Protein AF-0000000080106961 (afdb_homodimer)

Radius of gyration: 46.63 Å; Cα contacts (8 Å, |Δi|>4): 2544; chains: 2; bounding box: 93×162×130 Å

Nearest PDB structures (foldseek):
  8cm1-assembly1_A  TM=4.740E-01  e=2.571E-03  Vibrio cholerae
  4gdz-assembly1_A-3  TM=3.371E-01  e=3.593E-01  Bacteroides eggerthii DSM 20697
  3fyf-assembly1_B  TM=3.256E-01  e=9.071E-01  Phocaeicola vulgatus ATCC 8482
  2fwv-assembly1_A  TM=2.151E-01  e=2.176E+00  Mycobacterium tuberculosis H37Rv
  7uft-assembly1_A  TM=1.190E-01  e=5.422E-01  Bifidobacterium longum

Foldseek 3Di:
DPPLPQCQPVQAVFCPVVLVVLVCLVPPDPDWDQPLFAADDDQWWWFWWWKAWSVVSWIWIWIWTHDCFKIKIWIAGSPNQFIKIWIATNDDPRAIWIAGSVQAIARHDDQDAPDDDPVCCQQQNRDRSDPRSSSVSNRNNSVPFIWDWDPWDQDPNATKIKTWGWADDPDLQAWIKIWIWIWGCDPVPVGIHTAKIWIFTGRGSPDSDGPTIMMIGRRDMDGDPPCPNQDDRDFLRDYPPFDWDDAFADDQQWFWWWKWKAFPVVRDIWIKTWTDYDQKIKIFTQDCCVQFVDPPDDSQWGIWMQGLQAQWIWTDGPLHTPAIAGDDPPTQQWDDDPQAIGGDGSCCSVPPPPWTWHWHDWDADPVRATWTWIWTDDPQKIWIWTAHPVRHTAKIWIAGNPVSHTGMIMGIGTDDNVPDPSVQSVLSRLNRQQPPPDDLQKKKWWWPPDADVVCVQQDQSQLLVLLQVLLCVQFNNDDSSQWHWDWDADPPRTIIIIIGGGAHDPHDGRRSPDDSVRDDGSVVSVVRVLVRLVVVNRFRWGDGPNDTDTIHTPSVPMGRPDDPPPPVPPVPCPVDDDDDDPPDPPPPPPPPDDDDDDDDDDPPPDDDDDDDDDDDDDDD/DPPLPQCQPVQPVACPVVLVVLVCLVPPDPDWDQPPFAADDDQWWWFWWWKAWSVVSFIWIWIWTHDCFKIKIWIAGSPNQAIKIWIATNDDPRAIWIAGSVQAIARHDDQDAPDDDPVCCQQQNRDRSDPRSSSVSNRVNSVPFIWDWDPWDQDPNATKIKTWGWADDPDLQAWIKIWIWIWGCDPVPVGTHTAKIWIFTGRGSPDSDGPTIMMIGRRDMDGDPPCVNQDDRDFLRDYPPFDWDDAFADDQQWFWWWKWKAFPVVRDIWIKTWTDYDQKIKIFTQDCCVQFVDPPDDRQWGIWMQGLQAQWIWTDGPLATDAIAGDDPPTQQWDDDPQAIGGDGSCCSVPPPPWTWHWHDWDADPVRATWTWIWTDDPQKIWIWTAHPVRHTAKIWIAGNVVSHTGMIMGIGTDDNVPDPSVQCLQSLLNRQQPDPDDLQKKKWWWPPDADVVCVQQDQSQLLVLLQVLLCVQFNNDDSSQWHWDWDQDPPRTIIIIIGGGAQHPHDGRRSPDDSVRDDGSVVSVVRVLVRLVVVNRFRWGDGPNDTDTIHTPSVPMDRPPPPPPPPPPVPCPVPDPDDDPPDVPPPPPPPPDDDDDDDDDDDDDDDYDYDDDDDDPDD

Sequence (1240 aa):
MKTLLPVSLALLVGLSNAGSLLDMCSNPPAEQTELSDKMELLDTYKVIGSVTNWNEGKASLLIETATRKFRVLEIHRKKPHLSQKWIQMSSGDRHIEYIASNGTCDGKAAPPAILKVPRFESIIGSDTSSVSKIVEGVNKFIWNHNGFYVKDDVVDGVKAMKWVSCVNGRNASDTKVLVELRFREDEQFSDMILLSIRLAELKDFNTTTPENHFSIEFDRYEIPRGDEHKAQIAHGIFCENRKEVDPFLEHLKEYAATLSYYNYKNKTSEVVDVLYRKKVLVVAGNSFRNFLKSSNYSVDVDYILHDYNYGYEIAMKTGGCHWFRPIPKTNAVWFDDQDEFFMRKMLHILLDYRLRWMPYQDTEDLAGNTYKAYRALDESEVVELYLTQDGDIHSINRYDRETKEILQSMVVTRWEVSTSKLNLAMAQMAGCYDNGKFTNNTWIFPIKNKNIKDVYSVGLSNLNKAVADTISRNVHPVIPYRVIVRYLETSGDGISLLLRLAERTDVLPAKVGYNYTNELATANLFKKMINVMFAGKMPILVEENGQTEEWLVDISRIKAFPAADTDRHNRHQWLGYTGGAMLVLGVFCFVFGVGLTAGGFVKFGFPGQFFCQSNISRASMKTLLPVSLALLVGLSNAGSLLDMCSNPPAEQTELSDKMELLDTYKVIGSVTNWNEGKASLLIETATRKFRVLEIHRKKPHLSQKWIQMSSGDRHIEYIASNGTCDGKAAPPAILKVPRFESIIGSDTSSVSKIVEGVNKFIWNHNGFYVKDDVVDGVKAMKWVSCVNGRNASDTKVLVELRFREDEQFSDMILLSIRLAELKDFNTTTPENHFSIEFDRYEIPRGDEHKAQIAHGIFCENRKEVDPFLEHLKEYAATLSYYNYKNKTSEVVDVLYRKKVLVVAGNSFRNFLKSSNYSVDVDYILHDYNYGYEIAMKTGGCHWFRPIPKTNAVWFDDQDEFFMRKMLHILLDYRLRWMPYQDTEDLAGNTYKAYRALDESEVVELYLTQDGDIHSINRYDRETKEILQSMVVTRWEVSTSKLNLAMAQMAGCYDNGKFTNNTWIFPIKNKNIKDVYSVGLSNLNKAVADTISRNVHPVIPYRVIVRYLETSGDGISLLLRLAERTDVLPAKVGYNYTNELATANLFKKMINVMFAGKMPILVEENGQTEEWLVDISRIKAFPAADTDRHNRHQWLGYTGGAMLVLGVFCFVFGVGLTAGGFVKFGFPGQFFCQSNISRAS

InterPro domains:
  IPR058265 Domain of unknown function DUF7959 [PF25899] (441-562)
  IPR058830 LolA-like domain 1 [PF25897] (34-228)
  IPR058831 LolA-like domain 2 [PF25898] (235-410)

pLDDT: mean 75.29, std 22.26, range [15.17, 96.56]

Solvent-accessible surface area (backbone atoms only — not comparable to full-atom values): 68308 Å² total; per-residue (Å²): 135,83,70,66,74,69,85,39,74,74,27,77,71,52,45,70,79,35,44,66,56,28,45,34,55,66,53,59,65,86,74,64,44,70,62,79,74,54,59,54,77,64,80,61,30,18,40,37,27,33,41,33,35,45,81,76,40,44,62,28,41,34,38,37,34,34,46,88,56,33,36,30,42,34,39,39,37,85,54,70,66,51,26,36,34,39,37,31,38,63,60,84,74,64,41,28,28,33,42,34,63,75,47,53,31,29,33,62,35,78,80,56,64,78,62,86,52,81,87,47,26,75,40,33,32,83,54,24,57,39,70,68,40,26,45,52,16,37,45,57,28,39,72,73,41,65,23,29,76,45,82,79,35,52,41,84,89,32,68,19,43,33,40,37,30,67,41,73,38,97,44,93,86,34,53,24,36,45,38,39,40,29,27,24,80,37,80,89,43,91,32,31,38,70,34,33,41,35,42,33,33,19,75,40,57,86,54,70,69,56,83,42,35,37,35,41,37,46,75,37,78,43,78,61,89,78,58,75,74,65,60,82,72,62,76,33,52,68,56,45,74,50,68,72,48,81,80,69,74,50,74,48,75,52,33,23,32,40,38,40,34,37,32,60,79,77,69,43,75,36,45,31,38,39,38,37,46,89,52,34,41,38,40,35,29,66,47,49,49,80,72,40,61,34,82,81,62,58,77,63,40,35,36,39,38,42,32,45,66,58,10,35,27,41,34,24,30,84,76,3,45,68,47,62,43,44,46,69,91,72,40,61,49,52,43,81,53,95,83,28,54,41,74,48,55,51,62,50,53,78,36,68,81,85,56,54,31,27,77,51,66,68,42,54,39,84,79,64,49,65,23,46,28,31,39,24,68,55,92,67,28,22,37,36,40,31,22,39,86,81,19,38,72,38,34,44,33,33,10,32,48,86,78,37,42,67,43,34,40,32,38,50,45,79,47,60,61,90,68,39,71,77,71,62,56,59,58,66,44,23,50,34,53,46,81,61,75,71,65,81,42,33,32,38,40,33,36,57,97,40,34,65,62,58,47,26,48,35,9,64,52,53,49,30,48,22,48,32,49,34,40,29,72,61,61,49,69,56,70,56,45,31,46,44,57,46,76,40,67,39,88,87,50,29,26,22,36,38,42,30,46,40,49,68,66,88,72,68,52,34,52,33,82,48,69,69,82,71,53,56,52,46,70,58,47,49,54,46,43,51,55,37,44,76,69,67,59,58,56,32,52,40,69,48,95,90,39,78,43,76,46,44,65,41,73,93,62,52,42,66,54,74,69,72,76,75,54,79,77,80,73,69,69,63,80,58,82,86,80,78,85,76,54,73,80,64,57,76,68,63,75,73,67,84,86,90,81,92,82,87,77,83,69,86,67,90,78,88,91,81,86,91,79,93,84,81,85,82,83,127,133,86,70,63,74,70,84,40,76,74,28,78,71,53,46,70,80,34,45,65,55,29,45,36,56,66,53,58,66,88,75,65,41,70,60,81,74,55,57,55,76,65,78,60,30,17,38,37,27,34,39,32,35,47,80,76,42,45,63,30,40,32,38,37,36,34,46,89,54,35,36,30,41,36,41,38,38,80,54,70,66,50,27,36,34,39,38,30,40,63,61,83,75,62,42,28,29,32,40,34,62,76,46,54,32,28,36,63,35,79,79,56,65,79,62,84,51,82,86,46,27,76,41,33,30,84,52,23,57,41,70,67,38,27,45,52,17,37,45,57,28,37,72,74,43,62,23,32,75,43,82,80,36,51,40,85,89,33,68,20,44,33,38,37,28,67,42,72,38,98,45,92,87,35,54,24,35,44,38,39,38,30,27,25,80,36,81,88,42,90,32,31,37,70,36,34,40,35,42,34,33,20,74,42,56,86,54,72,68,56,83,43,34,38,35,39,37,46,74,37,79,43,77,60,89,78,56,75,74,66,60,83,72,61,75,34,53,68,56,44,75,48,68,73,50,82,80,68,72,51,75,48,75,52,35,24,32,40,38,41,36,37,32,61,79,78,68,44,75,37,46,30,37,38,37,37,46,89,50,35,39,38,38,36,29,63,47,49,48,81,71,40,60,34,84,82,60,59,76,64,41,34,35,39,38,42,33,44,65,57,11,35,26,40,34,25,32,84,75,4,45,67,45,62,43,44,48,68,90,72,40,60,51,50,44,80,54,98,82,29,53,39,75,49,55,51,62,50,51,78,36,67,81,84,57,55,32,26,76,50,66,68,41,52,39,83,78,63,50,62,24,46,29,31,40,22,67,53,89,65,26,23,37,37,40,31,23,40,85,83,19,39,72,39,33,43,34,33,11,32,49,86,78,36,42,66,41,36,40,34,40,49,45,78,45,61,59,92,69,40,76,78,71,63,56,57,61,67,42,20,48,33,55,47,81,64,76,70,64,77,43,32,32,38,39,33,35,57,97,40,33,64,61,57,48,25,47,34,9,62,53,52,46,29,49,21,47,32,50,34,39,28,72,60,61,49,69,57,71,56,43,32,45,43,59,47,75,40,70,41,89,86,49,28,27,22,34,35,40,30,46,41,50,69,67,86,72,69,53,34,52,34,82,48,68,71,81,71,52,56,52,45,70,59,46,48,54,46,43,52,54,36,44,75,69,68,58,58,57,32,50,41,69,48,96,92,39,78,43,76,46,44,66,40,73,91,62,53,43,61,46,70,66,73,75,78,55,77,78,79,72,68,72,63,78,59,80,81,80,75,82,73,57,72,78,61,57,74,66,60,75,67,72,78,90,85,84,91,87,88,82,86,86,84,87,84,88,89,93,91,92,93,87,88,93,87,62,98,83,132

Secondary structure (DSSP, 8-state):
--------GGGG-SGGGGHHHHHHHHS--S--B---SPB---SSEEEEEEEEETTTTEEEEEEEEE-SSEEEEEEE-SSGGG-EEEEEESSSS-PEEEEETTS-EEEEEPPP-S---GGGHHHH-S--SSHHHHHHHHHHHHHH--BEEEEEEEETTEEEEEEEEEEPPSSTTS-EEEEEEEEEE-SSSSSEEEEEEEEEEESSTT----SEEEEEEEEEEE---S-TT---PPTT---BTPPPB-----S-SSEEEEEEEEETTTTEEEEEEEEEETTEEEEEES--TTTT----S-TT--EEEEETTTTEEEEEETTEEEEEEEPPTTSTTEEEETTEEEEPPHHHHHS-TT--BEEEEEEE-TT--EEEEEEEEETTEEEEEEE-TTS-EEEEEEEETTT--EEEEEEEEEE-GGG-GGGGGGGGGHHHH--S-----EEEEEETT--HHHHHHH-HHHHHHHHHHHHHHHT----GGGEEEEEEEPTTS-EEEEEEEPPPPSSPPPSSS--GGGPPPHHHHHHHHHHHHHTT---EEEEETTEEEEE-B-GGG-EESS-----SS--------SSSTTHHHHHHHHTT----------------------------/------S-GGGG-SGGGGHHHHHHHHS--S--B---SPB---SSEEEEEEEEETTTTEEEEEEEEE-SSEEEEEEE-SSGGG-EEEEEESSSS-PEEEEETTS-EEEEEPPP-S---GGGHHHH-S--SSHHHHHHHHHHHHHH--BEEEEEEEETTEEEEEEEEEEPPSSTTS-EEEEEEEEEE-SSSSSEEEEEEEEEEESSTT----SEEEEEEEEEEE---S-TT---PPTT---BTPPPB-----S-SSEEEEEEEEETTTTEEEEEEEEEETTEEEEEES--TTTT--S-S-TT--EEEEETTTTEEEEEETTEEEEEEEPPTTSTTEEEETTEEEEPPHHHHHS-TT--BEEEEEEE-TT--EEEEEEEEETTEEEEEEE-TTS-EEEEEEEETTT--EEEEEEEEEE-GGG-GGGGTHHHHHHHH--S-----EEEEEETT--HHHHHHH-HHHHHHHHHHHHHHHT----GGGEEEEEEEPTTS-EEEEEEEPPPPSSPPPSSS--GGGPPPHHHHHHHHHHHHHTT---EEEEETTEEEEE-B-GGG-EESS-----SS--------SSSTTHHHHHHHHTTS---------------------------

Structure (mmCIF, N/CA/C/O backbone):
data_AF-0000000080106961-model_v1
#
loop_
_entity.id
_entity.type
_entity.pdbx_description
1 polymer 'Uncharacterized protein'
#
loop_
_atom_site.group_PDB
_atom_site.id
_atom_site.type_symbol
_atom_site.label_atom_id
_atom_site.label_alt_id
_atom_site.label_comp_id
_atom_site.label_asym_id
_atom_site.label_entity_id
_atom_site.label_seq_id
_atom_site.pdbx_PDB_ins_code
_atom_site.Cartn_x
_atom_site.Cartn_y
_atom_site.Cartn_z
_atom_site.occupancy
_atom_site.B_iso_or_equiv
_atom_site.auth_seq_id
_atom_site.auth_comp_id
_atom_site.auth_asym_id
_atom_site.auth_atom_id
_atom_site.pdbx_PDB_model_num
ATOM 1 N N . MET A 1 1 ? -2.48 -14.5 -33.469 1 18.5 1 MET A N 1
ATOM 2 C CA . MET A 1 1 ? -3.154 -15.719 -33.875 1 18.5 1 MET A CA 1
ATOM 3 C C . MET A 1 1 ? -2.535 -16.938 -33.219 1 18.5 1 MET A C 1
ATOM 5 O O . MET A 1 1 ? -1.431 -17.359 -33.562 1 18.5 1 MET A O 1
ATOM 9 N N . LYS A 1 2 ? -2.699 -17 -31.891 1 22.33 2 LYS A N 1
ATOM 10 C CA . LYS A 1 2 ? -2.057 -17.797 -30.859 1 22.33 2 LYS A CA 1
ATOM 11 C C . LYS A 1 2 ? -2.473 -19.266 -30.969 1 22.33 2 LYS A C 1
ATOM 13 O O . LYS A 1 2 ? -3.611 -19.625 -30.656 1 22.33 2 LYS A O 1
ATOM 18 N N . THR A 1 3 ? -2.037 -19.812 -32.094 1 20 3 THR A N 1
ATOM 19 C CA . THR A 1 3 ? -2.414 -21.156 -32.5 1 20 3 THR A CA 1
ATOM 20 C C . THR A 1 3 ? -2.053 -22.172 -31.422 1 20 3 THR A C 1
ATOM 22 O O . THR A 1 3 ? -0.919 -22.188 -30.938 1 20 3 THR A O 1
ATOM 25 N N . LEU A 1 4 ? -2.943 -22.328 -30.484 1 24.36 4 LEU A N 1
ATOM 26 C CA . LEU A 1 4 ? -2.934 -23.516 -29.641 1 24.36 4 LEU A CA 1
ATOM 27 C C . LEU A 1 4 ? -2.516 -24.75 -30.438 1 24.36 4 LEU A C 1
ATOM 29 O O . LEU A 1 4 ? -3.051 -25 -31.516 1 24.36 4 LEU A O 1
ATOM 33 N N . LEU A 1 5 ? -1.321 -25 -30.469 1 25.89 5 LEU A N 1
ATOM 34 C CA . LEU A 1 5 ? -0.955 -26.188 -31.234 1 25.89 5 LEU A CA 1
ATOM 35 C C . LEU A 1 5 ? -1.852 -27.359 -30.859 1 25.89 5 LEU A C 1
ATOM 37 O O . LEU A 1 5 ? -2.051 -27.656 -29.672 1 25.89 5 LEU A O 1
ATOM 41 N N . PRO A 1 6 ? -2.826 -27.75 -31.812 1 26.5 6 PRO A N 1
ATOM 42 C CA . PRO A 1 6 ? -3.732 -28.906 -31.688 1 26.5 6 PRO A CA 1
ATOM 43 C C . PRO A 1 6 ? -3.037 -30.141 -31.141 1 26.5 6 PRO A C 1
ATOM 45 O O . PRO A 1 6 ? -2.021 -30.578 -31.703 1 26.5 6 PRO A O 1
ATOM 48 N N . VAL A 1 7 ? -2.805 -30.297 -29.953 1 29.8 7 VAL A N 1
ATOM 49 C CA . VAL A 1 7 ? -2.76 -31.672 -29.453 1 29.8 7 VAL A CA 1
ATOM 50 C C . VAL A 1 7 ? -3.855 -32.5 -30.125 1 29.8 7 VAL A C 1
ATOM 52 O O . VAL A 1 7 ? -4.527 -33.281 -29.469 1 29.8 7 VAL A O 1
ATOM 55 N N . SER A 1 8 ? -4.5 -31.938 -31.266 1 25.34 8 SER A N 1
ATOM 56 C CA . SER A 1 8 ? -5.602 -32.562 -31.984 1 25.34 8 SER A CA 1
ATOM 57 C C . SER A 1 8 ? -5.238 -33.969 -32.406 1 25.34 8 SER A C 1
ATOM 59 O O . SER A 1 8 ? -6.121 -34.812 -32.656 1 25.34 8 SER A O 1
ATOM 61 N N . LEU A 1 9 ? -4.027 -34.188 -33.094 1 25.88 9 LEU A N 1
ATOM 62 C CA . LEU A 1 9 ? -3.994 -35.156 -34.156 1 25.88 9 LEU A CA 1
ATOM 63 C C . LEU A 1 9 ? -3.939 -36.594 -33.594 1 25.88 9 LEU A C 1
ATOM 65 O O . LEU A 1 9 ? -3.877 -37.562 -34.344 1 25.88 9 LEU A O 1
ATOM 69 N N . ALA A 1 10 ? -3.545 -36.688 -32.406 1 29.28 10 ALA A N 1
ATOM 70 C CA . ALA A 1 10 ? -3.588 -38.062 -31.938 1 29.28 10 ALA A CA 1
ATOM 71 C C . ALA A 1 10 ? -5.016 -38.625 -31.953 1 29.28 10 ALA A C 1
ATOM 73 O O . ALA A 1 10 ? -5.281 -39.688 -31.438 1 29.28 10 ALA A O 1
ATOM 74 N N . LEU A 1 11 ? -5.91 -37.781 -32.438 1 26.72 11 LEU A N 1
ATOM 75 C CA . LEU A 1 11 ? -7.301 -38.125 -32.156 1 26.72 11 LEU A CA 1
ATOM 76 C C . LEU A 1 11 ? -7.699 -39.406 -32.906 1 26.72 11 LEU A C 1
ATOM 78 O O . LEU A 1 11 ? -8.68 -40.062 -32.531 1 26.72 11 LEU A O 1
ATOM 82 N N . LEU A 1 12 ? -7.309 -39.438 -34.219 1 25.05 12 LEU A N 1
ATOM 83 C CA . LEU A 1 12 ? -8.047 -40.438 -34.969 1 25.05 12 LEU A CA 1
ATOM 84 C C . LEU A 1 12 ? -7.59 -41.844 -34.625 1 25.05 12 LEU A C 1
ATOM 86 O O . LEU A 1 12 ? -7.902 -42.781 -35.344 1 25.05 12 LEU A O 1
ATOM 90 N N . VAL A 1 13 ? -6.539 -42 -33.938 1 30 13 VAL A N 1
ATOM 91 C CA . VAL A 1 13 ? -6.156 -43.406 -33.781 1 30 13 VAL A CA 1
ATOM 92 C C . VAL A 1 13 ? -7.172 -44.094 -32.875 1 30 13 VAL A C 1
ATOM 94 O O . VAL A 1 13 ? -6.988 -44.188 -31.672 1 30 13 VAL A O 1
ATOM 97 N N . GLY A 1 14 ? -8.383 -43.781 -32.969 1 31.34 14 GLY A N 1
ATOM 98 C CA . GLY A 1 14 ? -9.422 -44.406 -32.125 1 31.34 14 GLY A CA 1
ATOM 99 C C . GLY A 1 14 ? -9.336 -45.906 -32.094 1 31.34 14 GLY A C 1
ATOM 100 O O . GLY A 1 14 ? -8.414 -46.469 -31.5 1 31.34 14 GLY A O 1
ATOM 101 N N . LEU A 1 15 ? -10.578 -46.562 -32.469 1 36.31 15 LEU A N 1
ATOM 102 C CA . LEU A 1 15 ? -10.906 -48 -32.375 1 36.31 15 LEU A CA 1
ATOM 103 C C . LEU A 1 15 ? -10.102 -48.781 -33.406 1 36.31 15 LEU A C 1
ATOM 105 O O . LEU A 1 15 ? -10.242 -50 -33.469 1 36.31 15 LEU A O 1
ATOM 109 N N . SER A 1 16 ? -9.516 -48.188 -34.25 1 35.47 16 SER A N 1
ATOM 110 C CA . SER A 1 16 ? -8.883 -49.062 -35.25 1 35.47 16 SER A CA 1
ATOM 111 C C . SER A 1 16 ? -7.863 -50 -34.594 1 35.47 16 SER A C 1
ATOM 113 O O . SER A 1 16 ? -7.738 -51.156 -34.969 1 35.47 16 SER A O 1
ATOM 115 N N . ASN A 1 17 ? -7.008 -49.5 -33.75 1 37.09 17 ASN A N 1
ATOM 116 C CA . ASN A 1 17 ? -6.125 -50.469 -33.125 1 37.09 17 ASN A CA 1
ATOM 117 C C . ASN A 1 17 ? -6.859 -51.281 -32.062 1 37.09 17 ASN A C 1
ATOM 119 O O . ASN A 1 17 ? -6.258 -52.125 -31.391 1 37.09 17 ASN A O 1
ATOM 123 N N . ALA A 1 18 ? -8.148 -51 -31.719 1 46.62 18 ALA A N 1
ATOM 124 C CA . ALA A 1 18 ? -9.078 -51.75 -30.906 1 46.62 18 ALA A CA 1
ATOM 125 C C . ALA A 1 18 ? -9.586 -52.969 -31.641 1 46.62 18 ALA A C 1
ATOM 127 O O . ALA A 1 18 ? -10.367 -53.781 -31.094 1 46.62 18 ALA A O 1
ATOM 128 N N . GLY A 1 19 ? -9.164 -52.969 -32.812 1 51.03 19 GLY A N 1
ATOM 129 C CA . GLY A 1 19 ? -9.633 -54.125 -33.594 1 51.03 19 GLY A CA 1
ATOM 130 C C . GLY A 1 19 ? -9.375 -55.438 -32.875 1 51.03 19 GLY A C 1
ATOM 131 O O . GLY A 1 19 ? -10.258 -56.281 -32.812 1 51.03 19 GLY A O 1
ATOM 132 N N . SER A 1 20 ? -8.008 -55.406 -32.406 1 62.97 20 SER A N 1
ATOM 133 C CA . SER A 1 20 ? -7.691 -56.656 -31.75 1 62.97 20 SER A CA 1
ATOM 134 C C . SER A 1 20 ? -8.516 -56.844 -30.469 1 62.97 20 SER A C 1
ATOM 136 O O . SER A 1 20 ? -8.953 -57.938 -30.156 1 62.97 20 SER A O 1
ATOM 138 N N . LEU A 1 21 ? -8.859 -55.688 -29.844 1 73 21 LEU A N 1
ATOM 139 C CA . LEU A 1 21 ? -9.648 -55.812 -28.625 1 73 21 LEU A CA 1
ATOM 140 C C . LEU A 1 21 ? -11.109 -56.125 -28.938 1 73 21 LEU A C 1
ATOM 142 O O . LEU A 1 21 ? -11.758 -56.906 -28.25 1 73 21 LEU A O 1
ATOM 146 N N . LEU A 1 22 ? -11.5 -55.531 -30.031 1 75.81 22 LEU A N 1
ATOM 147 C CA . LEU A 1 22 ? -12.875 -55.812 -30.453 1 75.81 22 LEU A CA 1
ATOM 148 C C . LEU A 1 22 ? -13.031 -57.25 -30.891 1 75.81 22 LEU A C 1
ATOM 150 O O . LEU A 1 22 ? -14.062 -57.875 -30.625 1 75.81 22 LEU A O 1
ATOM 154 N N . ASP A 1 23 ? -11.938 -57.719 -31.453 1 75.38 23 ASP A N 1
ATOM 155 C CA . ASP A 1 23 ? -11.953 -59.125 -31.844 1 75.38 23 ASP A CA 1
ATOM 156 C C . ASP A 1 23 ? -12.031 -60.031 -30.625 1 75.38 23 ASP A C 1
ATOM 158 O O . ASP A 1 23 ? -12.734 -61.062 -30.641 1 75.38 23 ASP A O 1
ATOM 162 N N . MET A 1 24 ? -11.422 -59.594 -29.625 1 78.5 24 MET A N 1
ATOM 163 C CA . MET A 1 24 ? -11.453 -60.375 -28.391 1 78.5 24 MET A CA 1
ATOM 164 C C . MET A 1 24 ? -12.836 -60.344 -27.766 1 78.5 24 MET A C 1
ATOM 166 O O . MET A 1 24 ? -13.25 -61.281 -27.109 1 78.5 24 MET A O 1
ATOM 170 N N . CYS A 1 25 ? -13.547 -59.281 -27.938 1 84.94 25 CYS A N 1
ATOM 171 C CA . CYS A 1 25 ? -14.898 -59.219 -27.391 1 84.94 25 CYS A CA 1
ATOM 172 C C . CYS A 1 25 ? -15.891 -59.969 -28.266 1 84.94 25 CYS A C 1
ATOM 174 O O . CYS A 1 25 ? -16.875 -60.5 -27.766 1 84.94 25 CYS A O 1
ATOM 176 N N . SER A 1 26 ? -15.594 -59.938 -29.562 1 78.19 26 SER A N 1
ATOM 177 C CA . SER A 1 26 ? -16.438 -60.719 -30.453 1 78.19 26 SER A CA 1
ATOM 178 C C . SER A 1 26 ? -16.203 -62.219 -30.281 1 78.19 26 SER A C 1
ATOM 180 O O . SER A 1 26 ? -17.109 -63.031 -30.438 1 78.19 26 SER A O 1
ATOM 182 N N . ASN A 1 27 ? -14.898 -62.5 -29.984 1 77.56 27 ASN A N 1
ATOM 183 C CA . ASN A 1 27 ? -14.477 -63.844 -29.703 1 77.56 27 ASN A CA 1
ATOM 184 C C . ASN A 1 27 ? -13.68 -63.938 -28.406 1 77.56 27 ASN A C 1
ATOM 186 O O . ASN A 1 27 ? -12.461 -64.062 -28.422 1 77.56 27 ASN A O 1
ATOM 190 N N . PRO A 1 28 ? -14.461 -63.875 -27.266 1 72.19 28 PRO A N 1
ATOM 191 C CA . PRO A 1 28 ? -13.758 -63.812 -25.984 1 72.19 28 PRO A CA 1
ATOM 192 C C . PRO A 1 28 ? -12.898 -65.062 -25.719 1 72.19 28 PRO A C 1
ATOM 194 O O . PRO A 1 28 ? -13.297 -66.188 -26.047 1 72.19 28 PRO A O 1
ATOM 197 N N . PRO A 1 29 ? -11.695 -64.688 -25.266 1 69.56 29 PRO A N 1
ATOM 198 C CA . PRO A 1 29 ? -10.914 -65.875 -24.859 1 69.56 29 PRO A CA 1
ATOM 199 C C . PRO A 1 29 ? -11.609 -66.75 -23.797 1 69.56 29 PRO A C 1
ATOM 201 O O . PRO A 1 29 ? -12.414 -66.188 -23.031 1 69.56 29 PRO A O 1
ATOM 204 N N . ALA A 1 30 ? -11.359 -67.938 -23.828 1 65.06 30 ALA A N 1
ATOM 205 C CA . ALA A 1 30 ? -12.008 -68.938 -22.938 1 65.06 30 ALA A CA 1
ATOM 206 C C . ALA A 1 30 ? -11.656 -68.625 -21.484 1 65.06 30 ALA A C 1
ATOM 208 O O . ALA A 1 30 ? -12.5 -68.75 -20.594 1 65.06 30 ALA A O 1
ATOM 209 N N . GLU A 1 31 ? -10.359 -68.25 -21.188 1 65.38 31 GLU A N 1
ATOM 210 C CA . GLU A 1 31 ? -9.953 -68 -19.812 1 65.38 31 GLU A CA 1
ATOM 211 C C . GLU A 1 31 ? -10.266 -66.562 -19.391 1 65.38 31 GLU A C 1
ATOM 213 O O . GLU A 1 31 ? -9.68 -65.625 -19.922 1 65.38 31 GLU A O 1
ATOM 218 N N . GLN A 1 32 ? -11.375 -66.438 -18.594 1 70.44 32 GLN A N 1
ATOM 219 C CA . GLN A 1 32 ? -11.734 -65.125 -18.016 1 70.44 32 GLN A CA 1
ATOM 220 C C . GLN A 1 32 ? -11.273 -65.062 -16.578 1 70.44 32 GLN A C 1
ATOM 222 O O . GLN A 1 32 ? -11.297 -66 -15.828 1 70.44 32 GLN A O 1
ATOM 227 N N . THR A 1 33 ? -10.547 -63.938 -16.312 1 71.12 33 THR A N 1
ATOM 228 C CA . THR A 1 33 ? -10.016 -63.75 -14.969 1 71.12 33 THR A CA 1
ATOM 229 C C . THR A 1 33 ? -10.758 -62.625 -14.258 1 71.12 33 THR A C 1
ATOM 231 O O . THR A 1 33 ? -11.102 -61.594 -14.883 1 71.12 33 THR A O 1
ATOM 234 N N . GLU A 1 34 ? -11.055 -62.969 -13 1 69.81 34 GLU A N 1
ATOM 235 C CA . GLU A 1 34 ? -11.594 -61.938 -12.125 1 69.81 34 GLU A CA 1
ATOM 236 C C . GLU A 1 34 ? -10.484 -61.031 -11.594 1 69.81 34 GLU A C 1
ATOM 238 O O . GLU A 1 34 ? -9.383 -61.5 -11.281 1 69.81 34 GLU A O 1
ATOM 243 N N . LEU A 1 35 ? -10.641 -59.75 -11.805 1 71.31 35 LEU A N 1
ATOM 244 C CA . LEU A 1 35 ? -9.742 -58.781 -11.148 1 71.31 35 LEU A CA 1
ATOM 245 C C . LEU A 1 35 ? -10.148 -58.594 -9.688 1 71.31 35 LEU A C 1
ATOM 247 O O . LEU A 1 35 ? -11.219 -58.062 -9.414 1 71.31 35 LEU A O 1
ATOM 251 N N . SER A 1 36 ? -9.75 -59.469 -8.797 1 60.91 36 SER A N 1
ATOM 252 C CA . SER A 1 36 ? -10.227 -59.5 -7.422 1 60.91 36 SER A CA 1
ATOM 253 C C . SER A 1 36 ? -9.625 -58.344 -6.613 1 60.91 36 SER A C 1
ATOM 255 O O . SER A 1 36 ? -10.18 -57.938 -5.594 1 60.91 36 SER A O 1
ATOM 257 N N . ASP A 1 37 ? -8.469 -57.75 -7.105 1 62.81 37 ASP A N 1
ATOM 258 C CA . ASP A 1 37 ? -7.836 -56.812 -6.199 1 62.81 37 ASP A CA 1
ATOM 259 C C . ASP A 1 37 ? -8.414 -55.406 -6.383 1 62.81 37 ASP A C 1
ATOM 261 O O . ASP A 1 37 ? -8.672 -54.969 -7.508 1 62.81 37 ASP A O 1
ATOM 265 N N . LYS A 1 38 ? -8.781 -54.844 -5.238 1 68 38 LYS A N 1
ATOM 266 C CA . LYS A 1 38 ? -9.367 -53.5 -5.195 1 68 38 LYS A CA 1
ATOM 267 C C . LYS A 1 38 ? -8.336 -52.438 -5.535 1 68 38 LYS A C 1
ATOM 269 O O . LYS A 1 38 ? -7.164 -52.562 -5.168 1 68 38 LYS A O 1
ATOM 274 N N . MET A 1 39 ? -8.828 -51.625 -6.426 1 77.31 39 MET A N 1
ATOM 275 C CA . MET A 1 39 ? -8.039 -50.406 -6.688 1 77.31 39 MET A CA 1
ATOM 276 C C . MET A 1 39 ? -8.289 -49.344 -5.621 1 77.31 39 MET A C 1
ATOM 278 O O . MET A 1 39 ? -9.43 -49.125 -5.223 1 77.31 39 MET A O 1
ATOM 282 N N . GLU A 1 40 ? -7.238 -49 -4.961 1 72.56 40 GLU A N 1
ATOM 283 C CA . GLU A 1 40 ? -7.434 -48 -3.922 1 72.56 40 GLU A CA 1
ATOM 284 C C . GLU A 1 40 ? -6.59 -46.75 -4.191 1 72.56 40 GLU A C 1
ATOM 286 O O . GLU A 1 40 ? -5.488 -46.844 -4.734 1 72.56 40 GLU A O 1
ATOM 291 N N . LEU A 1 41 ? -7.238 -45.625 -4.008 1 77.19 41 LEU A N 1
ATOM 292 C CA . LEU A 1 41 ? -6.52 -44.344 -3.945 1 77.19 41 LEU A CA 1
ATOM 293 C C . LEU A 1 41 ? -6.109 -44.031 -2.514 1 77.19 41 LEU A C 1
ATOM 295 O O . LEU A 1 41 ? -6.793 -44.438 -1.563 1 77.19 41 LEU A O 1
ATOM 299 N N . LEU A 1 42 ? -5.047 -43.375 -2.426 1 74.88 42 LEU A N 1
ATOM 300 C CA . LEU A 1 42 ? -4.652 -42.906 -1.104 1 74.88 42 LEU A CA 1
ATOM 301 C C . LEU A 1 42 ? -5.641 -41.844 -0.579 1 74.88 42 LEU A C 1
ATOM 303 O O . LEU A 1 42 ? -6.328 -41.188 -1.36 1 74.88 42 LEU A O 1
ATOM 307 N N . ASP A 1 43 ? -5.719 -41.844 0.74 1 76.38 43 ASP A N 1
ATOM 308 C CA . ASP A 1 43 ? -6.578 -40.844 1.369 1 76.38 43 ASP A CA 1
ATOM 309 C C . ASP A 1 43 ? -6.176 -39.406 0.946 1 76.38 43 ASP A C 1
ATOM 311 O O . ASP A 1 43 ? -7.035 -38.562 0.768 1 76.38 43 ASP A O 1
ATOM 315 N N . THR A 1 44 ? -4.895 -39.188 0.9 1 83.88 44 THR A N 1
ATOM 316 C CA . THR A 1 44 ? -4.336 -37.938 0.416 1 83.88 44 THR A CA 1
ATOM 317 C C . THR A 1 44 ? -3.574 -38.156 -0.889 1 83.88 44 THR A C 1
ATOM 319 O O . THR A 1 44 ? -2.643 -38.938 -0.944 1 83.88 44 THR A O 1
ATOM 322 N N . TYR A 1 45 ? -4.141 -37.5 -1.907 1 84 45 TYR A N 1
ATOM 323 C CA . TYR A 1 45 ? -3.48 -37.719 -3.191 1 84 45 TYR A CA 1
ATOM 324 C C . TYR A 1 45 ? -3.605 -36.469 -4.07 1 84 45 TYR A C 1
ATOM 326 O O . TYR A 1 45 ? -4.5 -35.656 -3.869 1 84 45 TYR A O 1
ATOM 334 N N . LYS A 1 46 ? -2.711 -36.281 -4.918 1 85.75 46 LYS A N 1
ATOM 335 C CA . LYS A 1 46 ? -2.797 -35.406 -6.074 1 85.75 46 LYS A CA 1
ATOM 336 C C . LYS A 1 46 ? -2.602 -36.156 -7.375 1 85.75 46 LYS A C 1
ATOM 338 O O . LYS A 1 46 ? -1.603 -36.875 -7.539 1 85.75 46 LYS A O 1
ATOM 343 N N . VAL A 1 47 ? -3.531 -36.094 -8.25 1 84.19 47 VAL A N 1
ATOM 344 C CA . VAL A 1 47 ? -3.484 -36.812 -9.516 1 84.19 47 VAL A CA 1
ATOM 345 C C . VAL A 1 47 ? -3.498 -35.844 -10.68 1 84.19 47 VAL A C 1
ATOM 347 O O . VAL A 1 47 ? -4.25 -34.844 -10.664 1 84.19 47 VAL A O 1
ATOM 350 N N . ILE A 1 48 ? -2.604 -36.031 -11.578 1 80.31 48 ILE A N 1
ATOM 351 C CA . ILE A 1 48 ? -2.582 -35.312 -12.836 1 80.31 48 ILE A CA 1
ATOM 352 C C . ILE A 1 48 ? -2.838 -36.281 -14 1 80.31 48 ILE A C 1
ATOM 354 O O . ILE A 1 48 ? -2.178 -37.312 -14.109 1 80.31 48 ILE A O 1
ATOM 358 N N . GLY A 1 49 ? -3.861 -35.969 -14.711 1 80.31 49 GLY A N 1
ATOM 359 C CA . GLY A 1 49 ? -4.234 -36.812 -15.82 1 80.31 49 GLY A CA 1
ATOM 360 C C . GLY A 1 49 ? -4.973 -36.062 -16.922 1 80.31 49 GLY A C 1
ATOM 361 O O . GLY A 1 49 ? -4.812 -34.875 -17.078 1 80.31 49 GLY A O 1
ATOM 362 N N . SER A 1 50 ? -5.59 -36.875 -17.703 1 81.31 50 SER A N 1
ATOM 363 C CA . SER A 1 50 ? -6.324 -36.281 -18.812 1 81.31 50 SER A CA 1
ATOM 364 C C . SER A 1 50 ? -7.602 -37.062 -19.109 1 81.31 50 SER A C 1
ATOM 366 O O . SER A 1 50 ? -7.703 -38.25 -18.781 1 81.31 50 SER A O 1
ATOM 368 N N . VAL A 1 51 ? -8.57 -36.344 -19.531 1 84.31 51 VAL A N 1
ATOM 369 C CA . VAL A 1 51 ? -9.789 -36.906 -20.078 1 84.31 51 VAL A CA 1
ATOM 370 C C . VAL A 1 51 ? -9.875 -36.625 -21.578 1 84.31 51 VAL A C 1
ATOM 372 O O . VAL A 1 51 ? -9.82 -35.469 -22 1 84.31 51 VAL A O 1
ATOM 375 N N . THR A 1 52 ? -10.031 -37.75 -22.312 1 80.31 52 THR A N 1
ATOM 376 C CA . THR A 1 52 ? -10.055 -37.594 -23.766 1 80.31 52 THR A CA 1
ATOM 377 C C . THR A 1 52 ? -11.375 -38.094 -24.344 1 80.31 52 THR A C 1
ATOM 379 O O . THR A 1 52 ? -11.781 -39.219 -24.078 1 80.31 52 THR A O 1
ATOM 382 N N . ASN A 1 53 ? -12.055 -37.219 -25.016 1 84.62 53 ASN A N 1
ATOM 383 C CA . ASN A 1 53 ? -13.164 -37.594 -25.891 1 84.62 53 ASN A CA 1
ATOM 384 C C . ASN A 1 53 ? -12.68 -37.875 -27.297 1 84.62 53 ASN A C 1
ATOM 386 O O . ASN A 1 53 ? -12.445 -36.969 -28.094 1 84.62 53 ASN A O 1
ATOM 390 N N . TRP A 1 54 ? -12.633 -39.094 -27.625 1 77.94 54 TRP A N 1
ATOM 391 C CA . TRP A 1 54 ? -12.047 -39.531 -28.891 1 77.94 54 TRP A CA 1
ATOM 392 C C . TRP A 1 54 ? -12.977 -39.219 -30.062 1 77.94 54 TRP A C 1
ATOM 394 O O . TRP A 1 54 ? -12.523 -38.969 -31.172 1 77.94 54 TRP A O 1
ATOM 404 N N . ASN A 1 55 ? -14.242 -39.219 -29.812 1 81.38 55 ASN A N 1
ATOM 405 C CA . ASN A 1 55 ? -15.203 -38.906 -30.859 1 81.38 55 ASN A CA 1
ATOM 406 C C . ASN A 1 55 ? -15.07 -37.469 -31.312 1 81.38 55 ASN A C 1
ATOM 408 O O . ASN A 1 55 ? -15.156 -37.156 -32.5 1 81.38 55 ASN A O 1
ATOM 412 N N . GLU A 1 56 ? -14.844 -36.625 -30.312 1 80.69 56 GLU A N 1
ATOM 413 C CA . GLU A 1 56 ? -14.773 -35.219 -30.609 1 80.69 56 GLU A CA 1
ATOM 414 C C . GLU A 1 56 ? -13.32 -34.75 -30.797 1 80.69 56 GLU A C 1
ATOM 416 O O . GLU A 1 56 ? -13.07 -33.625 -31.219 1 80.69 56 GLU A O 1
ATOM 421 N N . GLY A 1 57 ? -12.414 -35.594 -30.547 1 70.19 57 GLY A N 1
ATOM 422 C CA . GLY A 1 57 ? -11.016 -35.219 -30.641 1 70.19 57 GLY A CA 1
ATOM 423 C C . GLY A 1 57 ? -10.602 -34.188 -29.609 1 70.19 57 GLY A C 1
ATOM 424 O O . GLY A 1 57 ? -9.805 -33.281 -29.906 1 70.19 57 GLY A O 1
ATOM 425 N N . LYS A 1 58 ? -11.234 -34.156 -28.469 1 72.69 58 LYS A N 1
ATOM 426 C CA . LYS A 1 58 ? -10.977 -33.156 -27.438 1 72.69 58 LYS A CA 1
ATOM 427 C C . LYS A 1 58 ? -10.398 -33.812 -26.172 1 72.69 58 LYS A C 1
ATOM 429 O O . LYS A 1 58 ? -10.867 -34.844 -25.734 1 72.69 58 LYS A O 1
ATOM 434 N N . ALA A 1 59 ? -9.258 -33.156 -25.688 1 74.69 59 ALA A N 1
ATOM 435 C CA . ALA A 1 59 ? -8.648 -33.625 -24.438 1 74.69 59 ALA A CA 1
ATOM 436 C C . ALA A 1 59 ? -8.609 -32.5 -23.406 1 74.69 59 ALA A C 1
ATOM 438 O O . ALA A 1 59 ? -8.422 -31.344 -23.75 1 74.69 59 ALA A O 1
ATOM 439 N N . SER A 1 60 ? -8.922 -32.875 -22.188 1 79.75 60 SER A N 1
ATOM 440 C CA . SER A 1 60 ? -8.828 -31.938 -21.078 1 79.75 60 SER A CA 1
ATOM 441 C C . SER A 1 60 ? -7.836 -32.438 -20.031 1 79.75 60 SER A C 1
ATOM 443 O O . SER A 1 60 ? -7.766 -33.625 -19.75 1 79.75 60 SER A O 1
ATOM 445 N N . LEU A 1 61 ? -7.027 -31.5 -19.531 1 80.5 61 LEU A N 1
ATOM 446 C CA . LEU A 1 61 ? -6.152 -31.828 -18.422 1 80.5 61 LEU A CA 1
ATOM 447 C C . LEU A 1 61 ? -6.938 -31.875 -17.109 1 80.5 61 LEU A C 1
ATOM 449 O O . LEU A 1 61 ? -7.789 -31.016 -16.859 1 80.5 61 LEU A O 1
ATOM 453 N N . LEU A 1 62 ? -6.664 -32.875 -16.438 1 85.75 62 LEU A N 1
ATOM 454 C CA . LEU A 1 62 ? -7.312 -33.125 -15.148 1 85.75 62 LEU A CA 1
ATOM 455 C C . LEU A 1 62 ? -6.297 -33.094 -14.008 1 85.75 62 LEU A C 1
ATOM 457 O O . LEU A 1 62 ? -5.2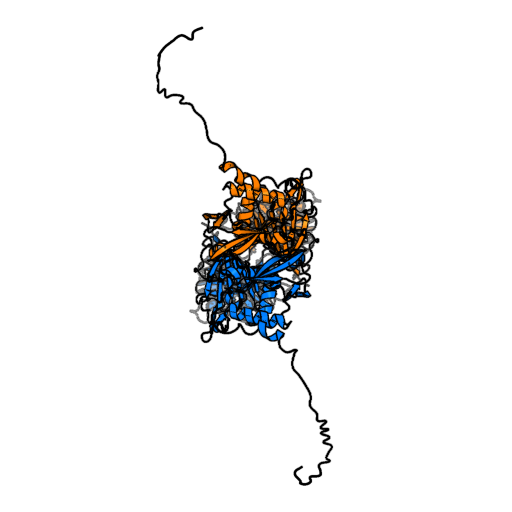97 -33.812 -14.047 1 85.75 62 LEU A O 1
ATOM 461 N N . ILE A 1 63 ? -6.531 -32.188 -13.023 1 86.56 63 ILE A N 1
ATOM 462 C CA . ILE A 1 63 ? -5.727 -32.156 -11.812 1 86.56 63 ILE A CA 1
ATOM 463 C C . ILE A 1 63 ? -6.637 -32.219 -10.586 1 86.56 63 ILE A C 1
ATOM 465 O O . ILE A 1 63 ? -7.504 -31.359 -10.406 1 86.56 63 ILE A O 1
ATOM 469 N N . GLU A 1 64 ? -6.48 -33.25 -9.789 1 92.69 64 GLU A N 1
ATOM 470 C CA . GLU A 1 64 ? -7.27 -33.344 -8.562 1 92.69 64 GLU A CA 1
ATOM 471 C C . GLU A 1 64 ? -6.371 -33.531 -7.336 1 92.69 64 GLU A C 1
ATOM 473 O O . GLU A 1 64 ? -5.438 -34.312 -7.355 1 92.69 64 GLU A O 1
ATOM 478 N N . THR A 1 65 ? -6.676 -32.719 -6.359 1 90.5 65 THR A N 1
ATOM 479 C CA . THR A 1 65 ? -6.035 -32.844 -5.055 1 90.5 65 THR A CA 1
ATOM 480 C C . THR A 1 65 ? -7.066 -33.156 -3.973 1 90.5 65 THR A C 1
ATOM 482 O O . THR A 1 65 ? -8.094 -32.5 -3.873 1 90.5 65 THR A O 1
ATOM 485 N N . ALA A 1 66 ? -6.738 -34.219 -3.221 1 91.38 66 ALA A N 1
ATOM 486 C CA . ALA A 1 66 ? -7.609 -34.562 -2.1 1 91.38 66 ALA A CA 1
ATOM 487 C C . ALA A 1 66 ? -6.805 -34.75 -0.817 1 91.38 66 ALA A C 1
ATOM 489 O O . ALA A 1 66 ? -5.832 -35.5 -0.793 1 91.38 66 ALA A O 1
ATOM 490 N N . THR A 1 67 ? -7.199 -34.031 0.154 1 88.94 67 THR A N 1
ATOM 491 C CA . THR A 1 67 ? -6.641 -34.156 1.495 1 88.94 67 THR A CA 1
ATOM 492 C C . THR A 1 67 ? -7.754 -34.344 2.523 1 88.94 67 THR A C 1
ATOM 494 O O . THR A 1 67 ? -8.93 -34.438 2.168 1 88.94 67 THR A O 1
ATOM 497 N N . ARG A 1 68 ? -7.34 -34.5 3.777 1 86.06 68 ARG A N 1
ATOM 498 C CA . ARG A 1 68 ? -8.32 -34.594 4.852 1 86.06 68 ARG A CA 1
ATOM 499 C C . ARG A 1 68 ? -9.07 -33.281 5.031 1 86.06 68 ARG A C 1
ATOM 501 O O . ARG A 1 68 ? -10.164 -33.281 5.605 1 86.06 68 ARG A O 1
ATOM 508 N N . LYS A 1 69 ? -8.57 -32.281 4.445 1 86.88 69 LYS A N 1
ATOM 509 C CA . LYS A 1 69 ? -9.125 -30.953 4.715 1 86.88 69 LYS A CA 1
ATOM 510 C C . LYS A 1 69 ? -9.93 -30.438 3.52 1 86.88 69 LYS A C 1
ATOM 512 O O . LYS A 1 69 ? -10.883 -29.688 3.688 1 86.88 69 LYS A O 1
ATOM 517 N N . PHE A 1 70 ? -9.422 -30.781 2.389 1 90.75 70 PHE A N 1
ATOM 518 C CA . PHE A 1 70 ? -10.109 -30.234 1.218 1 90.75 70 PHE A CA 1
ATOM 519 C C . PHE A 1 70 ? -9.906 -31.141 0.01 1 90.75 70 PHE A C 1
ATOM 521 O O . PHE A 1 70 ? -9.07 -32.062 0.036 1 90.75 70 PHE A O 1
ATOM 528 N N . ARG A 1 71 ? -10.703 -30.938 -1.043 1 93.12 71 ARG A N 1
ATOM 529 C CA . ARG A 1 71 ? -10.562 -31.5 -2.383 1 93.12 71 ARG A CA 1
ATOM 530 C C . ARG A 1 71 ? -10.648 -30.406 -3.445 1 93.12 71 ARG A C 1
ATOM 532 O O . ARG A 1 71 ? -11.523 -29.547 -3.393 1 93.12 71 ARG A O 1
ATOM 539 N N . VAL A 1 72 ? -9.68 -30.438 -4.32 1 92.25 72 VAL A N 1
ATOM 540 C CA . VAL A 1 72 ? -9.641 -29.469 -5.418 1 92.25 72 VAL A CA 1
ATOM 541 C C . VAL A 1 72 ? -9.57 -30.203 -6.75 1 92.25 72 VAL A C 1
ATOM 543 O O . VAL A 1 72 ? -8.703 -31.078 -6.941 1 92.25 72 VAL A O 1
ATOM 546 N N . LEU A 1 73 ? -10.484 -29.922 -7.613 1 93.19 73 LEU A N 1
ATOM 547 C CA . LEU A 1 73 ? -10.477 -30.453 -8.969 1 93.19 73 LEU A CA 1
ATOM 548 C C . LEU A 1 73 ? -10.312 -29.328 -9.992 1 93.19 73 LEU A C 1
ATOM 550 O O . LEU A 1 73 ? -11.062 -28.344 -9.969 1 93.19 73 LEU A O 1
ATOM 554 N N . GLU A 1 74 ? -9.344 -29.484 -10.773 1 89.19 74 GLU A N 1
ATOM 555 C CA . GLU A 1 74 ? -9.109 -28.547 -11.867 1 89.19 74 GLU A CA 1
ATOM 556 C C . GLU A 1 74 ? -9.203 -29.234 -13.219 1 89.19 74 GLU A C 1
ATOM 558 O O . GLU A 1 74 ? -8.648 -30.328 -13.406 1 89.19 74 GLU A O 1
ATOM 563 N N . ILE A 1 75 ? -9.938 -28.672 -14.07 1 86.56 75 ILE A N 1
ATOM 564 C CA . ILE A 1 75 ? -10.023 -29.156 -15.445 1 86.56 75 ILE A CA 1
ATOM 565 C C . ILE A 1 75 ? -9.609 -28.047 -16.406 1 86.56 75 ILE A C 1
ATOM 567 O O . ILE A 1 75 ? -10.195 -26.953 -16.391 1 86.56 75 ILE A O 1
ATOM 571 N N . HIS A 1 76 ? -8.492 -28.297 -17.078 1 78.69 76 HIS A N 1
ATOM 572 C CA . HIS A 1 76 ? -7.973 -27.344 -18.031 1 78.69 76 HIS A CA 1
ATOM 573 C C . HIS A 1 76 ? -8.258 -27.781 -19.469 1 78.69 76 HIS A C 1
ATOM 575 O O . HIS A 1 76 ? -7.93 -28.906 -19.844 1 78.69 76 HIS A O 1
ATOM 581 N N . ARG A 1 77 ? -9.039 -26.938 -20.109 1 67.81 77 ARG A N 1
ATOM 582 C CA . ARG A 1 77 ? -9.328 -27.219 -21.516 1 67.81 77 ARG A CA 1
ATOM 583 C C . ARG A 1 77 ? -8.43 -26.406 -22.438 1 67.81 77 ARG A C 1
ATOM 585 O O . ARG A 1 77 ? -7.703 -25.516 -21.969 1 67.81 77 ARG A O 1
ATOM 592 N N . LYS A 1 78 ? -8.109 -26.781 -23.688 1 55.62 78 LYS A N 1
ATOM 593 C CA . LYS A 1 78 ? -7.203 -26.188 -24.672 1 55.62 78 LYS A CA 1
ATOM 594 C C . LYS A 1 78 ? -7.246 -24.656 -24.594 1 55.62 78 LYS A C 1
ATOM 596 O O . LYS A 1 78 ? -6.215 -24 -24.734 1 55.62 78 LYS A O 1
ATOM 601 N N . LYS A 1 79 ? -8.406 -24.078 -24.484 1 51.72 79 LYS A N 1
ATOM 602 C CA . LYS A 1 79 ? -8.43 -22.609 -24.375 1 51.72 79 LYS A CA 1
ATOM 603 C C . LYS A 1 79 ? -8.328 -22.172 -22.922 1 51.72 79 LYS A C 1
ATOM 605 O O . LYS A 1 79 ? -9.164 -22.547 -22.094 1 51.72 79 LYS A O 1
ATOM 610 N N . PRO A 1 80 ? -7.117 -21.688 -22.625 1 49.06 80 PRO A N 1
ATOM 611 C CA . PRO A 1 80 ? -6.824 -21.297 -21.234 1 49.06 80 PRO A CA 1
ATOM 612 C C . PRO A 1 80 ? -8 -20.609 -20.562 1 49.06 80 PRO A C 1
ATOM 614 O O . PRO A 1 80 ? -8.188 -20.75 -19.344 1 49.06 80 PRO A O 1
ATOM 617 N N . HIS A 1 81 ? -8.875 -19.953 -21.328 1 50.41 81 HIS A N 1
ATOM 618 C CA . HIS A 1 81 ? -9.977 -19.203 -20.734 1 50.41 81 HIS A CA 1
ATOM 619 C C . HIS A 1 81 ? -11.062 -20.125 -20.203 1 50.41 81 HIS A C 1
ATOM 621 O O . HIS A 1 81 ? -12.055 -19.672 -19.641 1 50.41 81 HIS A O 1
ATOM 627 N N . LEU A 1 82 ? -10.695 -21.438 -20.312 1 57.97 82 LEU A N 1
ATOM 628 C CA . LEU A 1 82 ? -11.789 -22.328 -19.922 1 57.97 82 LEU A CA 1
ATOM 629 C C . LEU A 1 82 ? -11.375 -23.219 -18.766 1 57.97 82 LEU A C 1
ATOM 631 O O . LEU A 1 82 ? -11.984 -24.266 -18.547 1 57.97 82 LEU A O 1
ATOM 635 N N . SER A 1 83 ? -10.352 -22.703 -18.031 1 72.81 83 SER A N 1
ATOM 636 C CA . SER A 1 83 ? -9.984 -23.516 -16.875 1 72.81 83 SER A CA 1
ATOM 637 C C . SER A 1 83 ? -11.023 -23.391 -15.766 1 72.81 83 SER A C 1
ATOM 639 O O . SER A 1 83 ? -11.586 -22.312 -15.547 1 72.81 83 SER A O 1
ATOM 641 N N . GLN A 1 84 ? -11.461 -24.594 -15.25 1 85.5 84 GLN A N 1
ATOM 642 C CA . GLN A 1 84 ? -12.453 -24.688 -14.188 1 85.5 84 GLN A CA 1
ATOM 643 C C . GLN A 1 84 ? -11.852 -25.312 -12.93 1 85.5 84 GLN A C 1
ATOM 645 O O . GLN A 1 84 ? -11.047 -26.234 -13.016 1 85.5 84 GLN A O 1
ATOM 650 N N . LYS A 1 85 ? -12.242 -24.688 -11.906 1 89.06 85 LYS A N 1
ATOM 651 C CA . LYS A 1 85 ? -11.758 -25.172 -10.617 1 89.06 85 LYS A CA 1
ATOM 652 C C . LYS A 1 85 ? -12.898 -25.328 -9.625 1 89.06 85 LYS A C 1
ATOM 654 O O . LYS A 1 85 ? -13.758 -24.453 -9.508 1 89.06 85 LYS A O 1
ATOM 659 N N . TRP A 1 86 ? -12.992 -26.516 -9 1 91.81 86 TRP A N 1
ATOM 660 C CA . TRP A 1 86 ? -13.93 -26.797 -7.922 1 91.81 86 TRP A CA 1
ATOM 661 C C . TRP A 1 86 ? -13.195 -27.047 -6.609 1 91.81 86 TRP A C 1
ATOM 663 O O . TRP A 1 86 ? -12.273 -27.859 -6.551 1 91.81 86 TRP A O 1
ATOM 673 N N . ILE A 1 87 ? -13.617 -26.359 -5.645 1 90 87 ILE A N 1
ATOM 674 C CA . ILE A 1 87 ? -13.016 -26.484 -4.32 1 90 87 ILE A CA 1
ATOM 675 C C . ILE A 1 87 ? -14.078 -26.938 -3.316 1 90 87 ILE A C 1
ATOM 677 O O . ILE A 1 87 ? -15.125 -26.297 -3.184 1 90 87 ILE A O 1
ATOM 681 N N . GLN A 1 88 ? -13.82 -28.031 -2.635 1 90.75 88 GLN A N 1
ATOM 682 C CA . GLN A 1 88 ? -14.695 -28.531 -1.588 1 90.75 88 GLN A CA 1
ATOM 683 C C . GLN A 1 88 ? -13.938 -28.719 -0.274 1 90.75 88 GLN A C 1
ATOM 685 O O . GLN A 1 88 ? -12.977 -29.484 -0.204 1 90.75 88 GLN A O 1
ATOM 690 N N . MET A 1 89 ? -14.414 -28.031 0.72 1 86.75 89 MET A N 1
ATOM 691 C CA . MET A 1 89 ? -13.812 -28.203 2.039 1 86.75 89 MET A CA 1
ATOM 692 C C . MET A 1 89 ? -14.398 -29.422 2.748 1 86.75 89 MET A C 1
ATOM 694 O O . MET A 1 89 ? -15.578 -29.734 2.562 1 86.75 89 MET A O 1
ATOM 698 N N . SER A 1 90 ? -13.492 -30.062 3.525 1 81.25 90 SER A N 1
ATOM 699 C CA . SER A 1 90 ? -13.945 -31.25 4.234 1 81.25 90 SER A CA 1
ATOM 700 C C . SER A 1 90 ? -14.656 -30.891 5.535 1 81.25 90 SER A C 1
ATOM 702 O O . SER A 1 90 ? -15.414 -31.688 6.082 1 81.25 90 SER A O 1
ATOM 704 N N . SER A 1 91 ? -14.297 -29.734 6.047 1 72.94 91 SER A N 1
ATOM 705 C CA . SER A 1 91 ? -14.922 -29.281 7.285 1 72.94 91 SER A CA 1
ATOM 706 C C . SER A 1 91 ? -15.742 -28.016 7.062 1 72.94 91 SER A C 1
ATOM 708 O O . SER A 1 91 ? -15.539 -27.297 6.074 1 72.94 91 SER A O 1
ATOM 710 N N . GLY A 1 92 ? -16.75 -27.766 7.922 1 63.06 92 GLY A N 1
ATOM 711 C CA . GLY A 1 92 ? -17.625 -26.609 7.809 1 63.06 92 GLY A CA 1
ATOM 712 C C . GLY A 1 92 ? -18.781 -26.844 6.848 1 63.06 92 GLY A C 1
ATOM 713 O O . GLY A 1 92 ? -19.375 -27.922 6.832 1 63.06 92 GLY A O 1
ATOM 714 N N . ASP A 1 93 ? -19.047 -25.703 6.07 1 66.5 93 ASP A N 1
ATOM 715 C CA . ASP A 1 93 ? -20.062 -25.859 5.035 1 66.5 93 ASP A CA 1
ATOM 716 C C . ASP A 1 93 ? -19.484 -26.531 3.795 1 66.5 93 ASP A C 1
ATOM 718 O O . ASP A 1 93 ? -18.578 -26 3.156 1 66.5 93 ASP A O 1
ATOM 722 N N . ARG A 1 94 ? -19.625 -27.797 3.68 1 75.19 94 ARG A N 1
ATOM 723 C CA . ARG A 1 94 ? -19.078 -28.672 2.654 1 75.19 94 ARG A CA 1
ATOM 724 C C . ARG A 1 94 ? -19.594 -28.281 1.27 1 75.19 94 ARG A C 1
ATOM 726 O O . ARG A 1 94 ? -19.766 -29.141 0.401 1 75.19 94 ARG A O 1
ATOM 733 N N . HIS A 1 95 ? -19.781 -26.859 1.176 1 82.44 95 HIS A N 1
ATOM 734 C CA . HIS A 1 95 ? -20.188 -26.391 -0.144 1 82.44 95 HIS A CA 1
ATOM 735 C C . HIS A 1 95 ? -19.031 -26.453 -1.135 1 82.44 95 HIS A C 1
ATOM 737 O O . HIS A 1 95 ? -17.875 -26.469 -0.732 1 82.44 95 HIS A O 1
ATOM 743 N N . ILE A 1 96 ? -19.422 -26.625 -2.354 1 89 96 ILE A N 1
ATOM 744 C CA . ILE A 1 96 ? -18.438 -26.641 -3.432 1 89 96 ILE A CA 1
ATOM 745 C C . ILE A 1 96 ? -18.344 -25.25 -4.066 1 89 96 ILE A C 1
ATOM 747 O O . ILE A 1 96 ? -19.359 -24.688 -4.484 1 89 96 ILE A O 1
ATOM 751 N N . GLU A 1 97 ? -17.219 -24.812 -4.02 1 88.88 97 GLU A N 1
ATOM 752 C CA . GLU A 1 97 ? -16.953 -23.547 -4.703 1 88.88 97 GLU A CA 1
ATOM 753 C C . GLU A 1 97 ? -16.453 -23.781 -6.121 1 88.88 97 GLU A C 1
ATOM 755 O O . GLU A 1 97 ? -15.594 -24.641 -6.344 1 88.88 97 GLU A O 1
ATOM 760 N N . TYR A 1 98 ? -17.047 -23.109 -7.016 1 90.56 98 TYR A N 1
ATOM 761 C CA . TYR A 1 98 ? -16.641 -23.172 -8.414 1 90.56 98 TYR A CA 1
ATOM 762 C C . TYR A 1 98 ? -16.016 -21.859 -8.875 1 90.56 98 TYR A C 1
ATOM 764 O O . TYR A 1 98 ? -16.562 -20.781 -8.625 1 90.56 98 TYR A O 1
ATOM 772 N N . ILE A 1 99 ? -14.875 -22 -9.5 1 86.25 99 ILE A N 1
ATOM 773 C CA . ILE A 1 99 ? -14.172 -20.844 -10.047 1 86.25 99 ILE A CA 1
ATOM 774 C C . ILE A 1 99 ? -13.766 -21.125 -11.492 1 86.25 99 ILE A C 1
ATOM 776 O O . ILE A 1 99 ? -13.141 -22.141 -11.781 1 86.25 99 ILE A O 1
ATOM 780 N N . ALA A 1 100 ? -14.117 -20.234 -12.297 1 82.81 100 ALA A N 1
ATOM 781 C CA . ALA A 1 100 ? -13.727 -20.344 -13.703 1 82.81 100 ALA A CA 1
ATOM 782 C C . ALA A 1 100 ? -12.75 -19.234 -14.094 1 82.81 100 ALA A C 1
ATOM 784 O O . ALA A 1 100 ? -12.766 -18.156 -13.5 1 82.81 100 ALA A O 1
ATOM 785 N N . SER A 1 101 ? -11.883 -19.547 -15.008 1 71.75 101 SER A N 1
ATOM 786 C CA . SER A 1 101 ? -10.867 -18.594 -15.438 1 71.75 101 SER A CA 1
ATOM 787 C C . SER A 1 101 ? -11.508 -17.344 -16.031 1 71.75 101 SER A C 1
ATOM 789 O O . SER A 1 101 ? -10.867 -16.281 -16.078 1 71.75 101 SER A O 1
ATOM 791 N N . ASN A 1 102 ? -12.781 -17.469 -16.5 1 68.69 102 ASN A N 1
ATOM 792 C CA . ASN A 1 102 ? -13.445 -16.328 -17.094 1 68.69 102 ASN A CA 1
ATOM 793 C C . ASN A 1 102 ? -13.984 -15.375 -16.031 1 68.69 102 ASN A C 1
ATOM 795 O O . ASN A 1 102 ? -14.633 -14.375 -16.344 1 68.69 102 ASN A O 1
ATOM 799 N N . GLY A 1 103 ? -13.781 -15.805 -14.82 1 73.31 103 GLY A N 1
ATOM 800 C CA . GLY A 1 103 ? -14.195 -14.922 -13.742 1 73.31 103 GLY A CA 1
ATOM 801 C C . GLY A 1 103 ? -15.484 -15.359 -13.07 1 73.31 103 GLY A C 1
ATOM 802 O O . GLY A 1 103 ? -15.898 -14.781 -12.062 1 73.31 103 GLY A O 1
ATOM 803 N N . THR A 1 104 ? -16.141 -16.312 -13.633 1 79.69 104 THR A N 1
ATOM 804 C CA . THR A 1 104 ? -17.344 -16.812 -12.984 1 79.69 104 THR A CA 1
ATOM 805 C C . THR A 1 104 ? -16.984 -17.594 -11.719 1 79.69 104 THR A C 1
ATOM 807 O O . THR A 1 104 ? -16.062 -18.406 -11.719 1 79.69 104 THR A O 1
ATOM 810 N N . CYS A 1 105 ? -17.625 -17.203 -10.711 1 87.31 105 CYS A N 1
ATOM 811 C CA . CYS A 1 105 ? -17.406 -17.922 -9.461 1 87.31 105 CYS A CA 1
ATOM 812 C C . CYS A 1 105 ? -18.703 -18.078 -8.68 1 87.31 105 CYS A C 1
ATOM 814 O O . CYS A 1 105 ? -19.562 -17.203 -8.711 1 87.31 105 CYS A O 1
ATOM 816 N N . ASP A 1 106 ? -18.906 -19.281 -8.133 1 88.62 106 ASP A N 1
ATOM 817 C CA . ASP A 1 106 ? -20.078 -19.641 -7.344 1 88.62 106 ASP A CA 1
ATOM 818 C C . ASP A 1 106 ? -19.672 -20.344 -6.051 1 88.62 106 ASP A C 1
ATOM 820 O O . ASP A 1 106 ? -19.047 -21.406 -6.09 1 88.62 106 ASP A O 1
ATOM 824 N N . GLY A 1 107 ? -20.109 -19.781 -4.988 1 86.62 107 GLY A N 1
ATOM 825 C CA . GLY A 1 107 ? -19.766 -20.344 -3.689 1 86.62 107 GLY A CA 1
ATOM 826 C C . GLY A 1 107 ? -20.547 -21.578 -3.336 1 86.62 107 GLY A C 1
ATOM 827 O O . GLY A 1 107 ? -20.219 -22.297 -2.387 1 86.62 107 GLY A O 1
ATOM 828 N N . LYS A 1 108 ? -21.578 -21.844 -4.023 1 87.69 108 LYS A N 1
ATOM 829 C CA . LYS A 1 108 ? -22.391 -23.031 -3.838 1 87.69 108 LYS A CA 1
ATOM 830 C C . LYS A 1 108 ? -22.719 -23.703 -5.176 1 87.69 108 LYS A C 1
ATOM 832 O O . LYS A 1 108 ? -23.875 -23.797 -5.562 1 87.69 108 LYS A O 1
ATOM 837 N N 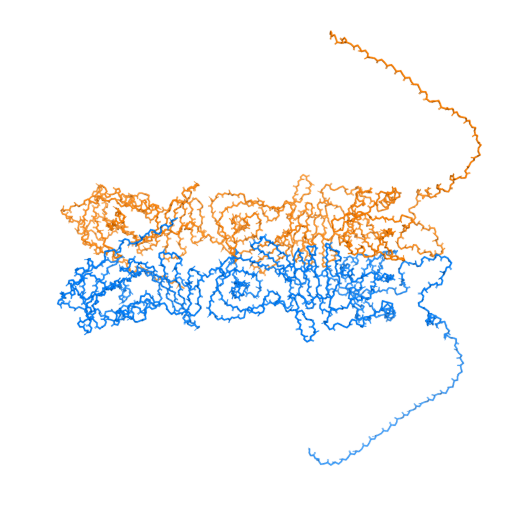. ALA A 1 109 ? -21.688 -24.188 -5.742 1 90.81 109 ALA A N 1
ATOM 838 C CA . ALA A 1 109 ? -21.844 -24.766 -7.074 1 90.81 109 ALA A CA 1
ATOM 839 C C . ALA A 1 109 ? -22.219 -26.25 -6.992 1 90.81 109 ALA A C 1
ATOM 841 O O . ALA A 1 109 ? -22.062 -26.875 -5.941 1 90.81 109 ALA A O 1
ATOM 842 N N . ALA A 1 110 ? -22.797 -26.688 -8.078 1 90.06 110 ALA A N 1
ATOM 843 C CA . ALA A 1 110 ? -23.031 -28.125 -8.227 1 90.06 110 ALA A CA 1
ATOM 844 C C . ALA A 1 110 ? -21.719 -28.891 -8.328 1 90.06 110 ALA A C 1
ATOM 846 O O . ALA A 1 110 ? -20.703 -28.328 -8.773 1 90.06 110 ALA A O 1
ATOM 847 N N . PRO A 1 111 ? -21.734 -30.172 -7.844 1 91.44 111 PRO A N 1
ATOM 848 C CA . PRO A 1 111 ? -20.516 -30.969 -8.016 1 91.44 111 PRO A CA 1
ATOM 849 C C . PRO A 1 111 ? -20.094 -31.109 -9.477 1 91.44 111 PRO A C 1
ATOM 851 O O . PRO A 1 111 ? -20.953 -31.109 -10.367 1 91.44 111 PRO A O 1
ATOM 854 N N . PRO A 1 112 ? -18.812 -31.188 -9.633 1 92.25 112 PRO A N 1
ATOM 855 C CA . PRO A 1 112 ? -18.344 -31.391 -11.008 1 92.25 112 PRO A CA 1
ATOM 856 C C . PRO A 1 112 ? -18.625 -32.781 -11.531 1 92.25 112 PRO A C 1
ATOM 858 O O . PRO A 1 112 ? -18.969 -33.688 -10.758 1 92.25 112 PRO A O 1
ATOM 861 N N . ALA A 1 113 ? -18.609 -32.875 -12.875 1 92.69 113 ALA A N 1
ATOM 862 C CA . ALA A 1 113 ? -18.656 -34.188 -13.555 1 92.69 113 ALA A CA 1
ATOM 863 C C . ALA A 1 113 ? -17.453 -34.344 -14.477 1 92.69 113 ALA A C 1
ATOM 865 O O . ALA A 1 113 ? -17.375 -33.719 -15.531 1 92.69 113 ALA A O 1
ATOM 866 N N . ILE A 1 114 ? -16.531 -35.156 -14.055 1 93.19 114 ILE A N 1
ATOM 867 C CA . ILE A 1 114 ? -15.328 -35.406 -14.852 1 93.19 114 ILE A CA 1
ATOM 868 C C . ILE A 1 114 ? -15.727 -36.062 -16.188 1 93.19 114 ILE A C 1
ATOM 870 O O . ILE A 1 114 ? -15.188 -35.688 -17.234 1 93.19 114 ILE A O 1
ATOM 874 N N . LEU A 1 115 ? -16.594 -37 -16.094 1 92.69 115 LEU A N 1
ATOM 875 C CA . LEU A 1 115 ? -17.172 -37.688 -17.25 1 92.69 115 LEU A CA 1
ATOM 876 C C . LEU A 1 115 ? -18.641 -38 -17.016 1 92.69 115 LEU A C 1
ATOM 878 O O . LEU A 1 115 ? -18.984 -38.594 -15.977 1 92.69 115 LEU A O 1
ATOM 882 N N . LYS A 1 116 ? -19.391 -37.5 -18.016 1 89.94 116 LYS A N 1
ATOM 883 C CA . LYS A 1 116 ? -20.828 -37.781 -17.875 1 89.94 116 LYS A CA 1
ATOM 884 C C . LYS A 1 116 ? -21.375 -38.406 -19.156 1 89.94 116 LYS A C 1
ATOM 886 O O . LYS A 1 116 ? -21.766 -37.688 -20.078 1 89.94 116 LYS A O 1
ATOM 891 N N . VAL A 1 117 ? -21.422 -39.625 -19.188 1 92.88 117 VAL A N 1
ATOM 892 C CA . VAL A 1 117 ? -22.047 -40.438 -20.219 1 92.88 117 VAL A CA 1
ATOM 893 C C . VAL A 1 117 ? -22.969 -41.469 -19.578 1 92.88 117 VAL A C 1
ATOM 895 O O . VAL A 1 117 ? -22.484 -42.375 -18.891 1 92.88 117 VAL A O 1
ATOM 898 N N . PRO A 1 118 ? -24.266 -41.406 -19.828 1 92.38 118 PRO A N 1
ATOM 899 C CA . PRO A 1 118 ? -25.188 -42.281 -19.125 1 92.38 118 PRO A CA 1
ATOM 900 C C . PRO A 1 118 ? -24.828 -43.75 -19.297 1 92.38 118 PRO A C 1
ATOM 902 O O . PRO A 1 118 ? -24.891 -44.531 -18.328 1 92.38 118 PRO A O 1
ATOM 905 N N . ARG A 1 119 ? -24.391 -44.188 -20.391 1 93.38 119 ARG A N 1
ATOM 906 C CA . ARG A 1 119 ? -24.094 -45.594 -20.672 1 93.38 119 ARG A CA 1
ATOM 907 C C . ARG A 1 119 ? -22.906 -46.094 -19.859 1 93.38 119 ARG A C 1
ATOM 909 O O . ARG A 1 119 ? -22.75 -47.281 -19.641 1 93.38 119 ARG A O 1
ATOM 916 N N . PHE A 1 120 ? -22.062 -45.188 -19.391 1 95.56 120 PHE A N 1
ATOM 917 C CA . PHE A 1 120 ? -20.859 -45.594 -18.672 1 95.56 120 PHE A CA 1
ATOM 918 C C . PHE A 1 120 ? -21.094 -45.594 -17.172 1 95.56 120 PHE A C 1
ATOM 920 O O . PHE A 1 120 ? -20.219 -46 -16.391 1 95.56 120 PHE A O 1
ATOM 927 N N . GLU A 1 121 ? -22.297 -45.281 -16.688 1 94.38 121 GLU A N 1
ATOM 928 C CA . GLU A 1 121 ? -22.594 -45.156 -15.266 1 94.38 121 GLU A CA 1
ATOM 929 C C . GLU A 1 121 ? -22.438 -46.531 -14.562 1 94.38 121 GLU A C 1
ATOM 931 O O . GLU A 1 121 ? -22.016 -46.562 -13.406 1 94.38 121 GLU A O 1
ATOM 936 N N . SER A 1 122 ? -22.75 -47.531 -15.297 1 92 122 SER A N 1
ATOM 937 C CA . SER A 1 122 ? -22.672 -48.844 -14.711 1 92 122 SER A CA 1
ATOM 938 C C . SER A 1 122 ? -21.219 -49.281 -14.539 1 92 122 SER A C 1
ATOM 940 O O . SER A 1 122 ? -20.938 -50.281 -13.859 1 92 122 SER A O 1
ATOM 942 N N . ILE A 1 123 ? -20.328 -48.625 -15.109 1 94.62 123 ILE A N 1
ATOM 943 C CA . ILE A 1 123 ? -18.938 -49 -15.086 1 94.62 123 ILE A CA 1
ATOM 944 C C . ILE A 1 123 ? -18.156 -48.094 -14.125 1 94.62 123 ILE A C 1
ATOM 946 O O . ILE A 1 123 ? -17.453 -48.594 -13.234 1 94.62 123 ILE A O 1
ATOM 950 N N . ILE A 1 124 ? -18.312 -46.812 -14.281 1 95.62 124 ILE A N 1
ATOM 951 C CA . ILE A 1 124 ? -17.5 -45.875 -13.516 1 95.62 124 ILE A CA 1
ATOM 952 C C . ILE A 1 124 ? -18.344 -45.219 -12.43 1 95.62 124 ILE A C 1
ATOM 954 O O . ILE A 1 124 ? -17.859 -44.375 -11.656 1 95.62 124 ILE A O 1
ATOM 958 N N . GLY A 1 125 ? -19.625 -45.531 -12.281 1 94 125 GLY A N 1
ATOM 959 C CA . GLY A 1 125 ? -20.516 -44.938 -11.289 1 94 125 GLY A CA 1
ATOM 960 C C . GLY A 1 125 ? -21.266 -43.75 -11.789 1 94 125 GLY A C 1
ATOM 961 O O . GLY A 1 125 ? -20.891 -43.125 -12.797 1 94 125 GLY A O 1
ATOM 962 N N . SER A 1 126 ? -22.328 -43.406 -11.094 1 93.88 126 SER A N 1
ATOM 963 C CA . SER A 1 126 ? -23.141 -42.219 -11.43 1 93.88 126 SER A CA 1
ATOM 964 C C . SER A 1 126 ? -22.516 -40.938 -10.898 1 93.88 126 SER A C 1
ATOM 966 O O . SER A 1 126 ? -22.75 -39.875 -11.445 1 93.88 126 SER A O 1
ATOM 968 N N . ASP A 1 127 ? -21.766 -41.094 -9.867 1 94.75 127 ASP A N 1
ATOM 969 C CA . ASP A 1 127 ? -21.031 -39.938 -9.305 1 94.75 127 ASP A CA 1
ATOM 970 C C . ASP A 1 127 ? -19.594 -39.906 -9.789 1 94.75 127 ASP A C 1
ATOM 972 O O . ASP A 1 127 ? -18.75 -40.656 -9.297 1 94.75 127 ASP A O 1
ATOM 976 N N . THR A 1 128 ? -19.312 -39 -10.734 1 96.25 128 THR A N 1
ATOM 977 C CA . THR A 1 128 ? -17.969 -38.875 -11.273 1 96.25 128 THR A CA 1
ATOM 978 C C . THR A 1 128 ? -17.344 -37.562 -10.867 1 96.25 128 THR A C 1
ATOM 980 O O . THR A 1 128 ? -16.594 -36.938 -11.633 1 96.25 128 THR A O 1
ATOM 983 N N . SER A 1 129 ? -17.766 -37.062 -9.664 1 94.06 129 SER A N 1
ATOM 984 C CA . SER A 1 129 ? -17.344 -35.75 -9.211 1 94.06 129 SER A CA 1
ATOM 985 C C . SER A 1 129 ? -15.891 -35.75 -8.781 1 94.06 129 SER A C 1
ATOM 987 O O . SER A 1 129 ? -15.297 -34.688 -8.578 1 94.06 129 SER A O 1
ATOM 989 N N . SER A 1 130 ? -15.375 -36.906 -8.617 1 93.62 130 SER A N 1
ATOM 990 C CA . SER A 1 130 ? -13.977 -37.031 -8.211 1 93.62 130 SER A CA 1
ATOM 991 C C . SER A 1 130 ? -13.352 -38.312 -8.758 1 93.62 130 SER A C 1
ATOM 993 O O . SER A 1 130 ? -14.062 -39.219 -9.156 1 93.62 130 SER A O 1
ATOM 995 N N . VAL A 1 131 ? -12.078 -38.312 -8.703 1 93.06 131 VAL A N 1
ATOM 996 C CA . VAL A 1 131 ? -11.352 -39.5 -9.117 1 93.06 131 VAL A CA 1
ATOM 997 C C . VAL A 1 131 ? -11.672 -40.656 -8.172 1 93.06 131 VAL A C 1
ATOM 999 O O . VAL A 1 131 ? -11.859 -41.781 -8.609 1 93.06 131 VAL A O 1
ATOM 1002 N N . SER A 1 132 ? -11.781 -40.344 -6.945 1 91.25 132 SER A N 1
ATOM 1003 C CA . SER A 1 132 ? -12.102 -41.375 -5.957 1 91.25 132 SER A CA 1
ATOM 1004 C C . SER A 1 132 ? -13.453 -42.031 -6.254 1 91.25 132 SER A C 1
ATOM 1006 O O . SER A 1 132 ? -13.609 -43.25 -6.125 1 91.25 132 SER A O 1
ATOM 1008 N N . LYS A 1 133 ? -14.383 -41.281 -6.609 1 93.38 133 LYS A N 1
ATOM 1009 C CA . LYS A 1 133 ? -15.711 -41.812 -6.922 1 93.38 133 LYS A CA 1
ATOM 1010 C C . LYS A 1 133 ? -15.68 -42.656 -8.18 1 93.38 133 LYS A C 1
ATOM 1012 O O . LYS A 1 133 ? -16.375 -43.688 -8.258 1 93.38 133 LYS A O 1
ATOM 1017 N N . ILE A 1 134 ? -14.891 -42.25 -9.078 1 94.31 134 ILE A N 1
ATOM 1018 C CA . ILE A 1 134 ? -14.742 -43.031 -10.305 1 94.31 134 ILE A CA 1
ATOM 1019 C C . ILE A 1 134 ? -14.102 -44.375 -9.977 1 94.31 134 ILE A C 1
ATOM 1021 O O . ILE A 1 134 ? -14.578 -45.438 -10.438 1 94.31 134 ILE A O 1
ATOM 1025 N N . VAL A 1 135 ? -13.117 -44.312 -9.188 1 91.62 135 VAL A N 1
ATOM 1026 C CA . VAL A 1 135 ? -12.438 -45.562 -8.797 1 91.62 135 VAL A CA 1
ATOM 1027 C C . VAL A 1 135 ? -13.406 -46.469 -8.039 1 91.62 135 VAL A C 1
ATOM 1029 O O . VAL A 1 135 ? -13.414 -47.688 -8.242 1 91.62 135 VAL A O 1
ATOM 1032 N N . GLU A 1 136 ? -14.211 -45.906 -7.195 1 92 136 GLU A N 1
ATOM 1033 C CA . GLU A 1 136 ? -15.234 -46.656 -6.496 1 92 136 GLU A CA 1
ATOM 1034 C C . GLU A 1 136 ? -16.203 -47.312 -7.484 1 92 136 GLU A C 1
ATOM 1036 O O . GLU A 1 136 ? -16.578 -48.5 -7.309 1 92 136 GLU A O 1
ATOM 1041 N N . GLY A 1 137 ? -16.562 -46.562 -8.461 1 94.06 137 GLY A N 1
ATOM 1042 C CA . GLY A 1 137 ? -17.422 -47.125 -9.5 1 94.06 137 GLY A CA 1
ATOM 1043 C C . GLY A 1 137 ? -16.766 -48.281 -10.242 1 94.06 137 GLY A C 1
ATOM 1044 O O . GLY A 1 137 ? -17.406 -49.312 -10.461 1 94.06 137 GLY A O 1
ATOM 1045 N N . VAL A 1 138 ? -15.547 -48.156 -10.531 1 93.38 138 VAL A N 1
ATOM 1046 C CA . VAL A 1 138 ? -14.797 -49.188 -11.234 1 93.38 138 VAL A CA 1
ATOM 1047 C C . VAL A 1 138 ? -14.664 -50.438 -10.352 1 93.38 138 VAL A C 1
ATOM 1049 O O . VAL A 1 138 ? -14.812 -51.562 -10.828 1 93.38 138 VAL A O 1
ATOM 1052 N N . ASN A 1 139 ? -14.414 -50.219 -9.094 1 90.69 139 ASN A N 1
ATOM 1053 C CA . ASN A 1 139 ? -14.328 -51.344 -8.172 1 90.69 139 ASN A CA 1
ATOM 1054 C C . ASN A 1 139 ? -15.625 -52.125 -8.117 1 90.69 139 ASN A C 1
ATOM 1056 O O . ASN A 1 139 ? -15.609 -53.344 -8.133 1 90.69 139 ASN A O 1
ATOM 1060 N N . LYS A 1 140 ? -16.719 -51.438 -8.094 1 91.44 140 LYS A N 1
ATOM 1061 C CA . LYS A 1 140 ? -18.016 -52.094 -8.094 1 91.44 140 LYS A CA 1
ATOM 1062 C C . LYS A 1 140 ? -18.234 -52.875 -9.391 1 91.44 140 LYS A C 1
ATOM 1064 O O . LYS A 1 140 ? -18.766 -54 -9.367 1 91.44 140 LYS A O 1
ATOM 1069 N N . PHE A 1 141 ? -17.75 -52.344 -10.414 1 92.31 141 PHE A N 1
ATOM 1070 C CA . PHE A 1 141 ? -17.891 -52.969 -11.719 1 92.31 141 PHE A CA 1
ATOM 1071 C C . PHE A 1 141 ? -17.062 -54.25 -11.789 1 92.31 141 PHE A C 1
ATOM 1073 O O . PHE A 1 141 ? -17.578 -55.312 -12.195 1 92.31 141 PHE A O 1
ATOM 1080 N N . ILE A 1 142 ? -15.812 -54.156 -11.375 1 88.69 142 ILE A N 1
ATOM 1081 C CA . ILE A 1 142 ? -14.914 -55.312 -11.531 1 88.69 142 ILE A CA 1
ATOM 1082 C C . ILE A 1 142 ? -15.352 -56.438 -10.617 1 88.69 142 ILE A C 1
ATOM 1084 O O . ILE A 1 142 ? -15.078 -57.625 -10.898 1 88.69 142 ILE A O 1
ATOM 1088 N N . TRP A 1 143 ? -16.031 -56.094 -9.602 1 86.31 143 TRP A N 1
ATOM 1089 C CA . TRP A 1 143 ? -16.531 -57.125 -8.695 1 86.31 143 TRP A CA 1
ATOM 1090 C C . TRP A 1 143 ? -17.656 -57.906 -9.344 1 86.31 143 TRP A C 1
ATOM 1092 O O . TRP A 1 143 ? -17.875 -59.094 -9.023 1 86.31 143 TRP A O 1
ATOM 1102 N N . ASN A 1 144 ? -18.297 -57.312 -10.312 1 85.12 144 ASN A N 1
ATOM 1103 C CA . ASN A 1 144 ? -19.516 -57.938 -10.844 1 85.12 144 ASN A CA 1
ATOM 1104 C C . ASN A 1 144 ? -19.328 -58.406 -12.289 1 85.12 144 ASN A C 1
ATOM 1106 O O . ASN A 1 144 ? -20.25 -58.969 -12.891 1 85.12 144 ASN A O 1
ATOM 1110 N N . HIS A 1 145 ? -18.141 -58.156 -12.828 1 87.19 145 HIS A N 1
ATOM 1111 C CA . HIS A 1 145 ? -17.938 -58.5 -14.234 1 87.19 145 HIS A CA 1
ATOM 1112 C C . HIS A 1 145 ? -16.609 -59.188 -14.453 1 87.19 145 HIS A C 1
ATOM 1114 O O . HIS A 1 145 ? -15.609 -58.844 -13.805 1 87.19 145 HIS A O 1
ATOM 1120 N N . ASN A 1 146 ? -16.672 -60.094 -15.352 1 82.94 146 ASN A N 1
ATOM 1121 C CA . ASN A 1 146 ? -15.445 -60.781 -15.727 1 82.94 146 ASN A CA 1
ATOM 1122 C C . ASN A 1 146 ? -14.781 -60.156 -16.938 1 82.94 146 ASN A C 1
ATOM 1124 O O . ASN A 1 146 ? -15.398 -59.344 -17.641 1 82.94 146 ASN A O 1
ATOM 1128 N N . GLY A 1 147 ? -13.508 -60.375 -17 1 87.56 147 GLY A N 1
ATOM 1129 C CA . GLY A 1 147 ? -12.711 -59.906 -18.125 1 87.56 147 GLY A CA 1
ATOM 1130 C C . GLY A 1 147 ? -11.492 -60.75 -18.375 1 87.56 147 GLY A C 1
ATOM 1131 O O . GLY A 1 147 ? -11.438 -61.906 -17.953 1 87.56 147 GLY A O 1
ATOM 1132 N N . PHE A 1 148 ? -10.625 -60.375 -19.234 1 81.06 148 PHE A N 1
ATOM 1133 C CA . PHE A 1 148 ? -9.414 -61.156 -19.531 1 81.06 148 PHE A CA 1
ATOM 1134 C C . PHE A 1 148 ? -8.188 -60.25 -19.516 1 81.06 148 PHE A C 1
ATOM 1136 O O . PHE A 1 148 ? -8.281 -59.062 -19.859 1 81.06 148 PHE A O 1
ATOM 1143 N N . TYR A 1 149 ? -7.137 -60.812 -18.984 1 77.69 149 TYR A N 1
ATOM 1144 C CA . TYR A 1 149 ? -5.855 -60.094 -18.984 1 77.69 149 TYR A CA 1
ATOM 1145 C C . TYR A 1 149 ? -5.223 -60.125 -20.375 1 77.69 149 TYR A C 1
ATOM 1147 O O . TYR A 1 149 ? -5.285 -61.125 -21.078 1 77.69 149 TYR A O 1
ATOM 1155 N N . VAL A 1 150 ? -4.855 -59.031 -20.672 1 70 150 VAL A N 1
ATOM 1156 C CA . VAL A 1 150 ? -4.102 -58.938 -21.922 1 70 150 VAL A CA 1
ATOM 1157 C C . VAL A 1 150 ? -2.623 -58.688 -21.609 1 70 150 VAL A C 1
ATOM 1159 O O . VAL A 1 150 ? -2.285 -58.062 -20.625 1 70 150 VAL A O 1
ATOM 1162 N N . LYS A 1 151 ? -1.691 -59.375 -22.234 1 58.03 151 LYS A N 1
ATOM 1163 C CA . LYS A 1 151 ? -0.251 -59.375 -22 1 58.03 151 LYS A CA 1
ATOM 1164 C C . LYS A 1 151 ? 0.235 -58 -21.594 1 58.03 151 LYS A C 1
ATOM 1166 O O . LYS A 1 151 ? -0.313 -56.969 -22.047 1 58.03 151 LYS A O 1
ATOM 1171 N N . ASP A 1 152 ? 1.227 -58 -20.578 1 52.78 152 ASP A N 1
ATOM 1172 C CA . ASP A 1 152 ? 1.84 -56.938 -19.797 1 52.78 152 ASP A CA 1
ATOM 1173 C C . ASP A 1 152 ? 2.211 -55.75 -20.688 1 52.78 152 ASP A C 1
ATOM 1175 O O . ASP A 1 152 ? 2.691 -55.938 -21.812 1 52.78 152 ASP A O 1
ATOM 1179 N N . ASP A 1 153 ? 1.586 -54.594 -20.188 1 49.72 153 ASP A N 1
ATOM 1180 C CA . ASP A 1 153 ? 1.975 -53.375 -20.875 1 49.72 153 ASP A CA 1
ATOM 1181 C C . ASP A 1 153 ? 2.818 -52.469 -19.953 1 49.72 153 ASP A C 1
ATOM 1183 O O . ASP A 1 153 ? 2.729 -52.594 -18.734 1 49.72 153 ASP A O 1
ATOM 1187 N N . VAL A 1 154 ? 4.055 -52.188 -20.25 1 41.41 154 VAL A N 1
ATOM 1188 C CA . VAL A 1 154 ? 4.809 -51.219 -19.469 1 41.41 154 VAL A CA 1
ATOM 1189 C C . VAL A 1 154 ? 4.297 -49.812 -19.766 1 41.41 154 VAL A C 1
ATOM 1191 O O . VAL A 1 154 ? 4.289 -49.375 -20.922 1 41.41 154 VAL A O 1
ATOM 1194 N N . VAL A 1 155 ? 3.531 -49.188 -18.75 1 42.66 155 VAL A N 1
ATOM 1195 C CA . VAL A 1 155 ? 3.033 -47.844 -18.844 1 42.66 155 VAL A CA 1
ATOM 1196 C C . VAL A 1 155 ? 3.852 -46.938 -17.922 1 42.66 155 VAL A C 1
ATOM 1198 O O . VAL A 1 155 ? 3.953 -47.188 -16.719 1 42.66 155 VAL A O 1
ATOM 1201 N N . ASP A 1 156 ? 4.449 -45.781 -18.484 1 41.84 156 ASP A N 1
ATOM 1202 C CA . ASP A 1 156 ? 5.203 -44.75 -17.75 1 41.84 156 ASP A CA 1
ATOM 1203 C C . ASP A 1 156 ? 6.332 -45.406 -16.938 1 41.84 156 ASP A C 1
ATOM 1205 O O . ASP A 1 156 ? 6.523 -45.094 -15.766 1 41.84 156 ASP A O 1
ATOM 1209 N N . GLY A 1 157 ? 6.969 -46.406 -17.516 1 41.59 157 GLY A N 1
ATOM 1210 C CA . GLY A 1 157 ? 8.086 -47.094 -16.875 1 41.59 157 GLY A CA 1
ATOM 1211 C C . GLY A 1 157 ? 7.648 -48.125 -15.859 1 41.59 157 GLY A C 1
ATOM 1212 O O . GLY A 1 157 ? 8.477 -48.656 -15.117 1 41.59 157 GLY A O 1
ATOM 1213 N N . VAL A 1 158 ? 6.387 -48.188 -15.688 1 44.31 158 VAL A N 1
ATOM 1214 C CA . VAL A 1 158 ? 5.871 -49.125 -14.703 1 44.31 158 VAL A CA 1
ATOM 1215 C C . VAL A 1 158 ? 5.129 -50.25 -15.414 1 44.31 158 VAL A C 1
ATOM 1217 O O . VAL A 1 158 ? 4.492 -50.031 -16.453 1 44.31 158 VAL A O 1
ATOM 1220 N N . LYS A 1 159 ? 5.465 -51.469 -15.055 1 49.06 159 LYS A N 1
ATOM 1221 C CA . LYS A 1 159 ? 4.684 -52.594 -15.539 1 49.06 159 LYS A CA 1
ATOM 1222 C C . LYS A 1 159 ? 3.203 -52.438 -15.219 1 49.06 159 LYS A C 1
ATOM 1224 O O . LYS A 1 159 ? 2.822 -52.281 -14.055 1 49.06 159 LYS A O 1
ATOM 1229 N N . ALA A 1 160 ? 2.465 -52.125 -16.406 1 59.94 160 ALA A N 1
ATOM 1230 C CA . ALA A 1 160 ? 1.023 -52 -16.219 1 59.94 160 ALA A CA 1
ATOM 1231 C C . ALA A 1 160 ? 0.291 -53.25 -16.719 1 59.94 160 ALA A C 1
ATOM 1233 O O . ALA A 1 160 ? 0.698 -53.844 -17.703 1 59.94 160 ALA A O 1
ATOM 1234 N N . MET A 1 161 ? -0.619 -53.75 -15.969 1 70.12 161 MET A N 1
ATOM 1235 C CA . MET A 1 161 ? -1.52 -54.812 -16.375 1 70.12 161 MET A CA 1
ATOM 1236 C C . MET A 1 161 ? -2.779 -54.25 -17.031 1 70.12 161 MET A C 1
ATOM 1238 O O . MET A 1 161 ? -3.289 -53.219 -16.609 1 70.12 161 MET A O 1
ATOM 1242 N N . LYS A 1 162 ? -3.07 -54.938 -18.188 1 80.56 162 LYS A N 1
ATOM 1243 C CA . LYS A 1 162 ? -4.281 -54.531 -18.906 1 80.56 162 LYS A CA 1
ATOM 1244 C C . LYS A 1 162 ? -5.383 -55.562 -18.734 1 80.56 162 LYS A C 1
ATOM 1246 O O . LYS A 1 162 ? -5.148 -56.781 -18.906 1 80.56 162 LYS A O 1
ATOM 1251 N N . TRP A 1 163 ? -6.449 -55.094 -18.281 1 83.5 163 TRP A N 1
ATOM 1252 C CA . TRP A 1 163 ? -7.645 -55.906 -18.141 1 83.5 163 TRP A CA 1
ATOM 1253 C C . TRP A 1 163 ? -8.781 -55.375 -19 1 83.5 163 TRP A C 1
ATOM 1255 O O . TRP A 1 163 ? -9.062 -54.188 -19.016 1 83.5 163 TRP A O 1
ATOM 1265 N N . VAL A 1 164 ? -9.375 -56.312 -19.844 1 86.44 164 VAL A N 1
ATOM 1266 C CA . VAL A 1 164 ? -10.43 -55.906 -20.781 1 86.44 164 VAL A CA 1
ATOM 1267 C C . VAL A 1 164 ? -11.711 -56.656 -20.438 1 86.44 164 VAL A C 1
ATOM 1269 O O . VAL A 1 164 ? -11.68 -57.875 -20.141 1 86.44 164 VAL A O 1
ATOM 1272 N N . SER A 1 165 ? -12.789 -55.969 -20.422 1 90.31 165 SER A N 1
ATOM 1273 C CA . SER A 1 165 ? -14.109 -56.562 -20.219 1 90.31 165 SER A CA 1
ATOM 1274 C C . SER A 1 165 ? -15.078 -56.156 -21.312 1 90.31 165 SER A C 1
ATOM 1276 O O . SER A 1 165 ? -15.031 -55 -21.797 1 90.31 165 SER A O 1
ATOM 1278 N N . CYS A 1 166 ? -15.805 -57.094 -21.781 1 90.25 166 CYS A N 1
ATOM 1279 C CA . CYS A 1 166 ? -16.828 -56.875 -22.797 1 90.25 166 CYS A CA 1
ATOM 1280 C C . CYS A 1 166 ? -18.219 -56.875 -22.188 1 90.25 166 CYS A C 1
ATOM 1282 O O . CYS A 1 166 ? -18.734 -57.938 -21.828 1 90.25 166 CYS A O 1
ATOM 1284 N N . VAL A 1 167 ? -18.797 -55.75 -22.109 1 90.94 167 VAL A N 1
ATOM 1285 C CA . VAL A 1 167 ? -20.078 -55.625 -21.438 1 90.94 167 VAL A CA 1
ATOM 1286 C C . VAL A 1 167 ? -21.203 -55.625 -22.484 1 90.94 167 VAL A C 1
ATOM 1288 O O . VAL A 1 167 ? -21.297 -54.719 -23.312 1 90.94 167 VAL A O 1
ATOM 1291 N N . ASN A 1 168 ? -22.031 -56.594 -22.359 1 86.12 168 ASN A N 1
ATOM 1292 C CA . ASN A 1 168 ? -23.188 -56.688 -23.25 1 86.12 168 ASN A CA 1
ATOM 1293 C C . ASN A 1 168 ? -24.375 -55.906 -22.719 1 86.12 168 ASN A C 1
ATOM 1295 O O . ASN A 1 168 ? -24.406 -55.531 -21.531 1 86.12 168 ASN A O 1
ATOM 1299 N N . GLY A 1 169 ? -25.234 -55.5 -23.578 1 80.88 169 GLY A N 1
ATOM 1300 C CA . GLY A 1 169 ? -26.469 -54.875 -23.141 1 80.88 169 GLY A CA 1
ATOM 1301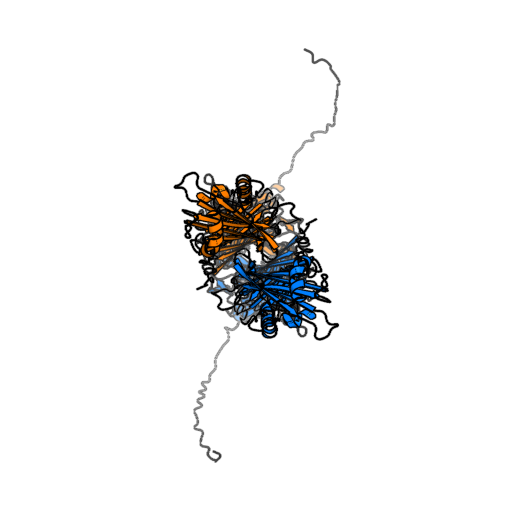 C C . GLY A 1 169 ? -27.438 -55.875 -22.5 1 80.88 169 GLY A C 1
ATOM 1302 O O . GLY A 1 169 ? -27.25 -57.062 -22.594 1 80.88 169 GLY A O 1
ATOM 1303 N N . ARG A 1 170 ? -28.422 -55.312 -21.719 1 75.38 170 ARG A N 1
ATOM 1304 C CA . ARG A 1 170 ? -29.453 -56.156 -21.141 1 75.38 170 ARG A CA 1
ATOM 1305 C C . ARG A 1 170 ? -30.312 -56.812 -22.219 1 75.38 170 ARG A C 1
ATOM 1307 O O . ARG A 1 170 ? -30.719 -57.969 -22.078 1 75.38 170 ARG A O 1
ATOM 1314 N N . ASN A 1 171 ? -30.406 -55.969 -23.234 1 76.19 171 ASN A N 1
ATOM 1315 C CA . ASN A 1 171 ? -31.188 -56.438 -24.375 1 76.19 171 ASN A CA 1
ATOM 1316 C C . ASN A 1 171 ? -30.359 -56.406 -25.656 1 76.19 171 ASN A C 1
ATOM 1318 O O . ASN A 1 171 ? -29.328 -55.75 -25.719 1 76.19 171 ASN A O 1
ATOM 1322 N N . ALA A 1 172 ? -30.828 -57.219 -26.688 1 73.94 172 ALA A N 1
ATOM 1323 C CA . ALA A 1 172 ? -30.141 -57.344 -27.969 1 73.94 172 ALA A CA 1
ATOM 1324 C C . ALA A 1 172 ? -29.984 -55.969 -28.641 1 73.94 172 ALA A C 1
ATOM 1326 O O . ALA A 1 172 ? -29.031 -55.75 -29.391 1 73.94 172 ALA A O 1
ATOM 1327 N N . SER A 1 173 ? -30.906 -55.031 -28.328 1 78.19 173 SER A N 1
ATOM 1328 C CA . SER A 1 173 ? -30.891 -53.719 -28.984 1 78.19 173 SER A CA 1
ATOM 1329 C C . SER A 1 173 ? -30 -52.719 -28.234 1 78.19 173 SER A C 1
ATOM 1331 O O . SER A 1 173 ? -29.703 -51.656 -28.734 1 78.19 173 SER A O 1
ATOM 1333 N N . ASP A 1 174 ? -29.531 -53.188 -27.094 1 85.06 174 ASP A N 1
ATOM 1334 C CA . ASP A 1 174 ? -28.734 -52.281 -26.281 1 85.06 174 ASP A CA 1
ATOM 1335 C C . ASP A 1 174 ? -27.297 -52.219 -26.812 1 85.06 174 ASP A C 1
ATOM 1337 O O . ASP A 1 174 ? -26.781 -53.188 -27.359 1 85.06 174 ASP A O 1
ATOM 1341 N N . THR A 1 175 ? -26.734 -51.094 -26.641 1 90.38 175 THR A N 1
ATOM 1342 C CA . THR A 1 175 ? -25.328 -50.906 -27.031 1 90.38 175 THR A CA 1
ATOM 1343 C C . THR A 1 175 ? -24.422 -51.75 -26.125 1 90.38 175 THR A C 1
ATOM 1345 O O . THR A 1 175 ? -24.828 -52.188 -25.047 1 90.38 175 THR A O 1
ATOM 1348 N N . LYS A 1 176 ? -23.234 -52.094 -26.656 1 90.69 176 LYS A N 1
ATOM 1349 C CA . LYS A 1 176 ? -22.188 -52.844 -25.953 1 90.69 176 LYS A CA 1
ATOM 1350 C C . LYS A 1 176 ? -21.031 -51.906 -25.594 1 90.69 176 LYS A C 1
ATOM 1352 O O . LYS A 1 176 ? -20.844 -50.875 -26.219 1 90.69 176 LYS A O 1
ATOM 1357 N N . VAL A 1 177 ? -20.375 -52.281 -24.469 1 93.38 177 VAL A N 1
ATOM 1358 C CA . VAL A 1 177 ? -19.281 -51.406 -24.047 1 93.38 177 VAL A CA 1
ATOM 1359 C C . VAL A 1 177 ? -18 -52.188 -23.906 1 93.38 177 VAL A C 1
ATOM 1361 O O . VAL A 1 177 ? -17.984 -53.25 -23.266 1 93.38 177 VAL A O 1
ATOM 1364 N N . LEU A 1 178 ? -17.016 -51.75 -24.594 1 91.25 178 LEU A N 1
ATOM 1365 C CA . LEU A 1 178 ? -15.664 -52.25 -24.375 1 91.25 178 LEU A CA 1
ATOM 1366 C C . LEU A 1 178 ? -14.992 -51.469 -23.234 1 91.25 178 LEU A C 1
ATOM 1368 O O . LEU A 1 178 ? -14.922 -50.25 -23.25 1 91.25 178 LEU A O 1
ATOM 1372 N N . VAL A 1 179 ? -14.562 -52.219 -22.203 1 91.88 179 VAL A N 1
ATOM 1373 C CA . VAL A 1 179 ? -13.906 -51.656 -21.031 1 91.88 179 VAL A CA 1
ATOM 1374 C C . VAL A 1 179 ? -12.445 -52.062 -21 1 91.88 179 VAL A C 1
ATOM 1376 O O . VAL A 1 179 ? -12.148 -53.281 -20.969 1 91.88 179 VAL A O 1
ATOM 1379 N N . GLU A 1 180 ? -11.617 -51.125 -21 1 89.25 180 GLU A N 1
ATOM 1380 C CA . GLU A 1 180 ? -10.188 -51.375 -20.844 1 89.25 180 GLU A CA 1
ATOM 1381 C C . GLU A 1 180 ? -9.641 -50.688 -19.594 1 89.25 180 GLU A C 1
ATOM 1383 O O . GLU A 1 180 ? -9.734 -49.438 -19.484 1 89.25 180 GLU A O 1
ATOM 1388 N N . LEU A 1 181 ? -9.117 -51.406 -18.656 1 86 181 LEU A N 1
ATOM 1389 C CA . LEU A 1 181 ? -8.477 -50.875 -17.469 1 86 181 LEU A CA 1
ATOM 1390 C C . LEU A 1 181 ? -6.98 -51.188 -17.469 1 86 181 LEU A C 1
ATOM 1392 O O . LEU A 1 181 ? -6.57 -52.312 -17.812 1 86 181 LEU A O 1
ATOM 1396 N N . ARG A 1 182 ? -6.246 -50.188 -17.172 1 81.44 182 ARG A N 1
ATOM 1397 C CA . ARG A 1 182 ? -4.82 -50.375 -16.938 1 81.44 182 ARG A CA 1
ATOM 1398 C C . ARG A 1 182 ? -4.449 -50.031 -15.492 1 81.44 182 ARG A C 1
ATOM 1400 O O . ARG A 1 182 ? -4.926 -49.062 -14.938 1 81.44 182 ARG A O 1
ATOM 1407 N N . PHE A 1 183 ? -3.729 -50.938 -14.906 1 77.06 183 PHE A N 1
ATOM 1408 C CA . PHE A 1 183 ? -3.344 -50.719 -13.516 1 77.06 183 PHE A CA 1
ATOM 1409 C C . PHE A 1 183 ? -1.945 -51.281 -13.25 1 77.06 183 PHE A C 1
ATOM 1411 O O . PHE A 1 183 ? -1.411 -52.031 -14.055 1 77.06 183 PHE A O 1
ATOM 1418 N N . ARG A 1 184 ? -1.346 -50.719 -12.281 1 68.12 184 ARG A N 1
ATOM 1419 C CA . ARG A 1 184 ? -0.049 -51.25 -11.844 1 68.12 184 ARG A CA 1
ATOM 1420 C C . ARG A 1 184 ? -0.145 -51.844 -10.453 1 68.12 184 ARG A C 1
ATOM 1422 O O . ARG A 1 184 ? -0.924 -51.406 -9.617 1 68.12 184 ARG A O 1
ATOM 1429 N N . GLU A 1 185 ? 0.416 -53.062 -10.344 1 58.75 185 GLU A N 1
ATOM 1430 C CA . GLU A 1 185 ? 0.549 -53.656 -9.016 1 58.75 185 GLU A CA 1
ATOM 1431 C C . GLU A 1 185 ? 1.661 -52.969 -8.227 1 58.75 185 GLU A C 1
ATOM 1433 O O . GLU A 1 185 ? 2.77 -52.781 -8.734 1 58.75 185 GLU A O 1
ATOM 1438 N N . ASP A 1 186 ? 1.315 -52 -7.43 1 47.94 186 ASP A N 1
ATOM 1439 C CA . ASP A 1 186 ? 2.361 -51.344 -6.645 1 47.94 186 ASP A CA 1
ATOM 1440 C C . ASP A 1 186 ? 2.572 -52.094 -5.312 1 47.94 186 ASP A C 1
ATOM 1442 O O . ASP A 1 186 ? 1.623 -52.281 -4.551 1 47.94 186 ASP A O 1
ATOM 1446 N N . GLU A 1 187 ? 3.639 -52.812 -5.176 1 43.34 187 GLU A N 1
ATOM 1447 C CA . GLU A 1 187 ? 3.93 -53.469 -3.895 1 43.34 187 GLU A CA 1
ATOM 1448 C C . GLU A 1 187 ? 3.725 -52.5 -2.738 1 43.34 187 GLU A C 1
ATOM 1450 O O . GLU A 1 187 ? 3.42 -52.906 -1.617 1 43.34 187 GLU A O 1
ATOM 1455 N N . GLN A 1 188 ? 4.184 -51.344 -2.842 1 35.66 188 GLN A N 1
ATOM 1456 C CA . GLN A 1 188 ? 4.059 -50.438 -1.712 1 35.66 188 GLN A CA 1
ATOM 1457 C C . GLN A 1 188 ? 2.592 -50.125 -1.412 1 35.66 188 GLN A C 1
ATOM 145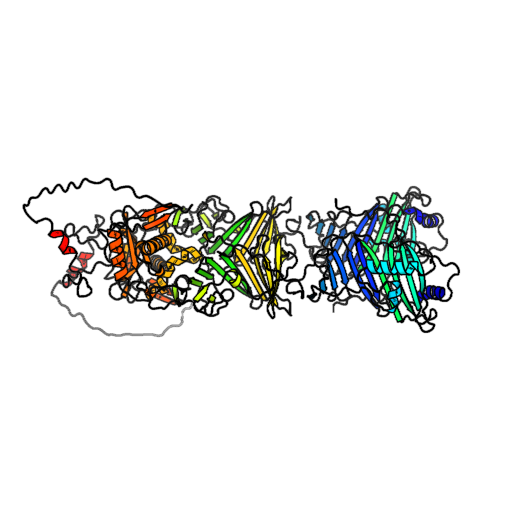9 O O . GLN A 1 188 ? 2.252 -49.719 -0.299 1 35.66 188 GLN A O 1
ATOM 1464 N N . PHE A 1 189 ? 1.854 -50.062 -2.432 1 38.91 189 PHE A N 1
ATOM 1465 C CA . PHE A 1 189 ? 0.421 -49.938 -2.191 1 38.91 189 PHE A CA 1
ATOM 1466 C C . PHE A 1 189 ? -0.266 -51.281 -2.252 1 38.91 189 PHE A C 1
ATOM 1468 O O . PHE A 1 189 ? -0.036 -52.062 -3.182 1 38.91 189 PHE A O 1
ATOM 1475 N N . SER A 1 190 ? -0.178 -52.062 -1.279 1 45.75 190 SER A N 1
ATOM 1476 C CA . SER A 1 190 ? -0.894 -53.344 -1.225 1 45.75 190 SER A CA 1
ATOM 1477 C C . SER A 1 190 ? -2.006 -53.406 -2.268 1 45.75 190 SER A C 1
ATOM 1479 O O . SER A 1 190 ? -2.557 -54.469 -2.541 1 45.75 190 SER A O 1
ATOM 1481 N N . ASP A 1 191 ? -2.324 -52.25 -2.859 1 56.03 191 ASP A N 1
ATOM 1482 C CA . ASP A 1 191 ? -3.523 -52.188 -3.689 1 56.03 191 ASP A CA 1
ATOM 1483 C C . ASP A 1 191 ? -3.18 -51.719 -5.105 1 56.03 191 ASP A C 1
ATOM 1485 O O . ASP A 1 191 ? -2.092 -51.188 -5.344 1 56.03 191 ASP A O 1
ATOM 1489 N N . MET A 1 192 ? -3.777 -52.094 -6.133 1 69 192 MET A N 1
ATOM 1490 C CA . MET A 1 192 ? -3.652 -51.75 -7.547 1 69 192 MET A CA 1
ATOM 1491 C C . MET A 1 192 ? -3.93 -50.25 -7.781 1 69 192 MET A C 1
ATOM 1493 O O . MET A 1 192 ? -4.848 -49.688 -7.18 1 69 192 MET A O 1
ATOM 1497 N N . ILE A 1 193 ? -2.975 -49.625 -8.477 1 74.31 193 ILE A N 1
ATOM 1498 C CA . ILE A 1 193 ? -3.195 -48.219 -8.828 1 74.31 193 ILE A CA 1
ATOM 1499 C C . ILE A 1 193 ? -3.711 -48.125 -10.266 1 74.31 193 ILE A C 1
ATOM 1501 O O . ILE A 1 193 ? -3.096 -48.656 -11.188 1 74.31 193 ILE A O 1
ATOM 1505 N N . LEU A 1 194 ? -4.801 -47.594 -10.359 1 82.25 194 LEU A N 1
ATOM 1506 C CA . LEU A 1 194 ? -5.426 -47.406 -11.664 1 82.25 194 LEU A CA 1
ATOM 1507 C C . LEU A 1 194 ? -4.66 -46.375 -12.477 1 82.25 194 LEU A C 1
ATOM 1509 O O . LEU A 1 194 ? -4.375 -45.281 -11.984 1 82.25 194 LEU A O 1
ATOM 1513 N N . LEU A 1 195 ? -4.316 -46.688 -13.695 1 77.25 195 LEU A N 1
ATOM 1514 C CA . LEU A 1 195 ? -3.545 -45.781 -14.555 1 77.25 195 LEU A CA 1
ATOM 1515 C C . LEU A 1 195 ? -4.422 -45.188 -15.656 1 77.25 195 LEU A C 1
ATOM 1517 O O . LEU A 1 195 ? -4.184 -44.062 -16.109 1 77.25 195 LEU A O 1
ATOM 1521 N N . SER A 1 196 ? -5.301 -46.031 -16.141 1 85.06 196 SER A N 1
ATOM 1522 C CA . SER A 1 196 ? -6.156 -45.5 -17.203 1 85.06 196 SER A CA 1
ATOM 1523 C C . SER A 1 196 ? -7.441 -46.312 -17.328 1 85.06 196 SER A C 1
ATOM 1525 O O . SER A 1 196 ? -7.484 -47.5 -16.922 1 85.06 196 SER A O 1
ATOM 1527 N N . ILE A 1 197 ? -8.422 -45.625 -17.797 1 89.12 197 ILE A N 1
ATOM 1528 C CA . ILE A 1 197 ? -9.711 -46.219 -18.156 1 89.12 197 ILE A CA 1
ATOM 1529 C C . ILE A 1 197 ? -10.07 -45.812 -19.594 1 89.12 197 ILE A C 1
ATOM 1531 O O . ILE A 1 197 ? -10.008 -44.656 -19.953 1 89.12 197 ILE A O 1
ATOM 1535 N N . ARG A 1 198 ? -10.375 -46.812 -20.375 1 90.25 198 ARG A N 1
ATOM 1536 C CA . ARG A 1 198 ? -10.898 -46.531 -21.719 1 90.25 198 ARG A CA 1
ATOM 1537 C C . ARG A 1 198 ? -12.25 -47.219 -21.922 1 90.25 198 ARG A C 1
ATOM 1539 O O . ARG A 1 198 ? -12.406 -48.406 -21.656 1 90.25 198 ARG A O 1
ATOM 1546 N N . LEU A 1 199 ? -13.18 -46.406 -22.359 1 92.94 199 LEU A N 1
ATOM 1547 C CA . LEU A 1 199 ? -14.555 -46.875 -22.562 1 92.94 199 LEU A CA 1
ATOM 1548 C C . LEU A 1 199 ? -15.023 -46.562 -23.984 1 92.94 199 LEU A C 1
ATOM 1550 O O . LEU A 1 199 ? -14.961 -45.406 -24.438 1 92.94 199 LEU A O 1
ATOM 1554 N N . ALA A 1 200 ? -15.477 -47.594 -24.656 1 91.44 200 ALA A N 1
ATOM 1555 C CA . ALA A 1 200 ? -16.047 -47.406 -25.984 1 91.44 200 ALA A CA 1
ATOM 1556 C C . ALA A 1 200 ? -17.422 -48.031 -26.078 1 91.44 200 ALA A C 1
ATOM 1558 O O . ALA A 1 200 ? -17.578 -49.25 -25.875 1 91.44 200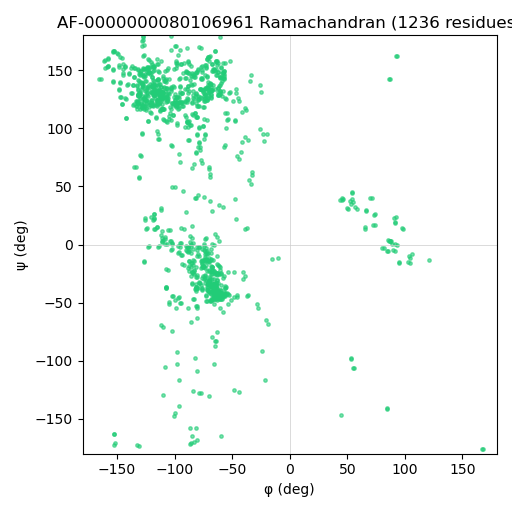 ALA A O 1
ATOM 1559 N N . GLU A 1 201 ? -18.359 -47.219 -26.359 1 93.38 201 GLU A N 1
ATOM 1560 C CA . GLU A 1 201 ? -19.734 -47.688 -26.578 1 93.38 201 GLU A CA 1
ATOM 1561 C C . GLU A 1 201 ? -19.984 -48 -28.062 1 93.38 201 GLU A C 1
ATOM 1563 O O . GLU A 1 201 ? -19.859 -47.125 -28.906 1 93.38 201 GLU A O 1
ATOM 1568 N N . LEU A 1 202 ? -20.375 -49.25 -28.266 1 90.06 202 LEU A N 1
ATOM 1569 C CA . LEU A 1 202 ? -20.547 -49.719 -29.641 1 90.06 202 LEU A CA 1
ATOM 1570 C C . LEU A 1 202 ? -21.938 -50.344 -29.828 1 90.06 202 LEU A C 1
ATOM 1572 O O . LEU A 1 202 ? -22.547 -50.812 -28.859 1 90.06 202 LEU A O 1
ATOM 1576 N N . LYS A 1 203 ? -22.438 -50.25 -31.094 1 87.44 203 LYS A N 1
ATOM 1577 C CA . LYS A 1 203 ? -23.688 -50.969 -31.391 1 87.44 203 LYS A CA 1
ATOM 1578 C C . LYS A 1 203 ? -23.5 -52.469 -31.234 1 87.44 203 LYS A C 1
ATOM 1580 O O . LYS A 1 203 ? -24.375 -53.156 -30.688 1 87.44 203 LYS A O 1
ATOM 1585 N N . ASP A 1 204 ? -22.422 -53 -31.812 1 84.75 204 ASP A N 1
ATOM 1586 C CA . ASP A 1 204 ? -21.969 -54.375 -31.656 1 84.75 204 ASP A CA 1
ATOM 1587 C C . ASP A 1 204 ? -20.453 -54.469 -31.688 1 84.75 204 ASP A C 1
ATOM 1589 O O . ASP A 1 204 ? -19.781 -53.531 -32.094 1 84.75 204 ASP A O 1
ATOM 1593 N N . PHE A 1 205 ? -19.906 -55.531 -31.188 1 86.25 205 PHE A N 1
ATOM 1594 C CA . PHE A 1 205 ? -18.453 -55.656 -31.078 1 86.25 205 PHE A CA 1
ATOM 1595 C C . PHE A 1 205 ? -17.828 -55.875 -32.469 1 86.25 205 PHE A C 1
ATOM 1597 O O . PHE A 1 205 ? -16.609 -55.938 -32.594 1 86.25 205 PHE A O 1
ATOM 1604 N N . ASN A 1 206 ? -18.688 -55.969 -33.5 1 77.69 206 ASN A N 1
ATOM 1605 C CA . ASN A 1 206 ? -18.203 -56.094 -34.875 1 77.69 206 ASN A CA 1
ATOM 1606 C C . ASN A 1 206 ? -18.094 -54.75 -35.562 1 77.69 206 ASN A C 1
ATOM 1608 O O . ASN A 1 206 ? -17.594 -54.656 -36.688 1 77.69 206 ASN A O 1
ATOM 1612 N N . THR A 1 207 ? -18.625 -53.781 -34.875 1 77.81 207 THR A N 1
ATOM 1613 C CA . THR A 1 207 ? -18.562 -52.438 -35.406 1 77.81 207 THR A CA 1
ATOM 1614 C C . THR A 1 207 ? -17.312 -51.719 -34.906 1 77.81 207 THR A C 1
ATOM 1616 O O . THR A 1 207 ? -16.922 -51.875 -33.75 1 77.81 207 THR A O 1
ATOM 1619 N N . THR A 1 208 ? -16.719 -50.906 -35.781 1 75.56 208 THR A N 1
ATOM 1620 C CA . THR A 1 208 ? -15.484 -50.219 -35.406 1 75.56 208 THR A CA 1
ATOM 1621 C C . THR A 1 208 ? -15.766 -48.75 -35.062 1 75.56 208 THR A C 1
ATOM 1623 O O . THR A 1 208 ? -14.875 -48.062 -34.562 1 75.56 208 THR A O 1
ATOM 1626 N N . THR A 1 209 ? -17.031 -48.312 -35.25 1 82.5 209 THR A N 1
ATOM 1627 C CA . THR A 1 209 ? -17.344 -46.906 -34.969 1 82.5 209 THR A CA 1
ATOM 1628 C C . THR A 1 209 ? -18.094 -46.812 -33.625 1 82.5 209 THR A C 1
ATOM 1630 O O . THR A 1 209 ? -19.266 -47.188 -33.531 1 82.5 209 THR A O 1
ATOM 1633 N N . PRO A 1 210 ? -17.438 -46.219 -32.688 1 88.19 210 PRO A N 1
ATOM 1634 C CA . PRO A 1 210 ? -18.109 -46.125 -31.375 1 88.19 210 PRO A CA 1
ATOM 1635 C C . PRO A 1 210 ? -19.047 -44.906 -31.312 1 88.19 210 PRO A C 1
ATOM 1637 O O . PRO A 1 210 ? -18.797 -43.875 -31.938 1 88.19 210 PRO A O 1
ATOM 1640 N N . GLU A 1 211 ? -20.156 -45 -30.578 1 90.31 211 GLU A N 1
ATOM 1641 C CA . GLU A 1 211 ? -21.062 -43.906 -30.281 1 90.31 211 GLU A CA 1
ATOM 1642 C C . GLU A 1 211 ? -20.422 -42.938 -29.266 1 90.31 211 GLU A C 1
ATOM 1644 O O . GLU A 1 211 ? -20.578 -41.719 -29.375 1 90.31 211 GLU A O 1
ATOM 1649 N N . ASN A 1 212 ? -19.859 -43.5 -28.312 1 92.56 212 ASN A N 1
ATOM 1650 C CA . ASN A 1 212 ? -19.047 -42.781 -27.328 1 92.56 212 ASN A CA 1
ATOM 1651 C C . ASN A 1 212 ? -17.703 -43.469 -27.094 1 92.56 212 ASN A C 1
ATOM 1653 O O . ASN A 1 212 ? -17.625 -44.688 -27.078 1 92.56 212 ASN A O 1
ATOM 1657 N N . HIS A 1 213 ? -16.641 -42.719 -27.078 1 90.5 213 HIS A N 1
ATOM 1658 C CA . HIS A 1 213 ? -15.289 -43.25 -26.859 1 90.5 213 HIS A CA 1
ATOM 1659 C C . HIS A 1 213 ? -14.469 -42.281 -26 1 90.5 213 HIS A C 1
ATOM 1661 O O . HIS A 1 213 ? -14.117 -41.188 -26.453 1 90.5 213 HIS A O 1
ATOM 1667 N N . PHE A 1 214 ? -14.227 -42.719 -24.766 1 90.75 214 PHE A N 1
ATOM 1668 C CA . PHE A 1 214 ? -13.539 -41.875 -23.812 1 90.75 214 PHE A CA 1
ATOM 1669 C C . PHE A 1 214 ? -12.383 -42.594 -23.156 1 90.75 214 PHE A C 1
ATOM 1671 O O . PHE A 1 214 ? -12.422 -43.812 -23 1 90.75 214 PHE A O 1
ATOM 1678 N N . SER A 1 215 ? -11.391 -41.844 -22.859 1 88 215 SER A N 1
ATOM 1679 C CA . SER A 1 215 ? -10.32 -42.344 -22 1 88 215 SER A CA 1
ATOM 1680 C C . SER A 1 215 ? -10.047 -41.375 -20.844 1 88 215 SER A C 1
ATOM 1682 O O . SER A 1 215 ? -10.156 -40.156 -21.016 1 88 215 SER A O 1
ATOM 1684 N N . ILE A 1 216 ? -9.836 -41.906 -19.641 1 88.81 216 ILE A N 1
ATOM 1685 C CA . ILE A 1 216 ? -9.305 -41.156 -18.5 1 88.81 216 ILE A CA 1
ATOM 1686 C C . ILE A 1 216 ? -7.922 -41.719 -18.141 1 88.81 216 ILE A C 1
ATOM 1688 O O . ILE A 1 216 ? -7.766 -42.906 -17.906 1 88.81 216 ILE A O 1
ATOM 1692 N N . GLU A 1 217 ? -6.992 -40.812 -18.188 1 82.5 217 GLU A N 1
ATOM 1693 C CA . GLU A 1 217 ? -5.629 -41.219 -17.844 1 82.5 217 GLU A CA 1
ATOM 1694 C C . GLU A 1 217 ? -5.18 -40.594 -16.531 1 82.5 217 GLU A C 1
ATOM 1696 O O . GLU A 1 217 ? -5.441 -39.406 -16.281 1 82.5 217 GLU A O 1
ATOM 1701 N N . PHE A 1 218 ? -4.676 -41.375 -15.672 1 80.31 218 PHE A N 1
ATOM 1702 C CA . PHE A 1 218 ? -4.051 -40.906 -14.438 1 80.31 218 PHE A CA 1
ATOM 1703 C C . PHE A 1 218 ? -2.531 -40.969 -14.555 1 80.31 218 PHE A C 1
ATOM 1705 O O . PHE A 1 218 ? -1.898 -41.906 -14.094 1 80.31 218 PHE A O 1
ATOM 1712 N N . ASP A 1 219 ? -2.049 -39.938 -15.086 1 68.31 219 ASP A N 1
ATOM 1713 C CA . ASP A 1 219 ? -0.669 -39.906 -15.562 1 68.31 219 ASP A CA 1
ATOM 1714 C C . ASP A 1 219 ? 0.314 -39.875 -14.398 1 68.31 219 ASP A C 1
ATOM 1716 O O . ASP A 1 219 ? 1.379 -40.5 -14.461 1 68.31 219 ASP A O 1
ATOM 1720 N N . ARG A 1 220 ? -0.17 -39.062 -13.406 1 66.75 220 ARG A N 1
ATOM 1721 C CA . ARG A 1 220 ? 0.788 -38.875 -12.312 1 66.75 220 ARG A CA 1
ATOM 1722 C C . ARG A 1 220 ? 0.075 -38.719 -10.977 1 66.75 220 ARG A C 1
ATOM 1724 O O . ARG A 1 220 ? -0.975 -38.062 -10.906 1 66.75 220 ARG A O 1
ATOM 1731 N N . TYR A 1 221 ? 0.707 -39.344 -10.055 1 66.5 221 TYR A N 1
ATOM 1732 C CA . TYR A 1 221 ? 0.291 -39.156 -8.672 1 66.5 221 TYR A CA 1
ATOM 1733 C C . TYR A 1 221 ? 1.352 -38.406 -7.887 1 66.5 221 TYR A C 1
ATOM 1735 O O . TYR A 1 221 ? 2.547 -38.656 -8.008 1 66.5 221 TYR A O 1
ATOM 1743 N N . GLU A 1 222 ? 0.871 -37.375 -7.273 1 67.62 222 GLU A N 1
ATOM 1744 C CA . GLU A 1 222 ? 1.77 -36.531 -6.48 1 67.62 222 GLU A CA 1
ATOM 1745 C C . GLU A 1 222 ? 1.237 -36.344 -5.062 1 67.62 222 GLU A C 1
ATOM 1747 O O . GLU A 1 222 ? 0.081 -36.688 -4.777 1 67.62 222 GLU A O 1
ATOM 1752 N N . ILE A 1 223 ? 2.145 -35.938 -4.25 1 66.69 223 ILE A N 1
ATOM 1753 C CA . ILE A 1 223 ? 1.729 -35.5 -2.918 1 66.69 223 ILE A CA 1
ATOM 1754 C C . ILE A 1 223 ? 1.209 -34.062 -2.973 1 66.69 223 ILE A C 1
ATOM 1756 O O . ILE A 1 223 ? 1.864 -33.188 -3.533 1 66.69 223 ILE A O 1
ATOM 1760 N N . PRO A 1 224 ? 0.06 -33.938 -2.447 1 79.75 224 PRO A N 1
ATOM 1761 C CA . PRO A 1 224 ? -0.461 -32.562 -2.424 1 79.75 224 PRO A CA 1
ATOM 1762 C C . PRO A 1 224 ? 0.468 -31.594 -1.701 1 79.75 224 PRO A C 1
ATOM 1764 O O . PRO A 1 224 ? 1.109 -31.953 -0.714 1 79.75 224 PRO A O 1
ATOM 1767 N N . ARG A 1 225 ? 0.548 -30.359 -2.102 1 71.62 225 ARG A N 1
ATOM 1768 C CA . ARG A 1 225 ? 1.305 -29.312 -1.433 1 71.62 225 ARG A CA 1
ATOM 1769 C C . ARG A 1 225 ? 0.617 -28.891 -0.141 1 71.62 225 ARG A C 1
ATOM 1771 O O . ARG A 1 225 ? 1.275 -28.422 0.797 1 71.62 225 ARG A O 1
ATOM 1778 N N . GLY A 1 226 ? -0.662 -29 -0.157 1 76.25 226 GLY A N 1
ATOM 1779 C CA . GLY A 1 226 ? -1.43 -28.656 1.028 1 76.25 226 GLY A CA 1
ATOM 1780 C C . GLY A 1 226 ? -2.148 -27.328 0.908 1 76.25 226 GLY A C 1
ATOM 1781 O O . GLY A 1 226 ? -2.996 -27 1.74 1 76.25 226 GLY A O 1
ATOM 1782 N N . ASP A 1 227 ? -1.854 -26.438 -0.017 1 75.06 227 ASP A N 1
ATOM 1783 C CA . ASP A 1 227 ? -2.504 -25.141 -0.128 1 75.06 227 ASP A CA 1
ATOM 1784 C C . ASP A 1 227 ? -3.252 -25 -1.452 1 75.06 227 ASP A C 1
ATOM 1786 O O . ASP A 1 227 ? -3.588 -23.891 -1.876 1 75.06 227 ASP A O 1
ATOM 1790 N N . GLU A 1 228 ? -3.584 -26.156 -2.008 1 80.38 228 GLU A N 1
ATOM 1791 C CA . GLU A 1 228 ? -4.223 -26.156 -3.32 1 80.38 228 GLU A CA 1
ATOM 1792 C C . GLU A 1 228 ? -5.613 -25.516 -3.258 1 80.38 228 GLU A C 1
ATOM 1794 O O . GLU A 1 228 ? -6.148 -25.078 -4.277 1 80.38 228 GLU A O 1
ATOM 1799 N N . HIS A 1 229 ? -6.121 -25.547 -2.029 1 81.12 229 HIS A N 1
ATOM 1800 C CA . HIS A 1 229 ? -7.461 -25 -1.862 1 81.12 229 HIS A CA 1
ATOM 1801 C C . HIS A 1 229 ? -7.438 -23.484 -1.866 1 81.12 229 HIS A C 1
ATOM 1803 O O . HIS A 1 229 ? -8.477 -22.828 -2.008 1 81.12 229 HIS A O 1
ATOM 1809 N N . LYS A 1 230 ? -6.301 -23.016 -1.692 1 72.81 230 LYS A N 1
ATOM 1810 C CA . LYS A 1 230 ? -6.188 -21.562 -1.675 1 72.81 230 LYS A CA 1
ATOM 1811 C C . LYS A 1 230 ? -6.141 -21 -3.092 1 72.81 230 LYS A C 1
ATOM 1813 O O . LYS A 1 230 ? -5.102 -21.047 -3.752 1 72.81 230 LYS A O 1
ATOM 1818 N N . ALA A 1 231 ? -7.324 -20.938 -3.631 1 64.56 231 ALA A N 1
ATOM 1819 C CA . ALA A 1 231 ? -7.379 -20.344 -4.965 1 64.56 231 ALA A CA 1
ATOM 1820 C C . ALA A 1 231 ? -7.324 -18.812 -4.887 1 64.56 231 ALA A C 1
ATOM 1822 O O . ALA A 1 231 ? -8.086 -18.203 -4.133 1 64.56 231 ALA A O 1
ATOM 1823 N N . GLN A 1 232 ? -6.348 -18.375 -5.473 1 67.56 232 GLN A N 1
ATOM 1824 C CA . GLN A 1 232 ? -6.34 -16.922 -5.613 1 67.56 232 GLN A CA 1
ATOM 1825 C C . GLN A 1 232 ? -7.312 -16.453 -6.695 1 67.56 232 GLN A C 1
ATOM 1827 O O . GLN A 1 232 ? -7.176 -16.844 -7.859 1 67.56 232 GLN A O 1
ATOM 1832 N N . ILE A 1 233 ? -8.453 -15.969 -6.25 1 79.06 233 ILE A N 1
ATOM 1833 C CA . ILE A 1 233 ? -9.406 -15.367 -7.18 1 79.06 233 ILE A CA 1
ATOM 1834 C C . ILE A 1 233 ? -8.914 -13.992 -7.609 1 79.06 233 ILE A C 1
ATOM 1836 O O . ILE A 1 233 ? -8.555 -13.164 -6.77 1 79.06 233 ILE A O 1
ATOM 1840 N N . ALA A 1 234 ? -8.891 -13.867 -8.891 1 79.12 234 ALA A N 1
ATOM 1841 C CA . ALA A 1 234 ? -8.391 -12.602 -9.43 1 79.12 234 ALA A CA 1
ATOM 1842 C C . ALA A 1 234 ? -9.203 -11.422 -8.898 1 79.12 234 ALA A C 1
ATOM 1844 O O . ALA A 1 234 ? -10.383 -11.57 -8.57 1 79.12 234 ALA A O 1
ATOM 1845 N N . HIS A 1 235 ? -8.617 -10.289 -8.891 1 86 235 HIS A N 1
ATOM 1846 C CA . HIS A 1 235 ? -9.289 -9.07 -8.453 1 86 235 HIS A CA 1
ATOM 1847 C C . HIS A 1 235 ? -10.484 -8.75 -9.344 1 86 235 HIS A C 1
ATOM 1849 O O . HIS A 1 235 ? -10.492 -9.102 -10.531 1 86 235 HIS A O 1
ATOM 1855 N N . GLY A 1 236 ? -11.484 -8.156 -8.758 1 88.19 236 GLY A N 1
ATOM 1856 C CA . GLY A 1 236 ? -12.641 -7.711 -9.516 1 88.19 236 GLY A CA 1
ATOM 1857 C C . GLY A 1 236 ? -13.672 -8.805 -9.719 1 88.19 236 GLY A C 1
ATOM 1858 O O . GLY A 1 236 ? -14.75 -8.555 -10.258 1 88.19 236 GLY A O 1
ATOM 1859 N N . ILE A 1 237 ? -13.359 -9.992 -9.305 1 87.44 237 ILE A N 1
ATOM 1860 C CA . ILE A 1 237 ? -14.305 -11.094 -9.461 1 87.44 237 ILE A CA 1
ATOM 1861 C C . ILE A 1 237 ? -15.086 -11.289 -8.164 1 87.44 237 ILE A C 1
ATOM 1863 O O . ILE A 1 237 ? -14.5 -11.383 -7.086 1 87.44 237 ILE A O 1
ATOM 1867 N N . PHE A 1 238 ? -16.359 -11.289 -8.328 1 91.19 238 PHE A N 1
ATOM 1868 C CA . PHE A 1 238 ? -17.266 -11.523 -7.203 1 91.19 238 PHE A CA 1
ATOM 1869 C C . PHE A 1 238 ? -17.891 -12.906 -7.293 1 91.19 238 PHE A C 1
ATOM 1871 O O . PHE A 1 238 ? -18.516 -13.242 -8.305 1 91.19 238 PHE A O 1
ATOM 1878 N N . CYS A 1 239 ? -17.703 -13.703 -6.23 1 88.69 239 CYS A N 1
ATOM 1879 C CA . CYS A 1 239 ? -18.297 -15.039 -6.195 1 88.69 239 CYS A CA 1
ATOM 1880 C C . CYS A 1 239 ? -19.703 -15 -5.594 1 88.69 239 CYS A C 1
ATOM 1882 O O . CYS A 1 239 ? -19.875 -14.625 -4.434 1 88.69 239 CYS A O 1
ATOM 1884 N N . GLU A 1 240 ? -20.641 -15.516 -6.312 1 87.94 240 GLU A N 1
ATOM 1885 C CA . GLU A 1 240 ? -22.031 -15.539 -5.852 1 87.94 240 GLU A CA 1
ATOM 1886 C C . GLU A 1 240 ? -22.25 -16.625 -4.801 1 87.94 240 GLU A C 1
ATOM 1888 O O . GLU A 1 240 ? -21.5 -17.609 -4.762 1 87.94 240 GLU A O 1
ATOM 1893 N N . ASN A 1 241 ? -23.141 -16.453 -3.838 1 87.88 241 ASN A N 1
ATOM 1894 C CA . ASN A 1 241 ? -23.703 -17.422 -2.895 1 87.88 241 ASN A CA 1
ATOM 1895 C C . ASN A 1 241 ? -22.672 -17.797 -1.822 1 87.88 241 ASN A C 1
ATOM 1897 O O . ASN A 1 241 ? -22.75 -18.875 -1.24 1 87.88 241 ASN A O 1
ATOM 1901 N N . ARG A 1 242 ? -21.641 -16.984 -1.699 1 86.94 242 ARG A N 1
ATOM 1902 C CA . ARG A 1 242 ? -20.781 -17.141 -0.529 1 86.94 242 ARG A CA 1
ATOM 1903 C C . ARG A 1 242 ? -21.484 -16.625 0.729 1 86.94 242 ARG A C 1
ATOM 1905 O O . ARG A 1 242 ? -22.359 -15.766 0.649 1 86.94 242 ARG A O 1
ATOM 1912 N N . LYS A 1 243 ? -21.062 -17.172 1.782 1 84.94 243 LYS A N 1
ATOM 1913 C CA . LYS A 1 243 ? -21.672 -16.719 3.035 1 84.94 243 LYS A CA 1
ATOM 1914 C C . LYS A 1 243 ? -21.172 -15.328 3.404 1 84.94 243 LYS A C 1
ATOM 1916 O O . LYS A 1 243 ? -19.969 -15.07 3.408 1 84.94 243 LYS A O 1
ATOM 1921 N N . GLU A 1 244 ? -22.156 -14.531 3.771 1 90.75 244 GLU A N 1
ATOM 1922 C CA . GLU A 1 244 ? -21.844 -13.164 4.176 1 90.75 244 GLU A CA 1
ATOM 1923 C C . GLU A 1 244 ? -21.281 -13.125 5.59 1 90.75 244 GLU A C 1
ATOM 1925 O O . GLU A 1 244 ? -21.688 -13.898 6.453 1 90.75 244 GLU A O 1
ATOM 1930 N N . VAL A 1 245 ? -20.328 -12.234 5.746 1 91.69 245 VAL A N 1
ATOM 1931 C CA . VAL A 1 245 ? -19.766 -12.008 7.078 1 91.69 245 VAL A CA 1
ATOM 1932 C C . VAL A 1 245 ? -19.656 -10.508 7.348 1 91.69 245 VAL A C 1
ATOM 1934 O O . VAL A 1 245 ? -19.562 -9.711 6.414 1 91.69 245 VAL A O 1
ATOM 1937 N N . ASP A 1 246 ? -19.734 -10.148 8.602 1 88.5 246 ASP A N 1
ATOM 1938 C CA . ASP A 1 246 ? -19.406 -8.789 9.008 1 88.5 246 ASP A CA 1
ATOM 1939 C C . ASP A 1 246 ? -17.938 -8.648 9.359 1 88.5 246 ASP A C 1
ATOM 1941 O O . ASP A 1 246 ? -17.469 -9.211 10.352 1 88.5 246 ASP A O 1
ATOM 1945 N N . PRO A 1 247 ? -17.266 -7.93 8.477 1 90.75 247 PRO A N 1
ATOM 1946 C CA . PRO A 1 247 ? -15.852 -7.773 8.82 1 90.75 247 PRO A CA 1
ATOM 1947 C C . PRO A 1 247 ? -15.648 -7.113 10.18 1 90.75 247 PRO A C 1
ATOM 1949 O O . PRO A 1 247 ? -16.406 -6.211 10.555 1 90.75 247 PRO A O 1
ATOM 1952 N N . PHE A 1 248 ? -14.727 -7.594 10.836 1 85.19 248 PHE A N 1
ATOM 1953 C CA . PHE A 1 248 ? -14.375 -7.016 12.133 1 85.19 248 PHE A CA 1
ATOM 1954 C C . PHE A 1 248 ? -13.492 -5.789 11.953 1 85.19 248 PHE A C 1
ATOM 1956 O O . PHE A 1 248 ? -12.336 -5.906 11.539 1 85.19 248 PHE A O 1
ATOM 1963 N N . LEU A 1 249 ? -14.062 -4.645 12.242 1 88.88 249 LEU A N 1
ATOM 1964 C CA . LEU A 1 249 ? -13.32 -3.395 12.117 1 88.88 249 LEU A CA 1
ATOM 1965 C C . LEU A 1 249 ? -13.086 -2.764 13.484 1 88.88 249 LEU A C 1
ATOM 1967 O O . LEU A 1 249 ? -13.992 -2.711 14.312 1 88.88 249 LEU A O 1
ATOM 1971 N N . GLU A 1 250 ? -11.844 -2.367 13.758 1 80.81 250 GLU A N 1
ATOM 1972 C CA . GLU A 1 250 ? -11.469 -1.785 15.039 1 80.81 250 GLU A CA 1
ATOM 1973 C C . GLU A 1 250 ? -11.031 -0.332 14.883 1 80.81 250 GLU A C 1
ATOM 1975 O O . GLU A 1 250 ? -10.773 0.124 13.766 1 80.81 250 GLU A O 1
ATOM 1980 N N . HIS A 1 251 ? -11.055 0.488 15.977 1 74.88 251 HIS A N 1
ATOM 1981 C CA . HIS A 1 251 ? -10.422 1.788 16.141 1 74.88 251 HIS A CA 1
ATOM 1982 C C . HIS A 1 251 ? -11.086 2.85 15.281 1 74.88 251 HIS A C 1
ATOM 1984 O O . HIS A 1 251 ? -10.406 3.637 14.617 1 74.88 251 HIS A O 1
ATOM 1990 N N . LEU A 1 252 ? -12.43 2.744 15.242 1 87 252 LEU A N 1
ATOM 1991 C CA . LEU A 1 252 ? -13.094 3.705 14.367 1 87 252 LEU A CA 1
ATOM 1992 C C . LEU A 1 252 ? -13.891 4.719 15.188 1 87 252 LEU A C 1
ATOM 1994 O O . LEU A 1 252 ? -14.523 5.617 14.625 1 87 252 LEU A O 1
ATOM 1998 N N . LYS A 1 253 ? -13.812 4.594 16.484 1 87.44 253 LYS A N 1
ATOM 1999 C CA . LYS A 1 253 ? -14.484 5.582 17.328 1 87.44 253 LYS A CA 1
ATOM 2000 C C . LYS A 1 253 ? -13.812 6.949 17.219 1 87.44 253 LYS A C 1
ATOM 2002 O O . LYS A 1 253 ? -14.492 7.973 17.109 1 87.44 253 LYS A O 1
ATOM 2007 N N . GLU A 1 254 ? -12.594 6.969 17.328 1 92 254 GLU A N 1
ATOM 2008 C CA . GLU A 1 254 ? -11.719 8.078 16.953 1 92 254 GLU A CA 1
ATOM 2009 C C . GLU A 1 254 ? -10.742 7.66 15.852 1 92 254 GLU A C 1
ATOM 2011 O O . GLU A 1 254 ? -10.258 6.523 15.844 1 92 254 GLU A O 1
ATOM 2016 N N . TYR A 1 255 ? -10.648 8.562 14.992 1 92.38 255 TYR A N 1
ATOM 2017 C CA . TYR A 1 255 ? -9.969 8.109 13.781 1 92.38 255 TYR A CA 1
ATOM 2018 C C . TYR A 1 255 ? -9.164 9.242 13.148 1 92.38 255 TYR A C 1
ATOM 2020 O O . TYR A 1 255 ? -9.672 10.359 13 1 92.38 255 TYR A O 1
ATOM 2028 N N . ALA A 1 256 ? -7.922 9.008 12.906 1 90.75 256 ALA A N 1
ATOM 2029 C CA . ALA A 1 256 ? -7.062 9.898 12.133 1 90.75 256 ALA A CA 1
ATOM 2030 C C . ALA A 1 256 ? -6.285 9.125 11.07 1 90.75 256 ALA A C 1
ATOM 2032 O O . ALA A 1 256 ? -5.723 8.062 11.344 1 90.75 256 ALA A O 1
ATOM 2033 N N . ALA A 1 257 ? -6.367 9.625 9.859 1 91.5 257 ALA A N 1
ATOM 2034 C CA . ALA A 1 257 ? -5.695 8.922 8.773 1 91.5 257 ALA A CA 1
ATOM 2035 C C . ALA A 1 257 ? -5.492 9.828 7.562 1 91.5 257 ALA A C 1
ATOM 2037 O O . ALA A 1 257 ? -6.109 10.898 7.473 1 91.5 257 ALA A O 1
ATOM 2038 N N . THR A 1 258 ? -4.551 9.453 6.762 1 87.88 258 THR A N 1
ATOM 2039 C CA . THR A 1 258 ? -4.457 9.969 5.398 1 87.88 258 THR A CA 1
ATOM 2040 C C . THR A 1 258 ? -5.055 8.984 4.402 1 87.88 258 THR A C 1
ATOM 2042 O O . THR A 1 258 ? -4.652 7.816 4.359 1 87.88 258 THR A O 1
ATOM 2045 N N . LEU A 1 259 ? -5.98 9.414 3.703 1 92.31 259 LEU A N 1
ATOM 2046 C CA . LEU A 1 259 ? -6.609 8.602 2.67 1 92.31 259 LEU A CA 1
ATOM 2047 C C . LEU A 1 259 ? -6.102 8.992 1.286 1 92.31 259 LEU A C 1
ATOM 2049 O O . LEU A 1 259 ? -6.234 10.148 0.873 1 92.31 259 LEU A O 1
ATOM 2053 N N . SER A 1 260 ? -5.539 8.047 0.584 1 88.75 260 SER A N 1
ATOM 2054 C CA . SER A 1 260 ? -5.012 8.281 -0.755 1 88.75 260 SER A CA 1
ATOM 2055 C C . SER A 1 260 ? -5.863 7.598 -1.816 1 88.75 260 SER A C 1
ATOM 2057 O O . SER A 1 260 ? -5.766 6.383 -2.008 1 88.75 260 SER A O 1
ATOM 2059 N N . TYR A 1 261 ? -6.594 8.43 -2.527 1 90.5 261 TYR A N 1
ATOM 2060 C CA . TYR A 1 261 ? -7.438 7.914 -3.602 1 90.5 261 TYR A CA 1
ATOM 2061 C C . TYR A 1 261 ? -6.723 8 -4.945 1 90.5 261 TYR A C 1
ATOM 2063 O O . TYR A 1 261 ? -5.977 8.945 -5.199 1 90.5 261 TYR A O 1
ATOM 2071 N N . TYR A 1 262 ? -6.949 7.027 -5.746 1 87.19 262 TYR A N 1
ATOM 2072 C CA . TYR A 1 262 ? -6.512 7.086 -7.137 1 87.19 262 TYR A CA 1
ATOM 2073 C C . TYR A 1 262 ? -7.605 6.582 -8.07 1 87.19 262 TYR A C 1
ATOM 2075 O O . TYR A 1 262 ? -8.109 5.469 -7.906 1 87.19 262 TYR A O 1
ATOM 2083 N N . ASN A 1 263 ? -7.992 7.43 -8.914 1 89.31 263 ASN A N 1
ATOM 2084 C CA . ASN A 1 263 ? -8.938 7.07 -9.969 1 89.31 263 ASN A CA 1
ATOM 2085 C C . ASN A 1 263 ? -8.227 6.648 -11.25 1 89.31 263 ASN A C 1
ATOM 2087 O O . ASN A 1 263 ? -7.551 7.461 -11.883 1 89.31 263 ASN A O 1
ATOM 2091 N N . TYR A 1 264 ? -8.453 5.465 -11.648 1 87.56 264 TYR A N 1
ATOM 2092 C CA . TYR A 1 264 ? -7.688 4.891 -12.75 1 87.56 264 TYR A CA 1
ATOM 2093 C C . TYR A 1 264 ? -8.273 5.305 -14.094 1 87.56 264 TYR A C 1
ATOM 2095 O O . TYR A 1 264 ? -7.574 5.289 -15.117 1 87.56 264 TYR A O 1
ATOM 2103 N N . LYS A 1 265 ? -9.484 5.668 -14.102 1 84.88 265 LYS A N 1
ATOM 2104 C CA . LYS A 1 265 ? -10.109 6.117 -15.344 1 84.88 265 LYS A CA 1
ATOM 2105 C C . LYS A 1 265 ? -9.594 7.492 -15.75 1 84.88 265 LYS A C 1
ATOM 2107 O O . LYS A 1 265 ? -9.164 7.684 -16.891 1 84.88 265 LYS A O 1
ATOM 2112 N N . ASN A 1 266 ? -9.578 8.367 -14.875 1 83.56 266 ASN A N 1
ATOM 2113 C CA . ASN A 1 266 ? -9.156 9.727 -15.188 1 83.56 266 ASN A CA 1
ATOM 2114 C C . ASN A 1 266 ? -7.73 9.992 -14.719 1 83.56 266 ASN A C 1
ATOM 2116 O O . ASN A 1 266 ? -7.215 11.102 -14.875 1 83.56 266 ASN A O 1
ATOM 2120 N N . LYS A 1 267 ? -7.117 9.008 -14.141 1 81.81 267 LYS A N 1
ATOM 2121 C CA . LYS A 1 267 ? -5.73 9.086 -13.688 1 81.81 267 LYS A CA 1
ATOM 2122 C C . LYS A 1 267 ? -5.523 10.281 -12.766 1 81.81 267 LYS A C 1
ATOM 2124 O O . LYS A 1 267 ? -4.598 11.07 -12.961 1 81.81 267 LYS A O 1
ATOM 2129 N N . THR A 1 268 ? -6.449 10.438 -11.859 1 82.5 268 THR A N 1
ATOM 2130 C CA . THR A 1 268 ? -6.371 11.531 -10.891 1 82.5 268 THR A CA 1
ATOM 2131 C C . THR A 1 268 ? -6.191 10.992 -9.477 1 82.5 268 THR A C 1
ATOM 2133 O O . THR A 1 268 ? -6.711 9.93 -9.141 1 82.5 268 THR A O 1
ATOM 2136 N N . SER A 1 269 ? -5.379 11.742 -8.781 1 82.62 269 SER A N 1
ATOM 2137 C CA . SER A 1 269 ? -5.148 11.383 -7.383 1 82.62 269 SER A CA 1
ATOM 2138 C C . SER A 1 269 ? -5.789 12.398 -6.445 1 82.62 269 SER A C 1
ATOM 2140 O O . SER A 1 269 ? -5.93 13.57 -6.793 1 82.62 269 SER A O 1
ATOM 2142 N N . GLU A 1 270 ? -6.301 11.914 -5.305 1 86.69 270 GLU A N 1
ATOM 2143 C CA . GLU A 1 270 ? -6.832 12.711 -4.203 1 86.69 270 GLU A CA 1
ATOM 2144 C C . GLU A 1 270 ? -6.305 12.211 -2.859 1 86.69 270 GLU A C 1
ATOM 2146 O O . GLU A 1 270 ? -6.445 11.031 -2.531 1 86.69 270 GLU A O 1
ATOM 2151 N N . VAL A 1 271 ? -5.633 13.094 -2.246 1 85.69 271 VAL A N 1
ATOM 2152 C CA . VAL A 1 271 ? -5.137 12.766 -0.914 1 85.69 271 VAL A CA 1
ATOM 2153 C C . VAL A 1 271 ? -5.84 13.625 0.13 1 85.69 271 VAL A C 1
ATOM 2155 O O . VAL A 1 271 ? -5.836 14.859 0.032 1 85.69 271 VAL A O 1
ATOM 2158 N N . VAL A 1 272 ? -6.398 12.906 1.153 1 88.94 272 VAL A N 1
ATOM 2159 C CA . VAL A 1 272 ? -7.18 13.609 2.166 1 88.94 272 VAL A CA 1
ATOM 2160 C C . VAL A 1 272 ? -6.734 13.172 3.559 1 88.94 272 VAL A C 1
ATOM 2162 O O . VAL A 1 272 ? -6.676 11.977 3.852 1 88.94 272 VAL A O 1
ATOM 2165 N N . ASP A 1 273 ? -6.449 14.156 4.355 1 87.94 273 ASP A N 1
ATOM 2166 C CA . ASP A 1 273 ? -6.273 13.898 5.781 1 87.94 273 ASP A CA 1
ATOM 2167 C C . ASP A 1 273 ? -7.609 13.984 6.52 1 87.94 273 ASP A C 1
ATOM 2169 O O . ASP A 1 273 ? -8.414 14.883 6.258 1 87.94 273 ASP A O 1
ATOM 2173 N N . VAL A 1 274 ? -7.742 13.031 7.359 1 91.62 274 VAL A N 1
ATOM 2174 C CA . VAL A 1 274 ? -9.016 12.977 8.07 1 91.62 274 VAL A CA 1
ATOM 2175 C C . VAL A 1 274 ? -8.766 12.891 9.57 1 91.62 274 VAL A C 1
ATOM 2177 O O . VAL A 1 274 ? -7.898 12.133 10.016 1 91.62 274 VAL A O 1
ATOM 2180 N N . LEU A 1 275 ? -9.508 13.672 10.281 1 91.62 275 LEU A N 1
ATOM 2181 C CA . LEU A 1 275 ? -9.609 13.562 11.727 1 91.62 275 LEU A CA 1
ATOM 2182 C C . LEU A 1 275 ? -11.07 13.438 12.156 1 91.62 275 LEU A C 1
ATOM 2184 O O . LEU A 1 275 ? -11.891 14.305 11.859 1 91.62 275 LEU A O 1
ATOM 2188 N N . TYR A 1 276 ? -11.367 12.344 12.719 1 93.25 276 TYR A N 1
ATOM 2189 C CA . TYR A 1 276 ? -12.688 12.016 13.242 1 93.25 276 TYR A CA 1
ATOM 2190 C C . TYR A 1 276 ? -12.641 11.82 14.758 1 93.25 276 TYR A C 1
ATOM 2192 O O . TYR A 1 276 ? -12.062 10.844 15.242 1 93.25 276 TYR A O 1
ATOM 2200 N N . ARG A 1 277 ? -13.227 12.758 15.461 1 88.38 277 ARG A N 1
ATOM 2201 C CA . ARG A 1 277 ? -13.203 12.703 16.922 1 88.38 277 ARG A CA 1
ATOM 2202 C C . ARG A 1 277 ? -14.492 13.258 17.516 1 88.38 277 ARG A C 1
ATOM 2204 O O . ARG A 1 277 ? -14.844 14.414 17.281 1 88.38 277 ARG A O 1
ATOM 2211 N N . LYS A 1 278 ? -15.18 12.391 18.281 1 82.56 278 LYS A N 1
ATOM 2212 C CA . LYS A 1 278 ? -16.391 12.797 18.984 1 82.56 278 LYS A CA 1
ATOM 2213 C C . LYS A 1 278 ? -17.422 13.383 18.016 1 82.56 278 LYS A C 1
ATOM 2215 O O . LYS A 1 278 ? -17.891 12.695 17.109 1 82.56 278 LYS A O 1
ATOM 2220 N N . LYS A 1 279 ? -17.672 14.656 17.969 1 88.19 279 LYS A N 1
ATOM 2221 C CA . LYS A 1 279 ? -18.672 15.312 17.125 1 88.19 279 LYS A CA 1
ATOM 2222 C C . LYS A 1 279 ? -18.031 16.281 16.156 1 88.19 279 LYS A C 1
ATOM 2224 O O . LYS A 1 279 ? -18.656 17.25 15.727 1 88.19 279 LYS A O 1
ATOM 2229 N N . VAL A 1 280 ? -16.75 15.945 15.867 1 90.75 280 VAL A N 1
ATOM 2230 C CA . VAL A 1 280 ? -16.016 16.844 14.969 1 90.75 280 VAL A CA 1
ATOM 2231 C C . VAL A 1 280 ? -15.359 16.031 13.859 1 90.75 280 VAL A C 1
ATOM 2233 O O . VAL A 1 280 ? -14.734 15 14.117 1 90.75 280 VAL A O 1
ATOM 2236 N N . LEU A 1 281 ? -15.531 16.438 12.656 1 91.94 281 LEU A N 1
ATOM 2237 C CA . LEU A 1 281 ? -14.844 15.898 11.492 1 91.94 281 LEU A CA 1
ATOM 2238 C C . LEU A 1 281 ? -14.023 16.984 10.797 1 91.94 281 LEU A C 1
ATOM 2240 O O . LEU A 1 281 ? -14.562 18.031 10.422 1 91.94 281 LEU A O 1
ATOM 2244 N N . VAL A 1 282 ? -12.773 16.797 10.711 1 90.94 282 VAL A N 1
ATOM 2245 C CA . VAL A 1 282 ? -11.898 17.703 9.992 1 90.94 282 VAL A CA 1
ATOM 2246 C C . VAL A 1 282 ? -11.258 16.984 8.805 1 90.94 282 VAL A C 1
ATOM 2248 O O . VAL A 1 282 ? -10.766 15.859 8.945 1 90.94 282 VAL A O 1
ATOM 2251 N N . VAL A 1 283 ? -11.312 17.594 7.688 1 89.88 283 VAL A N 1
ATOM 2252 C CA . VAL A 1 283 ? -10.664 17.047 6.504 1 89.88 283 VAL A CA 1
ATOM 2253 C C . VAL A 1 283 ? -9.789 18.109 5.844 1 89.88 283 VAL A C 1
ATOM 2255 O O . VAL A 1 283 ? -10.156 19.281 5.805 1 89.88 283 VAL A O 1
ATOM 2258 N N . ALA A 1 284 ? -8.656 17.703 5.391 1 87.38 284 ALA A N 1
ATOM 2259 C CA . ALA A 1 284 ? -7.73 18.578 4.676 1 87.38 284 ALA A CA 1
ATOM 2260 C C . ALA A 1 284 ? -7.145 17.891 3.451 1 87.38 284 ALA A C 1
ATOM 2262 O O . ALA A 1 284 ? -6.836 16.688 3.498 1 87.38 284 ALA A O 1
ATOM 2263 N N . GLY A 1 285 ? -7.055 18.594 2.314 1 84.12 285 GLY A N 1
ATOM 2264 C CA . GLY A 1 285 ? -6.539 18.031 1.076 1 84.12 285 GLY A CA 1
ATOM 2265 C C . GLY A 1 285 ? -6.824 18.891 -0.135 1 84.12 285 GLY A C 1
ATOM 2266 O O . GLY A 1 285 ? -7.293 20.031 0.002 1 84.12 285 GLY A O 1
ATOM 2267 N N . ASN A 1 286 ? -6.469 18.406 -1.302 1 76.25 286 ASN A N 1
ATOM 2268 C CA . ASN A 1 286 ? -6.645 19.188 -2.523 1 76.25 286 ASN A CA 1
ATOM 2269 C C . ASN A 1 286 ? -8.055 19.031 -3.092 1 76.25 286 ASN A C 1
ATOM 2271 O O . ASN A 1 286 ? -8.492 19.859 -3.898 1 76.25 286 ASN A O 1
ATOM 2275 N N . SER A 1 287 ? -8.617 17.953 -2.725 1 82.81 287 SER A N 1
ATOM 2276 C CA . SER A 1 287 ? -9.977 17.641 -3.168 1 82.81 287 SER A CA 1
ATOM 2277 C C . SER A 1 287 ? -10.688 16.734 -2.174 1 82.81 287 SER A C 1
ATOM 2279 O O . SER A 1 287 ? -10.047 15.992 -1.436 1 82.81 287 SER A O 1
ATOM 2281 N N . PHE A 1 288 ? -12.031 16.922 -2.16 1 87.62 288 PHE A N 1
ATOM 2282 C CA . PHE A 1 288 ? -12.805 16.125 -1.216 1 87.62 288 PHE A CA 1
ATOM 2283 C C . PHE A 1 288 ? -13.922 15.367 -1.932 1 87.62 288 PHE A C 1
ATOM 2285 O O . PHE A 1 288 ? -14.914 14.977 -1.312 1 87.62 288 PHE A O 1
ATOM 2292 N N . ARG A 1 289 ? -13.758 15.18 -3.127 1 85.81 289 ARG A N 1
ATOM 2293 C CA . ARG A 1 289 ? -14.812 14.594 -3.949 1 85.81 289 ARG A CA 1
ATOM 2294 C C . ARG A 1 289 ? -15.078 13.148 -3.555 1 85.81 289 ARG A C 1
ATOM 2296 O O . ARG A 1 289 ? -16.219 12.703 -3.525 1 85.81 289 ARG A O 1
ATOM 2303 N N . ASN A 1 290 ? -14.062 12.461 -3.301 1 87.12 290 ASN A N 1
ATOM 2304 C CA . ASN A 1 290 ? -14.211 11.039 -3.012 1 87.12 290 ASN A CA 1
ATOM 2305 C C . ASN A 1 290 ? -14.633 10.797 -1.563 1 87.12 290 ASN A C 1
ATOM 2307 O O . ASN A 1 290 ? -15.445 9.914 -1.285 1 87.12 290 ASN A O 1
ATOM 2311 N N . PHE A 1 291 ? -14.141 11.555 -0.682 1 87.75 291 PHE A N 1
ATOM 2312 C CA . PHE A 1 291 ? -14.414 11.312 0.73 1 87.75 291 PHE A CA 1
ATOM 2313 C C . PHE A 1 291 ? -15.773 11.875 1.121 1 87.75 291 PHE A C 1
ATOM 2315 O O . PHE A 1 291 ? -16.578 11.18 1.739 1 87.75 291 PHE A O 1
ATOM 2322 N N . LEU A 1 292 ? -15.945 13.125 0.8 1 84.62 292 LEU A N 1
ATOM 2323 C CA . LEU A 1 292 ? -17.203 13.766 1.183 1 84.62 292 LEU A CA 1
ATOM 2324 C C . LEU A 1 292 ? -18.266 13.547 0.122 1 84.62 292 LEU A C 1
ATOM 2326 O O . LEU A 1 292 ? -19.438 13.867 0.34 1 84.62 292 LEU A O 1
ATOM 2330 N N . LYS A 1 293 ? -17.922 12.969 -0.963 1 76.81 293 LYS A N 1
ATOM 2331 C CA . LYS A 1 293 ? -18.828 12.672 -2.061 1 76.81 293 LYS A CA 1
ATOM 2332 C C . LYS A 1 293 ? -19.641 13.906 -2.459 1 76.81 293 LYS A C 1
ATOM 2334 O O . LYS A 1 293 ? -20.859 13.836 -2.623 1 76.81 293 LYS A O 1
ATOM 2339 N N . SER A 1 294 ? -19.016 15.016 -2.289 1 70.38 294 SER A N 1
ATOM 2340 C CA . SER A 1 294 ? -19.672 16.266 -2.623 1 70.38 294 SER A CA 1
ATOM 2341 C C . SER A 1 294 ? -18.859 17.078 -3.613 1 70.38 294 SER A C 1
ATOM 2343 O O . SER A 1 294 ? -17.625 17.109 -3.531 1 70.38 294 SER A O 1
ATOM 2345 N N . SER A 1 295 ? -19.594 17.562 -4.535 1 67.31 295 SER A N 1
ATOM 2346 C CA . SER A 1 295 ? -18.969 18.453 -5.504 1 67.31 295 SER A CA 1
ATOM 2347 C C . SER A 1 295 ? -19.125 19.922 -5.098 1 67.31 295 SER A C 1
ATOM 2349 O O . SER A 1 295 ? -18.812 20.812 -5.879 1 67.31 295 SER A O 1
ATOM 2351 N N . ASN A 1 296 ? -19.484 20.047 -3.928 1 73 296 ASN A N 1
ATOM 2352 C CA . ASN A 1 296 ? -19.891 21.391 -3.533 1 73 296 ASN A CA 1
ATOM 2353 C C . ASN A 1 296 ? -18.688 22.234 -3.102 1 73 296 ASN A C 1
ATOM 2355 O O . ASN A 1 296 ? -18.828 23.406 -2.793 1 73 296 ASN A O 1
ATOM 2359 N N . TYR A 1 297 ? -17.625 21.641 -3.137 1 81.69 297 TYR A N 1
ATOM 2360 C CA . TYR A 1 297 ? -16.484 22.406 -2.668 1 81.69 297 TYR A CA 1
ATOM 2361 C C . TYR A 1 297 ? -15.617 22.859 -3.838 1 81.69 297 TYR A C 1
ATOM 2363 O O . TYR A 1 297 ? -15.359 22.078 -4.762 1 81.69 297 TYR A O 1
ATOM 2371 N N . SER A 1 298 ? -15.344 24.062 -3.801 1 77 298 SER A N 1
ATOM 2372 C CA . SER A 1 298 ? -14.508 24.641 -4.848 1 77 298 SER A CA 1
ATOM 2373 C C . SER A 1 298 ? -13.102 24.031 -4.82 1 77 298 SER A C 1
ATOM 2375 O O . SER A 1 298 ? -12.648 23.547 -3.781 1 77 298 SER A O 1
ATOM 2377 N N . VAL A 1 299 ? -12.43 24.094 -5.934 1 72.12 299 VAL A N 1
ATOM 2378 C CA . VAL A 1 299 ? -11.125 23.469 -6.156 1 72.12 299 VAL A CA 1
ATOM 2379 C C . VAL A 1 299 ? -10.094 24.094 -5.207 1 72.12 299 VAL A C 1
ATOM 2381 O O . VAL A 1 299 ? -9.141 23.422 -4.805 1 72.12 299 VAL A O 1
ATOM 2384 N N . ASP A 1 300 ? -10.391 25.266 -4.609 1 76.94 300 ASP A N 1
ATOM 2385 C CA . ASP A 1 300 ? -9.336 25.906 -3.826 1 76.94 300 ASP A CA 1
ATOM 2386 C C . ASP A 1 300 ? -9.57 25.719 -2.328 1 76.94 300 ASP A C 1
ATOM 2388 O O . ASP A 1 300 ? -8.75 26.141 -1.509 1 76.94 300 ASP A O 1
ATOM 2392 N N . VAL A 1 301 ? -10.625 24.969 -2.021 1 84.88 301 VAL A N 1
ATOM 2393 C CA . VAL A 1 301 ? -10.859 24.656 -0.617 1 84.88 301 VAL A CA 1
ATOM 2394 C C . VAL A 1 301 ? -9.938 23.516 -0.177 1 84.88 301 VAL A C 1
ATOM 2396 O O . VAL A 1 301 ? -9.922 22.453 -0.8 1 84.88 301 VAL A O 1
ATOM 2399 N N . ASP A 1 302 ? -9.164 23.734 0.873 1 83.38 302 ASP A N 1
ATOM 2400 C CA . ASP A 1 302 ? -8.18 22.734 1.244 1 83.38 302 ASP A CA 1
ATOM 2401 C C . ASP A 1 302 ? -8.383 22.266 2.684 1 83.38 302 ASP A C 1
ATOM 2403 O O . ASP A 1 302 ? -7.652 21.406 3.174 1 83.38 302 ASP A O 1
ATOM 2407 N N . TYR A 1 303 ? -9.359 22.859 3.324 1 86.06 303 TYR A N 1
ATOM 2408 C CA . TYR A 1 303 ? -9.641 22.5 4.711 1 86.06 303 TYR A CA 1
ATOM 2409 C C . TYR A 1 303 ? -11.125 22.641 5.02 1 86.06 303 TYR A C 1
ATOM 2411 O O . TYR A 1 303 ? -11.734 23.672 4.723 1 86.06 303 TYR A O 1
ATOM 2419 N N . ILE A 1 304 ? -11.719 21.641 5.672 1 89.12 304 ILE A N 1
ATOM 2420 C CA . ILE A 1 304 ? -13.133 21.656 6.031 1 89.12 304 ILE A CA 1
ATOM 2421 C C . ILE A 1 304 ? -13.312 21.109 7.449 1 89.12 304 ILE A C 1
ATOM 2423 O O . ILE A 1 304 ? -12.781 20.062 7.789 1 89.12 304 ILE A O 1
ATOM 2427 N N . LEU A 1 305 ? -14.023 21.844 8.227 1 90.94 305 LEU A N 1
ATOM 2428 C CA . LEU A 1 305 ? -14.43 21.422 9.562 1 90.94 305 LEU A CA 1
ATOM 2429 C C . LEU A 1 305 ? -15.945 21.266 9.656 1 90.94 305 LEU A C 1
ATOM 2431 O O . LEU A 1 305 ? -16.688 22.219 9.391 1 90.94 305 LEU A O 1
ATOM 2435 N N . HIS A 1 306 ? -16.375 20.109 9.953 1 90.69 306 HIS A N 1
ATOM 2436 C CA . HIS A 1 306 ? -17.75 19.875 10.383 1 90.69 306 HIS A CA 1
ATOM 2437 C C . HIS A 1 306 ? -17.844 19.703 11.898 1 90.69 306 HIS A C 1
ATOM 2439 O O . HIS A 1 306 ? -17.391 18.703 12.445 1 90.69 306 HIS A O 1
ATOM 2445 N N . ASP A 1 307 ? -18.438 20.641 12.531 1 91.12 307 ASP A N 1
ATOM 2446 C CA . ASP A 1 307 ? -18.562 20.609 13.984 1 91.12 307 ASP A CA 1
ATOM 2447 C C . ASP A 1 307 ? -20 20.297 14.406 1 91.12 307 ASP A C 1
ATOM 2449 O O . ASP A 1 307 ? -20.844 21.188 14.492 1 91.12 307 ASP A O 1
ATOM 2453 N N . TYR A 1 308 ? -20.203 19.141 14.852 1 90.88 308 TYR A N 1
ATOM 2454 C CA . TYR A 1 308 ? -21.547 18.688 15.203 1 90.88 308 TYR A CA 1
ATOM 2455 C C . TYR A 1 308 ? -21.875 19.031 16.656 1 90.88 308 TYR A C 1
ATOM 2457 O O . TYR A 1 308 ? -23 18.812 17.109 1 90.88 308 TYR A O 1
ATOM 2465 N N . ASN A 1 309 ? -20.906 19.625 17.344 1 89.81 309 ASN A N 1
ATOM 2466 C CA . ASN A 1 309 ? -21.234 20.188 18.641 1 89.81 309 ASN A CA 1
ATOM 2467 C C . ASN A 1 309 ? -22.109 21.422 18.516 1 89.81 309 ASN A C 1
ATOM 2469 O O . ASN A 1 309 ? -22.953 21.688 19.375 1 89.81 309 ASN A O 1
ATOM 2473 N N . TYR A 1 310 ? -21.859 22.125 17.406 1 91.19 310 TYR A N 1
ATOM 2474 C CA . TYR A 1 310 ? -22.484 23.438 17.312 1 91.19 310 TYR A CA 1
ATOM 2475 C C . TYR A 1 310 ? -23.281 23.578 16.016 1 91.19 310 TYR A C 1
ATOM 2477 O O . TYR A 1 310 ? -24.031 24.531 15.844 1 91.19 310 TYR A O 1
ATOM 2485 N N . GLY A 1 311 ? -23.062 22.688 15.047 1 91.94 311 GLY A N 1
ATOM 2486 C CA . GLY A 1 311 ? -23.891 22.625 13.852 1 91.94 311 GLY A CA 1
ATOM 2487 C C . GLY A 1 311 ? -23.344 23.469 12.719 1 91.94 311 GLY A C 1
ATOM 2488 O O . GLY A 1 311 ? -24.109 23.922 11.852 1 91.94 311 GLY A O 1
ATOM 2489 N N . TYR A 1 312 ? -22.031 23.75 12.727 1 91.38 312 TYR A N 1
ATOM 2490 C CA . TYR A 1 312 ? -21.484 24.641 11.711 1 91.38 312 TYR A CA 1
ATOM 2491 C C . TYR A 1 312 ? -20.438 23.922 10.852 1 91.38 312 TYR A C 1
ATOM 2493 O O . TYR A 1 312 ? -19.797 22.969 11.312 1 91.38 312 TYR A O 1
ATOM 2501 N N . GLU A 1 313 ? -20.281 24.359 9.641 1 91.62 313 GLU A N 1
ATOM 2502 C CA . GLU A 1 313 ? -19.203 24.016 8.727 1 91.62 313 GLU A CA 1
ATOM 2503 C C . GLU A 1 313 ? -18.297 25.219 8.461 1 91.62 313 GLU A C 1
ATOM 2505 O O . GLU A 1 313 ? -18.781 26.328 8.234 1 91.62 313 GLU A O 1
ATOM 2510 N N . ILE A 1 314 ? -17.078 25 8.57 1 90.19 314 ILE A N 1
ATOM 2511 C CA . ILE A 1 314 ? -16.078 26 8.203 1 90.19 314 ILE A CA 1
ATOM 2512 C C . ILE A 1 314 ? -15.211 25.469 7.066 1 90.19 314 ILE A C 1
ATOM 2514 O O . ILE A 1 314 ? -14.719 24.328 7.129 1 90.19 314 ILE A O 1
ATOM 2518 N N . ALA A 1 315 ? -15.062 26.234 6.02 1 88.75 315 ALA A N 1
ATOM 2519 C CA . ALA A 1 315 ? -14.172 25.891 4.914 1 88.75 315 ALA A CA 1
ATOM 2520 C C . ALA A 1 315 ? -13.094 26.953 4.742 1 88.75 315 ALA A C 1
ATOM 2522 O O . ALA A 1 315 ? -13.367 28.156 4.848 1 88.75 315 ALA A O 1
ATOM 2523 N N . MET A 1 316 ? -11.906 26.516 4.547 1 84.44 316 MET A N 1
ATOM 2524 C CA . MET A 1 316 ? -10.781 27.438 4.363 1 84.44 316 MET A CA 1
ATOM 2525 C C . MET A 1 316 ? -10.102 27.188 3.021 1 84.44 316 MET A C 1
ATOM 2527 O O . MET A 1 316 ? -10.203 26.094 2.455 1 84.44 316 MET A O 1
ATOM 2531 N N . LYS A 1 317 ? -9.5 28.281 2.518 1 81.19 317 LYS A N 1
ATOM 2532 C CA . LYS A 1 317 ? -8.672 28.266 1.316 1 81.19 317 LYS A CA 1
ATOM 2533 C C . LYS A 1 317 ? -7.297 28.859 1.587 1 81.19 317 LYS A C 1
ATOM 2535 O O . LYS A 1 317 ? -7.184 30.062 1.881 1 81.19 317 LYS A O 1
ATOM 2540 N N . THR A 1 318 ? -6.293 28.141 1.43 1 75.19 318 THR A N 1
ATOM 2541 C CA . THR A 1 318 ? -4.914 28.578 1.597 1 75.19 318 THR A CA 1
ATOM 2542 C C . THR A 1 318 ? -4.754 29.391 2.875 1 75.19 318 THR A C 1
ATOM 2544 O O . THR A 1 318 ? -4.188 30.484 2.85 1 75.19 318 THR A O 1
ATOM 2547 N N . GLY A 1 319 ? -5.48 28.906 3.982 1 74.38 319 GLY A N 1
ATOM 2548 C CA . GLY A 1 319 ? -5.305 29.516 5.289 1 74.38 319 GLY A CA 1
ATOM 2549 C C . GLY A 1 319 ? -6.332 30.594 5.59 1 74.38 319 GLY A C 1
ATOM 2550 O O . GLY A 1 319 ? -6.438 31.062 6.727 1 74.38 319 GLY A O 1
ATOM 2551 N N . GLY A 1 320 ? -7.031 31.062 4.527 1 77.56 320 GLY A N 1
ATOM 2552 C CA . GLY A 1 320 ? -8.078 32.062 4.715 1 77.56 320 GLY A CA 1
ATOM 2553 C C . GLY A 1 320 ? -9.469 31.453 4.758 1 77.56 320 GLY A C 1
ATOM 2554 O O . GLY A 1 320 ? -9.711 30.375 4.188 1 77.56 320 GLY A O 1
ATOM 2555 N N . CYS A 1 321 ? -10.383 32.219 5.422 1 84.62 321 CYS A N 1
ATOM 2556 C CA . CYS A 1 321 ? -11.758 31.734 5.52 1 84.62 321 CYS A CA 1
ATOM 2557 C C . CYS A 1 321 ? -12.461 31.812 4.168 1 84.62 321 CYS A C 1
ATOM 2559 O O . CYS A 1 321 ? -12.477 32.875 3.533 1 84.62 321 CYS A O 1
ATOM 2561 N N . HIS A 1 322 ? -12.992 30.781 3.729 1 87.06 322 HIS A N 1
ATOM 2562 C CA . HIS A 1 322 ? -13.781 30.75 2.506 1 87.06 322 HIS A CA 1
ATOM 2563 C C . HIS A 1 322 ? -15.266 30.906 2.807 1 87.06 322 HIS A C 1
ATOM 2565 O O . HIS A 1 322 ? -15.93 31.781 2.23 1 87.06 322 HIS A O 1
ATOM 2571 N N . TRP A 1 323 ? -15.734 30.078 3.77 1 88.62 323 TRP A N 1
ATOM 2572 C CA . TRP A 1 323 ? -17.109 30.328 4.203 1 88.62 323 TRP A CA 1
ATOM 2573 C C . TRP A 1 323 ? -17.359 29.75 5.59 1 88.62 323 TRP A C 1
ATOM 2575 O O . TRP A 1 323 ? -16.562 28.953 6.086 1 88.62 323 TRP A O 1
ATOM 2585 N N . PHE A 1 324 ? -18.344 30.266 6.188 1 90.62 324 PHE A N 1
ATOM 2586 C CA . PHE A 1 324 ? -18.938 29.828 7.441 1 90.62 324 PHE A CA 1
ATOM 2587 C C . PHE A 1 324 ? -20.438 29.641 7.285 1 90.62 324 PHE A C 1
ATOM 2589 O O . PHE A 1 324 ? -21.172 30.594 7.004 1 90.62 324 PHE A O 1
ATOM 2596 N N . ARG A 1 325 ? -20.891 28.422 7.469 1 91.81 325 ARG A N 1
ATOM 2597 C CA . ARG A 1 325 ? -22.312 28.125 7.246 1 91.81 325 ARG A CA 1
ATOM 2598 C C . ARG A 1 325 ? -22.766 26.953 8.086 1 91.81 325 ARG A C 1
ATOM 2600 O O . ARG A 1 325 ? -21.953 26.266 8.719 1 91.81 325 ARG A O 1
ATOM 2607 N N . PRO A 1 326 ? -24.094 26.797 8.148 1 91.75 326 PRO A N 1
ATOM 2608 C CA . PRO A 1 326 ? -24.562 25.562 8.797 1 91.75 326 PRO A CA 1
ATOM 2609 C C . PRO A 1 326 ? -24.141 24.312 8.055 1 91.75 326 PRO A C 1
ATOM 2611 O O . PRO A 1 326 ? -24.031 24.312 6.824 1 91.75 326 PRO A O 1
ATOM 2614 N N . ILE A 1 327 ? -23.875 23.234 8.797 1 90.12 327 ILE A N 1
ATOM 2615 C CA . ILE A 1 327 ? -23.531 21.969 8.172 1 90.12 327 ILE A CA 1
ATOM 2616 C C . ILE A 1 327 ? -24.594 21.594 7.141 1 90.12 327 ILE A C 1
ATOM 2618 O O . ILE A 1 327 ? -25.781 21.609 7.434 1 90.12 327 ILE A O 1
ATOM 2622 N N . PRO A 1 328 ? -24.078 21.266 5.992 1 83.25 328 PRO A N 1
ATOM 2623 C CA . PRO A 1 328 ? -25.062 20.938 4.957 1 83.25 328 PRO A CA 1
ATOM 2624 C C . PRO A 1 328 ? -25.672 19.547 5.141 1 83.25 328 PRO A C 1
ATOM 2626 O O . PRO A 1 328 ? -25.016 18.641 5.641 1 83.25 328 PRO A O 1
ATOM 2629 N N . LYS A 1 329 ? -26.906 19.406 4.629 1 75.44 329 LYS A N 1
ATOM 2630 C CA . LYS A 1 329 ? -27.625 18.125 4.676 1 75.44 329 LYS A CA 1
ATOM 2631 C C . LYS A 1 329 ? -27.234 17.234 3.506 1 75.44 329 LYS A C 1
ATOM 2633 O O . LYS A 1 329 ? -27.75 16.125 3.371 1 75.44 329 LYS A O 1
ATOM 2638 N N . THR A 1 330 ? -26.375 17.609 2.799 1 66.12 330 THR A N 1
ATOM 2639 C CA . THR A 1 330 ? -26.109 16.906 1.554 1 66.12 330 THR A CA 1
ATOM 2640 C C . THR A 1 330 ? -24.766 16.172 1.623 1 66.12 330 THR A C 1
ATOM 2642 O O . THR A 1 330 ? -24.328 15.578 0.636 1 66.12 330 THR A O 1
ATOM 2645 N N . ASN A 1 331 ? -24.219 16.078 2.748 1 68.31 331 ASN A N 1
ATOM 2646 C CA . ASN A 1 331 ? -22.922 15.422 2.771 1 68.31 331 ASN A CA 1
ATOM 2647 C C . ASN A 1 331 ? -23.016 13.977 3.238 1 68.31 331 ASN A C 1
ATOM 2649 O O . ASN A 1 331 ? -23.984 13.609 3.916 1 68.31 331 ASN A O 1
ATOM 2653 N N . ALA A 1 332 ? -22.078 13.172 2.74 1 68.5 332 ALA A N 1
ATOM 2654 C CA . ALA A 1 332 ? -22.047 11.742 3.029 1 68.5 332 ALA A CA 1
ATOM 2655 C C . ALA A 1 332 ? -21.734 11.484 4.504 1 68.5 332 ALA A C 1
ATOM 2657 O O . ALA A 1 332 ? -21.875 10.359 4.984 1 68.5 332 ALA A O 1
ATOM 2658 N N . VAL A 1 333 ? -21.562 12.523 5.223 1 79.25 333 VAL A N 1
ATOM 2659 C CA . VAL A 1 333 ? -21.031 12.297 6.559 1 79.25 333 VAL A CA 1
ATOM 2660 C C . VAL A 1 333 ? -22.109 12.539 7.605 1 79.25 333 VAL A C 1
ATOM 2662 O O . VAL A 1 333 ? -21.844 12.461 8.805 1 79.25 333 VAL A O 1
ATOM 2665 N N . TRP A 1 334 ? -23.391 12.781 7.105 1 77.94 334 TRP A N 1
ATOM 2666 C CA . TRP A 1 334 ? -24.453 13.039 8.07 1 77.94 334 TRP A CA 1
ATOM 2667 C C . TRP A 1 334 ? -25.578 12.008 7.938 1 77.94 334 TRP A C 1
ATOM 2669 O O . TRP A 1 334 ? -25.656 11.305 6.93 1 77.94 334 TRP A O 1
ATOM 2679 N N . PHE A 1 335 ? -26.312 11.828 8.969 1 71.5 335 PHE A N 1
ATOM 2680 C CA . PHE A 1 335 ? -27.578 11.133 8.898 1 71.5 335 PHE A CA 1
ATOM 2681 C C . PHE A 1 335 ? -28.625 11.812 9.781 1 71.5 335 PHE A C 1
ATOM 2683 O O . PHE A 1 335 ? -28.266 12.562 10.688 1 71.5 335 PHE A O 1
ATOM 2690 N N . ASP A 1 336 ? -29.797 11.727 9.32 1 70 336 ASP A N 1
ATOM 2691 C CA . ASP A 1 336 ? -30.891 12.367 10.023 1 70 336 ASP A CA 1
ATOM 2692 C C . ASP A 1 336 ? -31.609 11.383 10.953 1 70 336 ASP A C 1
ATOM 2694 O O . ASP A 1 336 ? -31.875 10.242 10.57 1 70 336 ASP A O 1
ATOM 2698 N N . ASP A 1 337 ? -31.594 11.836 12.227 1 71.31 337 ASP A N 1
ATOM 2699 C CA . ASP A 1 337 ? -32.438 11.125 13.188 1 71.31 337 ASP A CA 1
ATOM 2700 C C . ASP A 1 337 ? -33.438 12.062 13.844 1 71.31 337 ASP A C 1
ATOM 2702 O O . ASP A 1 337 ? -33.062 12.922 14.641 1 71.31 337 ASP A O 1
ATOM 2706 N N . GLN A 1 338 ? -34.688 11.82 13.664 1 69.75 338 GLN A N 1
ATOM 2707 C CA . GLN A 1 338 ? -35.781 12.562 14.266 1 69.75 338 GLN A CA 1
ATOM 2708 C C . GLN A 1 338 ? -35.562 14.07 14.18 1 69.75 338 GLN A C 1
ATOM 2710 O O . GLN A 1 338 ? -35.656 14.781 15.18 1 69.75 338 GLN A O 1
ATOM 2715 N N . ASP A 1 339 ? -35.031 14.586 13.109 1 70.5 339 ASP A N 1
ATOM 2716 C CA . ASP A 1 339 ? -34.906 16 12.789 1 70.5 339 ASP A CA 1
ATOM 2717 C C . ASP A 1 339 ? -33.625 16.594 13.359 1 70.5 339 ASP A C 1
ATOM 2719 O O . ASP A 1 339 ? -33.438 17.812 13.391 1 70.5 339 ASP A O 1
ATOM 2723 N N . GLU A 1 340 ? -32.844 15.703 13.984 1 78.88 340 GLU A N 1
ATOM 2724 C CA . GLU A 1 340 ? -31.531 16.141 14.422 1 78.88 340 GLU A CA 1
ATOM 2725 C C . GLU A 1 340 ? -30.438 15.539 13.547 1 78.88 340 GLU A C 1
ATOM 2727 O O . GLU A 1 340 ? -30.578 14.414 13.055 1 78.88 340 GLU A O 1
ATOM 2732 N N . PHE A 1 341 ? -29.516 16.391 13.359 1 82.94 341 PHE A N 1
ATOM 2733 C CA . PHE A 1 341 ? -28.391 16.031 12.516 1 82.94 341 PHE A CA 1
ATOM 2734 C C . PHE A 1 341 ? -27.281 15.375 13.352 1 82.94 341 PHE A C 1
ATOM 2736 O O . PHE A 1 341 ? -26.875 15.914 14.383 1 82.94 341 PHE A O 1
ATOM 2743 N N . PHE A 1 342 ? -26.891 14.148 12.938 1 84.31 342 PHE A N 1
ATOM 2744 C CA . PHE A 1 342 ? -25.797 13.484 13.633 1 84.31 342 PHE A CA 1
ATOM 2745 C C . PHE A 1 342 ? -24.688 13.117 12.656 1 84.31 342 PHE A C 1
ATOM 2747 O O . PHE A 1 342 ? -24.938 12.906 11.469 1 84.31 342 PHE A O 1
ATOM 2754 N N . MET A 1 343 ? -23.531 13.141 13.188 1 88.81 343 MET A N 1
ATOM 2755 C CA . MET A 1 343 ? -22.375 12.656 12.414 1 88.81 343 MET A CA 1
ATOM 2756 C C . MET A 1 343 ? -22.438 11.141 12.25 1 88.81 343 MET A C 1
ATOM 2758 O O . MET A 1 343 ? -22.672 10.414 13.211 1 88.81 343 MET A O 1
ATOM 2762 N N . ARG A 1 344 ? -22.25 10.727 11.062 1 89.19 344 ARG A N 1
ATOM 2763 C CA . ARG A 1 344 ? -22.203 9.289 10.805 1 89.19 344 ARG A CA 1
ATOM 2764 C C . ARG A 1 344 ? -20.984 8.648 11.461 1 89.19 344 ARG A C 1
ATOM 2766 O O . ARG A 1 344 ? -19.953 9.297 11.617 1 89.19 344 ARG A O 1
ATOM 2773 N N . LYS A 1 345 ? -21.234 7.375 11.812 1 89.31 345 LYS A N 1
ATOM 2774 C CA . LYS A 1 345 ? -20.062 6.637 12.289 1 89.31 345 LYS A CA 1
ATOM 2775 C C . LYS A 1 345 ? -18.984 6.566 11.219 1 89.31 345 LYS A C 1
ATOM 2777 O O . LYS A 1 345 ? -19.281 6.445 10.031 1 89.31 345 LYS A O 1
ATOM 2782 N N . MET A 1 346 ? -17.766 6.641 11.664 1 91.94 346 MET A N 1
ATOM 2783 C CA . MET A 1 346 ? -16.641 6.629 10.727 1 91.94 346 MET A CA 1
ATOM 2784 C C . MET A 1 346 ? -16.688 5.391 9.836 1 91.94 346 MET A C 1
ATOM 2786 O O . MET A 1 346 ? -16.375 5.465 8.648 1 91.94 346 MET A O 1
ATOM 2790 N N . LEU A 1 347 ? -17.109 4.297 10.406 1 89.38 347 LEU A N 1
ATOM 2791 C CA . LEU A 1 347 ? -17.266 3.062 9.648 1 89.38 347 LEU A CA 1
ATOM 2792 C C . LEU A 1 347 ? -18.125 3.289 8.414 1 89.38 347 LEU A C 1
ATOM 2794 O O . LEU A 1 347 ? -17.781 2.854 7.312 1 89.38 347 LEU A O 1
ATOM 2798 N N . HIS A 1 348 ? -19.188 4.023 8.609 1 88.75 348 HIS A N 1
ATOM 2799 C CA . HIS A 1 348 ? -20.172 4.188 7.543 1 88.75 348 HIS A CA 1
ATOM 2800 C C . HIS A 1 348 ? -19.781 5.328 6.605 1 88.75 348 HIS A C 1
ATOM 2802 O O . HIS A 1 348 ? -20.359 5.469 5.523 1 88.75 348 HIS A O 1
ATOM 2808 N N . ILE A 1 349 ? -18.875 6.129 7.066 1 89.75 349 ILE A N 1
ATOM 2809 C CA . ILE A 1 349 ? -18.328 7.145 6.172 1 89.75 349 ILE A CA 1
ATOM 2810 C C . ILE A 1 349 ? -17.344 6.492 5.188 1 89.75 349 ILE A C 1
ATOM 2812 O O . ILE A 1 349 ? -17.344 6.828 4 1 89.75 349 ILE A O 1
ATOM 2816 N N . LEU A 1 350 ? -16.594 5.543 5.66 1 91.12 350 LEU A N 1
ATOM 2817 C CA . LEU A 1 350 ? -15.578 4.883 4.836 1 91.12 350 LEU A CA 1
ATOM 2818 C C . LEU A 1 350 ? -16.203 3.793 3.977 1 91.12 350 LEU A C 1
ATOM 2820 O O . LEU A 1 350 ? -15.805 3.594 2.83 1 91.12 350 LEU A O 1
ATOM 2824 N N . LEU A 1 351 ? -17.172 3.117 4.609 1 90.31 351 LEU A N 1
ATOM 2825 C CA . LEU A 1 351 ? -17.797 1.992 3.932 1 90.31 351 LEU A CA 1
ATOM 2826 C C . LEU A 1 351 ? -19.312 2.182 3.861 1 90.31 351 LEU A C 1
ATOM 2828 O O . LEU A 1 351 ? -19.953 2.502 4.867 1 90.31 351 LEU A O 1
ATOM 2832 N N . ASP A 1 352 ? -19.812 1.987 2.66 1 88.38 352 ASP A N 1
ATOM 2833 C CA . ASP A 1 352 ? -21.266 2.004 2.525 1 88.38 352 ASP A CA 1
ATOM 2834 C C . ASP A 1 352 ? -21.906 0.904 3.367 1 88.38 352 ASP A C 1
ATOM 2836 O O . ASP A 1 352 ? -21.562 -0.271 3.232 1 88.38 352 ASP A O 1
ATOM 2840 N N . TYR A 1 353 ? -22.891 1.271 4.168 1 86.81 353 TYR A N 1
ATOM 2841 C CA . TYR A 1 353 ? -23.5 0.352 5.117 1 86.81 353 TYR A CA 1
ATOM 2842 C C . TYR A 1 353 ? -24.328 -0.707 4.391 1 86.81 353 TYR A C 1
ATOM 2844 O O . TYR A 1 353 ? -24.688 -1.731 4.977 1 86.81 353 TYR A O 1
ATOM 2852 N N . ARG A 1 354 ? -24.688 -0.619 3.1 1 89.88 354 ARG A N 1
ATOM 2853 C CA . ARG A 1 354 ? -25.5 -1.54 2.312 1 89.88 354 ARG A CA 1
ATOM 2854 C C . ARG A 1 354 ? -24.656 -2.699 1.785 1 89.88 354 ARG A C 1
ATOM 2856 O O . ARG A 1 354 ? -25.203 -3.713 1.339 1 89.88 354 ARG A O 1
ATOM 2863 N N . LEU A 1 355 ? -23.328 -2.467 1.894 1 93.81 355 LEU A N 1
ATOM 2864 C CA . LEU A 1 355 ? -22.453 -3.494 1.337 1 93.81 355 LEU A CA 1
ATOM 2865 C C . LEU A 1 355 ? -22.453 -4.742 2.213 1 93.81 355 LEU A C 1
ATOM 2867 O O . LEU A 1 355 ? -22.453 -4.645 3.441 1 93.81 355 LEU A O 1
ATOM 2871 N N . ARG A 1 356 ? -22.578 -5.883 1.508 1 94.12 356 ARG A N 1
ATOM 2872 C CA . ARG A 1 356 ? -22.484 -7.188 2.156 1 94.12 356 ARG A CA 1
ATOM 2873 C C . ARG A 1 356 ? -21.172 -7.891 1.785 1 94.12 356 ARG A C 1
ATOM 2875 O O . ARG A 1 356 ? -20.906 -8.117 0.605 1 94.12 356 ARG A O 1
ATOM 2882 N N . TRP A 1 357 ? -20.438 -8.297 2.814 1 95 357 TRP A N 1
ATOM 2883 C CA . TRP A 1 357 ? -19.062 -8.695 2.58 1 95 357 TRP A CA 1
ATOM 2884 C C . TRP A 1 357 ? -18.922 -10.219 2.588 1 95 357 TRP A C 1
ATOM 2886 O O . TRP A 1 357 ? -19.5 -10.891 3.439 1 95 357 TRP A O 1
ATOM 2896 N N . MET A 1 358 ? -18.203 -10.719 1.642 1 92.94 358 MET A N 1
ATOM 2897 C CA . MET A 1 358 ? -17.812 -12.125 1.562 1 92.94 358 MET A CA 1
ATOM 2898 C C . MET A 1 358 ? -16.297 -12.273 1.77 1 92.94 358 MET A C 1
ATOM 2900 O O . MET A 1 358 ? -15.516 -11.516 1.199 1 92.94 358 MET A O 1
ATOM 2904 N N . PRO A 1 359 ? -15.914 -13.234 2.557 1 90.94 359 PRO A N 1
ATOM 2905 C CA . PRO A 1 359 ? -14.477 -13.414 2.785 1 90.94 359 PRO A CA 1
ATOM 2906 C C . PRO A 1 359 ? -13.773 -14.086 1.609 1 90.94 359 PRO A C 1
ATOM 2908 O O . PRO A 1 359 ? -14.352 -14.961 0.957 1 90.94 359 PRO A O 1
ATOM 2911 N N . TYR A 1 360 ? -12.625 -13.664 1.346 1 89.31 360 TYR A N 1
ATOM 2912 C CA . TYR A 1 360 ? -11.727 -14.234 0.344 1 89.31 360 TYR A CA 1
ATOM 2913 C C . TYR A 1 360 ? -10.367 -14.562 0.953 1 89.31 360 TYR A C 1
ATOM 2915 O O . TYR A 1 360 ? -10.148 -14.344 2.146 1 89.31 360 TYR A O 1
ATOM 2923 N N . GLN A 1 361 ? -9.547 -15.242 0.178 1 82.88 361 GLN A N 1
ATOM 2924 C CA . GLN A 1 361 ? -8.219 -15.594 0.669 1 82.88 361 GLN A CA 1
ATOM 2925 C C . GLN A 1 361 ? -7.414 -14.344 1.015 1 82.88 361 GLN A C 1
ATOM 2927 O O . GLN A 1 361 ? -7.484 -13.336 0.308 1 82.88 361 GLN A O 1
ATOM 2932 N N . ASP A 1 362 ? -6.621 -14.547 2.09 1 85.81 362 ASP A N 1
ATOM 2933 C CA . ASP A 1 362 ? -5.715 -13.461 2.463 1 85.81 362 ASP A CA 1
ATOM 2934 C C . ASP A 1 362 ? -4.781 -13.102 1.31 1 85.81 362 ASP A C 1
ATOM 2936 O O . ASP A 1 362 ? -4.41 -13.969 0.514 1 85.81 362 ASP A O 1
ATOM 2940 N N . THR A 1 363 ? -4.535 -11.875 1.231 1 84.19 363 THR A N 1
ATOM 2941 C CA . THR A 1 363 ? -3.66 -11.367 0.179 1 84.19 363 THR A CA 1
ATOM 2942 C C . THR A 1 363 ? -2.418 -10.719 0.777 1 84.19 363 THR A C 1
ATOM 2944 O O . THR A 1 363 ? -2.447 -10.234 1.913 1 84.19 363 THR A O 1
ATOM 2947 N N . GLU A 1 364 ? -1.382 -10.742 -0.019 1 78.5 364 GLU A N 1
ATOM 2948 C CA . GLU A 1 364 ? -0.12 -10.164 0.439 1 78.5 364 GLU A CA 1
ATOM 2949 C C . GLU A 1 364 ? 0.257 -8.938 -0.383 1 78.5 364 GLU A C 1
ATOM 2951 O O . GLU A 1 364 ? 0.039 -8.898 -1.596 1 78.5 364 GLU A O 1
ATOM 2956 N N . ASP A 1 365 ? 0.698 -7.988 0.348 1 80.25 365 ASP A N 1
ATOM 2957 C CA . ASP A 1 365 ? 1.15 -6.801 -0.367 1 80.25 365 ASP A CA 1
ATOM 2958 C C . ASP A 1 365 ? 2.604 -6.945 -0.811 1 80.25 365 ASP A C 1
ATOM 2960 O O . ASP A 1 365 ? 3.174 -8.039 -0.743 1 80.25 365 ASP A O 1
ATOM 2964 N N . LEU A 1 366 ? 3.211 -5.828 -1.326 1 77.56 366 LEU A N 1
ATOM 2965 C CA . LEU A 1 366 ? 4.547 -5.824 -1.911 1 77.56 366 LEU A CA 1
ATOM 2966 C C . LEU A 1 366 ? 5.609 -6.078 -0.845 1 77.56 366 LEU A C 1
ATOM 2968 O O . LEU A 1 366 ? 6.75 -6.414 -1.166 1 77.56 366 LEU A O 1
ATOM 2972 N N . ALA A 1 367 ? 5.227 -5.883 0.409 1 72.25 367 ALA A N 1
ATOM 2973 C CA . ALA A 1 367 ? 6.172 -6.094 1.502 1 72.25 367 ALA A CA 1
ATOM 2974 C C . ALA A 1 367 ? 6.008 -7.48 2.111 1 72.25 367 ALA A C 1
ATOM 2976 O O . ALA A 1 367 ? 6.758 -7.863 3.014 1 72.25 367 ALA A O 1
ATOM 2977 N N . GLY A 1 368 ? 5.023 -8.219 1.564 1 73.25 368 GLY A N 1
ATOM 2978 C CA . GLY A 1 368 ? 4.762 -9.547 2.107 1 73.25 368 GLY A CA 1
ATOM 2979 C C . GLY A 1 368 ? 3.797 -9.523 3.279 1 73.25 368 GLY A C 1
ATOM 2980 O O . GLY A 1 368 ? 3.57 -10.555 3.918 1 73.25 368 GLY A O 1
ATOM 2981 N N . ASN A 1 369 ? 3.33 -8.328 3.533 1 77.19 369 ASN A N 1
ATOM 2982 C CA . ASN A 1 369 ? 2.312 -8.273 4.578 1 77.19 369 ASN A CA 1
ATOM 2983 C C . ASN A 1 369 ? 1.011 -8.93 4.125 1 77.19 369 ASN A C 1
ATOM 2985 O O . ASN A 1 369 ? 0.589 -8.758 2.98 1 77.19 369 ASN A O 1
ATOM 2989 N N . THR A 1 370 ? 0.494 -9.648 5.051 1 83.94 370 THR A N 1
ATOM 2990 C CA . THR A 1 370 ? -0.75 -10.344 4.742 1 83.94 370 THR A CA 1
ATOM 2991 C C . THR A 1 370 ? -1.955 -9.531 5.203 1 83.94 370 THR A C 1
ATOM 2993 O O . THR A 1 370 ? -1.953 -8.977 6.305 1 83.94 370 THR A O 1
ATOM 2996 N N . TYR A 1 371 ? -2.965 -9.492 4.312 1 90.44 371 TYR A N 1
ATOM 2997 C CA . TYR A 1 371 ? -4.207 -8.797 4.609 1 90.44 371 TYR A CA 1
ATOM 2998 C C . TYR A 1 371 ? -5.41 -9.719 4.43 1 90.44 371 TYR A C 1
ATOM 3000 O O . TYR A 1 371 ? -5.438 -10.539 3.512 1 90.44 371 TYR A O 1
ATOM 3008 N N . LYS A 1 372 ? -6.352 -9.57 5.336 1 92.69 372 LYS A N 1
ATOM 3009 C CA . LYS A 1 372 ? -7.637 -10.227 5.117 1 92.69 372 LYS A CA 1
ATOM 3010 C C . LYS A 1 372 ? -8.406 -9.555 3.979 1 92.69 372 LYS A C 1
ATOM 3012 O O . LYS A 1 372 ? -8.453 -8.328 3.891 1 92.69 372 LYS A O 1
ATOM 3017 N N . ALA A 1 373 ? -8.961 -10.344 3.188 1 93.12 373 ALA A N 1
ATOM 3018 C CA . ALA A 1 373 ? -9.625 -9.805 2.004 1 93.12 373 ALA A CA 1
ATOM 3019 C C . ALA A 1 373 ? -11.117 -10.117 2.025 1 93.12 373 ALA A C 1
ATOM 3021 O O . ALA A 1 373 ? -11.516 -11.242 2.348 1 93.12 373 ALA A O 1
ATOM 3022 N N . TYR A 1 374 ? -11.922 -9.109 1.738 1 94.75 374 TYR A N 1
ATOM 3023 C CA . TYR A 1 374 ? -13.367 -9.219 1.58 1 94.75 374 TYR A CA 1
ATOM 3024 C C . TYR A 1 374 ? -13.828 -8.555 0.285 1 94.75 374 TYR A C 1
ATOM 3026 O O . TYR A 1 374 ? -13.195 -7.609 -0.189 1 94.75 374 TYR A O 1
ATOM 3034 N N . ARG A 1 375 ? -14.867 -9.062 -0.277 1 94.56 375 ARG A N 1
ATOM 3035 C CA . ARG A 1 375 ? -15.461 -8.43 -1.455 1 94.56 375 ARG A CA 1
ATOM 3036 C C . ARG A 1 375 ? -16.969 -8.266 -1.289 1 94.56 375 ARG A C 1
ATOM 3038 O O . ARG A 1 375 ? -17.609 -9.055 -0.598 1 94.56 375 ARG A O 1
ATOM 3045 N N . ALA A 1 376 ? -17.5 -7.227 -1.842 1 96.12 376 ALA A N 1
ATOM 3046 C CA . ALA A 1 376 ? -18.938 -6.934 -1.881 1 96.12 376 ALA A CA 1
ATOM 3047 C C . ALA A 1 376 ? -19.344 -6.402 -3.25 1 96.12 376 ALA A C 1
ATOM 3049 O O . ALA A 1 376 ? -18.516 -5.867 -3.992 1 96.12 376 ALA A O 1
ATOM 3050 N N . LEU A 1 377 ? -20.578 -6.656 -3.557 1 93.88 377 LEU A N 1
ATOM 3051 C CA . LEU A 1 377 ? -21.141 -6.141 -4.801 1 93.88 377 LEU A CA 1
ATOM 3052 C C . LEU A 1 377 ? -21.906 -4.844 -4.559 1 93.88 377 LEU A C 1
ATOM 3054 O O . LEU A 1 377 ? -22.75 -4.777 -3.668 1 93.88 377 LEU A O 1
ATOM 3058 N N . ASP A 1 378 ? -21.438 -3.816 -5.215 1 92.81 378 ASP A N 1
ATOM 3059 C CA . ASP A 1 378 ? -22.156 -2.539 -5.227 1 92.81 378 ASP A CA 1
ATOM 3060 C C . ASP A 1 378 ? -22.672 -2.207 -6.621 1 92.81 378 ASP A C 1
ATOM 3062 O O . ASP A 1 378 ? -22 -1.509 -7.387 1 92.81 378 ASP A O 1
ATOM 3066 N N . GLU A 1 379 ? -23.844 -2.609 -6.926 1 88.88 379 GLU A N 1
ATOM 3067 C CA . GLU A 1 379 ? -24.469 -2.42 -8.234 1 88.88 379 GLU A CA 1
ATOM 3068 C C . GLU A 1 379 ? -23.562 -2.951 -9.352 1 88.88 379 GLU A C 1
ATOM 3070 O O . GLU A 1 379 ? -23.375 -4.164 -9.477 1 88.88 379 GLU A O 1
ATOM 3075 N N . SER A 1 380 ? -22.812 -2.016 -9.961 1 92.5 380 SER A N 1
ATOM 3076 C CA . SER A 1 380 ? -22.016 -2.418 -11.109 1 92.5 380 SER A CA 1
ATOM 3077 C C . SER A 1 380 ? -20.531 -2.508 -10.742 1 92.5 380 SER A C 1
ATOM 3079 O O . SER A 1 380 ? -19.688 -2.66 -11.625 1 92.5 380 SER A O 1
ATOM 3081 N N . GLU A 1 381 ? -20.297 -2.471 -9.445 1 95.38 381 GLU A N 1
ATOM 3082 C CA . GLU A 1 381 ? -18.906 -2.49 -9.023 1 95.38 381 GLU A CA 1
ATOM 3083 C C . GLU A 1 381 ? -18.656 -3.592 -7.996 1 95.38 381 GLU A C 1
ATOM 3085 O O . GLU A 1 381 ? -19.562 -3.975 -7.254 1 95.38 381 GLU A O 1
ATOM 3090 N N . VAL A 1 382 ? -17.484 -4.141 -8.078 1 95.06 382 VAL A N 1
ATOM 3091 C CA . VAL A 1 382 ? -17 -5.012 -7.016 1 95.06 382 VAL A CA 1
ATOM 3092 C C . VAL A 1 382 ? -16.078 -4.227 -6.086 1 95.06 382 VAL A C 1
ATOM 3094 O O . VAL A 1 382 ? -15.094 -3.645 -6.531 1 95.06 382 VAL A O 1
ATOM 3097 N N . VAL A 1 383 ? -16.469 -4.195 -4.828 1 96.56 383 VAL A N 1
ATOM 3098 C CA . VAL A 1 383 ? -15.664 -3.494 -3.826 1 96.56 383 VAL A CA 1
ATOM 3099 C C . VAL A 1 383 ? -14.812 -4.496 -3.055 1 96.56 383 VAL A C 1
ATOM 3101 O O . VAL A 1 383 ? -15.32 -5.48 -2.523 1 96.56 383 VAL A O 1
ATOM 3104 N N . GLU A 1 384 ? -13.523 -4.27 -3.055 1 96.06 384 GLU A N 1
ATOM 3105 C CA . GLU A 1 384 ? -12.602 -5.105 -2.289 1 96.06 384 GLU A CA 1
ATOM 3106 C C . GLU A 1 384 ? -12.078 -4.367 -1.06 1 96.06 384 GLU A C 1
ATOM 3108 O O . GLU A 1 384 ? -11.57 -3.246 -1.17 1 96.06 384 GLU A O 1
ATOM 3113 N N . LEU A 1 385 ? -12.227 -5.008 0.042 1 96.19 385 LEU A N 1
ATOM 3114 C CA . LEU A 1 385 ? -11.773 -4.48 1.327 1 96.19 385 LEU A CA 1
ATOM 3115 C C . LEU A 1 385 ? -10.602 -5.293 1.869 1 96.19 385 LEU A C 1
ATOM 3117 O O . LEU A 1 385 ? -10.688 -6.52 1.962 1 96.19 385 LEU A O 1
ATOM 3121 N N . TYR A 1 386 ? -9.547 -4.648 2.182 1 95.12 386 TYR A N 1
ATOM 3122 C CA . TYR A 1 386 ? -8.375 -5.293 2.77 1 95.12 386 TYR A CA 1
ATOM 3123 C C . TYR A 1 386 ? -8.133 -4.797 4.188 1 95.12 386 TYR A C 1
ATOM 3125 O O . TYR A 1 386 ? -7.977 -3.592 4.414 1 95.12 386 TYR A O 1
ATOM 3133 N N . LEU A 1 387 ? -8.07 -5.711 5.141 1 94.31 387 LEU A N 1
ATOM 3134 C CA . LEU A 1 387 ? -7.867 -5.387 6.547 1 94.31 387 LEU A CA 1
ATOM 3135 C C . LEU A 1 387 ? -6.535 -5.934 7.047 1 94.31 387 LEU A C 1
ATOM 3137 O O . LEU A 1 387 ? -6.125 -7.031 6.656 1 94.31 387 LEU A O 1
ATOM 3141 N N . THR A 1 388 ? -5.938 -5.152 7.859 1 89.62 388 THR A N 1
ATOM 3142 C CA . THR A 1 388 ? -4.82 -5.711 8.609 1 89.62 388 THR A CA 1
ATOM 3143 C C . THR A 1 388 ? -5.297 -6.809 9.555 1 89.62 388 THR A C 1
ATOM 3145 O O . THR A 1 388 ? -6.5 -6.965 9.773 1 89.62 388 THR A O 1
ATOM 3148 N N . GLN A 1 389 ? -4.359 -7.512 10.039 1 85 389 GLN A N 1
ATOM 3149 C CA . GLN A 1 389 ? -4.719 -8.617 10.922 1 85 389 GLN A CA 1
ATOM 3150 C C . GLN A 1 389 ? -5.402 -8.109 12.188 1 85 389 GLN A C 1
ATOM 3152 O O . GLN A 1 389 ? -6.227 -8.812 12.781 1 85 389 GLN A O 1
ATOM 3157 N N . ASP A 1 390 ? -5.121 -6.879 12.523 1 84.56 390 ASP A N 1
ATOM 3158 C CA . ASP A 1 390 ? -5.688 -6.293 13.734 1 84.56 390 ASP A CA 1
ATOM 3159 C C . ASP A 1 390 ? -7.023 -5.617 13.445 1 84.56 390 ASP A C 1
ATOM 3161 O O . ASP A 1 390 ? -7.629 -5.02 14.336 1 84.56 390 ASP A O 1
ATOM 3165 N N . GLY A 1 391 ? -7.426 -5.645 12.227 1 89.19 391 GLY A N 1
ATOM 3166 C CA . GLY A 1 391 ? -8.773 -5.188 11.914 1 89.19 391 GLY A CA 1
ATOM 3167 C C . GLY A 1 391 ? -8.812 -3.752 11.43 1 89.19 391 GLY A C 1
ATOM 3168 O O . GLY A 1 391 ? -9.883 -3.143 11.375 1 89.19 391 GLY A O 1
ATOM 3169 N N . ASP A 1 392 ? -7.703 -3.146 11.07 1 90.81 392 ASP A N 1
ATOM 3170 C CA . ASP A 1 392 ? -7.695 -1.812 10.484 1 90.81 392 ASP A CA 1
ATOM 3171 C C . ASP A 1 392 ? -7.852 -1.879 8.961 1 90.81 392 ASP A C 1
ATOM 3173 O O . ASP A 1 392 ? -7.352 -2.807 8.328 1 90.81 392 ASP A O 1
ATOM 3177 N N . ILE A 1 393 ? -8.492 -0.86 8.461 1 93.12 393 ILE A N 1
ATOM 3178 C CA . ILE A 1 393 ? -8.641 -0.782 7.016 1 93.12 393 ILE A CA 1
ATOM 3179 C C . ILE A 1 393 ? -7.305 -0.379 6.387 1 93.12 393 ILE A C 1
ATOM 3181 O O . ILE A 1 393 ? -6.73 0.653 6.742 1 93.12 393 ILE A O 1
ATOM 3185 N N . HIS A 1 394 ? -6.871 -1.199 5.508 1 92 394 HIS A N 1
ATOM 3186 C CA . HIS A 1 394 ? -5.652 -0.88 4.77 1 92 394 HIS A CA 1
ATOM 3187 C C . HIS A 1 394 ? -5.977 -0.252 3.416 1 92 394 HIS A C 1
ATOM 3189 O O . HIS A 1 394 ? -5.336 0.717 3.008 1 92 394 HIS A O 1
ATOM 3195 N N . SER A 1 395 ? -6.906 -0.874 2.771 1 93.62 395 SER A N 1
ATOM 3196 C CA . SER A 1 395 ? -7.27 -0.348 1.458 1 93.62 395 SER A CA 1
ATOM 3197 C C . SER A 1 395 ? -8.672 -0.779 1.06 1 93.62 395 SER A C 1
ATOM 3199 O O . SER A 1 395 ? -9.188 -1.782 1.56 1 93.62 395 SER A O 1
ATOM 3201 N N . ILE A 1 396 ? -9.266 0.016 0.245 1 94.94 396 ILE A N 1
ATOM 3202 C CA . ILE A 1 396 ? -10.539 -0.266 -0.413 1 94.94 396 ILE A CA 1
ATOM 3203 C C . ILE A 1 396 ? -10.406 -0.02 -1.914 1 94.94 396 ILE A C 1
ATOM 3205 O O . ILE A 1 396 ? -10.086 1.092 -2.342 1 94.94 396 ILE A O 1
ATOM 3209 N N . ASN A 1 397 ? -10.656 -1.024 -2.643 1 95.25 397 ASN A N 1
ATOM 3210 C CA . ASN A 1 397 ? -10.547 -0.925 -4.094 1 95.25 397 ASN A CA 1
ATOM 3211 C C . ASN A 1 397 ? -11.883 -1.22 -4.773 1 95.25 397 ASN A C 1
ATOM 3213 O O . ASN A 1 397 ? -12.656 -2.051 -4.297 1 95.25 397 ASN A O 1
ATOM 3217 N N . ARG A 1 398 ? -12.133 -0.502 -5.855 1 95.44 398 ARG A N 1
ATOM 3218 C CA . ARG A 1 398 ? -13.352 -0.692 -6.625 1 95.44 398 ARG A CA 1
ATOM 3219 C C . ARG A 1 398 ? -13.039 -1.126 -8.055 1 95.44 398 ARG A C 1
ATOM 3221 O O . ARG A 1 398 ? -12.188 -0.529 -8.719 1 95.44 398 ARG A O 1
ATOM 3228 N N . TYR A 1 399 ? -13.711 -2.154 -8.461 1 94.5 399 TYR A N 1
ATOM 3229 C CA . TYR A 1 399 ? -13.531 -2.717 -9.797 1 94.5 399 TYR A CA 1
ATOM 3230 C C . TYR A 1 399 ? -14.844 -2.697 -10.57 1 94.5 399 TYR A C 1
ATOM 3232 O O . TYR A 1 399 ? -15.922 -2.838 -9.984 1 94.5 399 TYR A O 1
ATOM 3240 N N . ASP A 1 400 ? -14.703 -2.514 -11.867 1 94.44 400 ASP A N 1
ATOM 3241 C CA . ASP A 1 400 ? -15.859 -2.705 -12.742 1 94.44 400 ASP A CA 1
ATOM 3242 C C . ASP A 1 400 ? -16.281 -4.176 -12.797 1 94.44 400 ASP A C 1
ATOM 3244 O O . ASP A 1 400 ? -15.445 -5.047 -13.07 1 94.44 400 ASP A O 1
ATOM 3248 N N . ARG A 1 401 ? -17.531 -4.426 -12.539 1 89.81 401 ARG A N 1
ATOM 3249 C CA . ARG A 1 401 ? -18 -5.801 -12.445 1 89.81 401 ARG A CA 1
ATOM 3250 C C . ARG A 1 401 ? -17.891 -6.52 -13.781 1 89.81 401 ARG A C 1
ATOM 3252 O O . ARG A 1 401 ? -17.594 -7.711 -13.828 1 89.81 401 ARG A O 1
ATOM 3259 N N . GLU A 1 402 ? -18.094 -5.84 -14.844 1 87.31 402 GLU A N 1
ATOM 3260 C CA . GLU A 1 402 ? -18.125 -6.438 -16.172 1 87.31 402 GLU A CA 1
ATOM 3261 C C . GLU A 1 402 ? -16.703 -6.602 -16.734 1 87.31 402 GLU A C 1
ATOM 3263 O O . GLU A 1 402 ? -16.312 -7.699 -17.141 1 87.31 402 GLU A O 1
ATOM 3268 N N . THR A 1 403 ? -15.938 -5.566 -16.625 1 86.88 403 THR A N 1
ATOM 3269 C CA . THR A 1 403 ? -14.617 -5.582 -17.25 1 86.88 403 THR A CA 1
ATOM 3270 C C . THR A 1 403 ? -13.555 -6.078 -16.281 1 86.88 403 THR A C 1
ATOM 3272 O O . THR A 1 403 ? -12.445 -6.418 -16.688 1 86.88 403 THR A O 1
ATOM 3275 N N . LYS A 1 404 ? -13.812 -6.094 -15.016 1 87 404 LYS A N 1
ATOM 3276 C CA . LYS A 1 404 ? -12.906 -6.492 -13.938 1 87 404 LYS A CA 1
ATOM 3277 C C . LYS A 1 404 ? -11.719 -5.535 -13.836 1 87 404 LYS A C 1
ATOM 3279 O O . LYS A 1 404 ? -10.734 -5.832 -13.164 1 87 404 LYS A O 1
ATOM 3284 N N . GLU A 1 405 ? -11.898 -4.422 -14.492 1 88.88 405 GLU A N 1
ATOM 3285 C CA . GLU A 1 405 ? -10.852 -3.4 -14.406 1 88.88 405 GLU A CA 1
ATOM 3286 C C . GLU A 1 405 ? -11.023 -2.553 -13.148 1 88.88 405 GLU A C 1
ATOM 3288 O O . GLU A 1 405 ? -12.148 -2.268 -12.727 1 88.88 405 GLU A O 1
ATOM 3293 N N . ILE A 1 406 ? -9.875 -2.197 -12.625 1 92.56 406 ILE A N 1
ATOM 3294 C CA . ILE A 1 406 ? -9.922 -1.366 -11.43 1 92.56 406 ILE A CA 1
ATOM 3295 C C . ILE A 1 406 ? -10.391 0.04 -11.797 1 92.56 406 ILE A C 1
ATOM 3297 O O . ILE A 1 406 ? -9.984 0.591 -12.82 1 92.56 406 ILE A O 1
ATOM 3301 N N . LEU A 1 407 ? -11.297 0.587 -11.023 1 93.94 407 LEU A N 1
ATOM 3302 C CA . LEU A 1 407 ? -11.828 1.931 -11.219 1 93.94 407 LEU A CA 1
ATOM 3303 C C . LEU A 1 407 ? -11.188 2.918 -10.25 1 93.94 407 LEU A C 1
ATOM 3305 O O . LEU A 1 407 ? -10.789 4.016 -10.648 1 93.94 407 LEU A O 1
ATOM 3309 N N . GLN A 1 408 ? -11.086 2.502 -9.023 1 93.38 408 GLN A N 1
ATOM 3310 C CA . GLN A 1 408 ? -10.594 3.387 -7.973 1 93.38 408 GLN A CA 1
ATOM 3311 C C . GLN A 1 408 ? -9.953 2.592 -6.84 1 93.38 408 GLN A C 1
ATOM 3313 O O . GLN A 1 408 ? -10.414 1.501 -6.5 1 93.38 408 GLN A O 1
ATOM 3318 N N . SER A 1 409 ? -8.906 3.111 -6.367 1 92.75 409 SER A N 1
ATOM 3319 C CA . SER A 1 409 ? -8.297 2.562 -5.16 1 92.75 409 SER A CA 1
ATOM 3320 C C . SER A 1 409 ? -8.195 3.615 -4.062 1 92.75 409 SER A C 1
ATOM 3322 O O . SER A 1 409 ? -8.156 4.812 -4.344 1 92.75 409 SER A O 1
ATOM 3324 N N . MET A 1 410 ? -8.281 3.203 -2.803 1 93.19 410 MET A N 1
ATOM 3325 C CA . MET A 1 410 ? -8.039 4.035 -1.628 1 93.19 410 MET A CA 1
ATOM 3326 C C . MET A 1 410 ? -7.105 3.328 -0.649 1 93.19 410 MET A C 1
ATOM 3328 O O . MET A 1 410 ? -7.402 2.229 -0.183 1 93.19 410 MET A O 1
ATOM 3332 N N . VAL A 1 411 ? -6.027 3.9 -0.352 1 89.88 411 VAL A N 1
ATOM 3333 C CA . VAL A 1 411 ? -5.098 3.369 0.639 1 89.88 411 VAL A CA 1
ATOM 3334 C C . VAL A 1 411 ? -5.148 4.219 1.906 1 89.88 411 VAL A C 1
ATOM 3336 O O . VAL A 1 411 ? -5.199 5.449 1.835 1 89.88 411 VAL A O 1
ATOM 3339 N N . VAL A 1 412 ? -5.094 3.547 3.006 1 90.56 412 VAL A N 1
ATOM 3340 C CA . VAL A 1 412 ? -5.23 4.234 4.285 1 90.56 412 VAL A CA 1
ATOM 3341 C C . VAL A 1 412 ? -3.898 4.203 5.035 1 90.56 412 VAL A C 1
ATOM 3343 O O . VAL A 1 412 ? -3.293 3.139 5.188 1 90.56 412 VAL A O 1
ATOM 3346 N N . THR A 1 413 ? -3.459 5.383 5.406 1 84.69 413 THR A N 1
ATOM 3347 C CA . THR A 1 413 ? -2.355 5.512 6.352 1 84.69 413 THR A CA 1
ATOM 3348 C C . THR A 1 413 ? -2.852 6.051 7.691 1 84.69 413 THR A C 1
ATOM 3350 O O . THR A 1 413 ? -3.24 7.215 7.793 1 84.69 413 THR A O 1
ATOM 3353 N N . ARG A 1 414 ? -2.734 5.293 8.734 1 84.88 414 ARG A N 1
ATOM 3354 C CA . ARG A 1 414 ? -3.279 5.645 10.039 1 84.88 414 ARG A CA 1
ATOM 3355 C C . ARG A 1 414 ? -2.311 6.527 10.82 1 84.88 414 ARG A C 1
ATOM 3357 O O . ARG A 1 414 ? -1.095 6.336 10.75 1 84.88 414 ARG A O 1
ATOM 3364 N N . TRP A 1 415 ? -3.047 7.441 11.586 1 81.19 415 TRP A N 1
ATOM 3365 C CA . TRP A 1 415 ? -2.344 8.312 12.523 1 81.19 415 TRP A CA 1
ATOM 3366 C C . TRP A 1 415 ? -2.896 8.148 13.938 1 81.19 415 TRP A C 1
ATOM 3368 O O . TRP A 1 415 ? -4.039 7.719 14.117 1 81.19 415 TRP A O 1
ATOM 3378 N N . GLU A 1 416 ? -1.903 8.461 14.836 1 77.31 416 GLU A N 1
ATOM 3379 C CA . GLU A 1 416 ? -2.463 8.664 16.172 1 77.31 416 GLU A CA 1
ATOM 3380 C C . GLU A 1 416 ? -3.312 9.93 16.219 1 77.31 416 GLU A C 1
ATOM 3382 O O . GLU A 1 416 ? -2.898 10.984 15.734 1 77.31 416 GLU A O 1
ATOM 3387 N N . VAL A 1 417 ? -4.434 9.773 16.766 1 81.38 417 VAL A N 1
ATOM 3388 C CA . VAL A 1 417 ? -5.383 10.883 16.812 1 81.38 417 VAL A CA 1
ATOM 3389 C C . VAL A 1 417 ? -4.77 12.062 17.578 1 81.38 417 VAL A C 1
ATOM 3391 O O . VAL A 1 417 ? -4.93 13.211 17.172 1 81.38 417 VAL A O 1
ATOM 3394 N N . SER A 1 418 ? -4.059 11.805 18.625 1 71.88 418 SER A N 1
ATOM 3395 C CA . SER A 1 418 ? -3.49 12.844 19.484 1 71.88 418 SER A CA 1
ATOM 3396 C C . SER A 1 418 ? -2.412 13.633 18.75 1 71.88 418 SER A C 1
ATOM 3398 O O . SER A 1 418 ? -2.172 14.805 19.062 1 71.88 418 SER A O 1
ATOM 3400 N N . THR A 1 419 ? -1.884 13.117 17.734 1 67.69 419 THR A N 1
ATOM 3401 C CA . THR A 1 419 ? -0.763 13.773 17.062 1 67.69 419 THR A CA 1
ATOM 3402 C C . THR A 1 419 ? -1.181 14.305 15.695 1 67.69 419 THR A C 1
ATOM 3404 O O . THR A 1 419 ? -0.34 14.75 14.914 1 67.69 419 THR A O 1
ATOM 3407 N N . SER A 1 420 ? -2.438 14.164 15.469 1 73.75 420 SER A N 1
ATOM 3408 C CA . SER A 1 420 ? -2.9 14.656 14.172 1 73.75 420 SER A CA 1
ATOM 3409 C C . SER A 1 420 ? -2.656 16.156 14.031 1 73.75 420 SER A C 1
ATOM 3411 O O . SER A 1 420 ? -2.951 16.922 14.945 1 73.75 420 SER A O 1
ATOM 3413 N N . LYS A 1 421 ? -2.193 16.625 12.938 1 66.81 421 LYS A N 1
ATOM 3414 C CA . LYS A 1 421 ? -1.941 18.031 12.648 1 66.81 421 LYS A CA 1
ATOM 3415 C C . LYS A 1 421 ? -3.248 18.812 12.508 1 66.81 421 LYS A C 1
ATOM 3417 O O . LYS A 1 421 ? -3.254 20.047 12.562 1 66.81 421 LYS A O 1
ATOM 3422 N N . LEU A 1 422 ? -4.227 18.078 12.234 1 75.31 422 LEU A N 1
ATOM 3423 C CA . LEU A 1 422 ? -5.523 18.734 12.062 1 75.31 422 LEU A CA 1
ATOM 3424 C C . LEU A 1 422 ? -6.07 19.219 13.398 1 75.31 422 LEU A C 1
ATOM 3426 O O . LEU A 1 422 ? -7.031 19.984 13.438 1 75.31 422 LEU A O 1
ATOM 3430 N N . ASN A 1 423 ? -5.352 18.875 14.484 1 62 423 ASN A N 1
ATOM 3431 C CA . ASN A 1 423 ? -5.742 19.344 15.805 1 62 423 ASN A CA 1
ATOM 3432 C C . ASN A 1 423 ? -5.434 20.828 15.984 1 62 423 ASN A C 1
ATOM 3434 O O . ASN A 1 423 ? -6.109 21.531 16.75 1 62 423 ASN A O 1
ATOM 3438 N N . LEU A 1 424 ? -4.496 21.469 15.336 1 54.94 424 LEU A N 1
ATOM 3439 C CA . LEU A 1 424 ? -3.951 22.812 15.492 1 54.94 424 LEU A CA 1
ATOM 3440 C C . LEU A 1 424 ? -4.785 23.828 14.727 1 54.94 424 LEU A C 1
ATOM 3442 O O . LEU A 1 424 ? -4.848 25 15.102 1 54.94 424 LEU A O 1
ATOM 3446 N N . ALA A 1 425 ? -5.43 23.422 13.719 1 57.53 425 ALA A N 1
ATOM 3447 C CA . ALA A 1 425 ? -6.051 24.375 12.797 1 57.53 425 ALA A CA 1
ATOM 3448 C C . ALA A 1 425 ? -7.301 25 13.414 1 57.53 425 ALA A C 1
ATOM 3450 O O . ALA A 1 425 ? -7.824 25.984 12.898 1 57.53 425 ALA A O 1
ATOM 3451 N N . MET A 1 426 ? -7.652 24.688 14.562 1 56.03 426 MET A N 1
ATOM 3452 C CA . MET A 1 426 ? -8.906 25.203 15.109 1 56.03 426 MET A CA 1
ATOM 3453 C C . MET A 1 426 ? -8.773 26.672 15.5 1 56.03 426 MET A C 1
ATOM 3455 O O . MET A 1 426 ? -9.727 27.438 15.359 1 56.03 426 MET A O 1
ATOM 3459 N N . ALA A 1 427 ? -7.625 27.078 15.812 1 54.38 427 ALA A N 1
ATOM 3460 C CA . ALA A 1 427 ? -7.445 28.469 16.219 1 54.38 427 ALA A CA 1
ATOM 3461 C C . ALA A 1 427 ? -7.695 29.422 15.039 1 54.38 427 ALA A C 1
ATOM 3463 O O . ALA A 1 427 ? -8.172 30.531 15.219 1 54.38 427 ALA A O 1
ATOM 3464 N N . GLN A 1 428 ? -7.504 28.875 13.891 1 60.38 428 GLN A N 1
ATOM 3465 C CA . GLN A 1 428 ? -7.648 29.703 12.695 1 60.38 428 GLN A CA 1
ATOM 3466 C C . GLN A 1 428 ? -9.117 29.859 12.312 1 60.38 428 GLN A C 1
ATOM 3468 O O . GLN A 1 428 ? -9.469 30.75 11.539 1 60.38 428 GLN A O 1
ATOM 3473 N N . MET A 1 429 ? -9.867 29.234 13.055 1 73.69 429 MET A N 1
ATOM 3474 C CA . MET A 1 429 ? -11.258 29.172 12.625 1 73.69 429 MET A CA 1
ATOM 3475 C C . MET A 1 429 ? -12.039 30.375 13.148 1 73.69 429 MET A C 1
ATOM 3477 O O . MET A 1 429 ? -13.133 30.688 12.656 1 73.69 429 MET A O 1
ATOM 3481 N N . ALA A 1 430 ? -11.422 31 14.047 1 72.62 430 ALA A N 1
ATOM 3482 C CA . ALA A 1 430 ? -12.094 32.156 14.641 1 72.62 430 ALA A CA 1
ATOM 3483 C C . ALA A 1 430 ? -12.336 33.25 13.594 1 72.62 430 ALA A C 1
ATOM 3485 O O . ALA A 1 430 ? -13.352 33.938 13.641 1 72.62 430 ALA A O 1
ATOM 3486 N N . GLY A 1 431 ? -11.5 33.344 12.648 1 71.94 431 GLY A N 1
ATOM 3487 C CA . GLY A 1 431 ? -11.664 34.312 11.586 1 71.94 431 GLY A CA 1
ATOM 3488 C C . GLY A 1 431 ? -12.891 34.062 10.719 1 71.94 431 GLY A C 1
ATOM 3489 O O . GLY A 1 431 ? -13.484 35 10.188 1 71.94 431 GLY A O 1
ATOM 3490 N N . CYS A 1 432 ? -13.312 32.906 10.68 1 82.25 432 CYS A N 1
ATOM 3491 C CA . CYS A 1 432 ? -14.461 32.594 9.852 1 82.25 432 CYS A CA 1
ATOM 3492 C C . CYS A 1 432 ? -15.766 32.875 10.578 1 82.25 432 CYS A C 1
ATOM 3494 O O . CYS A 1 432 ? -16.75 33.312 9.961 1 82.25 432 CYS A O 1
ATOM 3496 N N . TYR A 1 433 ? -15.727 32.688 11.758 1 82.31 433 TYR A N 1
ATOM 3497 C CA . TYR A 1 433 ? -16.922 32.906 12.562 1 82.31 433 TYR A CA 1
ATOM 3498 C C . TYR A 1 433 ? -17.312 34.375 12.586 1 82.31 433 TYR A C 1
ATOM 3500 O O . TYR A 1 433 ? -18.484 34.719 12.523 1 82.31 433 TYR A O 1
ATOM 3508 N N . ASP A 1 434 ? -16.297 35.281 12.594 1 70.69 434 ASP A N 1
ATOM 3509 C CA . ASP A 1 434 ? -16.484 36.719 12.797 1 70.69 434 ASP A CA 1
ATOM 3510 C C . ASP A 1 434 ? -16.875 37.406 11.492 1 70.69 434 ASP A C 1
ATOM 3512 O O . ASP A 1 434 ? -16 37.75 10.688 1 70.69 434 ASP A O 1
ATOM 3516 N N . ASN A 1 435 ? -18.156 37.188 10.883 1 59.28 435 ASN A N 1
ATOM 3517 C CA . ASN A 1 435 ? -18.547 37.656 9.555 1 59.28 435 ASN A CA 1
ATOM 3518 C C . ASN A 1 435 ? -18.812 39.156 9.547 1 59.28 435 ASN A C 1
ATOM 3520 O O . ASN A 1 435 ? -19.719 39.625 8.859 1 59.28 435 ASN A O 1
ATOM 3524 N N . GLY A 1 436 ? -18 40 10.227 1 58 436 GLY A N 1
ATOM 3525 C CA . GLY A 1 436 ? -18.016 41.438 9.906 1 58 436 GLY A CA 1
ATOM 3526 C C . GLY A 1 436 ? -18.719 42.281 10.961 1 58 436 GLY A C 1
ATOM 3527 O O . GLY A 1 436 ? -18.922 43.469 10.766 1 58 436 GLY A O 1
ATOM 3528 N N . LYS A 1 437 ? -19.391 41.625 11.969 1 57.12 437 LYS A N 1
ATOM 3529 C CA . LYS A 1 437 ? -20.047 42.531 12.906 1 57.12 437 LYS A CA 1
ATOM 3530 C C . LYS A 1 437 ? -19.031 43.188 13.836 1 57.12 437 LYS A C 1
ATOM 3532 O O . LYS A 1 437 ? -18.312 42.5 14.57 1 57.12 437 LYS A O 1
ATOM 3537 N N . PHE A 1 438 ? -18.438 44.438 13.453 1 53.84 438 PHE A N 1
ATOM 3538 C CA . PHE A 1 438 ? -17.219 45.156 13.773 1 53.84 438 PHE A CA 1
ATOM 3539 C C . PHE A 1 438 ? -17.359 45.906 15.094 1 53.84 438 PHE A C 1
ATOM 3541 O O . PHE A 1 438 ? -17.75 47.062 15.109 1 53.84 438 PHE A O 1
ATOM 3548 N N . THR A 1 439 ? -17.969 45.344 16.078 1 57.16 439 THR A N 1
ATOM 3549 C CA . THR A 1 439 ? -17.891 46.156 17.281 1 57.16 439 THR A CA 1
ATOM 3550 C C . THR A 1 439 ? -16.562 45.906 18 1 57.16 439 THR A C 1
ATOM 3552 O O . THR A 1 439 ? -16.016 44.812 17.953 1 57.16 439 THR A O 1
ATOM 3555 N N . ASN A 1 440 ? -15.766 47 18.281 1 61.06 440 ASN A N 1
ATOM 3556 C CA . ASN A 1 440 ? -14.516 46.938 19.031 1 61.06 440 ASN A CA 1
ATOM 3557 C C . ASN A 1 440 ? -14.656 46.094 20.281 1 61.06 440 ASN A C 1
ATOM 3559 O O . ASN A 1 440 ? -14.945 46.594 21.359 1 61.06 440 ASN A O 1
ATOM 3563 N N . ASN A 1 441 ? -14.68 44.844 20.234 1 78.19 441 ASN A N 1
ATOM 3564 C CA . ASN A 1 441 ? -14.82 43.906 21.328 1 78.19 441 ASN A CA 1
ATOM 3565 C C . ASN A 1 441 ? -13.477 43.281 21.703 1 78.19 441 ASN A C 1
ATOM 3567 O O . ASN A 1 441 ? -13.352 42.062 21.812 1 78.19 441 ASN A O 1
ATOM 3571 N N . THR A 1 442 ? -12.445 44.219 21.875 1 82.44 442 THR A N 1
ATOM 3572 C CA . THR A 1 442 ? -11.125 43.75 22.266 1 82.44 442 THR A CA 1
ATOM 3573 C C . THR A 1 442 ? -10.695 44.375 23.594 1 82.44 442 THR A C 1
ATOM 3575 O O . THR A 1 442 ? -10.844 45.562 23.797 1 82.44 442 THR A O 1
ATOM 3578 N N . TRP A 1 443 ? -10.227 43.594 24.531 1 86.25 443 TRP A N 1
ATOM 3579 C CA . TRP A 1 443 ? -9.789 44.031 25.844 1 86.25 443 TRP A CA 1
ATOM 3580 C C . TRP A 1 443 ? -8.375 43.562 26.141 1 86.25 443 TRP A C 1
ATOM 3582 O O . TRP A 1 443 ? -7.926 42.562 25.578 1 86.25 443 TRP A O 1
ATOM 3592 N N . ILE A 1 444 ? -7.668 44.281 26.922 1 86.56 444 ILE A N 1
ATOM 3593 C CA . ILE A 1 444 ? -6.316 43.938 27.344 1 86.56 444 ILE A CA 1
ATOM 3594 C C . ILE A 1 444 ? -6.359 43.344 28.75 1 86.56 444 ILE A C 1
ATOM 3596 O O . ILE A 1 444 ? -6.863 43.938 29.688 1 86.56 444 ILE A O 1
ATOM 3600 N N . PHE A 1 445 ? -5.867 42.125 28.875 1 89.94 445 PHE A N 1
ATOM 3601 C CA . PHE A 1 445 ? -5.801 41.406 30.141 1 89.94 445 PHE A CA 1
ATOM 3602 C C . PHE A 1 445 ? -4.352 41.156 30.547 1 89.94 445 PHE A C 1
ATOM 3604 O O . PHE A 1 445 ? -3.736 40.188 30.125 1 89.94 445 PHE A O 1
ATOM 3611 N N . PRO A 1 446 ? -3.828 42.031 31.438 1 89.38 446 PRO A N 1
ATOM 3612 C CA . PRO A 1 446 ? -2.465 41.781 31.891 1 89.38 446 PRO A CA 1
ATOM 3613 C C . PRO A 1 446 ? -2.361 40.469 32.688 1 89.38 446 PRO A C 1
ATOM 3615 O O . PRO A 1 446 ? -3.199 40.219 33.562 1 89.38 446 PRO A O 1
ATOM 3618 N N . ILE A 1 447 ? -1.436 39.719 32.406 1 92.19 447 ILE A N 1
ATOM 3619 C CA . ILE A 1 447 ? -1.235 38.438 33.094 1 92.19 447 ILE A CA 1
ATOM 3620 C C . ILE A 1 447 ? -0.111 38.594 34.125 1 92.19 447 ILE A C 1
ATOM 3622 O O . ILE A 1 447 ? 0.959 39.094 33.812 1 92.19 447 ILE A O 1
ATOM 3626 N N . LYS A 1 448 ? -0.365 38.031 35.281 1 90.75 448 LYS A N 1
ATOM 3627 C CA . LYS A 1 448 ? 0.605 38.156 36.375 1 90.75 448 LYS A CA 1
ATOM 3628 C C . LYS A 1 448 ? 1.77 37.188 36.156 1 90.75 448 LYS A C 1
ATOM 3630 O O . LYS A 1 448 ? 1.565 36.031 35.812 1 90.75 448 LYS A O 1
ATOM 3635 N N . ASN A 1 449 ? 2.98 37.656 36.312 1 89.5 449 ASN A N 1
ATOM 3636 C CA . ASN A 1 449 ? 4.223 36.906 36.406 1 89.5 449 ASN A CA 1
ATOM 3637 C C . ASN A 1 449 ? 4.453 36 35.188 1 89.5 449 ASN A C 1
ATOM 3639 O O . ASN A 1 449 ? 4.859 34.844 35.312 1 89.5 449 ASN A O 1
ATOM 3643 N N . LYS A 1 450 ? 4.008 36.406 34.094 1 90 450 LYS A N 1
ATOM 3644 C CA . LYS A 1 450 ? 4.258 35.688 32.844 1 90 450 LYS A CA 1
ATOM 3645 C C . LYS A 1 450 ? 4.922 36.625 31.812 1 90 450 LYS A C 1
ATOM 3647 O O . LYS A 1 450 ? 4.746 37.844 31.844 1 90 450 LYS A O 1
ATOM 3652 N N . ASN A 1 451 ? 5.656 36.031 31.016 1 85.38 451 ASN A N 1
ATOM 3653 C CA . ASN A 1 451 ? 6.316 36.75 29.938 1 85.38 451 ASN A CA 1
ATOM 3654 C C . ASN A 1 451 ? 6.141 36.062 28.594 1 85.38 451 ASN A C 1
ATOM 3656 O O . ASN A 1 451 ? 5.371 35.094 28.484 1 85.38 451 ASN A O 1
ATOM 3660 N N . ILE A 1 452 ? 6.773 36.531 27.656 1 81.12 452 ILE A N 1
ATOM 3661 C CA . ILE A 1 452 ? 6.562 36.094 26.266 1 81.12 452 ILE A CA 1
ATOM 3662 C C . ILE A 1 452 ? 7.074 34.656 26.094 1 81.12 452 ILE A C 1
ATOM 3664 O O . ILE A 1 452 ? 6.547 33.906 25.281 1 81.12 452 ILE A O 1
ATOM 3668 N N . LYS A 1 453 ? 8.07 34.281 26.75 1 80.75 453 LYS A N 1
ATOM 3669 C CA . LYS A 1 453 ? 8.594 32.906 26.656 1 80.75 453 LYS A CA 1
ATOM 3670 C C . LYS A 1 453 ? 7.539 31.891 27.062 1 80.75 453 LYS A C 1
ATOM 3672 O O . LYS A 1 453 ? 7.492 30.781 26.516 1 80.75 453 LYS A O 1
ATOM 3677 N N . ASP A 1 454 ? 6.738 32.25 28 1 86.25 454 ASP A N 1
ATOM 3678 C CA . ASP A 1 454 ? 5.668 31.375 28.453 1 86.25 454 ASP A CA 1
ATOM 3679 C C . ASP A 1 454 ? 4.625 31.172 27.359 1 86.25 454 ASP A C 1
ATOM 3681 O O . ASP A 1 454 ? 4.105 30.078 27.172 1 86.25 454 ASP A O 1
ATOM 3685 N N . VAL A 1 455 ? 4.32 32.25 26.656 1 84 455 VAL A N 1
ATOM 3686 C CA . VAL A 1 455 ? 3.348 32.156 25.578 1 84 455 VAL A CA 1
ATOM 3687 C C . VAL A 1 455 ? 3.871 31.25 24.469 1 84 455 VAL A C 1
ATOM 3689 O O . VAL A 1 455 ? 3.127 30.422 23.938 1 84 455 VAL A O 1
ATOM 3692 N N . TYR A 1 456 ? 5.105 31.391 24.203 1 80.69 456 TYR A N 1
ATOM 3693 C CA . TYR A 1 456 ? 5.695 30.625 23.109 1 80.69 456 TYR A CA 1
ATOM 3694 C C . TYR A 1 456 ? 5.812 29.156 23.5 1 80.69 456 TYR A C 1
ATOM 3696 O O . TYR A 1 456 ? 5.691 28.266 22.641 1 80.69 456 TYR A O 1
ATOM 3704 N N . SER A 1 457 ? 6.055 28.906 24.703 1 82.25 457 SER A N 1
ATOM 3705 C CA . SER A 1 457 ? 6.137 27.516 25.172 1 82.25 457 SER A CA 1
ATOM 3706 C C . SER A 1 457 ? 4.777 26.828 25.094 1 82.25 457 SER A C 1
ATOM 3708 O O . SER A 1 457 ? 4.695 25.641 24.828 1 82.25 457 SER A O 1
ATOM 3710 N N . VAL A 1 458 ? 3.779 27.547 25.375 1 82.94 458 VAL A N 1
ATOM 3711 C CA . VAL A 1 458 ? 2.424 27 25.359 1 82.94 458 VAL A CA 1
ATOM 3712 C C . VAL A 1 458 ? 1.909 26.969 23.922 1 82.94 458 VAL A C 1
ATOM 3714 O O . VAL A 1 458 ? 1.236 26.031 23.516 1 82.94 458 VAL A O 1
ATOM 3717 N N . GLY A 1 459 ? 2.264 27.969 23.156 1 79.94 459 GLY A N 1
ATOM 3718 C CA . GLY A 1 459 ? 1.7 28.156 21.828 1 79.94 459 GLY A CA 1
ATOM 3719 C C . GLY A 1 459 ? 0.404 28.953 21.828 1 79.94 459 GLY A C 1
ATOM 3720 O O . GLY A 1 459 ? -0.447 28.75 22.703 1 79.94 459 GLY A O 1
ATOM 3721 N N . LEU A 1 460 ? 0.236 29.766 20.859 1 79.12 460 LEU A N 1
ATOM 3722 C CA . LEU A 1 460 ? -0.904 30.672 20.812 1 79.12 460 LEU A CA 1
ATOM 3723 C C . LEU A 1 460 ? -2.211 29.906 20.672 1 79.12 460 LEU A C 1
ATOM 3725 O O . LEU A 1 460 ? -3.229 30.281 21.25 1 79.12 460 LEU A O 1
ATOM 3729 N N . SER A 1 461 ? -2.217 28.906 19.906 1 78.81 461 SER A N 1
ATOM 3730 C CA . SER A 1 461 ? -3.428 28.109 19.688 1 78.81 461 SER A CA 1
ATOM 3731 C C . SER A 1 461 ? -3.885 27.438 20.969 1 78.81 461 SER A C 1
ATOM 3733 O O . SER A 1 461 ? -5.082 27.391 21.266 1 78.81 461 SER A O 1
ATOM 3735 N N . ASN A 1 462 ? -2.951 26.906 21.688 1 81.06 462 ASN A N 1
ATOM 3736 C CA . ASN A 1 462 ? -3.273 26.266 22.953 1 81.06 462 ASN A CA 1
ATOM 3737 C C . ASN A 1 462 ? -3.771 27.281 23.984 1 81.06 462 ASN A C 1
ATOM 3739 O O . ASN A 1 462 ? -4.664 26.984 24.781 1 81.06 462 ASN A O 1
ATOM 3743 N N . LEU A 1 463 ? -3.117 28.359 23.922 1 86.38 463 LEU A N 1
ATOM 3744 C CA . LEU A 1 463 ? -3.549 29.422 24.844 1 86.38 463 LEU A CA 1
ATOM 3745 C C . LEU A 1 463 ? -4.973 29.859 24.516 1 86.38 463 LEU A C 1
ATOM 3747 O O . LEU A 1 463 ? -5.777 30.078 25.422 1 86.38 463 LEU A O 1
ATOM 3751 N N . ASN A 1 464 ? -5.215 30.047 23.266 1 87.06 464 ASN A N 1
ATOM 3752 C CA . ASN A 1 464 ? -6.566 30.406 22.844 1 87.06 464 ASN A CA 1
ATOM 3753 C C . ASN A 1 464 ? -7.59 29.375 23.312 1 87.06 464 ASN A C 1
ATOM 3755 O O . ASN A 1 464 ? -8.664 29.734 23.797 1 87.06 464 ASN A O 1
ATOM 3759 N N . LYS A 1 465 ? -7.305 28.203 23.188 1 85.19 465 LYS A N 1
ATOM 3760 C CA . LYS A 1 465 ? -8.188 27.125 23.641 1 85.19 465 LYS A CA 1
ATOM 3761 C C . LYS A 1 465 ? -8.391 27.188 25.156 1 85.19 465 LYS A C 1
ATOM 3763 O O . LYS A 1 465 ? -9.508 27.016 25.641 1 85.19 465 LYS A O 1
ATOM 3768 N N . ALA A 1 466 ? -7.328 27.359 25.844 1 89.5 466 ALA A N 1
ATOM 3769 C CA . ALA A 1 466 ? -7.402 27.422 27.312 1 89.5 466 ALA A CA 1
ATOM 3770 C C . ALA A 1 466 ? -8.328 28.547 27.75 1 89.5 466 ALA A C 1
ATOM 3772 O O . ALA A 1 466 ? -9.117 28.375 28.688 1 89.5 466 ALA A O 1
ATOM 3773 N N . VAL A 1 467 ? -8.188 29.672 27.094 1 91.12 467 VAL A N 1
ATOM 3774 C CA . VAL A 1 467 ? -9.016 30.828 27.453 1 91.12 467 VAL A CA 1
ATOM 3775 C C . VAL A 1 467 ? -10.477 30.516 27.141 1 91.12 467 VAL A C 1
ATOM 3777 O O . VAL A 1 467 ? -11.359 30.766 27.969 1 91.12 467 VAL A O 1
ATOM 3780 N N . ALA A 1 468 ? -10.734 30 26 1 89.88 468 ALA A N 1
ATOM 3781 C CA . ALA A 1 468 ? -12.102 29.672 25.609 1 89.88 468 ALA A CA 1
ATOM 3782 C C . ALA A 1 468 ? -12.719 28.656 26.562 1 89.88 468 ALA A C 1
ATOM 3784 O O . ALA A 1 468 ? -13.875 28.812 26.969 1 89.88 468 ALA A O 1
ATOM 3785 N N . ASP A 1 469 ? -12 27.688 26.969 1 89.62 469 ASP A N 1
ATOM 3786 C CA . ASP A 1 469 ? -12.477 26.672 27.891 1 89.62 469 ASP A CA 1
ATOM 3787 C C . ASP A 1 469 ? -12.789 27.281 29.25 1 89.62 469 ASP A C 1
ATOM 3789 O O . ASP A 1 469 ? -13.773 26.906 29.891 1 89.62 469 ASP A O 1
ATOM 3793 N N . THR A 1 470 ? -11.93 28.125 29.625 1 91.69 470 THR A N 1
ATOM 3794 C CA . THR A 1 470 ? -12.102 28.766 30.922 1 91.69 470 THR A CA 1
ATOM 3795 C C . THR A 1 470 ? -13.375 29.609 30.953 1 91.69 470 THR A C 1
ATOM 3797 O O . THR A 1 470 ? -14.133 29.578 31.922 1 91.69 470 THR A O 1
ATOM 3800 N N . ILE A 1 471 ? -13.562 30.328 29.922 1 92.06 471 ILE A N 1
ATOM 3801 C CA . ILE A 1 471 ? -14.766 31.156 29.844 1 92.06 471 ILE A CA 1
ATOM 3802 C C . ILE A 1 471 ? -16 30.266 29.844 1 92.06 471 ILE A C 1
ATOM 3804 O O . ILE A 1 471 ? -16.938 30.5 30.609 1 92.06 471 ILE A O 1
ATOM 3808 N N . SER A 1 472 ? -15.969 29.297 29.094 1 90.88 472 SER A N 1
ATOM 3809 C CA . SER A 1 472 ? -17.125 28.406 28.969 1 90.88 472 SER A CA 1
ATOM 3810 C C . SER A 1 472 ? -17.422 27.688 30.266 1 90.88 472 SER A C 1
ATOM 3812 O O . SER A 1 472 ? -18.594 27.453 30.609 1 90.88 472 SER A O 1
ATOM 3814 N N . ARG A 1 473 ? -16.422 27.344 30.969 1 91.38 473 ARG A N 1
ATOM 3815 C CA . ARG A 1 473 ? -16.578 26.547 32.188 1 91.38 473 ARG A CA 1
ATOM 3816 C C . ARG A 1 473 ? -16.984 27.438 33.375 1 91.38 473 ARG A C 1
ATOM 3818 O O . ARG A 1 473 ? -17.781 27.031 34.219 1 91.38 473 ARG A O 1
ATOM 3825 N N . ASN A 1 474 ? -16.406 28.594 33.438 1 91.56 474 ASN A N 1
ATOM 3826 C CA . ASN A 1 474 ? -16.516 29.375 34.656 1 91.56 474 ASN A CA 1
ATOM 3827 C C . ASN A 1 474 ? -17.469 30.547 34.5 1 91.56 474 ASN A C 1
ATOM 3829 O O . ASN A 1 474 ? -17.938 31.125 35.5 1 91.56 474 ASN A O 1
ATOM 3833 N N . VAL A 1 475 ? -17.688 30.953 33.312 1 92.62 475 VAL A N 1
ATOM 3834 C CA . VAL A 1 475 ? -18.5 32.156 33.094 1 92.62 475 VAL A CA 1
ATOM 3835 C C . VAL A 1 475 ? -19.844 31.766 32.469 1 92.62 475 VAL A C 1
ATOM 3837 O O . VAL A 1 475 ? -20.891 31.844 33.125 1 92.62 475 VAL A O 1
ATOM 3840 N N . HIS A 1 476 ? -19.797 31.375 31.266 1 93.31 476 HIS A N 1
ATOM 3841 C CA . HIS A 1 476 ? -20.953 31 30.469 1 93.31 476 HIS A CA 1
ATOM 3842 C C . HIS A 1 476 ? -20.531 30.219 29.219 1 93.31 476 HIS A C 1
ATOM 3844 O O . HIS A 1 476 ? -19.531 30.562 28.594 1 93.31 476 HIS A O 1
ATOM 3850 N N . PRO A 1 477 ? -21.344 29.234 28.891 1 90.56 477 PRO A N 1
ATOM 3851 C CA . PRO A 1 477 ? -20.984 28.5 27.672 1 90.56 477 PRO A CA 1
ATOM 3852 C C . PRO A 1 477 ? -20.859 29.422 26.453 1 90.56 477 PRO A C 1
ATOM 3854 O O . PRO A 1 477 ? -21.75 30.234 26.188 1 90.56 477 PRO A O 1
ATOM 3857 N N . VAL A 1 478 ? -19.719 29.328 25.828 1 90.06 478 VAL A N 1
ATOM 3858 C CA . VAL A 1 478 ? -19.438 30.125 24.641 1 90.06 478 VAL A CA 1
ATOM 3859 C C . VAL A 1 478 ? -18.859 29.25 23.531 1 90.06 478 VAL A C 1
ATOM 3861 O O . VAL A 1 478 ? -18.062 28.344 23.812 1 90.06 478 VAL A O 1
ATOM 3864 N N . ILE A 1 479 ? -19.328 29.453 22.297 1 88.81 479 ILE A N 1
ATOM 3865 C CA . ILE A 1 479 ? -18.688 28.781 21.172 1 88.81 479 ILE A CA 1
ATOM 3866 C C . ILE A 1 479 ? -17.234 29.25 21.062 1 88.81 479 ILE A C 1
ATOM 3868 O O . ILE A 1 479 ? -16.953 30.453 21.109 1 88.81 479 ILE A O 1
ATOM 3872 N N . PRO A 1 480 ? -16.344 28.344 21 1 87.69 480 PRO A N 1
ATOM 3873 C CA . PRO A 1 480 ? -14.922 28.719 21.047 1 87.69 480 PRO A CA 1
ATOM 3874 C C . PRO A 1 480 ? -14.508 29.609 19.891 1 87.69 480 PRO A C 1
ATOM 3876 O O . PRO A 1 480 ? -13.531 30.359 19.984 1 87.69 480 PRO A O 1
ATOM 3879 N N . TYR A 1 481 ? -15.203 29.688 18.844 1 87.31 481 TYR A N 1
ATOM 3880 C CA . TYR A 1 481 ? -14.852 30.469 17.656 1 87.31 481 TYR A CA 1
ATOM 3881 C C . TYR A 1 481 ? -14.977 31.953 17.938 1 87.31 481 TYR A C 1
ATOM 3883 O O . TYR A 1 481 ? -14.453 32.781 17.188 1 87.31 481 TYR A O 1
ATOM 3891 N N . ARG A 1 482 ? -15.578 32.281 18.969 1 87.06 482 ARG A N 1
ATOM 3892 C CA . ARG A 1 482 ? -15.789 33.688 19.328 1 87.06 482 ARG A CA 1
ATOM 3893 C C . ARG A 1 482 ? -14.57 34.25 20.047 1 87.06 482 ARG A C 1
ATOM 3895 O O . ARG A 1 482 ? -14.414 35.469 20.156 1 87.06 482 ARG A O 1
ATOM 3902 N N . VAL A 1 483 ? -13.805 33.344 20.5 1 86.94 483 VAL A N 1
ATOM 3903 C CA . VAL A 1 483 ? -12.711 33.75 21.375 1 86.94 483 VAL A CA 1
ATOM 3904 C C . VAL A 1 483 ? -11.414 33.812 20.562 1 86.94 483 VAL A C 1
ATOM 3906 O O . VAL A 1 483 ? -10.992 32.812 19.984 1 86.94 483 VAL A O 1
ATOM 3909 N N . ILE A 1 484 ? -10.781 34.938 20.531 1 85 484 ILE A N 1
ATOM 3910 C CA . ILE A 1 484 ? -9.492 35.125 19.875 1 85 484 ILE A CA 1
ATOM 3911 C C . ILE A 1 484 ? -8.5 35.75 20.859 1 85 484 ILE A C 1
ATOM 3913 O O . ILE A 1 484 ? -8.758 36.812 21.422 1 85 484 ILE A O 1
ATOM 3917 N N . VAL A 1 485 ? -7.441 35.031 20.984 1 85.75 485 VAL A N 1
ATOM 3918 C CA . VAL A 1 485 ? -6.438 35.5 21.922 1 85.75 485 VAL A CA 1
ATOM 3919 C C . VAL A 1 485 ? -5.145 35.844 21.188 1 85.75 485 VAL A C 1
ATOM 3921 O O . VAL A 1 485 ? -4.695 35.062 20.328 1 85.75 485 VAL A O 1
ATOM 3924 N N . ARG A 1 486 ? -4.688 37 21.5 1 81.81 486 ARG A N 1
ATOM 3925 C CA . ARG A 1 486 ? -3.354 37.438 21.094 1 81.81 486 ARG A CA 1
ATOM 3926 C C . ARG A 1 486 ? -2.561 37.938 22.297 1 81.81 486 ARG A C 1
ATOM 3928 O O . ARG A 1 486 ? -3.029 37.844 23.438 1 81.81 486 ARG A O 1
ATOM 3935 N N . TYR A 1 487 ? -1.329 38.281 22.078 1 82.19 487 TYR A N 1
ATOM 3936 C CA . TYR A 1 487 ? -0.558 38.75 23.219 1 82.19 487 TYR A CA 1
ATOM 3937 C C . TYR A 1 487 ? 0.181 40.062 22.875 1 82.19 487 TYR A C 1
ATOM 3939 O O . TYR A 1 487 ? 0.431 40.344 21.703 1 82.19 487 TYR A O 1
ATOM 3947 N N . LEU A 1 488 ? 0.333 40.781 23.938 1 77.25 488 LEU A N 1
ATOM 3948 C CA . LEU A 1 488 ? 1.137 42 23.875 1 77.25 488 LEU A CA 1
ATOM 3949 C C . LEU A 1 488 ? 2.188 42 24.984 1 77.25 488 LEU A C 1
ATOM 3951 O O . LEU A 1 488 ? 1.899 41.625 26.125 1 77.25 488 LEU A O 1
ATOM 3955 N N . GLU A 1 489 ? 3.316 42.438 24.547 1 78.25 489 GLU A N 1
ATOM 3956 C CA . GLU A 1 489 ? 4.34 42.594 25.578 1 78.25 489 GLU A CA 1
ATOM 3957 C C . GLU A 1 489 ? 4.184 43.938 26.281 1 78.25 489 GLU A C 1
ATOM 3959 O O . GLU A 1 489 ? 3.881 44.969 25.656 1 78.25 489 GLU A O 1
ATOM 3964 N N . THR A 1 490 ? 4.211 43.844 27.516 1 72.75 490 THR A N 1
ATOM 3965 C CA . THR A 1 490 ? 4.098 45.094 28.312 1 72.75 490 THR A CA 1
ATOM 3966 C C . THR A 1 490 ? 5.473 45.562 28.766 1 72.75 490 THR A C 1
ATOM 3968 O O . THR A 1 490 ? 6.477 44.875 28.547 1 72.75 490 THR A O 1
ATOM 3971 N N . SER A 1 491 ? 5.336 46.906 29.344 1 63.91 491 SER A N 1
ATOM 3972 C CA . SER A 1 491 ? 6.578 47.438 29.875 1 63.91 491 SER A CA 1
ATOM 3973 C C . SER A 1 491 ? 7.129 46.562 31 1 63.91 491 SER A C 1
ATOM 3975 O O . SER A 1 491 ? 6.367 46.062 31.812 1 63.91 491 SER A O 1
ATOM 3977 N N . GLY A 1 492 ? 8.328 46.188 31.047 1 65.31 492 GLY A N 1
ATOM 3978 C CA . GLY A 1 492 ? 8.961 45.375 32.094 1 65.31 492 GLY A CA 1
ATOM 3979 C C . GLY A 1 492 ? 8.922 43.906 31.812 1 65.31 492 GLY A C 1
ATOM 3980 O O . GLY A 1 492 ? 8.773 43.094 32.719 1 65.31 492 GLY A O 1
ATOM 3981 N N . ASP A 1 493 ? 8.727 43.469 30.734 1 74.56 493 ASP A N 1
ATOM 3982 C CA . ASP A 1 493 ? 8.844 42.094 30.266 1 74.56 493 ASP A CA 1
ATOM 3983 C C . ASP A 1 493 ? 7.551 41.312 30.5 1 74.56 493 ASP A C 1
ATOM 3985 O O . ASP A 1 493 ? 7.527 40.094 30.391 1 74.56 493 ASP A O 1
ATOM 3989 N N . GLY A 1 494 ? 6.609 41.969 30.984 1 82.56 494 GLY A N 1
ATOM 3990 C CA . GLY A 1 494 ? 5.34 41.281 31.188 1 82.56 494 GLY A CA 1
ATOM 3991 C C . GLY A 1 494 ? 4.535 41.125 29.922 1 82.56 494 GLY A C 1
ATOM 3992 O O . GLY A 1 494 ? 4.938 41.594 28.859 1 82.56 494 GLY A O 1
ATOM 3993 N N . ILE A 1 495 ? 3.447 40.281 30.062 1 87.62 495 ILE A N 1
ATOM 3994 C CA . ILE A 1 495 ? 2.602 40.062 28.891 1 87.62 495 ILE A CA 1
ATOM 3995 C C . ILE A 1 495 ? 1.148 40.375 29.234 1 87.62 495 ILE A C 1
ATOM 3997 O O . ILE A 1 495 ? 0.734 40.25 30.391 1 87.62 495 ILE A O 1
ATOM 4001 N N . SER A 1 496 ? 0.502 40.906 28.25 1 87.56 496 SER A N 1
ATOM 4002 C CA . SER A 1 496 ? -0.949 41.031 28.328 1 87.56 496 SER A CA 1
ATOM 4003 C C . SER A 1 496 ? -1.633 40.25 27.219 1 87.56 496 SER A C 1
ATOM 4005 O O . SER A 1 496 ? -1.13 40.188 26.094 1 87.56 496 SER A O 1
ATOM 4007 N N . LEU A 1 497 ? -2.723 39.656 27.578 1 89.75 497 LEU A N 1
ATOM 4008 C CA . LEU A 1 497 ? -3.562 39.031 26.562 1 89.75 497 LEU A CA 1
ATOM 4009 C C . LEU A 1 497 ? -4.492 40.062 25.922 1 89.75 497 LEU A C 1
ATOM 4011 O O . LEU A 1 497 ? -5.094 40.875 26.625 1 89.75 497 LEU A O 1
ATOM 4015 N N . LEU A 1 498 ? -4.375 40.062 24.656 1 86.88 498 LEU A N 1
ATOM 4016 C CA . LEU A 1 498 ? -5.398 40.75 23.891 1 86.88 498 LEU A CA 1
ATOM 4017 C C . LEU A 1 498 ? -6.566 39.844 23.562 1 86.88 498 LEU A C 1
ATOM 4019 O O . LEU A 1 498 ? -6.504 39.062 22.609 1 86.88 498 LEU A O 1
ATOM 4023 N N . LEU A 1 499 ? -7.617 40 24.328 1 89.44 499 LEU A N 1
ATOM 4024 C CA . LEU A 1 499 ? -8.789 39.125 24.156 1 89.44 499 LEU A CA 1
ATOM 4025 C C . LEU A 1 499 ? -9.844 39.812 23.297 1 89.44 499 LEU A C 1
ATOM 4027 O O . LEU A 1 499 ? -10.336 40.875 23.641 1 89.44 499 LEU A O 1
ATOM 4031 N N . ARG A 1 500 ? -10.055 39.219 22.234 1 85.62 500 ARG A N 1
ATOM 4032 C CA . ARG A 1 500 ? -11.156 39.688 21.391 1 85.62 500 ARG A CA 1
ATOM 4033 C C . ARG A 1 500 ? -12.305 38.656 21.406 1 85.62 500 ARG A C 1
ATOM 4035 O O . ARG A 1 500 ? -12.086 37.469 21.25 1 85.62 500 ARG A O 1
ATOM 4042 N N . LEU A 1 501 ? -13.484 39.156 21.641 1 86.31 501 LEU A N 1
ATOM 4043 C CA . LEU A 1 501 ? -14.688 38.344 21.562 1 86.31 501 LEU A CA 1
ATOM 4044 C C . LEU A 1 501 ? -15.539 38.75 20.359 1 86.31 501 LEU A C 1
ATOM 4046 O O . LEU A 1 501 ? -16.016 39.875 20.281 1 86.31 501 LEU A O 1
ATOM 4050 N N . ALA A 1 502 ? -15.695 37.844 19.469 1 83.62 502 ALA A N 1
ATOM 4051 C CA . ALA A 1 502 ? -16.578 38.094 18.328 1 83.62 502 ALA A CA 1
ATOM 4052 C C . ALA A 1 502 ? -18.031 38.094 18.766 1 83.62 502 ALA A C 1
ATOM 4054 O O . ALA A 1 502 ? -18.422 37.406 19.688 1 83.62 502 ALA A O 1
ATOM 4055 N N . GLU A 1 503 ? -18.719 38.969 18.109 1 84.69 503 GLU A N 1
ATOM 4056 C CA . GLU A 1 503 ? -20.156 38.938 18.359 1 84.69 503 GLU A CA 1
ATOM 4057 C C . GLU A 1 503 ? -20.781 37.625 17.906 1 84.69 503 GLU A C 1
ATOM 4059 O O . GLU A 1 503 ? -20.297 37 16.969 1 84.69 503 GLU A O 1
ATOM 4064 N N . ARG A 1 504 ? -21.828 37.281 18.594 1 84.25 504 ARG A N 1
ATOM 4065 C CA . ARG A 1 504 ? -22.531 36.062 18.188 1 84.25 504 ARG A CA 1
ATOM 4066 C C . ARG A 1 504 ? -22.984 36.156 16.734 1 84.25 504 ARG A C 1
ATOM 4068 O O . ARG A 1 504 ? -23.422 37.219 16.281 1 84.25 504 ARG A O 1
ATOM 4075 N N . THR A 1 505 ? -22.969 35.125 16.062 1 84.88 505 THR A N 1
ATOM 4076 C CA . THR A 1 505 ? -23.281 35.062 14.648 1 84.88 505 THR A CA 1
ATOM 4077 C C . THR A 1 505 ? -24.797 35.062 14.445 1 84.88 505 THR A C 1
ATOM 4079 O O . THR A 1 505 ? -25.547 34.625 15.328 1 84.88 505 THR A O 1
ATOM 4082 N N . ASP A 1 506 ? -25.203 35.625 13.273 1 84.5 506 ASP A N 1
ATOM 4083 C CA . ASP A 1 506 ? -26.609 35.562 12.883 1 84.5 506 ASP A CA 1
ATOM 4084 C C . ASP A 1 506 ? -26.891 34.281 12.062 1 84.5 506 ASP A C 1
ATOM 4086 O O . ASP A 1 506 ? -28.047 34 11.727 1 84.5 506 ASP A O 1
ATOM 4090 N N . VAL A 1 507 ? -25.875 33.562 11.766 1 90.06 507 VAL A N 1
ATOM 4091 C CA . VAL A 1 507 ? -26.047 32.344 11 1 90.06 507 VAL A CA 1
ATOM 4092 C C . VAL A 1 507 ? -26.656 31.25 11.883 1 90.06 507 VAL A C 1
ATOM 4094 O O . VAL A 1 507 ? -26.078 30.875 12.906 1 90.06 507 VAL A O 1
ATOM 4097 N N . LEU A 1 508 ? -27.812 30.781 11.523 1 91.06 508 LEU A N 1
ATOM 4098 C CA . LEU A 1 508 ? -28.469 29.719 12.281 1 91.06 508 LEU A CA 1
ATOM 4099 C C . LEU A 1 508 ? -27.75 28.391 12.062 1 91.06 508 LEU A C 1
ATOM 4101 O O . LEU A 1 508 ? -27.531 27.969 10.922 1 91.06 508 LEU A O 1
ATOM 4105 N N . PRO A 1 509 ? -27.344 27.781 13.156 1 92.75 509 PRO A N 1
ATOM 4106 C CA . PRO A 1 509 ? -26.688 26.484 13 1 92.75 509 PRO A CA 1
ATOM 4107 C C . PRO A 1 509 ? -27.641 25.391 12.555 1 92.75 509 PRO A C 1
ATOM 4109 O O . PRO A 1 509 ? -28.859 25.562 12.625 1 92.75 509 PRO A O 1
ATOM 4112 N N . ALA A 1 510 ? -27.078 24.312 12.031 1 91.38 510 ALA A N 1
ATOM 4113 C CA . ALA A 1 510 ? -27.859 23.094 11.797 1 91.38 510 ALA A CA 1
ATOM 4114 C C . ALA A 1 510 ? -28.391 22.516 13.109 1 91.38 510 ALA A C 1
ATOM 4116 O O . ALA A 1 510 ? -27.859 22.812 14.18 1 91.38 510 ALA A O 1
ATOM 4117 N N . LYS A 1 511 ? -29.438 21.734 13.039 1 89.25 511 LYS A N 1
ATOM 4118 C CA . LYS A 1 511 ? -30.078 21.188 14.234 1 89.25 511 LYS A CA 1
ATOM 4119 C C . LYS A 1 511 ? -29.297 20 14.781 1 89.25 511 LYS A C 1
ATOM 4121 O O . LYS A 1 511 ? -29.625 18.844 14.5 1 89.25 511 LYS A O 1
ATOM 4126 N N . VAL A 1 512 ? -28.328 20.344 15.664 1 90.12 512 VAL A N 1
ATOM 4127 C CA . VAL A 1 512 ? -27.5 19.281 16.234 1 90.12 512 VAL A CA 1
ATOM 4128 C C . VAL A 1 512 ? -27.688 19.234 17.75 1 90.12 512 VAL A C 1
ATOM 4130 O O . VAL A 1 512 ? -26.891 18.609 18.453 1 90.12 512 VAL A O 1
ATOM 4133 N N . GLY A 1 513 ? -28.672 19.875 18.281 1 86.94 513 GLY A N 1
ATOM 4134 C CA . GLY A 1 513 ? -28.938 19.906 19.703 1 86.94 513 GLY A CA 1
ATOM 4135 C C . GLY A 1 513 ? -28.281 21.062 20.422 1 86.94 513 GLY A C 1
ATOM 4136 O O . GLY A 1 513 ? -28.453 21.234 21.625 1 86.94 513 GLY A O 1
ATOM 4137 N N . TYR A 1 514 ? -27.578 21.875 19.656 1 89 514 TYR A N 1
ATOM 4138 C CA . TYR A 1 514 ? -26.922 23.062 20.203 1 89 514 TYR A CA 1
ATOM 4139 C C . TYR A 1 514 ? -27.938 24.188 20.422 1 89 514 TYR A C 1
ATOM 4141 O O . TYR A 1 514 ? -28.688 24.531 19.5 1 89 514 TYR A O 1
ATOM 4149 N N . ASN A 1 515 ? -27.938 24.703 21.641 1 89.31 515 ASN A N 1
ATOM 4150 C CA . ASN A 1 515 ? -28.812 25.828 21.938 1 89.31 515 ASN A CA 1
ATOM 4151 C C . ASN A 1 515 ? -28.141 27.156 21.641 1 89.31 515 ASN A C 1
ATOM 4153 O O . ASN A 1 515 ? -27.641 27.828 22.547 1 89.31 515 ASN A O 1
ATOM 4157 N N . TYR A 1 516 ? -28.312 27.594 20.453 1 89 516 TYR A N 1
ATOM 4158 C CA . TYR A 1 516 ? -27.625 28.797 20 1 89 516 TYR A CA 1
ATOM 4159 C C . TYR A 1 516 ? -28.266 30.047 20.594 1 89 516 TYR A C 1
ATOM 4161 O O . TYR A 1 516 ? -27.641 31.094 20.672 1 89 516 TYR A O 1
ATOM 4169 N N . THR A 1 517 ? -29.438 29.969 21.062 1 88.25 517 THR A N 1
ATOM 4170 C CA . THR A 1 517 ? -30.141 31.125 21.609 1 88.25 517 THR A CA 1
ATOM 4171 C C . THR A 1 517 ? -29.609 31.5 22.984 1 88.25 517 THR A C 1
ATOM 4173 O O . THR A 1 517 ? -29.828 32.594 23.469 1 88.25 517 THR A O 1
ATOM 4176 N N . ASN A 1 518 ? -28.953 30.578 23.562 1 89.69 518 ASN A N 1
ATOM 4177 C CA . ASN A 1 518 ? -28.391 30.812 24.875 1 89.69 518 ASN A CA 1
ATOM 4178 C C . ASN A 1 518 ? -27.094 31.609 24.797 1 89.69 518 ASN A C 1
ATOM 4180 O O . ASN A 1 518 ? -26.578 32.094 25.828 1 89.69 518 ASN A O 1
ATOM 4184 N N . GLU A 1 519 ? -26.578 31.828 23.609 1 90.69 519 GLU A N 1
ATOM 4185 C CA . GLU A 1 519 ? -25.359 32.625 23.484 1 90.69 519 GLU A CA 1
ATOM 4186 C C . GLU A 1 519 ? -25.594 34.094 23.844 1 90.69 519 GLU A C 1
ATOM 4188 O O . GLU A 1 519 ? -26.547 34.688 23.391 1 90.69 519 GLU A O 1
ATOM 4193 N N . LEU A 1 520 ? -24.703 34.562 24.562 1 91.5 520 LEU A N 1
ATOM 4194 C CA . LEU A 1 520 ? -24.828 35.938 25.031 1 91.5 520 LEU A CA 1
ATOM 4195 C C . LEU A 1 520 ? -24.188 36.906 24.062 1 91.5 520 LEU A C 1
ATOM 4197 O O . LEU A 1 520 ? -23.203 36.562 23.391 1 91.5 520 LEU A O 1
ATOM 4201 N N . ALA A 1 521 ? -24.828 38.094 24.062 1 88 521 ALA A N 1
ATOM 4202 C CA . ALA A 1 521 ? -24.141 39.188 23.391 1 88 521 ALA A CA 1
ATOM 4203 C C . ALA A 1 521 ? -22.781 39.469 24.031 1 88 521 ALA A C 1
ATOM 4205 O O . ALA A 1 521 ? -22.594 39.219 25.234 1 88 521 ALA A O 1
ATOM 4206 N N . THR A 1 522 ? -21.922 39.969 23.266 1 88.38 522 THR A N 1
ATOM 4207 C CA . THR A 1 522 ? -20.547 40.156 23.719 1 88.38 522 THR A CA 1
ATOM 4208 C C . THR A 1 522 ? -20.5 41.031 24.969 1 88.38 522 THR A C 1
ATOM 4210 O O . THR A 1 522 ? -19.766 40.75 25.906 1 88.38 522 THR A O 1
ATOM 4213 N N . ALA A 1 523 ? -21.281 42.094 24.969 1 85.88 523 ALA A N 1
ATOM 4214 C CA . ALA A 1 523 ? -21.297 43 26.109 1 85.88 523 ALA A CA 1
ATOM 4215 C C . ALA A 1 523 ? -21.734 42.281 27.391 1 85.88 523 ALA A C 1
ATOM 4217 O O . ALA A 1 523 ? -21.141 42.5 28.453 1 85.88 523 ALA A O 1
ATOM 4218 N N . ASN A 1 524 ? -22.734 41.469 27.281 1 91.19 524 ASN A N 1
ATOM 4219 C CA . ASN A 1 524 ? -23.219 40.719 28.438 1 91.19 524 ASN A CA 1
ATOM 4220 C C . ASN A 1 524 ? -22.219 39.688 28.891 1 91.19 524 ASN A C 1
ATOM 4222 O O . ASN A 1 524 ? -22.031 39.469 30.078 1 91.19 524 ASN A O 1
ATOM 4226 N N . LEU A 1 525 ? -21.625 39 27.969 1 92.06 525 LEU A N 1
ATOM 4227 C CA . LEU A 1 525 ? -20.625 38 28.297 1 92.06 525 LEU A CA 1
ATOM 4228 C C . LEU A 1 525 ? -19.438 38.625 29.016 1 92.06 525 LEU A C 1
ATOM 4230 O O . LEU A 1 525 ? -18.953 38.094 30 1 92.06 525 LEU A O 1
ATOM 4234 N N . PHE A 1 526 ? -19.047 39.719 28.5 1 89.25 526 PHE A N 1
ATOM 4235 C CA . PHE A 1 526 ? -17.906 40.406 29.109 1 89.25 526 PHE A CA 1
ATOM 4236 C C . PHE A 1 526 ? -18.234 40.844 30.516 1 89.25 526 PHE A C 1
ATOM 4238 O O . PHE A 1 526 ? -17.406 40.719 31.422 1 89.25 526 PHE A O 1
ATOM 4245 N N . LYS A 1 527 ? -19.375 41.438 30.688 1 88.19 527 LYS A N 1
ATOM 4246 C CA . LYS A 1 527 ? -19.797 41.844 32.031 1 88.19 527 LYS A CA 1
ATOM 4247 C C . LYS A 1 527 ? -19.766 40.656 33 1 88.19 527 LYS A C 1
ATOM 4249 O O . LYS A 1 527 ? -19.297 40.781 34.125 1 88.19 527 LYS A O 1
ATOM 4254 N N . LYS A 1 528 ? -20.219 39.562 32.5 1 92.88 528 LYS A N 1
ATOM 4255 C CA . LYS A 1 528 ? -20.188 38.375 33.344 1 92.88 528 LYS A CA 1
ATOM 4256 C C . LYS A 1 528 ? -18.766 37.938 33.625 1 92.88 528 LYS A C 1
ATOM 4258 O O . LYS A 1 528 ? -18.453 37.469 34.75 1 92.88 528 LYS A O 1
ATOM 4263 N N . MET A 1 529 ? -17.938 38 32.688 1 91.75 529 MET A N 1
ATOM 4264 C CA . MET A 1 529 ? -16.547 37.625 32.812 1 91.75 529 MET A CA 1
ATOM 4265 C C . MET A 1 529 ? -15.867 38.469 33.906 1 91.75 529 MET A C 1
ATOM 4267 O O . MET A 1 529 ? -15.18 37.906 34.781 1 91.75 529 MET A O 1
ATOM 4271 N N . ILE A 1 530 ? -16.109 39.75 33.844 1 87.62 530 ILE A N 1
ATOM 4272 C CA . ILE A 1 530 ? -15.492 40.656 34.781 1 87.62 530 ILE A CA 1
ATOM 4273 C C . ILE A 1 530 ? -15.984 40.344 36.188 1 87.62 530 ILE A C 1
ATOM 4275 O O . ILE A 1 530 ? -15.195 40.344 37.125 1 87.62 530 ILE A O 1
ATOM 4279 N N . ASN A 1 531 ? -17.203 40.094 36.312 1 89.56 531 ASN A N 1
ATOM 4280 C CA . ASN A 1 531 ? -17.766 39.781 37.625 1 89.56 531 ASN A CA 1
ATOM 4281 C C . ASN A 1 531 ? -17.125 38.531 38.219 1 89.56 531 ASN A C 1
ATOM 4283 O O . ASN A 1 531 ? -16.797 38.469 39.406 1 89.56 531 ASN A O 1
ATOM 4287 N N . VAL A 1 532 ? -16.969 37.594 37.344 1 91.38 532 VAL A N 1
ATOM 4288 C CA . VAL A 1 532 ? -16.391 36.344 37.812 1 91.38 532 VAL A CA 1
ATOM 4289 C C . VAL A 1 532 ? -14.914 36.531 38.156 1 91.38 532 VAL A C 1
ATOM 4291 O O . VAL A 1 532 ? -14.422 35.969 39.125 1 91.38 532 VAL A O 1
ATOM 4294 N N . MET A 1 533 ? -14.242 37.25 37.375 1 87.5 533 MET A N 1
ATOM 4295 C CA . MET A 1 533 ? -12.828 37.5 37.625 1 87.5 533 MET A CA 1
ATOM 4296 C C . MET A 1 533 ? -12.633 38.25 38.938 1 87.5 533 MET A C 1
ATOM 4298 O O . MET A 1 533 ? -11.711 37.938 39.688 1 87.5 533 MET A O 1
ATOM 4302 N N . PHE A 1 534 ? -13.43 39.188 39.188 1 84.25 534 PHE A N 1
ATOM 4303 C CA . PHE A 1 534 ? -13.344 39.938 40.438 1 84.25 534 PHE A CA 1
ATOM 4304 C C . PHE A 1 534 ? -13.602 39.031 41.625 1 84.25 534 PHE A C 1
ATOM 4306 O O . PHE A 1 534 ? -13.055 39.281 42.719 1 84.25 534 PHE A O 1
ATOM 4313 N N . ALA A 1 535 ? -14.32 38.031 41.375 1 84.31 535 ALA A N 1
ATOM 4314 C CA . ALA A 1 535 ? -14.594 37.062 42.438 1 84.31 535 ALA A CA 1
ATOM 4315 C C . ALA A 1 535 ? -13.469 36.031 42.562 1 84.31 535 ALA A C 1
ATOM 4317 O O . ALA A 1 535 ? -13.5 35.188 43.438 1 84.31 535 ALA A O 1
ATOM 4318 N N . GLY A 1 536 ? -12.422 36.156 41.75 1 77.94 536 GLY A N 1
ATOM 4319 C CA . GLY A 1 536 ? -11.266 35.281 41.812 1 77.94 536 GLY A CA 1
ATOM 4320 C C . GLY A 1 536 ? -11.547 33.906 41.25 1 77.94 536 GLY A C 1
ATOM 4321 O O . GLY A 1 536 ? -10.82 32.969 41.531 1 77.94 536 GLY A O 1
ATOM 4322 N N . LYS A 1 537 ? -12.43 33.781 40.406 1 74.56 537 LYS A N 1
ATOM 4323 C CA . LYS A 1 537 ? -12.906 32.438 40 1 74.56 537 LYS A CA 1
ATOM 4324 C C . LYS A 1 537 ? -12.586 32.156 38.562 1 74.56 537 LYS A C 1
ATOM 4326 O O . LYS A 1 537 ? -13.188 31.25 37.938 1 74.56 537 LYS A O 1
ATOM 4331 N N . MET A 1 538 ? -11.742 32.875 37.938 1 83.94 538 MET A N 1
ATOM 4332 C CA . MET A 1 538 ? -11.492 32.625 36.5 1 83.94 538 MET A CA 1
ATOM 4333 C C . MET A 1 538 ? -10 32.531 36.219 1 83.94 538 MET A C 1
ATOM 4335 O O . MET A 1 538 ? -9.484 33.281 35.375 1 83.94 538 MET A O 1
ATOM 4339 N N . PRO A 1 539 ? -9.375 31.578 36.938 1 90.5 539 PRO A N 1
ATOM 4340 C CA . PRO A 1 539 ? -8.008 31.328 36.469 1 90.5 539 PRO A CA 1
ATOM 4341 C C . PRO A 1 539 ? -7.965 30.656 35.094 1 90.5 539 PRO A C 1
ATOM 4343 O O . PRO A 1 539 ? -8.781 29.781 34.812 1 90.5 539 PRO A O 1
ATOM 4346 N N . ILE A 1 540 ? -7.07 31.062 34.25 1 92 540 ILE A N 1
ATOM 4347 C CA . ILE A 1 540 ? -6.902 30.422 32.938 1 92 540 ILE A CA 1
ATOM 4348 C C . ILE A 1 540 ? -6.039 29.172 33.062 1 92 540 ILE A C 1
ATOM 4350 O O . ILE A 1 540 ? -4.852 29.266 33.406 1 92 540 ILE A O 1
ATOM 4354 N N . LEU A 1 541 ? -6.594 28.062 32.844 1 91.88 541 LEU A N 1
ATOM 4355 C CA . LEU A 1 541 ? -5.875 26.797 32.969 1 91.88 541 LEU A CA 1
ATOM 4356 C C . LEU A 1 541 ? -5.137 26.484 31.672 1 91.88 541 LEU A C 1
ATOM 4358 O O . LEU A 1 541 ? -5.762 26.234 30.641 1 91.88 541 LEU A O 1
ATOM 4362 N N . VAL A 1 542 ? -3.863 26.516 31.688 1 90.75 542 VAL A N 1
ATOM 4363 C CA . VAL A 1 542 ? -3.023 26.281 30.531 1 90.75 542 VAL A CA 1
ATOM 4364 C C . VAL A 1 542 ? -2.283 24.953 30.688 1 90.75 542 VAL A C 1
ATOM 4366 O O . VAL A 1 542 ? -1.709 24.672 31.734 1 90.75 542 VAL A O 1
ATOM 4369 N N . GLU A 1 543 ? -2.41 24.125 29.719 1 83.5 543 GLU A N 1
ATOM 4370 C CA . GLU A 1 543 ? -1.699 22.844 29.734 1 83.5 543 GLU A CA 1
ATOM 4371 C C . GLU A 1 543 ? -0.369 22.953 29 1 83.5 543 GLU A C 1
ATOM 4373 O O . GLU A 1 543 ? -0.323 23.406 27.859 1 83.5 543 GLU A O 1
ATOM 4378 N N . GLU A 1 544 ? 0.678 22.656 29.641 1 78.25 544 GLU A N 1
ATOM 4379 C CA . GLU A 1 544 ? 2.018 22.594 29.062 1 78.25 544 GLU A CA 1
ATOM 4380 C C . GLU A 1 544 ? 2.736 21.312 29.469 1 78.25 544 GLU A C 1
ATOM 4382 O O . GLU A 1 544 ? 2.943 21.047 30.656 1 78.25 544 GLU A O 1
ATOM 4387 N N . ASN A 1 545 ? 3.158 20.516 28.531 1 72.12 545 ASN A N 1
ATOM 4388 C CA . ASN A 1 545 ? 3.9 19.281 28.734 1 72.12 545 ASN A CA 1
ATOM 4389 C C . ASN A 1 545 ? 3.182 18.344 29.703 1 72.12 545 ASN A C 1
ATOM 4391 O O . ASN A 1 545 ? 3.795 17.828 30.641 1 72.12 545 ASN A O 1
ATOM 4395 N N . GLY A 1 546 ? 1.929 18.297 29.719 1 72.44 546 GLY A N 1
ATOM 4396 C CA . GLY A 1 546 ? 1.146 17.391 30.547 1 72.44 546 GLY A CA 1
ATOM 4397 C C . GLY A 1 546 ? 0.78 17.969 31.891 1 72.44 546 GLY A C 1
ATOM 4398 O O . GLY A 1 546 ? 0.058 17.344 32.656 1 72.44 546 GLY A O 1
ATOM 4399 N N . GLN A 1 547 ? 1.287 19.109 32.156 1 81.88 547 GLN A N 1
ATOM 4400 C CA . GLN A 1 547 ? 0.989 19.75 33.406 1 81.88 547 GLN A CA 1
ATOM 4401 C C . GLN A 1 547 ? 0.062 20.953 33.219 1 81.88 547 GLN A C 1
ATOM 4403 O O . GLN A 1 547 ? 0.161 21.672 32.219 1 81.88 547 GLN A O 1
ATOM 4408 N N . THR A 1 548 ? -0.841 21.094 34.156 1 89.19 548 THR A N 1
ATOM 4409 C CA . THR A 1 548 ? -1.772 22.203 34.094 1 89.19 548 THR A CA 1
ATOM 4410 C C . THR A 1 548 ? -1.326 23.328 35.031 1 89.19 548 THR A C 1
ATOM 4412 O O . THR A 1 548 ? -1.019 23.078 36.219 1 89.19 548 THR A O 1
ATOM 4415 N N . GLU A 1 549 ? -1.211 24.484 34.531 1 91.81 549 GLU A N 1
ATOM 4416 C CA . GLU A 1 549 ? -0.863 25.672 35.312 1 91.81 549 GLU A CA 1
ATOM 4417 C C . GLU A 1 549 ? -1.983 26.719 35.25 1 91.81 549 GLU A C 1
ATOM 4419 O O . GLU A 1 549 ? -2.678 26.844 34.25 1 91.81 549 GLU A O 1
ATOM 4424 N N . GLU A 1 550 ? -2.035 27.453 36.375 1 92.25 550 GLU A N 1
ATOM 4425 C CA . GLU A 1 550 ? -3.027 28.516 36.406 1 92.25 550 GLU A CA 1
ATOM 4426 C C . GLU A 1 550 ? -2.396 29.875 36.125 1 92.25 550 GLU A C 1
ATOM 4428 O O . GLU A 1 550 ? -1.458 30.297 36.812 1 92.25 550 GLU A O 1
ATOM 4433 N N . TRP A 1 551 ? -2.85 30.547 35.094 1 93.75 551 TRP A N 1
ATOM 4434 C CA . TRP A 1 551 ? -2.471 31.922 34.812 1 93.75 551 TRP A CA 1
ATOM 4435 C C . TRP A 1 551 ? -3.494 32.906 35.375 1 93.75 551 TRP A C 1
ATOM 4437 O O . TRP A 1 551 ? -4.695 32.75 35.156 1 93.75 551 TRP A O 1
ATOM 4447 N N . LEU A 1 552 ? -2.996 33.875 36.094 1 91.75 552 LEU A N 1
ATOM 4448 C CA . LEU A 1 552 ? -3.893 34.844 36.75 1 91.75 552 LEU A CA 1
ATOM 4449 C C . LEU A 1 552 ? -3.859 36.188 36.062 1 91.75 552 LEU A C 1
ATOM 4451 O O . LEU A 1 552 ? -2.793 36.656 35.656 1 91.75 552 LEU A O 1
ATOM 4455 N N . VAL A 1 553 ? -5.004 36.719 35.844 1 91.75 553 VAL A N 1
ATOM 4456 C CA . VAL A 1 553 ? -5.137 38.062 35.25 1 91.75 553 VAL A CA 1
ATOM 4457 C C . VAL A 1 553 ? -5.043 39.125 36.375 1 91.75 553 VAL A C 1
ATOM 4459 O O . VAL A 1 553 ? -5.582 38.906 37.469 1 91.75 553 VAL A O 1
ATOM 4462 N N . ASP A 1 554 ? -4.293 40.219 36.094 1 87.94 554 ASP A N 1
ATOM 4463 C CA . ASP A 1 554 ? -4.348 41.375 36.969 1 87.94 554 ASP A CA 1
ATOM 4464 C C . ASP A 1 554 ? -5.605 42.219 36.719 1 87.94 554 ASP A C 1
ATOM 4466 O O . ASP A 1 554 ? -5.594 43.125 35.875 1 87.94 554 ASP A O 1
ATOM 4470 N N . ILE A 1 555 ? -6.535 42.062 37.5 1 86.69 555 ILE A N 1
ATOM 4471 C CA . ILE A 1 555 ? -7.879 42.562 37.25 1 86.69 555 ILE A CA 1
ATOM 4472 C C . ILE A 1 555 ? -7.871 44.094 37.344 1 86.69 555 ILE A C 1
ATOM 4474 O O . ILE A 1 555 ? -8.641 44.75 36.656 1 86.69 555 ILE A O 1
ATOM 4478 N N . SER A 1 556 ? -7.004 44.688 38.094 1 82.31 556 SER A N 1
ATOM 4479 C CA . SER A 1 556 ? -6.957 46.125 38.312 1 82.31 556 SER A CA 1
ATOM 4480 C C . SER A 1 556 ? -6.469 46.844 37.062 1 82.31 556 SER A C 1
ATOM 4482 O O . SER A 1 556 ? -6.66 48.062 36.938 1 82.31 556 SER A O 1
ATOM 4484 N N . ARG A 1 557 ? -6.035 46.094 36.125 1 82.88 557 ARG A N 1
ATOM 4485 C CA . ARG A 1 557 ? -5.41 46.781 34.969 1 82.88 557 ARG A CA 1
ATOM 4486 C C . ARG A 1 557 ? -6.105 46.375 33.656 1 82.88 557 ARG A C 1
ATOM 4488 O O . ARG A 1 557 ? -5.602 46.688 32.594 1 82.88 557 ARG A O 1
ATOM 4495 N N . ILE A 1 558 ? -7.223 45.781 33.75 1 85.25 558 ILE A N 1
ATOM 4496 C CA . ILE A 1 558 ? -7.961 45.438 32.562 1 85.25 558 ILE A CA 1
ATOM 4497 C C . ILE A 1 558 ? -8.453 46.719 31.859 1 85.25 558 ILE A C 1
ATOM 4499 O O . ILE A 1 558 ? -8.93 47.625 32.531 1 85.25 558 ILE A O 1
ATOM 4503 N N . LYS A 1 559 ? -8.273 46.812 30.578 1 79.38 559 LYS A N 1
ATOM 4504 C CA . LYS A 1 559 ? -8.766 47.969 29.859 1 79.38 559 LYS A CA 1
ATOM 4505 C C . LYS A 1 559 ? -9.258 47.594 28.469 1 79.38 559 LYS A C 1
ATOM 4507 O O . LYS A 1 559 ? -8.844 46.562 27.922 1 79.38 559 LYS A O 1
ATOM 4512 N N . ALA A 1 560 ? -10.211 48.312 27.922 1 75.19 560 ALA A N 1
ATOM 4513 C CA . ALA A 1 560 ? -10.672 48.156 26.547 1 75.19 560 ALA A CA 1
ATOM 4514 C C . ALA A 1 560 ? -9.641 48.656 25.547 1 75.19 560 ALA A C 1
ATOM 4516 O O . ALA A 1 560 ? -8.914 49.625 25.828 1 75.19 560 ALA A O 1
ATOM 4517 N N . PHE A 1 561 ? -9.43 47.969 24.422 1 63.16 561 PHE A N 1
ATOM 4518 C CA . PHE A 1 561 ? -8.508 48.375 23.375 1 63.16 561 PHE A CA 1
ATOM 4519 C C . PHE A 1 561 ? -9.227 49.219 22.312 1 63.16 561 PHE A C 1
ATOM 4521 O O . PHE A 1 561 ? -10.336 48.906 21.906 1 63.16 561 PHE A O 1
ATOM 4528 N N . PRO A 1 562 ? -8.367 50.281 21.375 1 56.97 562 PRO A N 1
ATOM 4529 C CA . PRO A 1 562 ? -7.426 51.375 21.594 1 56.97 562 PRO A CA 1
ATOM 4530 C C . PRO A 1 562 ? -7.902 52.344 22.672 1 56.97 562 PRO A C 1
ATOM 4532 O O . PRO A 1 562 ? -9.109 52.531 22.859 1 56.97 562 PRO A O 1
ATOM 4535 N N . ALA A 1 563 ? -7.223 52.75 23.531 1 45.03 563 ALA A N 1
ATOM 4536 C CA . ALA A 1 563 ? -7.605 53.781 24.484 1 45.03 563 ALA A CA 1
ATOM 4537 C C . ALA A 1 563 ? -8.359 54.906 23.797 1 45.03 563 ALA A C 1
ATOM 4539 O O . ALA A 1 563 ? -8.062 55.25 22.641 1 45.03 563 ALA A O 1
ATOM 4540 N N . ALA A 1 564 ? -9.633 55.156 24.062 1 36.34 564 ALA A N 1
ATOM 4541 C CA . ALA A 1 564 ? -10.375 56.312 23.609 1 36.34 564 ALA A CA 1
ATOM 4542 C C . ALA A 1 564 ? -9.43 57.469 23.203 1 36.34 564 ALA A C 1
ATOM 4544 O O . ALA A 1 564 ? -8.5 57.781 23.953 1 36.34 564 ALA A O 1
ATOM 4545 N N . ASP A 1 565 ? -9.039 57.688 22 1 34.97 565 ASP A N 1
ATOM 4546 C CA . ASP A 1 565 ? -8.547 59.031 21.734 1 34.97 565 ASP A CA 1
ATOM 4547 C C . ASP A 1 565 ? -9.102 60.031 22.75 1 34.97 565 ASP A C 1
ATOM 4549 O O . ASP A 1 565 ? -10.312 60.219 22.844 1 34.97 565 ASP A O 1
ATOM 4553 N N . THR A 1 566 ? -8.469 60.25 23.844 1 32.78 566 THR A N 1
ATOM 4554 C CA . THR A 1 566 ? -8.773 61.469 24.562 1 32.78 566 THR A CA 1
ATOM 4555 C C . THR A 1 566 ? -8.773 62.656 23.625 1 32.78 566 THR A C 1
ATOM 4557 O O . THR A 1 566 ? -7.727 63.25 23.359 1 32.78 566 THR A O 1
ATOM 4560 N N . ASP A 1 567 ? -9.195 62.812 22.406 1 30.86 567 ASP A N 1
ATOM 4561 C CA . ASP A 1 567 ? -9.578 64.188 22.109 1 30.86 567 ASP A CA 1
ATOM 4562 C C . ASP A 1 567 ? -10.258 64.812 23.312 1 30.86 567 ASP A C 1
ATOM 4564 O O . ASP A 1 567 ? -11.094 64.188 23.969 1 30.86 567 ASP A O 1
ATOM 4568 N N . ARG A 1 568 ? -9.625 65.875 23.922 1 34.12 568 ARG A N 1
ATOM 4569 C CA . ARG A 1 568 ? -10.078 66.812 24.953 1 34.12 568 ARG A CA 1
ATOM 4570 C C . ARG A 1 568 ? -11.594 67 24.906 1 34.12 568 ARG A C 1
ATOM 4572 O O . ARG A 1 568 ? -12.203 67.5 25.859 1 34.12 568 ARG A O 1
ATOM 4579 N N . HIS A 1 569 ? -12.234 67.312 23.734 1 28.92 569 HIS A N 1
ATOM 4580 C CA . HIS A 1 569 ? -13.578 67.812 24.062 1 28.92 569 HIS A CA 1
ATOM 4581 C C . HIS A 1 569 ? -14.406 66.688 24.719 1 28.92 569 HIS A C 1
ATOM 4583 O O . HIS A 1 569 ? -15.094 66.938 25.703 1 28.92 569 HIS A O 1
ATOM 4589 N N . ASN A 1 570 ? -15.047 65.75 23.906 1 26.12 570 ASN A N 1
ATOM 4590 C CA . ASN A 1 570 ? -16.062 64.938 24.578 1 26.12 570 ASN A CA 1
ATOM 4591 C C . ASN A 1 570 ? -15.438 63.875 25.438 1 26.12 570 ASN A C 1
ATOM 4593 O O . ASN A 1 570 ? -14.898 62.875 24.906 1 26.12 570 ASN A O 1
ATOM 4597 N N . ARG A 1 571 ? -14.773 64.125 26.594 1 30.83 571 ARG A N 1
ATOM 4598 C CA . ARG A 1 571 ? -14.461 63.375 27.797 1 30.83 571 ARG A CA 1
ATOM 4599 C C . ARG A 1 571 ? -15.406 62.188 27.969 1 30.83 571 ARG A C 1
ATOM 4601 O O . ARG A 1 571 ? -15.016 61.156 28.5 1 30.83 571 ARG A O 1
ATOM 4608 N N . HIS A 1 572 ? -16.703 62.469 28.172 1 26.48 572 HIS A N 1
ATOM 4609 C CA . HIS A 1 572 ? -17.641 61.625 28.875 1 26.48 572 HIS A CA 1
ATOM 4610 C C . HIS A 1 572 ? -17.922 60.344 28.078 1 26.48 572 HIS A C 1
ATOM 4612 O O . HIS A 1 572 ? -18.688 59.5 28.531 1 26.48 572 HIS A O 1
ATOM 4618 N N . GLN A 1 573 ? -17.922 60.5 26.812 1 22.86 573 GLN A N 1
ATOM 4619 C CA . GLN A 1 573 ? -18.828 59.469 26.281 1 22.86 573 GLN A CA 1
ATOM 4620 C C . GLN A 1 573 ? -18.234 58.094 26.453 1 22.86 573 GLN A C 1
ATOM 4622 O O . GLN A 1 573 ? -17.297 57.719 25.734 1 22.86 573 GLN A O 1
ATOM 4627 N N . TRP A 1 574 ? -17.969 57.656 27.656 1 24.77 574 TRP A N 1
ATOM 4628 C CA . TRP A 1 574 ? -18.266 56.25 27.891 1 24.77 574 TRP A CA 1
ATOM 4629 C C . TRP A 1 574 ? -19.469 55.812 27.078 1 24.77 574 TRP A C 1
ATOM 4631 O O . TRP A 1 574 ? -20.578 56.281 27.297 1 24.77 574 TRP A O 1
ATOM 4641 N N . LEU A 1 575 ? -19.359 55.875 25.844 1 26.8 575 LEU A N 1
ATOM 4642 C CA . LEU A 1 575 ? -20.594 55.469 25.156 1 26.8 575 LEU A CA 1
ATOM 4643 C C . LEU A 1 575 ? -21.281 54.344 25.922 1 26.8 575 LEU A C 1
ATOM 4645 O O . LEU A 1 575 ? -20.859 53.188 25.859 1 26.8 575 LEU A O 1
ATOM 4649 N N . GLY A 1 576 ? -21.578 54.625 27.297 1 22.67 576 GLY A N 1
ATOM 4650 C CA . GLY A 1 576 ? -22.656 53.875 27.906 1 22.67 576 GLY A CA 1
ATOM 4651 C C . GLY A 1 576 ? -23.875 53.781 27.016 1 22.67 576 GLY A C 1
ATOM 4652 O O . GLY A 1 576 ? -24.109 54.625 26.156 1 22.67 576 GLY A O 1
ATOM 4653 N N . TYR A 1 577 ? -24.469 52.531 26.672 1 24.3 577 TYR A N 1
ATOM 4654 C CA . TYR A 1 577 ? -25.922 52.469 26.688 1 24.3 577 TYR A CA 1
ATOM 4655 C C . TYR A 1 577 ? -26.5 53.5 27.641 1 24.3 577 TYR A C 1
ATOM 4657 O O . TYR A 1 577 ? -25.828 53.969 28.562 1 24.3 577 TYR A O 1
ATOM 4665 N N . THR A 1 578 ? -27.609 54.312 27.375 1 23.36 578 THR A N 1
ATOM 4666 C CA . THR A 1 578 ? -28.438 55.188 28.219 1 23.36 578 THR A CA 1
ATOM 4667 C C . THR A 1 578 ? -28.312 54.781 29.688 1 23.36 578 THR A C 1
ATOM 4669 O O . THR A 1 578 ? -28.016 55.625 30.531 1 23.36 578 THR A O 1
ATOM 4672 N N . GLY A 1 579 ? -29.438 54.312 30.359 1 22.19 579 GLY A N 1
ATOM 4673 C CA . GLY A 1 579 ? -30.031 54.531 31.672 1 22.19 579 GLY A CA 1
ATOM 4674 C C . GLY A 1 579 ? -29.156 54.031 32.812 1 22.19 579 GLY A C 1
ATOM 4675 O O . GLY A 1 579 ? -28.875 54.75 33.75 1 22.19 579 GLY A O 1
ATOM 4676 N N . GLY A 1 580 ? -29.109 52.812 33.344 1 21.47 580 GLY A N 1
ATOM 4677 C CA . GLY A 1 580 ? -29.078 52.469 34.781 1 21.47 580 GLY A CA 1
ATOM 4678 C C . GLY A 1 580 ? -27.703 52.594 35.375 1 21.47 580 GLY A C 1
ATOM 4679 O O . GLY A 1 580 ? -27.562 53.125 36.5 1 21.47 580 GLY A O 1
ATOM 4680 N N . ALA A 1 581 ? -26.469 52.031 35 1 19.78 581 ALA A N 1
ATOM 4681 C CA . ALA A 1 581 ? -25.578 51.75 36.156 1 19.78 581 ALA A CA 1
ATOM 4682 C C . ALA A 1 581 ? -24.641 52.938 36.406 1 19.78 581 ALA A C 1
ATOM 4684 O O . ALA A 1 581 ? -23.641 53.094 35.688 1 19.78 581 ALA A O 1
ATOM 4685 N N . MET A 1 582 ? -24.859 54.219 36.469 1 23.98 582 MET A N 1
ATOM 4686 C CA . MET A 1 582 ? -24.062 55.125 37.312 1 23.98 582 MET A CA 1
ATOM 4687 C C . MET A 1 582 ? -23.781 54.469 38.656 1 23.98 582 MET A C 1
ATOM 4689 O O . MET A 1 582 ? -23.141 55.094 39.5 1 23.98 582 MET A O 1
ATOM 4693 N N . LEU A 1 583 ? -24.578 53.469 39.188 1 21.84 583 LEU A N 1
ATOM 4694 C CA . LEU A 1 583 ? -24.625 53.188 40.625 1 21.84 583 LEU A CA 1
ATOM 4695 C C . LEU A 1 583 ? -23.266 52.688 41.125 1 21.84 583 LEU A C 1
ATOM 4697 O O . LEU A 1 583 ? -22.828 53.062 42.219 1 21.84 583 LEU A O 1
ATOM 4701 N N . VAL A 1 584 ? -22.5 51.812 40.562 1 21.81 584 VAL A N 1
ATOM 4702 C CA . VAL A 1 584 ? -21.719 51.031 41.531 1 21.81 584 VAL A CA 1
ATOM 4703 C C . VAL A 1 584 ? -20.406 51.75 41.844 1 21.81 584 VAL A C 1
ATOM 4705 O O . VAL A 1 584 ? -19.688 51.375 42.75 1 21.81 584 VAL A O 1
ATOM 4708 N N . LEU A 1 585 ? -19.844 52.656 41.156 1 23.41 585 LEU A N 1
ATOM 4709 C CA . LEU A 1 585 ? -18.609 53.188 41.719 1 23.41 585 LEU A CA 1
ATOM 4710 C C . LEU A 1 585 ? -18.906 54.062 42.938 1 23.41 585 LEU A C 1
ATOM 4712 O O . LEU A 1 585 ? -18.031 54.25 43.812 1 23.41 585 LEU A O 1
ATOM 4716 N N . GLY A 1 586 ? -19.984 54.875 43.062 1 22.55 586 GLY A N 1
ATOM 4717 C CA . GLY A 1 586 ? -20.219 55.719 44.219 1 22.55 586 GLY A CA 1
ATOM 4718 C C . GLY A 1 586 ? -20.375 54.906 45.5 1 22.55 586 GLY A C 1
ATOM 4719 O O . GLY A 1 586 ? -20.312 55.469 46.594 1 22.55 586 GLY A O 1
ATOM 4720 N N . VAL A 1 587 ? -20.781 53.656 45.562 1 22.47 587 VAL A N 1
ATOM 4721 C CA . VAL A 1 587 ? -21.219 53.125 46.844 1 22.47 587 VAL A CA 1
ATOM 4722 C C . VAL A 1 587 ? -20.016 53 47.781 1 22.47 587 VAL A C 1
ATOM 4724 O O . VAL A 1 587 ? -20.156 53.156 49 1 22.47 587 VAL A O 1
ATOM 4727 N N . PHE A 1 588 ? -18.781 52.688 47.531 1 22.31 588 PHE A N 1
ATOM 4728 C CA . PHE A 1 588 ? -17.984 52.406 48.719 1 22.31 588 PHE A CA 1
ATOM 4729 C C . PHE A 1 588 ? -17.516 53.688 49.375 1 22.31 588 PHE A C 1
ATOM 4731 O O . PHE A 1 588 ? -16.719 53.688 50.312 1 22.31 588 PHE A O 1
ATOM 4738 N N . CYS A 1 589 ? -17.75 54.844 48.844 1 19.64 589 CYS A N 1
ATOM 4739 C CA . CYS A 1 589 ? -17.281 55.812 49.812 1 19.64 589 CYS A CA 1
ATOM 4740 C C . CYS A 1 589 ? -18.016 55.688 51.125 1 19.64 589 CYS A C 1
ATOM 4742 O O . CYS A 1 589 ? -17.438 55.875 52.188 1 19.64 589 CYS A O 1
ATOM 4744 N N . PHE A 1 590 ? -19.438 55.75 51.156 1 20.36 590 PHE A N 1
ATOM 4745 C CA . PHE A 1 590 ? -20.109 56.344 52.312 1 20.36 590 PHE A CA 1
ATOM 4746 C C . PHE A 1 590 ? -20 55.438 53.531 1 20.36 590 PHE A C 1
ATOM 4748 O O . PHE A 1 590 ? -20.266 55.844 54.656 1 20.36 590 PHE A O 1
ATOM 4755 N N . VAL A 1 591 ? -20.078 54.094 53.438 1 19.89 591 VAL A N 1
ATOM 4756 C CA . VAL A 1 591 ? -20.672 53.531 54.656 1 19.89 591 VAL A CA 1
ATOM 4757 C C . VAL A 1 591 ? -19.719 53.719 55.812 1 19.89 591 VAL A C 1
ATOM 4759 O O . VAL A 1 591 ? -19.938 53.125 56.875 1 19.89 591 VAL A O 1
ATOM 4762 N N . PHE A 1 592 ? -18.578 54.188 55.781 1 19.69 592 PHE A N 1
ATOM 4763 C CA . PHE A 1 592 ? -17.969 54.156 57.125 1 19.69 592 PHE A CA 1
ATOM 4764 C C . PHE A 1 592 ? -18.734 55.031 58.094 1 19.69 592 PHE A C 1
ATOM 4766 O O . PHE A 1 592 ? -18.328 55.188 59.25 1 19.69 592 PHE A O 1
ATOM 4773 N N . GLY A 1 593 ? -19.453 56.031 57.781 1 17.67 593 GLY A N 1
ATOM 4774 C CA . GLY A 1 593 ? -19.547 56.969 58.875 1 17.67 593 GLY A CA 1
ATOM 4775 C C . GLY A 1 593 ? -20.328 56.406 60.062 1 17.67 593 GLY A C 1
ATOM 4776 O O . GLY A 1 593 ? -20.359 57.031 61.125 1 17.67 593 GLY A O 1
ATOM 4777 N N . VAL A 1 594 ? -21.578 55.75 59.844 1 18.22 594 VAL A N 1
ATOM 4778 C CA . VAL A 1 594 ? -22.562 56.094 60.875 1 18.22 594 VAL A CA 1
ATOM 4779 C C . VAL A 1 594 ? -22.047 55.656 62.25 1 18.22 594 VAL A C 1
ATOM 4781 O O . VAL A 1 594 ? -21.188 54.781 62.344 1 18.22 594 VAL A O 1
ATOM 4784 N N . GLY A 1 595 ? -22.922 55.969 63.438 1 17.61 595 GLY A N 1
ATOM 4785 C CA . GLY A 1 595 ? -23.297 56.562 64.75 1 17.61 595 GLY A CA 1
ATOM 4786 C C . GLY A 1 595 ? -23.203 55.562 65.875 1 17.61 595 GLY A C 1
ATOM 4787 O O . GLY A 1 595 ? -23.062 54.344 65.625 1 17.61 595 GLY A O 1
ATOM 4788 N N . LEU A 1 596 ? -24.141 55.781 66.875 1 16.66 596 LEU A N 1
ATOM 4789 C CA . LEU A 1 596 ? -24.203 55.906 68.312 1 16.66 596 LEU A CA 1
ATOM 4790 C C . LEU A 1 596 ? -24.281 54.531 69 1 16.66 596 LEU A C 1
ATOM 4792 O O . LEU A 1 596 ? -24.375 53.5 68.312 1 16.66 596 LEU A O 1
ATOM 4796 N N . THR A 1 597 ? -25.391 54.312 69.938 1 15.91 597 THR A N 1
ATOM 4797 C CA . THR A 1 597 ? -25.562 54.125 71.375 1 15.91 597 THR A CA 1
ATOM 4798 C C . THR A 1 597 ? -25.797 52.656 71.688 1 15.91 597 THR A C 1
ATOM 4800 O O . THR A 1 597 ? -25.203 52.094 72.625 1 15.91 597 THR A O 1
ATOM 4803 N N . ALA A 1 598 ? -27.078 52.062 71.375 1 16.69 598 ALA A N 1
ATOM 4804 C CA . ALA A 1 598 ? -27.844 51.531 72.5 1 16.69 598 ALA A CA 1
ATOM 4805 C C . ALA A 1 598 ? -27.312 50.156 72.875 1 16.69 598 ALA A C 1
ATOM 4807 O O . ALA A 1 598 ? -26.594 49.5 72.125 1 16.69 598 ALA A O 1
ATOM 4808 N N . GLY A 1 599 ? -28.141 49.375 73.812 1 16.77 599 GLY A N 1
ATOM 4809 C CA . GLY A 1 599 ? -28.25 48.688 75.125 1 16.77 599 GLY A CA 1
ATOM 4810 C C . GLY A 1 599 ? -28.016 47.188 75 1 16.77 599 GLY A C 1
ATOM 4811 O O . GLY A 1 599 ? -27.156 46.656 75.688 1 16.77 599 GLY A O 1
ATOM 4812 N N . GLY A 1 600 ? -29.203 46.438 74.812 1 16.62 600 GLY A N 1
ATOM 4813 C CA . GLY A 1 600 ? -29.641 45.406 75.75 1 16.62 600 GLY A CA 1
ATOM 4814 C C . GLY A 1 600 ? -29.031 44.062 75.438 1 16.62 600 GLY A C 1
ATOM 4815 O O . GLY A 1 600 ? -28.547 43.812 74.312 1 16.62 600 GLY A O 1
ATOM 4816 N N . PHE A 1 601 ? -28.641 43.25 76.438 1 16.62 601 PHE A N 1
ATOM 4817 C CA . PHE A 1 601 ? -27.938 42.062 76.938 1 16.62 601 PHE A CA 1
ATOM 4818 C C . PHE A 1 601 ? -28.547 40.781 76.375 1 16.62 601 PHE A C 1
ATOM 4820 O O . PHE A 1 601 ? -27.875 39.75 76.25 1 16.62 601 PHE A O 1
ATOM 4827 N N . VAL A 1 602 ? -29.828 40.844 75.625 1 16.14 602 VAL A N 1
ATOM 4828 C CA . VAL A 1 602 ? -30.594 39.75 76.25 1 16.14 602 VAL A CA 1
ATOM 4829 C C . VAL A 1 602 ? -29.938 38.438 75.875 1 16.14 602 VAL A C 1
ATOM 4831 O O . VAL A 1 602 ? -29.516 38.219 74.75 1 16.14 602 VAL A O 1
ATOM 4834 N N . LYS A 1 603 ? -29.75 37.531 77 1 17.09 603 LYS A N 1
ATOM 4835 C CA . LYS A 1 603 ? -29.219 36.312 77.562 1 17.09 603 LYS A CA 1
ATOM 4836 C C . LYS A 1 603 ? -29.844 35.094 76.875 1 17.09 603 LYS A C 1
ATOM 4838 O O . LYS A 1 603 ? -29.438 33.938 77.125 1 17.09 603 LYS A O 1
ATOM 4843 N N . PHE A 1 604 ? -30.75 35.344 75.688 1 15.9 604 PHE A N 1
ATOM 4844 C CA . PHE A 1 604 ? -31.734 34.281 75.875 1 15.9 604 PHE A CA 1
ATOM 4845 C C . PHE A 1 604 ? -31.062 32.938 75.938 1 15.9 604 PHE A C 1
ATOM 4847 O O . PHE A 1 604 ? -30.266 32.562 75.125 1 15.9 604 PHE A O 1
ATOM 4854 N N . GLY A 1 605 ? -31.125 32.25 77.188 1 15.74 605 GLY A N 1
ATOM 4855 C CA . GLY A 1 605 ? -30.797 31.062 77.938 1 15.74 605 GLY A CA 1
ATOM 4856 C C . GLY A 1 605 ? -31.25 29.766 77.312 1 15.74 605 GLY A C 1
ATOM 4857 O O . GLY A 1 605 ? -30.875 28.688 77.75 1 15.74 605 GLY A O 1
ATOM 4858 N N . PHE A 1 606 ? -32.375 29.812 76.375 1 15.6 606 PHE A N 1
ATOM 4859 C CA . PHE A 1 606 ? -33.312 28.75 76.812 1 15.6 606 PHE A CA 1
ATOM 4860 C C . PHE A 1 606 ? -32.594 27.406 76.812 1 15.6 606 PHE A C 1
ATOM 4862 O O . PHE A 1 606 ? -31.844 27.078 75.875 1 15.6 606 PHE A O 1
ATOM 4869 N N . PRO A 1 607 ? -32.75 26.625 77.938 1 16.69 607 PRO A N 1
ATOM 4870 C CA . PRO A 1 607 ? -32.344 25.438 78.688 1 16.69 607 PRO A CA 1
ATOM 4871 C C . PRO A 1 607 ? -32.656 24.141 77.938 1 16.69 607 PRO A C 1
ATOM 4873 O O . PRO A 1 607 ? -31.766 23.281 77.812 1 16.69 607 PRO A O 1
ATOM 4876 N N . GLY A 1 608 ? -34.031 23.766 77.938 1 16.12 608 GLY A N 1
ATOM 4877 C CA . GLY A 1 608 ? -34.688 22.703 78.688 1 16.12 608 GLY A CA 1
ATOM 4878 C C . GLY A 1 608 ? -34.469 21.328 78.062 1 16.12 608 GLY A C 1
ATOM 4879 O O . GLY A 1 608 ? -33.719 21.188 77.062 1 16.12 608 GLY A O 1
ATOM 4880 N N . GLN A 1 609 ? -35.719 20.531 77.812 1 16.14 609 GLN A N 1
ATOM 4881 C CA . GLN A 1 609 ? -36.469 19.422 78.438 1 16.14 609 GLN A CA 1
ATOM 4882 C C . GLN A 1 609 ? -36.219 18.125 77.688 1 16.14 609 GLN A C 1
ATOM 4884 O O . GLN A 1 609 ? -35.812 18.141 76.5 1 16.14 609 GLN A O 1
ATOM 4889 N N . PHE A 1 610 ? -36.688 16.828 78.375 1 15.86 610 PHE A N 1
ATOM 4890 C CA . PHE A 1 610 ? -36.688 15.422 78.75 1 15.86 610 PHE A CA 1
ATOM 4891 C C . PHE A 1 610 ? -37.469 14.609 77.688 1 15.86 610 PHE A C 1
ATOM 4893 O O . PHE A 1 610 ? -37.406 13.375 77.688 1 15.86 610 PHE A O 1
ATOM 4900 N N . PHE A 1 611 ? -38.281 15.117 76.75 1 15.27 611 PHE A N 1
ATOM 4901 C CA . PHE A 1 611 ? -39.531 14.375 76.625 1 15.27 611 PHE A CA 1
ATOM 4902 C C . PHE A 1 611 ? -39.25 12.891 76.438 1 15.27 611 PHE A C 1
ATOM 4904 O O . PHE A 1 611 ? -38.25 12.516 75.812 1 15.27 611 PHE A O 1
ATOM 4911 N N . CYS A 1 612 ? -40.375 11.977 76.812 1 15.95 612 CYS A N 1
ATOM 4912 C CA . CYS A 1 612 ? -41.094 10.852 77.375 1 15.95 612 CYS A CA 1
ATOM 4913 C C . CYS A 1 612 ? -41.031 9.633 76.5 1 15.95 612 CYS A C 1
ATOM 4915 O O . CYS A 1 612 ? -40.719 9.75 75.312 1 15.95 612 CYS A O 1
ATOM 4917 N N . GLN A 1 613 ? -42.188 8.617 76.75 1 15.41 613 GLN A N 1
ATOM 4918 C CA . GLN A 1 613 ? -42.594 7.262 77.125 1 15.41 613 GLN A CA 1
ATOM 4919 C C . GLN A 1 613 ? -42.906 6.453 75.875 1 15.41 613 GLN A C 1
ATOM 4921 O O . GLN A 1 613 ? -42.656 5.246 75.812 1 15.41 613 GLN A O 1
ATOM 4926 N N . SER A 1 614 ? -43.812 6.898 74.938 1 16.23 614 SER A 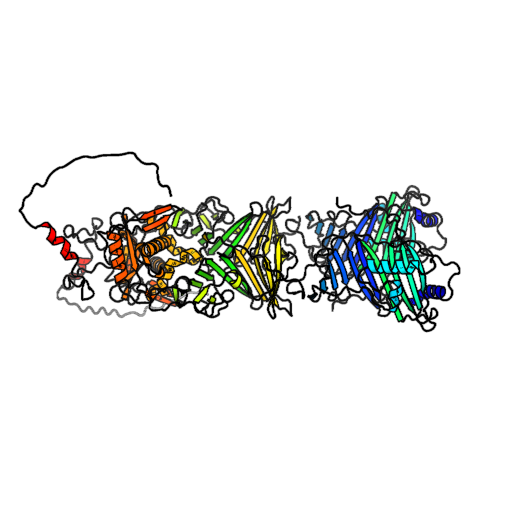N 1
ATOM 4927 C CA . SER A 1 614 ? -44.969 6.039 74.75 1 16.23 614 SER A CA 1
ATOM 4928 C C . SER A 1 614 ? -44.562 4.684 74.188 1 16.23 614 SER A C 1
ATOM 4930 O O . SER A 1 614 ? -43.562 4.57 73.5 1 16.23 614 SER A O 1
ATOM 4932 N N . ASN A 1 615 ? -45.531 3.578 74.438 1 16.55 615 ASN A N 1
ATOM 4933 C CA . ASN A 1 615 ? -46.156 2.332 74.875 1 16.55 615 ASN A CA 1
ATOM 4934 C C . ASN A 1 615 ? -46.125 1.283 73.75 1 16.55 615 ASN A C 1
ATOM 4936 O O . ASN A 1 615 ? -45.688 0.156 74 1 16.55 615 ASN A O 1
ATOM 4940 N N . ILE A 1 616 ? -47.406 0.915 73.312 1 17.66 616 ILE A N 1
ATOM 4941 C CA . ILE A 1 616 ? -48.062 -0.388 73.375 1 17.66 616 ILE A CA 1
ATOM 4942 C C . ILE A 1 616 ? -47.594 -1.258 72.25 1 17.66 616 ILE A C 1
ATOM 4944 O O . ILE A 1 616 ? -47.156 -2.393 72.438 1 17.66 616 ILE A O 1
ATOM 4948 N N . SER A 1 617 ? -48.5 -1.473 71.312 1 18.53 617 SER A N 1
ATOM 4949 C CA . SER A 1 617 ? -49.156 -2.752 71 1 18.53 617 SER A CA 1
ATOM 4950 C C . SER A 1 617 ? -48.312 -3.568 70.062 1 18.53 617 SER A C 1
ATOM 4952 O O . SER A 1 617 ? -47.438 -3.021 69.375 1 18.53 617 SER A O 1
ATOM 4954 N N . ARG A 1 618 ? -48.875 -4.691 69.375 1 19.5 618 ARG A N 1
ATOM 4955 C CA . ARG A 1 618 ? -48.688 -6.129 69.25 1 19.5 618 ARG A CA 1
ATOM 4956 C C . ARG A 1 618 ? -47.656 -6.434 68.125 1 19.5 618 ARG A C 1
ATOM 4958 O O . ARG A 1 618 ? -46.844 -7.348 68.25 1 19.5 618 ARG A O 1
ATOM 4965 N N . ALA A 1 619 ? -47.938 -5.836 66.75 1 22.45 619 ALA A N 1
ATOM 4966 C CA . ALA A 1 619 ? -48.031 -6.789 65.688 1 22.45 619 ALA A CA 1
ATOM 4967 C C . ALA A 1 619 ? -46.656 -7.215 65.188 1 22.45 619 ALA A C 1
ATOM 4969 O O . ALA A 1 619 ? -45.781 -6.375 65 1 22.45 619 ALA A O 1
ATOM 4970 N N . SER A 1 620 ? -46.188 -8.492 65.438 1 19 620 SER A N 1
ATOM 4971 C CA . SER A 1 620 ? -44.781 -8.898 65.375 1 19 620 SER A CA 1
ATOM 4972 C C . SER A 1 620 ? -44.031 -8.219 64.25 1 19 620 SER A C 1
ATOM 4974 O O . SER A 1 620 ? -44.531 -8.219 63.094 1 19 620 SER A O 1
ATOM 4976 N N . MET B 1 1 ? 6.781 -33.188 10.367 1 17.3 1 MET B N 1
ATOM 4977 C CA . MET B 1 1 ? 7.605 -34.188 9.695 1 17.3 1 MET B CA 1
ATOM 4978 C C . MET B 1 1 ? 6.996 -34.594 8.352 1 17.3 1 MET B C 1
ATOM 4980 O O . MET B 1 1 ? 6 -35.312 8.305 1 17.3 1 MET B O 1
ATOM 4984 N N . LYS B 1 2 ? 7.027 -33.688 7.34 1 21.34 2 LYS B N 1
ATOM 4985 C CA . LYS B 1 2 ? 6.348 -33.625 6.051 1 21.34 2 LYS B CA 1
ATOM 4986 C C . LYS B 1 2 ? 6.875 -34.688 5.098 1 21.34 2 LYS B C 1
ATOM 4988 O O . LYS B 1 2 ? 8.008 -34.594 4.617 1 21.34 2 LYS B O 1
ATOM 4993 N N . THR B 1 3 ? 6.539 -35.875 5.566 1 19.19 3 THR B N 1
ATOM 4994 C CA . THR B 1 3 ? 7.066 -37.062 4.906 1 19.19 3 THR B CA 1
ATOM 4995 C C . THR B 1 3 ? 6.691 -37.094 3.43 1 19.19 3 THR B C 1
ATOM 4997 O O . THR B 1 3 ? 5.52 -36.906 3.08 1 19.19 3 THR B O 1
ATOM 5000 N N . LEU B 1 4 ? 7.441 -36.438 2.607 1 24.44 4 LEU B N 1
ATOM 5001 C CA . LEU B 1 4 ? 7.406 -36.719 1.178 1 24.44 4 LEU B CA 1
ATOM 5002 C C . LEU B 1 4 ? 7.266 -38.219 0.934 1 24.44 4 LEU B C 1
ATOM 5004 O O . LEU B 1 4 ? 7.98 -39.031 1.542 1 24.44 4 LEU B O 1
ATOM 5008 N N . LEU B 1 5 ? 6.156 -38.688 0.809 1 26.48 5 LEU B N 1
ATOM 5009 C CA . LEU B 1 5 ? 6.086 -40.125 0.519 1 26.48 5 LEU B CA 1
ATOM 5010 C C . LEU B 1 5 ? 7.043 -40.5 -0.605 1 26.48 5 LEU B C 1
ATOM 5012 O O . LEU B 1 5 ? 7.062 -39.844 -1.654 1 26.48 5 LEU B O 1
ATOM 5016 N N . PRO B 1 6 ? 8.195 -41.188 -0.223 1 26.75 6 PRO B N 1
ATOM 5017 C CA . PRO B 1 6 ? 9.211 -41.719 -1.141 1 26.75 6 PRO B CA 1
ATOM 5018 C C . PRO B 1 6 ? 8.602 -42.375 -2.385 1 26.75 6 PRO B C 1
ATOM 5020 O O . PRO B 1 6 ? 7.664 -43.156 -2.275 1 26.75 6 PRO B O 1
ATOM 5023 N N . VAL B 1 7 ? 8.359 -41.688 -3.373 1 29.94 7 VAL B N 1
ATOM 5024 C CA . VAL B 1 7 ? 8.43 -42.312 -4.684 1 29.94 7 VAL B CA 1
ATOM 5025 C C . VAL B 1 7 ? 9.594 -43.312 -4.715 1 29.94 7 VAL B C 1
ATOM 5027 O O . VAL B 1 7 ? 10.141 -43.594 -5.781 1 29.94 7 VAL B O 1
ATOM 5030 N N . SER B 1 8 ? 10.172 -43.688 -3.49 1 25.77 8 SER B N 1
ATOM 5031 C CA . SER B 1 8 ? 11.344 -44.531 -3.371 1 25.77 8 SER B CA 1
ATOM 5032 C C . SER B 1 8 ? 11.117 -45.875 -4.043 1 25.77 8 SER B C 1
ATOM 5034 O O . SER B 1 8 ? 12.07 -46.594 -4.355 1 25.77 8 SER B O 1
ATOM 5036 N N . LEU B 1 9 ? 9.922 -46.531 -3.838 1 26.42 9 LEU B N 1
ATOM 5037 C CA . LEU B 1 9 ? 9.969 -48 -3.854 1 26.42 9 LEU B CA 1
ATOM 5038 C C . LEU B 1 9 ? 10.109 -48.5 -5.281 1 26.42 9 LEU B C 1
ATOM 5040 O O . LEU B 1 9 ? 10.164 -49.719 -5.5 1 26.42 9 LEU B O 1
ATOM 5044 N N . ALA B 1 10 ? 9.805 -47.75 -6.203 1 28.94 10 ALA B N 1
ATOM 5045 C CA . ALA B 1 10 ? 10.039 -48.312 -7.539 1 28.94 10 ALA B CA 1
ATOM 5046 C C . ALA B 1 10 ? 11.531 -48.531 -7.773 1 28.94 10 ALA B C 1
ATOM 5048 O O . ALA B 1 10 ? 11.953 -48.781 -8.906 1 28.94 10 ALA B O 1
ATOM 5049 N N . LEU B 1 11 ? 12.305 -48.375 -6.734 1 26.47 11 LEU B N 1
ATOM 5050 C CA . LEU B 1 11 ? 13.734 -48.312 -6.996 1 26.47 11 LEU B CA 1
ATOM 5051 C C . LEU B 1 11 ? 14.25 -49.656 -7.535 1 26.47 11 LEU B C 1
ATOM 5053 O O . LEU B 1 11 ? 15.227 -49.688 -8.297 1 26.47 11 LEU B O 1
ATOM 5057 N N . LEU B 1 12 ? 13.906 -50.719 -6.781 1 24.98 12 LEU B N 1
ATOM 5058 C CA . LEU B 1 12 ? 14.742 -51.906 -7.027 1 24.98 12 LEU B CA 1
ATOM 5059 C C . LEU B 1 12 ? 14.375 -52.562 -8.359 1 24.98 12 LEU B C 1
ATOM 5061 O O . LEU B 1 12 ? 14.773 -53.688 -8.625 1 24.98 12 LEU B O 1
ATOM 5065 N N . VAL B 1 13 ? 13.328 -52.219 -8.922 1 29.72 13 VAL B N 1
ATOM 5066 C CA . VAL B 1 13 ? 13.039 -52.969 -10.141 1 29.72 13 VAL B CA 1
ATOM 5067 C C . VAL B 1 13 ? 14.07 -52.625 -11.211 1 29.72 13 VAL B C 1
ATOM 5069 O O . VAL B 1 13 ? 13.828 -51.812 -12.094 1 29.72 13 VAL B O 1
ATOM 5072 N N . GLY B 1 14 ? 15.234 -52.281 -10.867 1 30.77 14 GLY B N 1
ATOM 5073 C CA . GLY B 1 14 ? 16.281 -51.969 -11.836 1 30.77 14 GLY B CA 1
ATOM 5074 C C . GLY B 1 14 ? 16.344 -52.969 -12.984 1 30.77 14 GLY B C 1
ATOM 5075 O O . GLY B 1 14 ? 15.438 -53.031 -13.805 1 30.77 14 GLY B O 1
ATOM 5076 N N . LEU B 1 15 ? 17.688 -53.531 -13.164 1 35.53 15 LEU B N 1
ATOM 5077 C CA . LEU B 1 15 ? 18.141 -54.375 -14.258 1 35.53 15 LEU B CA 1
ATOM 5078 C C . LEU B 1 15 ? 17.469 -55.75 -14.211 1 35.53 15 LEU B C 1
ATOM 5080 O O . LEU B 1 15 ? 17.75 -56.625 -15.047 1 35.53 15 LEU B O 1
ATOM 5084 N N . SER B 1 16 ? 16.891 -56.031 -13.234 1 34.75 16 SER B N 1
ATOM 5085 C CA . SER B 1 16 ? 16.391 -57.406 -13.25 1 34.75 16 SER B CA 1
ATOM 5086 C C . SER B 1 16 ? 15.438 -57.656 -14.414 1 34.75 16 SER B C 1
ATOM 5088 O O . SER B 1 16 ? 15.445 -58.719 -15.031 1 34.75 16 SER B O 1
ATOM 5090 N N . ASN B 1 17 ? 14.492 -56.781 -14.633 1 36.91 17 ASN B N 1
ATOM 5091 C CA . ASN B 1 17 ? 13.695 -57.031 -15.82 1 36.91 17 ASN B CA 1
ATOM 5092 C C . ASN B 1 17 ? 14.469 -56.719 -17.094 1 36.91 17 ASN B C 1
ATOM 5094 O O . ASN B 1 17 ? 13.922 -56.812 -18.203 1 36.91 17 ASN B O 1
ATOM 5098 N N . ALA B 1 18 ? 15.695 -56.125 -17.031 1 46.81 18 ALA B N 1
ATOM 5099 C CA . ALA B 1 18 ? 16.672 -55.906 -18.094 1 46.81 18 ALA B CA 1
ATOM 5100 C C . ALA B 1 18 ? 17.359 -57.188 -18.484 1 46.81 18 ALA B C 1
ATOM 5102 O O . ALA B 1 18 ? 18.188 -57.219 -19.391 1 46.81 18 ALA B O 1
ATOM 5103 N N . GLY B 1 19 ? 17.047 -58.094 -17.688 1 50.41 19 GLY B N 1
ATOM 5104 C CA . GLY B 1 19 ? 17.688 -59.375 -18.016 1 50.41 19 GLY B CA 1
ATOM 5105 C C . GLY B 1 19 ? 17.547 -59.75 -19.484 1 50.41 19 GLY B C 1
ATOM 5106 O O . GLY B 1 19 ? 18.516 -60.125 -20.125 1 50.41 19 GLY B O 1
ATOM 5107 N N . SER B 1 20 ? 16.188 -59.5 -19.844 1 62.59 20 SER B N 1
ATOM 5108 C CA . SER B 1 20 ? 15.969 -59.875 -21.234 1 62.59 20 SER B CA 1
ATOM 5109 C C . SER B 1 20 ? 16.734 -58.938 -22.172 1 62.59 20 SER B C 1
ATOM 5111 O O . SER B 1 20 ? 17.266 -59.375 -23.203 1 62.59 20 SER B O 1
ATOM 5113 N N . LEU B 1 21 ? 16.922 -57.688 -21.719 1 72.81 21 LEU B N 1
ATOM 5114 C CA . LEU B 1 21 ? 17.656 -56.781 -22.578 1 72.81 21 LEU B CA 1
ATOM 5115 C C . LEU B 1 21 ? 19.156 -57.031 -22.531 1 72.81 21 LEU B C 1
ATOM 5117 O O . LEU B 1 21 ? 19.844 -56.969 -23.547 1 72.81 21 LEU B O 1
ATOM 5121 N N . LEU B 1 22 ? 19.547 -57.438 -21.359 1 75.19 22 LEU B N 1
ATOM 5122 C CA . LEU B 1 22 ? 20.969 -57.781 -21.234 1 75.19 22 LEU B CA 1
ATOM 5123 C C . LEU B 1 22 ? 21.297 -59.031 -22.031 1 75.19 22 LEU B C 1
ATOM 5125 O O . LEU B 1 22 ? 22.375 -59.156 -22.625 1 75.19 22 LEU B O 1
ATOM 5129 N N . ASP B 1 23 ? 20.312 -59.875 -22.031 1 75.19 23 ASP B N 1
ATOM 5130 C CA . ASP B 1 23 ? 20.484 -61.094 -22.828 1 75.19 23 ASP B CA 1
ATOM 5131 C C . ASP B 1 23 ? 20.594 -60.781 -24.312 1 75.19 23 ASP B C 1
ATOM 5133 O O . ASP B 1 23 ? 21.391 -61.375 -25.031 1 75.19 23 ASP B O 1
ATOM 5137 N N . MET B 1 24 ? 19.875 -59.781 -24.672 1 78.12 24 MET B N 1
ATOM 5138 C CA . MET B 1 24 ? 19.922 -59.375 -26.062 1 78.12 24 MET B CA 1
ATOM 5139 C C . MET B 1 24 ? 21.281 -58.75 -26.406 1 78.12 24 MET B C 1
ATOM 5141 O O . MET B 1 24 ? 21.75 -58.844 -27.531 1 78.12 24 MET B O 1
ATOM 5145 N N . CYS B 1 25 ? 21.875 -58.125 -25.469 1 84.56 25 CYS B N 1
ATOM 5146 C CA . CYS B 1 25 ? 23.188 -57.531 -25.703 1 84.56 25 CYS B CA 1
ATOM 5147 C C . CYS B 1 25 ? 24.297 -58.562 -25.656 1 84.56 25 CYS B C 1
ATOM 5149 O O . CYS B 1 25 ? 25.297 -58.438 -26.344 1 84.56 25 CYS B O 1
ATOM 5151 N N . SER B 1 26 ? 24.078 -59.562 -24.797 1 78.62 26 SER B N 1
ATOM 5152 C CA . SER B 1 26 ? 25.047 -60.625 -24.734 1 78.62 26 SER B CA 1
ATOM 5153 C C . SER B 1 26 ? 24.953 -61.531 -25.969 1 78.62 26 SER B C 1
ATOM 5155 O O . SER B 1 26 ? 25.953 -62.094 -26.406 1 78.62 26 SER B O 1
ATOM 5157 N N . ASN B 1 27 ? 23.656 -61.625 -26.422 1 77.31 27 ASN B N 1
ATOM 5158 C CA . ASN B 1 27 ? 23.391 -62.375 -27.641 1 77.31 27 ASN B CA 1
ATOM 5159 C C . ASN B 1 27 ? 22.547 -61.562 -28.609 1 77.31 27 ASN B C 1
ATOM 5161 O O . ASN B 1 27 ? 21.344 -61.812 -28.766 1 77.31 27 ASN B O 1
ATOM 5165 N N . PRO B 1 28 ? 23.25 -60.594 -29.281 1 72 28 PRO B N 1
ATOM 5166 C CA . PRO B 1 28 ? 22.469 -59.688 -30.125 1 72 28 PRO B CA 1
ATOM 5167 C C . PRO B 1 28 ? 21.75 -60.406 -31.266 1 72 28 PRO B C 1
ATOM 5169 O O . PRO B 1 28 ? 22.281 -61.344 -31.859 1 72 28 PRO B O 1
ATOM 5172 N N . PRO B 1 29 ? 20.469 -59.969 -31.359 1 69.5 29 PRO B N 1
ATOM 5173 C CA . PRO B 1 29 ? 19.797 -60.531 -32.531 1 69.5 29 PRO B CA 1
ATOM 5174 C C . PRO B 1 29 ? 20.531 -60.219 -33.844 1 69.5 29 PRO B C 1
ATOM 5176 O O . PRO B 1 29 ? 21.234 -59.219 -33.938 1 69.5 29 PRO B O 1
ATOM 5179 N N . ALA B 1 30 ? 20.406 -61.094 -34.719 1 65 30 ALA B N 1
ATOM 5180 C CA . ALA B 1 30 ? 21.109 -61 -36 1 65 30 ALA B CA 1
ATOM 5181 C C . ALA B 1 30 ? 20.641 -59.781 -36.781 1 65 30 ALA B C 1
ATOM 5183 O O . ALA B 1 30 ? 21.453 -59.125 -37.438 1 65 30 ALA B O 1
ATOM 5184 N N . GLU B 1 31 ? 19.312 -59.438 -36.75 1 64.94 31 GLU B N 1
ATOM 5185 C CA . GLU B 1 31 ? 18.797 -58.281 -37.5 1 64.94 31 GLU B CA 1
ATOM 5186 C C . GLU B 1 31 ? 18.922 -57 -36.688 1 64.94 31 GLU B C 1
ATOM 5188 O O . GLU B 1 31 ? 18.25 -56.844 -35.688 1 64.94 31 GLU B O 1
ATOM 5193 N N . GLN B 1 32 ? 19.984 -56.219 -37.094 1 71 32 GLN B N 1
ATOM 5194 C CA . GLN B 1 32 ? 20.172 -54.875 -36.5 1 71 32 GLN B CA 1
ATOM 5195 C C . GLN B 1 32 ? 19.609 -53.781 -37.375 1 71 32 GLN B C 1
ATOM 5197 O O . GLN B 1 32 ? 19.688 -53.875 -38.625 1 71 32 GLN B O 1
ATOM 5202 N N . THR B 1 33 ? 18.766 -52.969 -36.781 1 71.62 33 THR B N 1
ATOM 5203 C CA . THR B 1 33 ? 18.125 -51.875 -37.531 1 71.62 33 THR B CA 1
ATOM 5204 C C . THR B 1 33 ? 18.703 -50.531 -37.156 1 71.62 33 THR B C 1
ATOM 5206 O O . THR B 1 33 ? 18.984 -50.281 -35.969 1 71.62 33 THR B O 1
ATOM 5209 N N . GLU B 1 34 ? 18.953 -49.781 -38.219 1 70 34 GLU B N 1
ATOM 5210 C CA . GLU B 1 34 ? 19.328 -48.375 -38 1 70 34 GLU B CA 1
ATOM 5211 C C . GLU B 1 34 ? 18.094 -47.531 -37.719 1 70 34 GLU B C 1
ATOM 5213 O O . GLU B 1 34 ? 17.031 -47.719 -38.344 1 70 34 GLU B O 1
ATOM 5218 N N . LEU B 1 35 ? 18.141 -46.812 -36.656 1 72.31 35 LEU B N 1
ATOM 5219 C CA . LEU B 1 35 ? 17.109 -45.781 -36.406 1 72.31 35 LEU B CA 1
ATOM 5220 C C . LEU B 1 35 ? 17.406 -44.531 -37.219 1 72.31 35 LEU B C 1
ATOM 5222 O O . LEU B 1 35 ? 18.422 -43.875 -37 1 72.31 35 LEU B O 1
ATOM 5226 N N . SER B 1 36 ? 17 -44.469 -38.469 1 61.47 36 SER B N 1
ATOM 5227 C CA . SER B 1 36 ? 17.406 -43.438 -39.406 1 61.47 36 SER B CA 1
ATOM 5228 C C . SER B 1 36 ? 16.641 -42.125 -39.125 1 61.47 36 SER B C 1
ATOM 5230 O O . SER B 1 36 ? 17.047 -41.062 -39.594 1 61.47 36 SER B O 1
ATOM 5232 N N . ASP B 1 37 ? 15.539 -42.188 -38.312 1 63.41 37 ASP B N 1
ATOM 5233 C CA . ASP B 1 37 ? 14.758 -40.969 -38.25 1 63.41 37 ASP B CA 1
ATOM 5234 C C . ASP B 1 37 ? 15.242 -40.062 -37.094 1 63.41 37 ASP B C 1
ATOM 5236 O O . ASP B 1 37 ? 15.641 -40.562 -36.031 1 63.41 37 ASP B O 1
ATOM 5240 N N . LYS B 1 38 ? 15.375 -38.781 -37.469 1 67.88 38 LYS B N 1
ATOM 5241 C CA . LYS B 1 38 ? 15.812 -37.781 -36.531 1 67.88 38 LYS B CA 1
ATOM 5242 C C . LYS B 1 38 ? 14.703 -37.438 -35.531 1 67.88 38 LYS B C 1
ATOM 5244 O O . LYS B 1 38 ? 13.531 -37.344 -35.906 1 67.88 38 LYS B O 1
ATOM 5249 N N . MET B 1 39 ? 15.164 -37.5 -34.281 1 76.88 39 MET B N 1
ATOM 5250 C CA . MET B 1 39 ? 14.273 -37 -33.25 1 76.88 39 MET B CA 1
ATOM 5251 C C . MET B 1 39 ? 14.359 -35.469 -33.156 1 76.88 39 MET B C 1
ATOM 5253 O O . MET B 1 39 ? 15.461 -34.906 -33.156 1 76.88 39 MET B O 1
ATOM 5257 N N . GLU B 1 40 ? 13.25 -34.844 -33.344 1 72.06 40 GLU B N 1
ATOM 5258 C CA . GLU B 1 40 ? 13.289 -33.406 -33.281 1 72.06 40 GLU B CA 1
ATOM 5259 C C . GLU B 1 40 ? 12.328 -32.875 -32.219 1 72.06 40 GLU B C 1
ATOM 5261 O O . GLU B 1 40 ? 11.266 -33.469 -31.984 1 72.06 40 GLU B O 1
ATOM 5266 N N . LEU B 1 41 ? 12.844 -31.938 -31.453 1 76.88 41 LEU B N 1
ATOM 5267 C CA . LEU B 1 41 ? 11.992 -31.156 -30.578 1 76.88 41 LEU B CA 1
ATOM 5268 C C . LEU B 1 41 ? 11.484 -29.906 -31.297 1 76.88 41 LEU B C 1
ATOM 5270 O O . LEU B 1 41 ? 12.164 -29.359 -32.188 1 76.88 41 LEU B O 1
ATOM 5274 N N . LEU B 1 42 ? 10.344 -29.516 -30.922 1 74.69 42 LEU B N 1
ATOM 5275 C CA . LEU B 1 42 ? 9.844 -28.25 -31.453 1 74.69 42 LEU B CA 1
ATOM 5276 C C . LEU B 1 42 ? 10.688 -27.078 -30.969 1 74.69 42 LEU B C 1
ATOM 5278 O O . LEU B 1 42 ? 11.344 -27.172 -29.922 1 74.69 42 LEU B O 1
ATOM 5282 N N . ASP B 1 43 ? 10.703 -26.078 -31.828 1 76.69 43 ASP B N 1
ATOM 5283 C CA . ASP B 1 43 ? 11.422 -24.859 -31.438 1 76.69 43 ASP B CA 1
ATOM 5284 C C . ASP B 1 43 ? 10.883 -24.297 -30.125 1 76.69 43 ASP B C 1
ATOM 5286 O O . ASP B 1 43 ? 11.641 -23.781 -29.312 1 76.69 43 ASP B O 1
ATOM 5290 N N . THR B 1 44 ? 9.594 -24.328 -30 1 83.88 44 THR B N 1
ATOM 5291 C CA . THR B 1 44 ? 8.922 -23.922 -28.766 1 83.88 44 THR B CA 1
ATOM 5292 C C . THR B 1 44 ? 8.258 -25.125 -28.094 1 83.88 44 THR B C 1
ATOM 5294 O O . THR B 1 44 ? 7.422 -25.797 -28.703 1 83.88 44 THR B O 1
ATOM 5297 N N . TYR B 1 45 ? 8.805 -25.406 -26.906 1 83.75 45 TYR B N 1
ATOM 5298 C CA . TYR B 1 45 ? 8.234 -26.562 -26.234 1 83.75 45 TYR B CA 1
ATOM 5299 C C . TYR B 1 45 ? 8.273 -26.391 -24.719 1 83.75 45 TYR B C 1
ATOM 5301 O O . TYR B 1 45 ? 9.055 -25.594 -24.203 1 83.75 45 TYR B O 1
ATOM 5309 N N . LYS B 1 46 ? 7.406 -27.031 -24.047 1 85.69 46 LYS B N 1
ATOM 5310 C CA . LYS B 1 46 ? 7.461 -27.297 -22.625 1 85.69 46 LYS B CA 1
ATOM 5311 C C . LYS B 1 46 ? 7.418 -28.797 -22.344 1 85.69 46 LYS B C 1
ATOM 5313 O O . LYS B 1 46 ? 6.512 -29.484 -22.797 1 85.69 46 LYS B O 1
ATOM 5318 N N . VAL B 1 47 ? 8.391 -29.297 -21.672 1 84.5 47 VAL B N 1
ATOM 5319 C CA . VAL B 1 47 ? 8.484 -30.719 -21.391 1 84.5 47 VAL B CA 1
ATOM 5320 C C . VAL B 1 47 ? 8.461 -30.938 -19.875 1 84.5 47 VAL B C 1
ATOM 5322 O O . VAL B 1 47 ? 9.109 -30.203 -19.125 1 84.5 47 VAL B O 1
ATOM 5325 N N . ILE B 1 48 ? 7.652 -31.844 -19.469 1 80.56 48 ILE B N 1
ATOM 5326 C CA . ILE B 1 48 ? 7.625 -32.312 -18.078 1 80.56 48 ILE B CA 1
ATOM 5327 C C . ILE B 1 48 ? 8.039 -33.781 -18.016 1 80.56 48 ILE B C 1
ATOM 5329 O O . ILE B 1 48 ? 7.492 -34.625 -18.734 1 80.56 48 ILE B O 1
ATOM 5333 N N . GLY B 1 49 ? 9.07 -34 -17.281 1 80.44 49 GLY B N 1
ATOM 5334 C CA . GLY B 1 49 ? 9.602 -35.344 -17.172 1 80.44 49 GLY B CA 1
ATOM 5335 C C . GLY B 1 49 ? 10.32 -35.594 -15.859 1 80.44 49 GLY B C 1
ATOM 5336 O O . GLY B 1 49 ? 10.039 -34.938 -14.859 1 80.44 49 GLY B O 1
ATOM 5337 N N . SER B 1 50 ? 11.055 -36.625 -15.914 1 81.5 50 SER B N 1
ATOM 5338 C CA . SER B 1 50 ? 11.789 -37 -14.703 1 81.5 50 SER B CA 1
ATOM 5339 C C . SER B 1 50 ? 13.148 -37.594 -15.039 1 81.5 50 SER B C 1
ATOM 5341 O O . SER B 1 50 ? 13.352 -38.125 -16.141 1 81.5 50 SER B O 1
ATOM 5343 N N . VAL B 1 51 ? 14.055 -37.312 -14.172 1 84.44 51 VAL B N 1
ATOM 5344 C CA . VAL B 1 51 ? 15.359 -38 -14.203 1 84.44 51 VAL B CA 1
ATOM 5345 C C . VAL B 1 51 ? 15.5 -38.906 -13 1 84.44 51 VAL B C 1
ATOM 5347 O O . VAL B 1 51 ? 15.359 -38.469 -11.852 1 84.44 51 VAL B O 1
ATOM 5350 N N . THR B 1 52 ? 15.82 -40.188 -13.336 1 80.5 52 THR B N 1
ATOM 5351 C CA . THR B 1 52 ? 15.906 -41.156 -12.25 1 80.5 52 THR B CA 1
ATOM 5352 C C . THR B 1 52 ? 17.297 -41.781 -12.188 1 80.5 52 THR B C 1
ATOM 5354 O O . THR B 1 52 ? 17.812 -42.281 -13.188 1 80.5 52 THR B O 1
ATOM 5357 N N . ASN B 1 53 ? 17.922 -41.625 -11.047 1 85 53 ASN B N 1
ATOM 5358 C CA . ASN B 1 53 ? 19.109 -42.375 -10.703 1 85 53 ASN B CA 1
ATOM 5359 C C . ASN B 1 53 ? 18.75 -43.688 -10.016 1 85 53 ASN B C 1
ATOM 5361 O O . ASN B 1 53 ? 18.469 -43.719 -8.812 1 85 53 ASN B O 1
ATOM 5365 N N . TRP B 1 54 ? 18.859 -44.75 -10.711 1 78.25 54 TRP B N 1
ATOM 5366 C CA . TRP B 1 54 ? 18.391 -46.031 -10.219 1 78.25 54 TRP B CA 1
ATOM 5367 C C . TRP B 1 54 ? 19.359 -46.594 -9.18 1 78.25 54 TRP B C 1
ATOM 5369 O O . TRP B 1 54 ? 18.953 -47.312 -8.273 1 78.25 54 TRP B O 1
ATOM 5379 N N . ASN B 1 55 ? 20.609 -46.25 -9.305 1 81.19 55 ASN B N 1
ATOM 5380 C CA . ASN B 1 55 ? 21.578 -46.719 -8.328 1 81.19 55 ASN B CA 1
ATOM 5381 C C . ASN B 1 55 ? 21.312 -46.125 -6.945 1 81.19 55 ASN B C 1
ATOM 5383 O O . ASN B 1 55 ? 21.453 -46.812 -5.934 1 81.19 55 ASN B O 1
ATOM 5387 N N . GLU B 1 56 ? 20.938 -44.875 -6.996 1 80.62 56 GLU B N 1
ATOM 5388 C CA . GLU B 1 56 ? 20.734 -44.188 -5.73 1 80.62 56 GLU B CA 1
ATOM 5389 C C . GLU B 1 56 ? 19.266 -44.188 -5.332 1 80.62 56 GLU B C 1
ATOM 5391 O O . GLU B 1 56 ? 18.922 -43.781 -4.219 1 80.62 56 GLU B O 1
ATOM 5396 N N . GLY B 1 57 ? 18.438 -44.625 -6.156 1 70.94 57 GLY B N 1
ATOM 5397 C CA . GLY B 1 57 ? 17.016 -44.594 -5.879 1 70.94 57 GLY B CA 1
ATOM 5398 C C . GLY B 1 57 ? 16.438 -43.219 -5.793 1 70.94 57 GLY B C 1
ATOM 5399 O O . GLY B 1 57 ? 15.578 -42.938 -4.953 1 70.94 57 GLY B O 1
ATOM 5400 N N . LYS B 1 58 ? 17 -42.281 -6.508 1 72.81 58 LYS B N 1
ATOM 5401 C CA . LYS B 1 58 ? 16.578 -40.875 -6.461 1 72.81 58 LYS B CA 1
ATOM 5402 C C . LYS B 1 58 ? 15.992 -40.438 -7.797 1 72.81 58 LYS B C 1
ATOM 5404 O O . LYS B 1 58 ? 16.531 -40.75 -8.859 1 72.81 58 LYS B O 1
ATOM 5409 N N . ALA B 1 59 ? 14.773 -39.75 -7.695 1 75.12 59 ALA B N 1
ATOM 5410 C CA . ALA B 1 59 ? 14.148 -39.219 -8.891 1 75.12 59 ALA B CA 1
ATOM 5411 C C . ALA B 1 59 ? 13.93 -37.719 -8.758 1 75.12 59 ALA B C 1
ATOM 5413 O O . ALA B 1 59 ? 13.633 -37.219 -7.664 1 75.12 59 ALA B O 1
ATOM 5414 N N . SER B 1 60 ? 14.227 -37 -9.812 1 80.06 60 SER B N 1
ATOM 5415 C CA . SER B 1 60 ? 13.969 -35.562 -9.867 1 80.06 60 SER B CA 1
ATOM 5416 C C . SER B 1 60 ? 12.977 -35.219 -10.969 1 80.06 60 SER B C 1
ATOM 5418 O O . SER B 1 60 ? 13.008 -35.812 -12.047 1 80.06 60 SER B O 1
ATOM 5420 N N . LEU B 1 61 ? 12.062 -34.312 -10.625 1 80.44 61 LEU B N 1
ATOM 5421 C CA . LEU B 1 61 ? 11.156 -33.812 -11.641 1 80.44 61 LEU B CA 1
ATOM 5422 C C . LEU B 1 61 ? 11.867 -32.781 -12.523 1 80.44 61 LEU B C 1
ATOM 5424 O O . LEU B 1 61 ? 12.602 -31.922 -12.016 1 80.44 61 LEU B O 1
ATOM 5428 N N . LEU B 1 62 ? 11.664 -32.969 -13.727 1 85.56 62 LEU B N 1
ATOM 5429 C CA . LEU B 1 62 ? 12.258 -32.094 -14.727 1 85.56 62 LEU B CA 1
ATOM 5430 C C . LEU B 1 62 ? 11.18 -31.328 -15.492 1 85.56 62 LEU B C 1
ATOM 5432 O O . LEU B 1 62 ? 10.258 -31.938 -16.047 1 85.56 62 LEU B O 1
ATOM 5436 N N . ILE B 1 63 ? 11.258 -29.984 -15.484 1 86.56 63 ILE B N 1
ATOM 5437 C CA . ILE B 1 63 ? 10.375 -29.141 -16.281 1 86.56 63 ILE B CA 1
ATOM 5438 C C . ILE B 1 63 ? 11.219 -28.156 -17.094 1 86.56 63 ILE B C 1
ATOM 5440 O O . ILE B 1 63 ? 11.977 -27.359 -16.531 1 86.56 63 ILE B O 1
ATOM 5444 N N . GLU B 1 64 ? 11.117 -28.266 -18.406 1 92.62 64 GLU B N 1
ATOM 5445 C CA . GLU B 1 64 ? 11.836 -27.312 -19.25 1 92.62 64 GLU B CA 1
ATOM 5446 C C . GLU B 1 64 ? 10.891 -26.609 -20.234 1 92.62 64 GLU B C 1
ATOM 5448 O O . GLU B 1 64 ? 10.047 -27.25 -20.859 1 92.62 64 GLU B O 1
ATOM 5453 N N . THR B 1 65 ? 11.055 -25.312 -20.281 1 90.62 65 THR B N 1
ATOM 5454 C CA . THR B 1 65 ? 10.359 -24.5 -21.266 1 90.62 65 THR B CA 1
ATOM 5455 C C . THR B 1 65 ? 11.352 -23.781 -22.172 1 90.62 65 THR B C 1
ATOM 5457 O O . THR B 1 65 ? 12.297 -23.156 -21.688 1 90.62 65 THR B O 1
ATOM 5460 N N . ALA B 1 66 ? 11.102 -23.953 -23.469 1 91.12 66 ALA B N 1
ATOM 5461 C CA . ALA B 1 66 ? 11.93 -23.234 -24.422 1 91.12 66 ALA B CA 1
ATOM 5462 C C . ALA B 1 66 ? 11.07 -22.5 -25.453 1 91.12 66 ALA B C 1
ATOM 5464 O O . ALA B 1 66 ? 10.18 -23.094 -26.062 1 91.12 66 ALA B O 1
ATOM 5465 N N . THR B 1 67 ? 11.32 -21.25 -25.547 1 89.19 67 THR B N 1
ATOM 5466 C CA . THR B 1 67 ? 10.695 -20.406 -26.562 1 89.19 67 THR B CA 1
ATOM 5467 C C . THR B 1 67 ? 11.75 -19.625 -27.344 1 89.19 67 THR B C 1
ATOM 5469 O O . THR B 1 67 ? 12.945 -19.812 -27.141 1 89.19 67 THR B O 1
ATOM 5472 N N . ARG B 1 68 ? 11.273 -18.828 -28.297 1 86.31 68 ARG B N 1
ATOM 5473 C CA . ARG B 1 68 ? 12.195 -17.984 -29.047 1 86.31 68 ARG B CA 1
ATOM 5474 C C . ARG B 1 68 ? 12.789 -16.891 -28.156 1 86.31 68 ARG B C 1
ATOM 5476 O O . ARG B 1 68 ? 13.836 -16.328 -28.484 1 86.31 68 ARG B O 1
ATOM 5483 N N . LYS B 1 69 ? 12.219 -16.719 -27.031 1 87 69 LYS B N 1
ATOM 5484 C CA . LYS B 1 69 ? 12.617 -15.586 -26.203 1 87 69 LYS B CA 1
ATOM 5485 C C . LYS B 1 69 ? 13.438 -16.047 -25 1 87 69 LYS B C 1
ATOM 5487 O O . LYS B 1 69 ? 14.305 -15.312 -24.516 1 87 69 LYS B O 1
ATOM 5492 N N . PHE B 1 70 ? 13.055 -17.156 -24.5 1 90.62 70 PHE B N 1
ATOM 5493 C CA . PHE B 1 70 ? 13.75 -17.594 -23.297 1 90.62 70 PHE B CA 1
ATOM 5494 C C . PHE B 1 70 ? 13.727 -19.125 -23.188 1 90.62 70 PHE B C 1
ATOM 5496 O O . PHE B 1 70 ? 12.977 -19.797 -23.906 1 90.62 70 PHE B O 1
ATOM 5503 N N . ARG B 1 71 ? 14.555 -19.688 -22.297 1 93.12 71 ARG B N 1
ATOM 5504 C CA . ARG B 1 71 ? 14.562 -21.078 -21.844 1 93.12 71 ARG B CA 1
ATOM 5505 C C . ARG B 1 71 ? 14.586 -21.141 -20.312 1 93.12 71 ARG B C 1
ATOM 5507 O O . ARG B 1 71 ? 15.359 -20.438 -19.672 1 93.12 71 ARG B O 1
ATOM 5514 N N . VAL B 1 72 ? 13.68 -21.922 -19.797 1 92.12 72 VAL B N 1
ATOM 5515 C CA . VAL B 1 72 ? 13.609 -22.125 -18.344 1 92.12 72 VAL B CA 1
ATOM 5516 C C . VAL B 1 72 ? 13.688 -23.609 -18.031 1 92.12 72 VAL B C 1
ATOM 5518 O O . VAL B 1 72 ? 12.922 -24.406 -18.562 1 92.12 72 VAL B O 1
ATOM 5521 N N . LEU B 1 73 ? 14.625 -23.969 -17.219 1 93 73 LEU B N 1
ATOM 5522 C CA . LEU B 1 73 ? 14.75 -25.328 -16.703 1 93 73 LEU B CA 1
ATOM 5523 C C . LEU B 1 73 ? 14.531 -25.375 -15.203 1 93 73 LEU B C 1
ATOM 5525 O O . LEU B 1 73 ? 15.164 -24.625 -14.453 1 93 73 LEU B O 1
ATOM 5529 N N . GLU B 1 74 ? 13.625 -26.172 -14.828 1 89.12 74 GLU B N 1
ATOM 5530 C CA . GLU B 1 74 ? 13.359 -26.406 -13.414 1 89.12 74 GLU B CA 1
ATOM 5531 C C . GLU B 1 74 ? 13.602 -27.859 -13.039 1 89.12 74 GLU B C 1
ATOM 5533 O O . GLU B 1 74 ? 13.18 -28.781 -13.75 1 89.12 74 GLU B O 1
ATOM 5538 N N . ILE B 1 75 ? 14.328 -28.047 -12.023 1 86.69 75 ILE B N 1
ATOM 5539 C CA . ILE B 1 75 ? 14.547 -29.375 -11.469 1 86.69 75 ILE B CA 1
ATOM 5540 C C . ILE B 1 75 ? 14.07 -29.422 -10.016 1 86.69 75 ILE B C 1
ATOM 5542 O O . ILE B 1 75 ? 14.539 -28.641 -9.188 1 86.69 75 ILE B O 1
ATOM 5546 N N . HIS B 1 76 ? 13.016 -30.219 -9.82 1 79.12 76 HIS B N 1
ATOM 5547 C CA . HIS B 1 76 ? 12.453 -30.359 -8.477 1 79.12 76 HIS B CA 1
ATOM 5548 C C . HIS B 1 76 ? 12.852 -31.688 -7.852 1 79.12 76 HIS B C 1
ATOM 5550 O O . HIS B 1 76 ? 12.68 -32.75 -8.461 1 79.12 76 HIS B O 1
ATOM 5556 N N . ARG B 1 77 ? 13.562 -31.531 -6.77 1 67.44 77 ARG B N 1
ATOM 5557 C CA . ARG B 1 77 ? 13.938 -32.75 -6.031 1 67.44 77 ARG B CA 1
ATOM 5558 C C . ARG B 1 77 ? 12.992 -32.969 -4.863 1 67.44 77 ARG B C 1
ATOM 5560 O O . ARG B 1 77 ? 12.109 -32.156 -4.59 1 67.44 77 ARG B O 1
ATOM 5567 N N . LYS B 1 78 ? 12.844 -34.219 -4.305 1 55.75 78 LYS B N 1
ATOM 5568 C CA . LYS B 1 78 ? 11.93 -34.656 -3.258 1 55.75 78 LYS B CA 1
ATOM 5569 C C . LYS B 1 78 ? 11.758 -33.562 -2.189 1 55.75 78 LYS B C 1
ATOM 5571 O O . LYS B 1 78 ? 10.648 -33.375 -1.687 1 55.75 78 LYS B O 1
ATOM 5576 N N . LYS B 1 79 ? 12.82 -32.938 -1.768 1 52.09 79 LYS B N 1
ATOM 5577 C CA . LYS B 1 79 ? 12.656 -31.891 -0.77 1 52.09 79 LYS B CA 1
ATOM 5578 C C . LYS B 1 79 ? 12.414 -30.531 -1.433 1 52.09 79 LYS B C 1
ATOM 5580 O O . LYS B 1 79 ? 13.242 -30.062 -2.213 1 52.09 79 LYS B O 1
ATOM 5585 N N . PRO B 1 80 ? 11.148 -30.125 -1.323 1 49.16 80 PRO B N 1
ATOM 5586 C CA . PRO B 1 80 ? 10.727 -28.891 -1.993 1 49.16 80 PRO B CA 1
ATOM 5587 C C . PRO B 1 80 ? 11.766 -27.781 -1.885 1 49.16 80 PRO B C 1
ATOM 5589 O O . PRO B 1 80 ? 11.898 -26.969 -2.801 1 49.16 80 PRO B O 1
ATOM 5592 N N . HIS B 1 81 ? 12.57 -27.766 -0.803 1 50.53 81 HIS B N 1
ATOM 5593 C CA . HIS B 1 81 ? 13.523 -26.672 -0.598 1 50.53 81 HIS B CA 1
ATOM 5594 C C . HIS B 1 81 ? 14.695 -26.781 -1.567 1 50.53 81 HIS B C 1
ATOM 5596 O O . HIS B 1 81 ? 15.602 -25.953 -1.549 1 50.53 81 HIS B O 1
ATOM 5602 N N . LEU B 1 82 ? 14.539 -27.766 -2.463 1 56.88 82 LEU B N 1
ATOM 5603 C CA . LEU B 1 82 ? 15.703 -27.969 -3.322 1 56.88 82 LEU B CA 1
ATOM 5604 C C . LEU B 1 82 ? 15.344 -27.734 -4.785 1 56.88 82 LEU B C 1
ATOM 5606 O O . LEU B 1 82 ? 16.047 -28.188 -5.684 1 56.88 82 LEU B O 1
ATOM 5610 N N . SER B 1 83 ? 14.234 -26.984 -4.941 1 71.44 83 SER B N 1
ATOM 5611 C CA . SER B 1 83 ? 13.906 -26.703 -6.332 1 71.44 83 SER B CA 1
ATOM 5612 C C . SER B 1 83 ? 14.867 -25.672 -6.934 1 71.44 83 SER B C 1
ATOM 5614 O O . SER B 1 83 ? 15.281 -24.734 -6.254 1 71.44 83 SER B O 1
ATOM 5616 N N . GLN B 1 84 ? 15.438 -26.062 -8.117 1 85.12 84 GLN B N 1
ATOM 5617 C CA . GLN B 1 84 ? 16.375 -25.219 -8.844 1 85.12 84 GLN B CA 1
ATOM 5618 C C . GLN B 1 84 ? 15.781 -24.75 -10.172 1 85.12 84 GLN B C 1
ATOM 5620 O O . GLN B 1 84 ? 15.078 -25.516 -10.844 1 85.12 84 GLN B O 1
ATOM 5625 N N . LYS B 1 85 ? 16.047 -23.531 -10.375 1 88.75 85 LYS B N 1
ATOM 5626 C CA . LYS B 1 85 ? 15.539 -22.953 -11.617 1 88.75 85 LYS B CA 1
ATOM 5627 C C . LYS B 1 85 ? 16.641 -22.188 -12.344 1 88.75 85 LYS B C 1
ATOM 5629 O O . LYS B 1 85 ? 17.391 -21.422 -11.727 1 88.75 85 LYS B O 1
ATOM 5634 N N . TRP B 1 86 ? 16.812 -22.484 -13.633 1 91.62 86 TRP B N 1
ATOM 5635 C CA . TRP B 1 86 ? 17.719 -21.75 -14.516 1 91.62 86 TRP B CA 1
ATOM 5636 C C . TRP B 1 86 ? 16.938 -21.016 -15.594 1 91.62 86 TRP B C 1
ATOM 5638 O O . TRP B 1 86 ? 16.109 -21.609 -16.281 1 91.62 86 TRP B O 1
ATOM 5648 N N . ILE B 1 87 ? 17.234 -19.781 -15.703 1 89.75 87 ILE B N 1
ATOM 5649 C CA . ILE B 1 87 ? 16.578 -18.953 -16.703 1 89.75 87 ILE B CA 1
ATOM 5650 C C . ILE B 1 87 ? 17.609 -18.359 -17.656 1 89.75 87 ILE B C 1
ATOM 5652 O O . ILE B 1 87 ? 18.578 -17.734 -17.219 1 89.75 87 ILE B O 1
ATOM 5656 N N . GLN B 1 88 ? 17.438 -18.594 -18.922 1 90.56 88 GLN B N 1
ATOM 5657 C CA . GLN B 1 88 ? 18.297 -18.047 -19.969 1 90.56 88 GLN B CA 1
ATOM 5658 C C . GLN B 1 88 ? 17.484 -17.266 -21 1 90.56 88 GLN B C 1
ATOM 5660 O O . GLN B 1 88 ? 16.594 -17.828 -21.641 1 90.56 88 GLN B O 1
ATOM 5665 N N . MET B 1 89 ? 17.844 -16.031 -21.125 1 86.81 89 MET B N 1
ATOM 5666 C CA . MET B 1 89 ? 17.188 -15.227 -22.156 1 86.81 89 MET B CA 1
ATOM 5667 C C . MET B 1 89 ? 17.859 -15.438 -23.516 1 86.81 89 MET B C 1
ATOM 5669 O O . MET B 1 89 ? 19.062 -15.656 -23.578 1 86.81 89 MET B O 1
ATOM 5673 N N . SER B 1 90 ? 16.969 -15.367 -24.562 1 82.06 90 SER B N 1
ATOM 5674 C CA . SER B 1 90 ? 17.516 -15.57 -25.891 1 82.06 90 SER B CA 1
ATOM 5675 C C . SER B 1 90 ? 18.109 -14.281 -26.453 1 82.06 90 SER B C 1
ATOM 5677 O O . SER B 1 90 ? 18.938 -14.312 -27.359 1 82.06 90 SER B O 1
ATOM 5679 N N . SER B 1 91 ? 17.609 -13.195 -25.953 1 73.69 91 SER B N 1
ATOM 5680 C CA . SER B 1 91 ? 18.125 -11.906 -26.406 1 73.69 91 SER B CA 1
ATOM 5681 C C . SER B 1 91 ? 18.828 -11.156 -25.297 1 73.69 91 SER B C 1
ATOM 5683 O O . SER B 1 91 ? 18.625 -11.453 -24.109 1 73.69 91 SER B O 1
ATOM 5685 N N . GLY B 1 92 ? 19.75 -10.258 -25.641 1 64.06 92 GLY B N 1
ATOM 5686 C CA . GLY B 1 92 ? 20.531 -9.5 -24.672 1 64.06 92 GLY B CA 1
ATOM 5687 C C . GLY B 1 92 ? 21.75 -10.242 -24.172 1 64.06 92 GLY B C 1
ATOM 5688 O O . GLY B 1 92 ? 22.453 -10.883 -24.953 1 64.06 92 GLY B O 1
ATOM 5689 N N . ASP B 1 93 ? 21.953 -10.008 -22.781 1 66.94 93 ASP B N 1
ATOM 5690 C CA . ASP B 1 93 ? 23.047 -10.773 -22.188 1 66.94 93 ASP B CA 1
ATOM 5691 C C . ASP B 1 93 ? 22.609 -12.203 -21.875 1 66.94 93 ASP B C 1
ATOM 5693 O O . ASP B 1 93 ? 21.703 -12.422 -21.078 1 66.94 93 ASP B O 1
ATOM 5697 N N . ARG B 1 94 ? 22.844 -13.086 -22.75 1 75.19 94 ARG B N 1
ATOM 5698 C CA . ARG B 1 94 ? 22.453 -14.492 -22.75 1 75.19 94 ARG B CA 1
ATOM 5699 C C . ARG B 1 94 ? 22.984 -15.211 -21.516 1 75.19 94 ARG B C 1
ATOM 5701 O O . ARG B 1 94 ? 23.281 -16.406 -21.562 1 75.19 94 ARG B O 1
ATOM 5708 N N . HIS B 1 95 ? 23.047 -14.336 -20.359 1 82 95 HIS B N 1
ATOM 5709 C CA . HIS B 1 95 ? 23.484 -14.969 -19.125 1 82 95 HIS B CA 1
ATOM 5710 C C . HIS B 1 95 ? 22.391 -15.875 -18.562 1 82 95 HIS B C 1
ATOM 5712 O O . HIS B 1 95 ? 21.203 -15.711 -18.891 1 82 95 HIS B O 1
ATOM 5718 N N . ILE B 1 96 ? 22.859 -16.844 -17.844 1 88.44 96 ILE B N 1
ATOM 5719 C CA . ILE B 1 96 ? 21.938 -17.766 -17.188 1 88.44 96 ILE B CA 1
ATOM 5720 C C . ILE B 1 96 ? 21.734 -17.344 -15.727 1 88.44 96 ILE B C 1
ATOM 5722 O O . ILE B 1 96 ? 22.703 -17.172 -14.984 1 88.44 96 ILE B O 1
ATOM 5726 N N . GLU B 1 97 ? 20.562 -17.141 -15.484 1 88.25 97 GLU B N 1
ATOM 5727 C CA . GLU B 1 97 ? 20.203 -16.844 -14.102 1 88.25 97 GLU B CA 1
ATOM 5728 C C . GLU B 1 97 ? 19.797 -18.125 -13.359 1 88.25 97 GLU B C 1
ATOM 5730 O O . GLU B 1 97 ? 19.062 -18.953 -13.891 1 88.25 97 GLU B O 1
ATOM 5735 N N . TYR B 1 98 ? 20.375 -18.281 -12.227 1 89.81 98 TYR B N 1
ATOM 5736 C CA . TYR B 1 98 ? 20.062 -19.422 -11.367 1 89.81 98 TYR B CA 1
ATOM 5737 C C . TYR B 1 98 ? 19.328 -18.969 -10.109 1 89.81 98 TYR B C 1
ATOM 5739 O O . TYR B 1 98 ? 19.734 -18.016 -9.453 1 89.81 98 TYR B O 1
ATOM 5747 N N . ILE B 1 99 ? 18.234 -19.672 -9.852 1 85.12 99 ILE B N 1
ATOM 5748 C CA . ILE B 1 99 ? 17.453 -19.406 -8.656 1 85.12 99 ILE B CA 1
ATOM 5749 C C . ILE B 1 99 ? 17.156 -20.719 -7.93 1 85.12 99 ILE B C 1
ATOM 5751 O O . ILE B 1 99 ? 16.656 -21.672 -8.531 1 85.12 99 ILE B O 1
ATOM 5755 N N . ALA B 1 100 ? 17.453 -20.672 -6.707 1 81.56 100 ALA B N 1
ATOM 5756 C CA . ALA B 1 100 ? 17.141 -21.844 -5.887 1 81.56 100 ALA B CA 1
ATOM 5757 C C . ALA B 1 100 ? 16.078 -21.5 -4.848 1 81.56 100 ALA B C 1
ATOM 5759 O O . ALA B 1 100 ? 15.938 -20.344 -4.438 1 81.56 100 ALA B O 1
ATOM 5760 N N . SER B 1 101 ? 15.297 -22.484 -4.516 1 71 101 SER B N 1
ATOM 5761 C CA . SER B 1 101 ? 14.203 -22.297 -3.568 1 71 101 SER B CA 1
ATOM 5762 C C . SER B 1 101 ? 14.727 -21.828 -2.215 1 71 101 SER B C 1
ATOM 5764 O O . SER B 1 101 ? 13.977 -21.219 -1.435 1 71 101 SER B O 1
ATOM 5766 N N . ASN B 1 102 ? 16.016 -22.141 -1.939 1 67.12 102 ASN B N 1
ATOM 5767 C CA . ASN B 1 102 ? 16.578 -21.734 -0.652 1 67.12 102 ASN B CA 1
ATOM 5768 C C . ASN B 1 102 ? 16.969 -20.266 -0.638 1 67.12 102 ASN B C 1
ATOM 5770 O O . ASN B 1 102 ? 17.516 -19.781 0.351 1 67.12 102 ASN B O 1
ATOM 5774 N N . GLY B 1 103 ? 16.766 -19.672 -1.781 1 72.69 103 GLY B N 1
ATOM 5775 C CA . GLY B 1 103 ? 17.047 -18.234 -1.824 1 72.69 103 GLY B CA 1
ATOM 5776 C C . GLY B 1 103 ? 18.344 -17.906 -2.545 1 72.69 103 GLY B C 1
ATOM 5777 O O . GLY B 1 103 ? 18.625 -16.734 -2.805 1 72.69 103 GLY B O 1
ATOM 5778 N N . THR B 1 104 ? 19.125 -18.891 -2.816 1 79.12 104 THR B N 1
ATOM 5779 C CA . THR B 1 104 ? 20.344 -18.625 -3.57 1 79.12 104 THR B CA 1
ATOM 5780 C C . THR B 1 104 ? 20.016 -18.219 -5.008 1 79.12 104 THR B C 1
ATOM 5782 O O . THR B 1 104 ? 19.172 -18.859 -5.656 1 79.12 104 THR B O 1
ATOM 5785 N N . CYS B 1 105 ? 20.531 -17.141 -5.348 1 86.62 105 CYS B N 1
ATOM 5786 C CA . CYS B 1 105 ? 20.328 -16.703 -6.73 1 86.62 105 CYS B CA 1
ATOM 5787 C C . CYS B 1 105 ? 21.594 -16.078 -7.301 1 86.62 105 CYS B C 1
ATOM 5789 O O . CYS B 1 105 ? 22.359 -15.438 -6.57 1 86.62 105 CYS B O 1
ATOM 5791 N N . ASP B 1 106 ? 21.891 -16.406 -8.547 1 88 106 ASP B N 1
ATOM 5792 C CA . ASP B 1 106 ? 23.047 -15.914 -9.289 1 88 106 ASP B CA 1
ATOM 5793 C C . ASP B 1 106 ? 22.641 -15.453 -10.688 1 88 106 ASP B C 1
ATOM 5795 O O . ASP B 1 106 ? 22.141 -16.25 -11.484 1 88 106 ASP B O 1
ATOM 5799 N N . GLY B 1 107 ? 22.953 -14.234 -10.945 1 86.12 107 GLY B N 1
ATOM 5800 C CA . GLY B 1 107 ? 22.594 -13.664 -12.234 1 86.12 107 GLY B CA 1
ATOM 5801 C C . GLY B 1 107 ? 23.484 -14.133 -13.367 1 86.12 107 GLY B C 1
ATOM 5802 O O . GLY B 1 107 ? 23.156 -13.922 -14.539 1 86.12 107 GLY B O 1
ATOM 5803 N N . LYS B 1 108 ? 24.562 -14.727 -13.07 1 87.25 108 LYS B N 1
ATOM 5804 C CA . LYS B 1 108 ? 25.484 -15.273 -14.055 1 87.25 108 LYS B CA 1
ATOM 5805 C C . LYS B 1 108 ? 25.953 -16.672 -13.656 1 87.25 108 LYS B C 1
ATOM 5807 O O . LYS B 1 108 ? 27.141 -16.891 -13.438 1 87.25 108 LYS B O 1
ATOM 5812 N N . ALA B 1 109 ? 25.031 -17.531 -13.68 1 90.44 109 ALA B N 1
ATOM 5813 C CA . ALA B 1 109 ? 25.312 -18.891 -13.227 1 90.44 109 ALA B CA 1
ATOM 5814 C C . ALA B 1 109 ? 25.828 -19.75 -14.375 1 90.44 109 ALA B C 1
ATOM 5816 O O . ALA B 1 109 ? 25.672 -19.391 -15.547 1 90.44 109 ALA B O 1
ATOM 5817 N N . ALA B 1 110 ? 26.531 -20.797 -13.969 1 89.94 110 ALA B N 1
ATOM 5818 C CA . ALA B 1 110 ? 26.922 -21.828 -14.945 1 89.94 110 ALA B CA 1
ATOM 5819 C C . ALA B 1 110 ? 25.688 -22.547 -15.484 1 89.94 110 ALA B C 1
ATOM 5821 O O . ALA B 1 110 ? 24.656 -22.641 -14.805 1 89.94 110 ALA B O 1
ATOM 5822 N N . PRO B 1 111 ? 25.812 -23.031 -16.781 1 91.31 111 PRO B N 1
ATOM 5823 C CA . PRO B 1 111 ? 24.703 -23.812 -17.312 1 91.31 111 PRO B CA 1
ATOM 5824 C C . PRO B 1 111 ? 24.391 -25.031 -16.453 1 91.31 111 PRO B C 1
ATOM 5826 O O . PRO B 1 111 ? 25.281 -25.609 -15.836 1 91.31 111 PRO B O 1
ATOM 5829 N N . PRO B 1 112 ? 23.125 -25.375 -16.453 1 92.06 112 PRO B N 1
ATOM 5830 C CA . PRO B 1 112 ? 22.75 -26.578 -15.711 1 92.06 112 PRO B CA 1
ATOM 5831 C C . PRO B 1 112 ? 23.219 -27.859 -16.406 1 92.06 112 PRO B C 1
ATOM 5833 O O . PRO B 1 112 ? 23.609 -27.828 -17.578 1 92.06 112 PRO B O 1
ATOM 5836 N N . ALA B 1 113 ? 23.281 -28.938 -15.578 1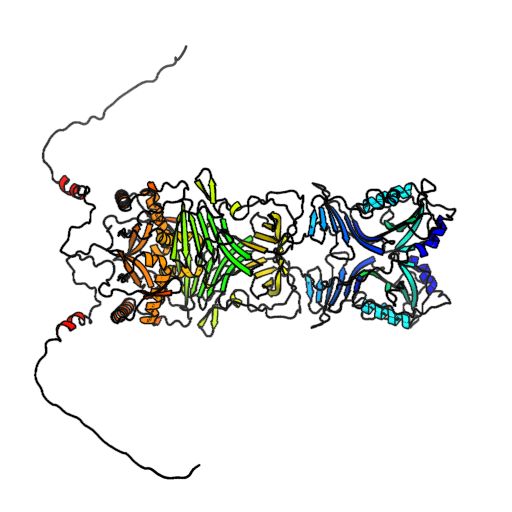 92.69 113 ALA B N 1
ATOM 5837 C CA . ALA B 1 113 ? 23.5 -30.281 -16.094 1 92.69 113 ALA B CA 1
ATOM 5838 C C . ALA B 1 113 ? 22.375 -31.234 -15.664 1 92.69 113 ALA B C 1
ATOM 5840 O O . ALA B 1 113 ? 22.297 -31.609 -14.492 1 92.69 113 ALA B O 1
ATOM 5841 N N . ILE B 1 114 ? 21.531 -31.562 -16.609 1 93 114 ILE B N 1
ATOM 5842 C CA . ILE B 1 114 ? 20.422 -32.438 -16.312 1 93 114 ILE B CA 1
ATOM 5843 C C . ILE B 1 114 ? 20.953 -33.812 -15.883 1 93 114 ILE B C 1
ATOM 5845 O O . ILE B 1 114 ? 20.438 -34.438 -14.945 1 93 114 ILE B O 1
ATOM 5849 N N . LEU B 1 115 ? 21.891 -34.281 -16.609 1 92.44 115 LEU B N 1
ATOM 5850 C CA . LEU B 1 115 ? 22.594 -35.531 -16.328 1 92.44 115 LEU B CA 1
ATOM 5851 C C . LEU B 1 115 ? 24.078 -35.406 -16.688 1 92.44 115 LEU B C 1
ATOM 5853 O O . LEU B 1 115 ? 24.422 -34.969 -17.781 1 92.44 115 LEU B O 1
ATOM 5857 N N . LYS B 1 116 ? 24.828 -35.75 -15.609 1 89.62 116 LYS B N 1
ATOM 5858 C CA . LYS B 1 116 ? 26.266 -35.656 -15.852 1 89.62 116 LYS B CA 1
ATOM 5859 C C . LYS B 1 116 ? 26.953 -36.969 -15.445 1 89.62 116 LYS B C 1
ATOM 5861 O O . LYS B 1 116 ? 27.312 -37.156 -14.273 1 89.62 116 LYS B O 1
ATOM 5866 N N . VAL B 1 117 ? 27.156 -37.781 -16.328 1 92.94 117 VAL B N 1
ATOM 5867 C CA . VAL B 1 117 ? 27.922 -39 -16.219 1 92.94 117 VAL B CA 1
ATOM 5868 C C . VAL B 1 117 ? 28.906 -39.125 -17.391 1 92.94 117 VAL B C 1
ATOM 5870 O O . VAL B 1 117 ? 28.484 -39.25 -18.547 1 92.94 117 VAL B O 1
ATOM 5873 N N . PRO B 1 118 ? 30.203 -39.125 -17.109 1 92.56 118 PRO B N 1
ATOM 5874 C CA . PRO B 1 118 ? 31.188 -39.062 -18.203 1 92.56 118 PRO B CA 1
ATOM 5875 C C . PRO B 1 118 ? 30.984 -40.219 -19.219 1 92.56 118 PRO B C 1
ATOM 5877 O O . PRO B 1 118 ? 31.078 -39.969 -20.422 1 92.56 118 PRO B O 1
ATOM 5880 N N . ARG B 1 119 ? 30.656 -41.344 -18.844 1 93.38 119 ARG B N 1
ATOM 5881 C CA . ARG B 1 119 ? 30.516 -42.531 -19.703 1 93.38 119 ARG B CA 1
ATOM 5882 C C . ARG B 1 119 ? 29.344 -42.375 -20.672 1 93.38 119 ARG B C 1
ATOM 5884 O O . ARG B 1 119 ? 29.297 -43 -21.719 1 93.38 119 ARG B O 1
ATOM 5891 N N . PHE B 1 120 ? 28.375 -41.5 -20.328 1 95.69 120 PHE B N 1
ATOM 5892 C CA . PHE B 1 120 ? 27.188 -41.375 -21.141 1 95.69 120 PHE B CA 1
ATOM 5893 C C . PHE B 1 120 ? 27.328 -40.219 -22.141 1 95.69 120 PHE B C 1
ATOM 5895 O O . PHE B 1 120 ? 26.469 -40 -22.984 1 95.69 120 PHE B O 1
ATOM 5902 N N . GLU B 1 121 ? 28.453 -39.531 -22.156 1 94.5 121 GLU B N 1
ATOM 5903 C CA . GLU B 1 121 ? 28.656 -38.344 -23 1 94.5 121 GLU B CA 1
ATOM 5904 C C . GLU B 1 121 ? 28.594 -38.719 -24.484 1 94.5 121 GLU B C 1
ATOM 5906 O O . GLU B 1 121 ? 28.109 -37.938 -25.312 1 94.5 121 GLU B O 1
ATOM 5911 N N . SER B 1 122 ? 29.062 -39.906 -24.75 1 92.06 122 SER B N 1
ATOM 5912 C CA . SER B 1 122 ? 29.078 -40.344 -26.141 1 92.06 122 SER B CA 1
ATOM 5913 C C . SER B 1 122 ? 27.672 -40.656 -26.641 1 92.06 122 SER B C 1
ATOM 5915 O O . SER B 1 122 ? 27.453 -40.812 -27.844 1 92.06 122 SER B O 1
ATOM 5917 N N . ILE B 1 123 ? 26.766 -40.75 -25.797 1 94.69 123 ILE B N 1
ATOM 5918 C CA . ILE B 1 123 ? 25.406 -41.156 -26.156 1 94.69 123 ILE B CA 1
ATOM 5919 C C . ILE B 1 123 ? 24.484 -39.938 -26.141 1 94.69 123 ILE B C 1
ATOM 5921 O O . ILE B 1 123 ? 23.781 -39.656 -27.109 1 94.69 123 ILE B O 1
ATOM 5925 N N . ILE B 1 124 ? 24.531 -39.156 -25.047 1 95.75 124 ILE B N 1
ATOM 5926 C CA . ILE B 1 124 ? 23.578 -38.094 -24.891 1 95.75 124 ILE B CA 1
ATOM 5927 C C . ILE B 1 124 ? 24.281 -36.75 -25.094 1 95.75 124 ILE B C 1
ATOM 5929 O O . ILE B 1 124 ? 23.656 -35.688 -25.016 1 95.75 124 ILE B O 1
ATOM 5933 N N . GLY B 1 125 ? 25.562 -36.688 -25.375 1 94 125 GLY B N 1
ATOM 5934 C CA . GLY B 1 125 ? 26.312 -35.469 -25.578 1 94 125 GLY B CA 1
ATOM 5935 C C . GLY B 1 125 ? 26.984 -34.969 -24.312 1 94 125 GLY B C 1
ATOM 5936 O O . GLY B 1 125 ? 26.594 -35.344 -23.219 1 94 125 GLY B O 1
ATOM 5937 N N . SER B 1 126 ? 27.953 -34.094 -24.5 1 93.75 126 SER B N 1
ATOM 5938 C CA . SER B 1 126 ? 28.672 -33.469 -23.375 1 93.75 126 SER B CA 1
ATOM 5939 C C . SER B 1 126 ? 27.891 -32.312 -22.781 1 93.75 126 SER B C 1
ATOM 5941 O O . SER B 1 126 ? 28.047 -31.969 -21.609 1 93.75 126 SER B O 1
ATOM 5943 N N . ASP B 1 127 ? 27.094 -31.703 -23.594 1 94.75 127 ASP B N 1
ATOM 5944 C CA . ASP B 1 127 ? 26.234 -30.625 -23.141 1 94.75 127 ASP B CA 1
ATOM 5945 C C . ASP B 1 127 ? 24.812 -31.125 -22.859 1 94.75 127 ASP B C 1
ATOM 5947 O O . ASP B 1 127 ? 24.031 -31.344 -23.781 1 94.75 127 ASP B O 1
ATOM 5951 N N . THR B 1 128 ? 24.516 -31.281 -21.562 1 96.19 128 THR B N 1
ATOM 5952 C CA . THR B 1 128 ? 23.203 -31.75 -21.172 1 96.19 128 THR B CA 1
ATOM 5953 C C . THR B 1 128 ? 22.422 -30.641 -20.469 1 96.19 128 THR B C 1
ATOM 5955 O O . THR B 1 128 ? 21.656 -30.906 -19.531 1 96.19 128 THR B O 1
ATOM 5958 N N . SER B 1 129 ? 22.703 -29.375 -20.875 1 93.94 129 SER B N 1
ATOM 5959 C CA . SER B 1 129 ? 22.109 -28.219 -20.203 1 93.94 129 SER B CA 1
ATOM 5960 C C . SER B 1 129 ? 20.641 -28.062 -20.547 1 93.94 129 SER B C 1
ATOM 5962 O O . SER B 1 129 ? 19.922 -27.281 -19.922 1 93.94 129 SER B O 1
ATOM 5964 N N . SER B 1 130 ? 20.25 -28.75 -21.547 1 93.56 130 SER B N 1
ATOM 5965 C CA . SER B 1 130 ? 18.844 -28.703 -21.969 1 93.56 130 SER B CA 1
ATOM 5966 C C . SER B 1 130 ? 18.406 -30.016 -22.594 1 93.56 130 SER B C 1
ATOM 5968 O O . SER B 1 130 ? 19.234 -30.828 -22.984 1 93.56 130 SER B O 1
ATOM 5970 N N . VAL B 1 131 ? 17.125 -30.125 -22.672 1 92.81 131 VAL B N 1
ATOM 5971 C CA . VAL B 1 131 ? 16.547 -31.297 -23.312 1 92.81 131 VAL B CA 1
ATOM 5972 C C . VAL B 1 131 ? 16.938 -31.312 -24.797 1 92.81 131 VAL B C 1
ATOM 5974 O O . VAL B 1 131 ? 17.266 -32.375 -25.344 1 92.81 131 VAL B O 1
ATOM 5977 N N . SER B 1 132 ? 16.938 -30.172 -25.359 1 91.19 132 SER B N 1
ATOM 5978 C CA . SER B 1 132 ? 17.297 -30.078 -26.781 1 91.19 132 SER B CA 1
ATOM 5979 C C . SER B 1 132 ? 18.719 -30.562 -27.016 1 91.19 132 SER B C 1
ATOM 5981 O O . SER B 1 132 ? 19 -31.25 -28 1 91.19 132 SER B O 1
ATOM 5983 N N . LYS B 1 133 ? 19.578 -30.234 -26.172 1 93.19 133 LYS B N 1
ATOM 5984 C CA . LYS B 1 133 ? 20.969 -30.656 -26.312 1 93.19 133 LYS B CA 1
ATOM 5985 C C . LYS B 1 133 ? 21.109 -32.156 -26.109 1 93.19 133 LYS B C 1
ATOM 5987 O O . LYS B 1 133 ? 21.906 -32.812 -26.797 1 93.19 133 LYS B O 1
ATOM 5992 N N . ILE B 1 134 ? 20.344 -32.656 -25.25 1 94.25 134 ILE B N 1
ATOM 5993 C CA . ILE B 1 134 ? 20.359 -34.125 -25.031 1 94.25 134 ILE B CA 1
ATOM 5994 C C . ILE B 1 134 ? 19.844 -34.812 -26.281 1 94.25 134 ILE B C 1
ATOM 5996 O O . ILE B 1 134 ? 20.453 -35.812 -26.734 1 94.25 134 ILE B O 1
ATOM 6000 N N . VAL B 1 135 ? 18.797 -34.312 -26.812 1 91.5 135 VAL B N 1
ATOM 6001 C CA . VAL B 1 135 ? 18.234 -34.906 -28.016 1 91.5 135 VAL B CA 1
ATOM 6002 C C . VAL B 1 135 ? 19.25 -34.844 -29.156 1 91.5 135 VAL B C 1
ATOM 6004 O O . VAL B 1 135 ? 19.391 -35.781 -29.938 1 91.5 135 VAL B O 1
ATOM 6007 N N . GLU B 1 136 ? 19.938 -33.75 -29.266 1 92.06 136 GLU B N 1
ATOM 6008 C CA . GLU B 1 136 ? 21 -33.625 -30.266 1 92.06 136 GLU B CA 1
ATOM 6009 C C . GLU B 1 136 ? 22.078 -34.688 -30.062 1 92.06 136 GLU B C 1
ATOM 6011 O O . GLU B 1 136 ? 22.562 -35.25 -31.031 1 92.06 136 GLU B O 1
ATOM 6016 N N . GLY B 1 137 ? 22.422 -34.844 -28.844 1 94 137 GLY B N 1
ATOM 6017 C CA . GLY B 1 137 ? 23.391 -35.906 -28.531 1 94 137 GLY B CA 1
ATOM 6018 C C . GLY B 1 137 ? 22.906 -37.281 -28.922 1 94 137 GLY B C 1
ATOM 6019 O O . GLY B 1 137 ? 23.656 -38.062 -29.531 1 94 137 GLY B O 1
ATOM 6020 N N . VAL B 1 138 ? 21.703 -37.562 -28.688 1 93.38 138 VAL B N 1
ATOM 6021 C CA . VAL B 1 138 ? 21.109 -38.844 -29.016 1 93.38 138 VAL B CA 1
ATOM 6022 C C . VAL B 1 138 ? 21.047 -39.031 -30.531 1 93.38 138 VAL B C 1
ATOM 6024 O O . VAL B 1 138 ? 21.344 -40.125 -31.047 1 93.38 138 VAL B O 1
ATOM 6027 N N . ASN B 1 139 ? 20.703 -37.969 -31.203 1 90.5 139 ASN B N 1
ATOM 6028 C CA . ASN B 1 139 ? 20.672 -38.031 -32.656 1 90.5 139 ASN B CA 1
ATOM 6029 C C . ASN B 1 139 ? 22.047 -38.375 -33.25 1 90.5 139 ASN B C 1
ATOM 6031 O O . ASN B 1 139 ? 22.156 -39.188 -34.156 1 90.5 139 ASN B O 1
ATOM 6035 N N . LYS B 1 140 ? 23.047 -37.781 -32.688 1 91.56 140 LYS B N 1
ATOM 6036 C CA . LYS B 1 140 ? 24.406 -38.062 -33.156 1 91.56 140 LYS B CA 1
ATOM 6037 C C . LYS B 1 140 ? 24.781 -39.531 -32.875 1 91.56 140 LYS B C 1
ATOM 6039 O O . LYS B 1 140 ? 25.422 -40.156 -33.688 1 91.56 140 LYS B O 1
ATOM 6044 N N . PHE B 1 141 ? 24.312 -40 -31.797 1 92.38 141 PHE B N 1
ATOM 6045 C CA . PHE B 1 141 ? 24.594 -41.375 -31.406 1 92.38 141 PHE B CA 1
ATOM 6046 C C . PHE B 1 141 ? 23.922 -42.344 -32.344 1 92.38 141 PHE B C 1
ATOM 6048 O O . PHE B 1 141 ? 24.547 -43.281 -32.844 1 92.38 141 PHE B O 1
ATOM 6055 N N . ILE B 1 142 ? 22.641 -42.125 -32.625 1 88.88 142 ILE B N 1
ATOM 6056 C CA . ILE B 1 142 ? 21.859 -43.094 -33.406 1 88.88 142 ILE B CA 1
ATOM 6057 C C . ILE B 1 142 ? 22.375 -43.125 -34.844 1 88.88 142 ILE B C 1
ATOM 6059 O O . ILE B 1 142 ? 22.25 -44.125 -35.531 1 88.88 142 ILE B O 1
ATOM 6063 N N . TRP B 1 143 ? 22.938 -42.062 -35.219 1 86.25 143 TRP B N 1
ATOM 6064 C CA . TRP B 1 143 ? 23.5 -42 -36.562 1 86.25 143 TRP B CA 1
ATOM 6065 C C . TRP B 1 143 ? 24.734 -42.875 -36.688 1 86.25 143 TRP B C 1
ATOM 6067 O O . TRP B 1 143 ? 25.047 -43.375 -37.781 1 86.25 143 TRP B O 1
ATOM 6077 N N . ASN B 1 144 ? 25.359 -43.156 -35.562 1 85.12 144 ASN B N 1
ATOM 6078 C CA . ASN B 1 144 ? 26.656 -43.812 -35.625 1 85.12 144 ASN B CA 1
ATOM 6079 C C . ASN B 1 144 ? 26.594 -45.219 -35.031 1 85.12 144 ASN B C 1
ATOM 6081 O O . ASN B 1 144 ? 27.594 -45.938 -35 1 85.12 144 ASN B O 1
ATOM 6085 N N . HIS B 1 145 ? 25.422 -45.594 -34.531 1 87.25 145 HIS B N 1
ATOM 6086 C CA . HIS B 1 145 ? 25.344 -46.875 -33.844 1 87.25 145 HIS B CA 1
ATOM 6087 C C . HIS B 1 145 ? 24.094 -47.656 -34.281 1 87.25 145 HIS B C 1
ATOM 6089 O O . HIS B 1 145 ? 23.047 -47.062 -34.5 1 87.25 145 HIS B O 1
ATOM 6095 N N . ASN B 1 146 ? 24.312 -48.938 -34.344 1 82.75 146 ASN B N 1
ATOM 6096 C CA . ASN B 1 146 ? 23.188 -49.812 -34.656 1 82.75 146 ASN B CA 1
ATOM 6097 C C . ASN B 1 146 ? 22.531 -50.344 -33.406 1 82.75 146 ASN B C 1
ATOM 6099 O O . ASN B 1 146 ? 23.125 -50.281 -32.312 1 82.75 146 ASN B O 1
ATOM 6103 N N . GLY B 1 147 ? 21.297 -50.688 -33.562 1 87.44 147 GLY B N 1
ATOM 6104 C CA . GLY B 1 147 ? 20.531 -51.312 -32.5 1 87.44 147 GLY B CA 1
ATOM 6105 C C . GLY B 1 147 ? 19.422 -52.219 -33 1 87.44 147 GLY B C 1
ATOM 6106 O O . GLY B 1 147 ? 19.453 -52.656 -34.156 1 87.44 147 GLY B O 1
ATOM 6107 N N . PHE B 1 148 ? 18.562 -52.688 -32.125 1 80.56 148 PHE B N 1
ATOM 6108 C CA . PHE B 1 148 ? 17.469 -53.562 -32.531 1 80.56 148 PHE B CA 1
ATOM 6109 C C . PHE B 1 148 ? 16.156 -53.062 -31.938 1 80.56 148 PHE B C 1
ATOM 6111 O O . PHE B 1 148 ? 16.125 -52.531 -30.828 1 80.56 148 PHE B O 1
ATOM 6118 N N . TYR B 1 149 ? 15.148 -53.188 -32.812 1 77.38 149 TYR B N 1
ATOM 6119 C CA . TYR B 1 149 ? 13.797 -52.875 -32.344 1 77.38 149 TYR B CA 1
ATOM 6120 C C . TYR B 1 149 ? 13.242 -53.969 -31.469 1 77.38 149 TYR B C 1
ATOM 6122 O O . TYR B 1 149 ? 13.445 -55.156 -31.75 1 77.38 149 TYR B O 1
ATOM 6130 N N . VAL B 1 150 ? 12.781 -53.531 -30.469 1 69.56 150 VAL B N 1
ATOM 6131 C CA . VAL B 1 150 ? 12.094 -54.469 -29.594 1 69.56 150 VAL B CA 1
ATOM 6132 C C . VAL B 1 150 ? 10.586 -54.281 -29.688 1 69.56 150 VAL B C 1
ATOM 6134 O O . VAL B 1 150 ? 10.125 -53.125 -29.859 1 69.56 150 VAL B O 1
ATOM 6137 N N . LYS B 1 151 ? 9.773 -55.312 -29.906 1 56.94 151 LYS B N 1
ATOM 6138 C CA . LYS B 1 151 ? 8.336 -55.281 -30.125 1 56.94 151 LYS B CA 1
ATOM 6139 C C . LYS B 1 151 ? 7.68 -54.156 -29.312 1 56.94 151 LYS B C 1
ATOM 6141 O O . LYS B 1 151 ? 8.148 -53.812 -28.219 1 56.94 151 LYS B O 1
ATOM 6146 N N . ASP B 1 152 ? 6.582 -53.562 -29.953 1 52.34 152 ASP B N 1
ATOM 6147 C CA . ASP B 1 152 ? 5.828 -52.344 -29.703 1 52.34 152 ASP B CA 1
ATOM 6148 C C . ASP B 1 152 ? 5.426 -52.25 -28.234 1 52.34 152 ASP B C 1
ATOM 6150 O O . ASP B 1 152 ? 5.043 -53.25 -27.609 1 52.34 152 ASP B O 1
ATOM 6154 N N . ASP B 1 153 ? 5.926 -51.031 -27.719 1 49.97 153 ASP B N 1
ATOM 6155 C CA . ASP B 1 153 ? 5.492 -50.75 -26.359 1 49.97 153 ASP B CA 1
ATOM 6156 C C . ASP B 1 153 ? 4.496 -49.594 -26.344 1 49.97 153 ASP B C 1
ATOM 6158 O O . ASP B 1 153 ? 4.457 -48.781 -27.266 1 49.97 153 ASP B O 1
ATOM 6162 N N . VAL B 1 154 ? 3.27 -49.75 -25.953 1 41.44 154 VAL B N 1
ATOM 6163 C CA . VAL B 1 154 ? 2.367 -48.594 -25.781 1 41.44 154 VAL B CA 1
ATOM 6164 C C . VAL B 1 154 ? 2.742 -47.844 -24.516 1 41.44 154 VAL B C 1
ATOM 6166 O O . VAL B 1 154 ? 2.787 -48.406 -23.422 1 41.44 154 VAL B O 1
ATOM 6169 N N . VAL B 1 155 ? 3.377 -46.594 -24.703 1 42.38 155 VAL B N 1
ATOM 6170 C CA . VAL B 1 155 ? 3.729 -45.688 -23.609 1 42.38 155 VAL B CA 1
ATOM 6171 C C . VAL B 1 155 ? 2.771 -44.5 -23.578 1 42.38 155 VAL B C 1
ATOM 6173 O O . VAL B 1 155 ? 2.625 -43.781 -24.562 1 42.38 155 VAL B O 1
ATOM 6176 N N . ASP B 1 156 ? 2.109 -44.219 -22.375 1 41.81 156 ASP B N 1
ATOM 6177 C CA . ASP B 1 156 ? 1.215 -43.062 -22.141 1 41.81 156 ASP B CA 1
ATOM 6178 C C . ASP B 1 156 ? 0.108 -43.031 -23.188 1 41.81 156 ASP B C 1
ATOM 6180 O O . ASP B 1 156 ? -0.188 -41.969 -23.75 1 41.81 156 ASP B O 1
ATOM 6184 N N . GLY B 1 157 ? -0.384 -44.188 -23.594 1 41.34 157 GLY B N 1
ATOM 6185 C CA . GLY B 1 157 ? -1.47 -44.312 -24.562 1 41.34 157 GLY B CA 1
ATOM 6186 C C . GLY B 1 157 ? -1.008 -44.188 -26 1 41.34 157 GLY B C 1
ATOM 6187 O O . GLY B 1 157 ? -1.828 -44.062 -26.906 1 41.34 157 GLY B O 1
ATOM 6188 N N . VAL B 1 158 ? 0.255 -43.938 -26.109 1 44.09 158 VAL B N 1
ATOM 6189 C CA . VAL B 1 158 ? 0.791 -43.781 -27.453 1 44.09 158 VAL B CA 1
ATOM 6190 C C . VAL B 1 158 ? 1.686 -44.969 -27.812 1 44.09 158 VAL B C 1
ATOM 6192 O O . VAL B 1 158 ? 2.363 -45.5 -26.938 1 44.09 158 VAL B O 1
ATOM 6195 N N . LYS B 1 159 ? 1.459 -45.531 -28.984 1 48.19 159 LYS B N 1
ATOM 6196 C CA . LYS B 1 159 ? 2.387 -46.531 -29.484 1 48.19 159 LYS B CA 1
ATOM 6197 C C . LYS B 1 159 ? 3.822 -46 -29.484 1 48.19 159 LYS B C 1
ATOM 6199 O O . LYS B 1 159 ? 4.121 -45 -30.109 1 48.19 159 LYS B O 1
ATOM 6204 N N . ALA B 1 160 ? 4.582 -46.625 -28.453 1 59.44 160 ALA B N 1
ATOM 6205 C CA . ALA B 1 160 ? 5.988 -46.25 -28.406 1 59.44 160 ALA B CA 1
ATOM 6206 C C . ALA B 1 160 ? 6.879 -47.344 -28.984 1 59.44 160 ALA B C 1
ATOM 6208 O O . ALA B 1 160 ? 6.602 -48.531 -28.812 1 59.44 160 ALA B O 1
ATOM 6209 N N . MET B 1 161 ? 7.777 -47 -29.828 1 69.81 161 MET B N 1
ATOM 6210 C CA . MET B 1 161 ? 8.812 -47.906 -30.328 1 69.81 161 MET B CA 1
ATOM 6211 C C . MET B 1 161 ? 10.039 -47.906 -29.422 1 69.81 161 MET B C 1
ATOM 6213 O O . MET B 1 161 ? 10.414 -46.844 -28.906 1 69.81 161 MET B O 1
ATOM 6217 N N . LYS B 1 162 ? 10.445 -49.156 -29.141 1 80.69 162 LYS B N 1
ATOM 6218 C CA . LYS B 1 162 ? 11.641 -49.312 -28.312 1 80.69 162 LYS B CA 1
ATOM 6219 C C . LYS B 1 162 ? 12.836 -49.75 -29.172 1 80.69 162 LYS B C 1
ATOM 6221 O O . LYS B 1 162 ? 12.742 -50.688 -29.953 1 80.69 162 LYS B O 1
ATOM 6226 N N . TRP B 1 163 ? 13.828 -48.969 -29.078 1 83.44 163 TRP B N 1
ATOM 6227 C CA . TRP B 1 163 ? 15.094 -49.25 -29.75 1 83.44 163 TRP B CA 1
ATOM 6228 C C . TRP B 1 163 ? 16.219 -49.438 -28.734 1 83.44 163 TRP B C 1
ATOM 6230 O O . TRP B 1 163 ? 16.375 -48.625 -27.828 1 83.44 163 TRP B O 1
ATOM 6240 N N . VAL B 1 164 ? 16.953 -50.594 -28.812 1 86.25 164 VAL B N 1
ATOM 6241 C CA . VAL B 1 164 ? 18.016 -50.906 -27.875 1 86.25 164 VAL B CA 1
ATOM 6242 C C . VAL B 1 164 ? 19.344 -51 -28.609 1 86.25 164 VAL B C 1
ATOM 6244 O O . VAL B 1 164 ? 19.422 -51.594 -29.703 1 86.25 164 VAL B O 1
ATOM 6247 N N . SER B 1 165 ? 20.344 -50.406 -28.047 1 90.19 165 SER B N 1
ATOM 6248 C CA . SER B 1 165 ? 21.703 -50.5 -28.578 1 90.19 165 SER B CA 1
ATOM 6249 C C . SER B 1 165 ? 22.688 -50.938 -27.484 1 90.19 165 SER B C 1
ATOM 6251 O O . SER B 1 165 ? 22.547 -50.562 -26.328 1 90.19 165 SER B O 1
ATOM 6253 N N . CYS B 1 166 ? 23.531 -51.812 -27.859 1 90.31 166 CYS B N 1
ATOM 6254 C CA . CYS B 1 166 ? 24.578 -52.312 -26.969 1 90.31 166 CYS B CA 1
ATOM 6255 C C . CYS B 1 166 ? 25.938 -51.719 -27.344 1 90.31 166 CYS B C 1
ATOM 6257 O O . CYS B 1 166 ? 26.547 -52.094 -28.344 1 90.31 166 CYS B O 1
ATOM 6259 N N . VAL B 1 167 ? 26.391 -50.844 -26.516 1 90.94 167 VAL B N 1
ATOM 6260 C CA . VAL B 1 167 ? 27.625 -50.125 -26.812 1 90.94 167 VAL B CA 1
ATOM 6261 C C . VAL B 1 167 ? 28.797 -50.75 -26.078 1 90.94 167 VAL B C 1
ATOM 6263 O O . VAL B 1 167 ? 28.828 -50.781 -24.844 1 90.94 167 VAL B O 1
ATOM 6266 N N . ASN B 1 168 ? 29.719 -51.219 -26.844 1 85.94 168 ASN B N 1
ATOM 6267 C CA . ASN B 1 168 ? 30.922 -51.812 -26.297 1 85.94 168 ASN B CA 1
ATOM 6268 C C . ASN B 1 168 ? 31.984 -50.781 -26 1 85.94 168 ASN B C 1
ATOM 6270 O O . ASN B 1 168 ? 31.922 -49.656 -26.531 1 85.94 168 ASN B O 1
ATOM 6274 N N . GLY B 1 169 ? 32.844 -51.031 -25.094 1 80.44 169 GLY B N 1
ATOM 6275 C CA . GLY B 1 169 ? 34 -50.156 -24.875 1 80.44 169 GLY B CA 1
ATOM 6276 C C . GLY B 1 169 ? 35.031 -50.25 -26 1 80.44 169 GLY B C 1
ATOM 6277 O O . GLY B 1 169 ? 34.969 -51.125 -26.844 1 80.44 169 GLY B O 1
ATOM 6278 N N . ARG B 1 170 ? 35.906 -49.188 -26.062 1 75.19 170 ARG B N 1
ATOM 6279 C CA . ARG B 1 170 ? 36.969 -49.188 -27.047 1 75.19 170 ARG B CA 1
ATOM 6280 C C . ARG B 1 170 ? 37.969 -50.344 -26.781 1 75.19 170 ARG B C 1
ATOM 6282 O O . ARG B 1 170 ? 38.438 -50.969 -27.703 1 75.19 170 ARG B O 1
ATOM 6289 N N . ASN B 1 171 ? 38.031 -50.531 -25.469 1 77.06 171 ASN B N 1
ATOM 6290 C CA . ASN B 1 171 ? 38.906 -51.594 -25.016 1 77.06 171 ASN B CA 1
ATOM 6291 C C . ASN B 1 171 ? 38.156 -52.625 -24.188 1 77.06 171 ASN B C 1
ATOM 6293 O O . ASN B 1 171 ? 37.062 -52.375 -23.688 1 77.06 171 ASN B O 1
ATOM 6297 N N . ALA B 1 172 ? 38.75 -53.875 -24.094 1 75 172 ALA B N 1
ATOM 6298 C CA . ALA B 1 172 ? 38.156 -54.969 -23.375 1 75 172 ALA B CA 1
ATOM 6299 C C . ALA B 1 172 ? 37.906 -54.594 -21.906 1 75 172 ALA B C 1
ATOM 6301 O O . ALA B 1 172 ? 36.969 -55.125 -21.281 1 75 172 ALA B O 1
ATOM 6302 N N . SER B 1 173 ? 38.719 -53.688 -21.359 1 78.88 173 SER B N 1
ATOM 6303 C CA . SER B 1 173 ? 38.594 -53.312 -19.953 1 78.88 173 SER B CA 1
ATOM 6304 C C . SER B 1 173 ? 37.594 -52.188 -19.75 1 78.88 173 SER B C 1
ATOM 6306 O O . SER B 1 173 ? 37.219 -51.906 -18.625 1 78.88 173 SER B O 1
ATOM 6308 N N . ASP B 1 174 ? 37.094 -51.719 -20.875 1 85.5 174 ASP B N 1
ATOM 6309 C CA . ASP B 1 174 ? 36.156 -50.594 -20.766 1 85.5 174 ASP B CA 1
ATOM 6310 C C . ASP B 1 174 ? 34.75 -51.094 -20.406 1 85.5 174 ASP B C 1
ATOM 6312 O O . ASP B 1 174 ? 34.375 -52.188 -20.797 1 85.5 174 ASP B O 1
ATOM 6316 N N . THR B 1 175 ? 34.062 -50.281 -19.703 1 90.88 175 THR B N 1
ATOM 6317 C CA . THR B 1 175 ? 32.656 -50.625 -19.391 1 90.88 175 THR B CA 1
ATOM 6318 C C . THR B 1 175 ? 31.797 -50.594 -20.641 1 90.88 175 THR B C 1
ATOM 6320 O O . THR B 1 175 ? 32.188 -50.031 -21.656 1 90.88 175 THR B O 1
ATOM 6323 N N . LYS B 1 176 ? 30.703 -51.344 -20.609 1 90.69 176 LYS B N 1
ATOM 6324 C CA . LYS B 1 176 ? 29.703 -51.406 -21.672 1 90.69 176 LYS B CA 1
ATOM 6325 C C . LYS B 1 176 ? 28.422 -50.656 -21.266 1 90.69 176 LYS B C 1
ATOM 6327 O O . LYS B 1 176 ? 28.172 -50.438 -20.078 1 90.69 176 LYS B O 1
ATOM 6332 N N . VAL B 1 177 ? 27.734 -50.156 -22.297 1 93.44 177 VAL B N 1
ATOM 6333 C CA . VAL B 1 177 ? 26.547 -49.375 -21.969 1 93.44 177 VAL B CA 1
ATOM 6334 C C . VAL B 1 177 ? 25.344 -49.938 -22.719 1 93.44 177 VAL B C 1
ATOM 6336 O O . VAL B 1 177 ? 25.391 -50.156 -23.922 1 93.44 177 VAL B O 1
ATOM 6339 N N . LEU B 1 178 ? 24.359 -50.25 -21.953 1 91.12 178 LEU B N 1
ATOM 6340 C CA . LEU B 1 178 ? 23.047 -50.562 -22.516 1 91.12 178 LEU B CA 1
ATOM 6341 C C . LEU B 1 178 ? 22.234 -49.281 -22.75 1 91.12 178 LEU B C 1
ATOM 6343 O O . LEU B 1 178 ? 22.062 -48.5 -21.812 1 91.12 178 LEU B O 1
ATOM 6347 N N . VAL B 1 179 ? 21.828 -49.062 -24 1 91.88 179 VAL B N 1
ATOM 6348 C CA . VAL B 1 179 ? 21.047 -47.875 -24.375 1 91.88 179 VAL B CA 1
ATOM 6349 C C . VAL B 1 179 ? 19.641 -48.312 -24.781 1 91.88 179 VAL B C 1
ATOM 6351 O O . VAL B 1 179 ? 19.469 -49.125 -25.703 1 91.88 179 VAL B O 1
ATOM 6354 N N . GLU B 1 180 ? 18.703 -47.781 -24.109 1 89.06 180 GLU B N 1
ATOM 6355 C CA . GLU B 1 180 ? 17.312 -48 -24.469 1 89.06 180 GLU B CA 1
ATOM 6356 C C . GLU B 1 180 ? 16.625 -46.656 -24.781 1 89.06 180 GLU B C 1
ATOM 6358 O O . GLU B 1 180 ? 16.578 -45.781 -23.938 1 89.06 180 GLU B O 1
ATOM 6363 N N . LEU B 1 181 ? 16.125 -46.531 -25.984 1 85.94 181 LEU B N 1
ATOM 6364 C CA . LEU B 1 181 ? 15.367 -45.344 -26.406 1 85.94 181 LEU B CA 1
ATOM 6365 C C . LEU B 1 181 ? 13.914 -45.719 -26.703 1 85.94 181 LEU B C 1
ATOM 6367 O O . LEU B 1 181 ? 13.648 -46.75 -27.328 1 85.94 181 LEU B O 1
ATOM 6371 N N . ARG B 1 182 ? 13.055 -44.906 -26.156 1 80.81 182 ARG B N 1
ATOM 6372 C CA . ARG B 1 182 ? 11.648 -45.031 -26.531 1 80.81 182 ARG B CA 1
ATOM 6373 C C . ARG B 1 182 ? 11.164 -43.781 -27.25 1 80.81 182 ARG B C 1
ATOM 6375 O O . ARG B 1 182 ? 11.492 -42.656 -26.859 1 80.81 182 ARG B O 1
ATOM 6382 N N . PHE B 1 183 ? 10.523 -44.031 -28.344 1 76.56 183 PHE B N 1
ATOM 6383 C CA . PHE B 1 183 ? 10.039 -42.906 -29.125 1 76.56 183 PHE B CA 1
ATOM 6384 C C . PHE B 1 183 ? 8.688 -43.219 -29.75 1 76.56 183 PHE B C 1
ATOM 6386 O O . PHE B 1 183 ? 8.289 -44.375 -29.828 1 76.56 183 PHE B O 1
ATOM 6393 N N . ARG B 1 184 ? 7.98 -42.219 -29.984 1 67.75 184 ARG B N 1
ATOM 6394 C CA . ARG B 1 184 ? 6.723 -42.375 -30.703 1 67.75 184 ARG B CA 1
ATOM 6395 C C . ARG B 1 184 ? 6.805 -41.719 -32.094 1 67.75 184 ARG B C 1
ATOM 6397 O O . ARG B 1 184 ? 7.484 -40.688 -32.25 1 67.75 184 ARG B O 1
ATOM 6404 N N . GLU B 1 185 ? 6.395 -42.469 -33.094 1 57.97 185 GLU B N 1
ATOM 6405 C CA . GLU B 1 185 ? 6.258 -41.875 -34.406 1 57.97 185 GLU B CA 1
ATOM 6406 C C . GLU B 1 185 ? 5.047 -40.969 -34.469 1 57.97 185 GLU B C 1
ATOM 6408 O O . GLU B 1 185 ? 3.949 -41.344 -34.062 1 57.97 185 GLU B O 1
ATOM 6413 N N . ASP B 1 186 ? 5.234 -39.719 -34.25 1 47.34 186 ASP B N 1
ATOM 6414 C CA . ASP B 1 186 ? 4.098 -38.812 -34.344 1 47.34 186 ASP B CA 1
ATOM 6415 C C . ASP B 1 186 ? 3.922 -38.312 -35.781 1 47.34 186 ASP B C 1
ATOM 6417 O O . ASP B 1 186 ? 4.855 -37.75 -36.375 1 47.34 186 ASP B O 1
ATOM 6421 N N . GLU B 1 187 ? 2.934 -38.812 -36.5 1 42.88 187 GLU B N 1
ATOM 6422 C CA . GLU B 1 187 ? 2.666 -38.281 -37.844 1 42.88 187 GLU B CA 1
ATOM 6423 C C . GLU B 1 187 ? 2.686 -36.75 -37.844 1 42.88 187 GLU B C 1
ATOM 6425 O O . GLU B 1 187 ? 2.965 -36.125 -38.875 1 42.88 187 GLU B O 1
ATOM 6430 N N . GLN B 1 188 ? 2.109 -36.156 -36.906 1 35 188 GLN B N 1
ATOM 6431 C CA . GLN B 1 188 ? 2.057 -34.688 -36.906 1 35 188 GLN B CA 1
ATOM 6432 C C . GLN B 1 188 ? 3.453 -34.094 -36.812 1 35 188 GLN B C 1
ATOM 6434 O O . GLN B 1 188 ? 3.682 -32.969 -37.219 1 35 188 GLN B O 1
ATOM 6439 N N . PHE B 1 189 ? 4.246 -34.719 -36.062 1 39.22 189 PHE B N 1
ATOM 6440 C CA . PHE B 1 189 ? 5.633 -34.281 -36.031 1 39.22 189 PHE B CA 1
ATOM 6441 C C . PHE B 1 189 ? 6.473 -35.125 -37 1 39.22 189 PHE B C 1
ATOM 6443 O O . PHE B 1 189 ? 6.402 -36.344 -37 1 39.22 189 PHE B O 1
ATOM 6450 N N . SER B 1 190 ? 6.297 -34.938 -38.25 1 45.34 190 SER B N 1
ATOM 6451 C CA . SER B 1 190 ? 7.109 -35.625 -39.25 1 45.34 190 SER B CA 1
ATOM 6452 C C . SER B 1 190 ? 8.297 -36.344 -38.594 1 45.34 190 SER B C 1
ATOM 6454 O O . SER B 1 190 ? 8.977 -37.125 -39.25 1 45.34 190 SER B O 1
ATOM 6456 N N . ASP B 1 191 ? 8.531 -36.031 -37.312 1 56.03 191 ASP B N 1
ATOM 6457 C CA . ASP B 1 191 ? 9.773 -36.5 -36.688 1 56.03 191 ASP B CA 1
ATOM 6458 C C . ASP B 1 191 ? 9.492 -37.281 -35.406 1 56.03 191 ASP B C 1
ATOM 6460 O O . ASP B 1 191 ? 8.383 -37.219 -34.875 1 56.03 191 ASP B O 1
ATOM 6464 N N . MET B 1 192 ? 10.164 -38.219 -35.031 1 69.06 192 MET B N 1
ATOM 6465 C CA . MET B 1 192 ? 10.109 -39.094 -33.844 1 69.06 192 MET B CA 1
ATOM 6466 C C . MET B 1 192 ? 10.25 -38.25 -32.562 1 69.06 192 MET B C 1
ATOM 6468 O O . MET B 1 192 ? 11.062 -37.344 -32.5 1 69.06 192 MET B O 1
ATOM 6472 N N . ILE B 1 193 ? 9.281 -38.469 -31.656 1 74.06 193 ILE B N 1
ATOM 6473 C CA . ILE B 1 193 ? 9.375 -37.781 -30.375 1 74.06 193 ILE B CA 1
ATOM 6474 C C . ILE B 1 193 ? 9.953 -38.719 -29.328 1 74.06 193 ILE B C 1
ATOM 6476 O O . ILE B 1 193 ? 9.445 -39.844 -29.141 1 74.06 193 ILE B O 1
ATOM 6480 N N . LEU B 1 194 ? 10.969 -38.312 -28.797 1 81.94 194 LEU B N 1
ATOM 6481 C CA . LEU B 1 194 ? 11.633 -39.094 -27.766 1 81.94 194 LEU B CA 1
ATOM 6482 C C . LEU B 1 194 ? 10.805 -39.094 -26.484 1 81.94 194 LEU B C 1
ATOM 6484 O O . LEU B 1 194 ? 10.375 -38.062 -26 1 81.94 194 LEU B O 1
ATOM 6488 N N . LEU B 1 195 ? 10.562 -40.25 -25.922 1 77 195 LEU B N 1
ATOM 6489 C CA . LEU B 1 195 ? 9.758 -40.406 -24.719 1 77 195 LEU B CA 1
ATOM 6490 C C . LEU B 1 195 ? 10.633 -40.75 -23.516 1 77 195 LEU B C 1
ATOM 6492 O O . LEU B 1 195 ? 10.305 -40.375 -22.391 1 77 195 LEU B O 1
ATOM 6496 N N . SER B 1 196 ? 11.617 -41.531 -23.781 1 85 196 SER B N 1
ATOM 6497 C CA . SER B 1 196 ? 12.477 -41.875 -22.656 1 85 196 SER B CA 1
ATOM 6498 C C . SER B 1 196 ? 13.836 -42.375 -23.125 1 85 196 SER B C 1
ATOM 6500 O O . SER B 1 196 ? 13.977 -42.844 -24.266 1 85 196 SER B O 1
ATOM 6502 N N . ILE B 1 197 ? 14.781 -42.156 -22.281 1 89.12 197 ILE B N 1
ATOM 6503 C CA . ILE B 1 197 ? 16.141 -42.656 -22.422 1 89.12 197 ILE B CA 1
ATOM 6504 C C . ILE B 1 197 ? 16.531 -43.438 -21.156 1 89.12 197 ILE B C 1
ATOM 6506 O O . ILE B 1 197 ? 16.375 -42.938 -20.047 1 89.12 197 ILE B O 1
ATOM 6510 N N . ARG B 1 198 ? 16.984 -44.625 -21.359 1 90.44 198 ARG B N 1
ATOM 6511 C CA . ARG B 1 198 ? 17.547 -45.406 -20.25 1 90.44 198 ARG B CA 1
ATOM 6512 C C . ARG B 1 198 ? 18.984 -45.844 -20.562 1 90.44 198 ARG B C 1
ATOM 6514 O O . ARG B 1 198 ? 19.25 -46.375 -21.625 1 90.44 198 ARG B O 1
ATOM 6521 N N . LEU B 1 199 ? 19.844 -45.531 -19.625 1 93.12 199 LEU B N 1
ATOM 6522 C CA . LEU B 1 199 ? 21.266 -45.844 -19.766 1 93.12 199 LEU B CA 1
ATOM 6523 C C . LEU B 1 199 ? 21.781 -46.625 -18.578 1 93.12 199 LEU B C 1
ATOM 6525 O O . LEU B 1 199 ? 21.625 -46.219 -17.438 1 93.12 199 LEU B O 1
ATOM 6529 N N . ALA B 1 200 ? 22.375 -47.75 -18.891 1 91.75 200 ALA B N 1
ATOM 6530 C CA . ALA B 1 200 ? 23 -48.562 -17.844 1 91.75 200 ALA B CA 1
ATOM 6531 C C . ALA B 1 200 ? 24.453 -48.906 -18.203 1 91.75 200 ALA B C 1
ATOM 6533 O O . ALA B 1 200 ? 24.719 -49.5 -19.25 1 91.75 200 ALA B O 1
ATOM 6534 N N . GLU B 1 201 ? 25.312 -48.469 -17.359 1 93.31 201 GLU B N 1
ATOM 6535 C CA . GLU B 1 201 ? 26.734 -48.781 -17.516 1 93.31 201 GLU B CA 1
ATOM 6536 C C . GLU B 1 201 ? 27.094 -50.062 -16.766 1 93.31 201 GLU B C 1
ATOM 6538 O O . GLU B 1 201 ? 26.938 -50.125 -15.539 1 93.31 201 GLU B O 1
ATOM 6543 N N . LEU B 1 202 ? 27.641 -51 -17.531 1 90.06 202 LEU B N 1
ATOM 6544 C CA . LEU B 1 202 ? 27.953 -52.312 -16.969 1 90.06 202 LEU B CA 1
ATOM 6545 C C . LEU B 1 202 ? 29.391 -52.688 -17.25 1 90.06 202 LEU B C 1
ATOM 6547 O O . LEU B 1 202 ? 29.984 -52.188 -18.203 1 90.06 202 LEU B O 1
ATOM 6551 N N . LYS B 1 203 ? 29.969 -53.531 -16.328 1 87.38 203 LYS B N 1
ATOM 6552 C CA . LYS B 1 203 ? 31.281 -54.094 -16.609 1 87.38 203 LYS B CA 1
ATOM 6553 C C . LYS B 1 203 ? 31.266 -55 -17.828 1 87.38 203 LYS B C 1
ATOM 6555 O O . LYS B 1 203 ? 32.156 -54.938 -18.672 1 87.38 203 LYS B O 1
ATOM 6560 N N . ASP B 1 204 ? 30.266 -55.875 -17.891 1 84.62 204 ASP B N 1
ATOM 6561 C CA . ASP B 1 204 ? 29.953 -56.719 -19.031 1 84.62 204 ASP B CA 1
ATOM 6562 C C . ASP B 1 204 ? 28.453 -56.969 -19.141 1 84.62 204 ASP B C 1
ATOM 6564 O O . ASP B 1 204 ? 27.703 -56.75 -18.172 1 84.62 204 ASP B O 1
ATOM 6568 N N . PHE B 1 205 ? 27.984 -57.375 -20.281 1 86.19 205 PHE B N 1
ATOM 6569 C CA . PHE B 1 205 ? 26.547 -57.531 -20.5 1 86.19 205 PHE B CA 1
ATOM 6570 C C . PHE B 1 205 ? 26.031 -58.781 -19.781 1 86.19 205 PHE B C 1
ATOM 6572 O O . PHE B 1 205 ? 24.828 -59.031 -19.781 1 86.19 205 PHE B O 1
ATOM 6579 N N . ASN B 1 206 ? 26.938 -59.531 -19.109 1 77.69 206 ASN B N 1
ATOM 6580 C CA . ASN B 1 206 ? 26.531 -60.688 -18.328 1 77.69 206 ASN B CA 1
ATOM 6581 C C . ASN B 1 206 ? 26.328 -60.312 -16.859 1 77.69 206 ASN B C 1
ATOM 6583 O O . ASN B 1 206 ? 25.875 -61.156 -16.078 1 77.69 206 ASN B O 1
ATOM 6587 N N . THR B 1 207 ? 26.734 -59.094 -16.578 1 77.81 207 THR B N 1
ATOM 6588 C CA . THR B 1 207 ? 26.562 -58.625 -15.211 1 77.81 207 THR B CA 1
ATOM 6589 C C . THR B 1 207 ? 25.219 -57.938 -15.047 1 77.81 207 THR B C 1
ATOM 6591 O O . THR B 1 207 ? 24.766 -57.219 -15.953 1 77.81 207 THR B O 1
ATOM 6594 N N . THR B 1 208 ? 24.578 -58.125 -13.875 1 75.5 208 THR B N 1
ATOM 6595 C CA . THR B 1 208 ? 23.266 -57.531 -13.656 1 75.5 208 THR B CA 1
ATOM 6596 C C . THR B 1 208 ? 23.375 -56.281 -12.789 1 75.5 208 THR B C 1
ATOM 6598 O O . THR B 1 208 ? 22.391 -55.562 -12.594 1 75.5 208 THR B O 1
ATOM 6601 N N . THR B 1 209 ? 24.609 -55.969 -12.305 1 82.56 209 THR B N 1
ATOM 6602 C CA . THR B 1 209 ? 24.766 -54.812 -11.445 1 82.56 209 THR B CA 1
ATOM 6603 C C . THR B 1 209 ? 25.422 -53.656 -12.211 1 82.56 209 THR B C 1
ATOM 6605 O O . THR B 1 209 ? 26.609 -53.719 -12.508 1 82.56 209 THR B O 1
ATOM 6608 N N . PRO B 1 210 ? 24.656 -52.656 -12.453 1 88.31 210 PRO B N 1
ATOM 6609 C CA . PRO B 1 210 ? 25.234 -51.531 -13.195 1 88.31 210 PRO B CA 1
ATOM 6610 C C . PRO B 1 210 ? 26.031 -50.594 -12.305 1 88.31 210 PRO B C 1
ATOM 6612 O O . PRO B 1 210 ? 25.703 -50.406 -11.133 1 88.31 210 PRO B O 1
ATOM 6615 N N . GLU B 1 211 ? 27.109 -49.969 -12.828 1 90.12 211 GLU B N 1
ATOM 6616 C CA . GLU B 1 211 ? 27.859 -48.906 -12.172 1 90.12 211 GLU B CA 1
ATOM 6617 C C . GLU B 1 211 ? 27.078 -47.594 -12.156 1 90.12 211 GLU B C 1
ATOM 6619 O O . GLU B 1 211 ? 27.109 -46.844 -11.164 1 90.12 211 GLU B O 1
ATOM 6624 N N . ASN B 1 212 ? 26.516 -47.312 -13.227 1 92.56 212 ASN B N 1
ATOM 6625 C CA . ASN B 1 212 ? 25.594 -46.188 -13.391 1 92.56 212 ASN B CA 1
ATOM 6626 C C . ASN B 1 212 ? 24.312 -46.625 -14.102 1 92.56 212 ASN B C 1
ATOM 6628 O O . ASN B 1 212 ? 24.359 -47.406 -15.055 1 92.56 212 ASN B O 1
ATOM 6632 N N . HIS B 1 213 ? 23.172 -46.25 -13.602 1 90.56 213 HIS B N 1
ATOM 6633 C CA . HIS B 1 213 ? 21.875 -46.594 -14.188 1 90.56 213 HIS B CA 1
ATOM 6634 C C . HIS B 1 213 ? 20.906 -45.406 -14.062 1 90.56 213 HIS B C 1
ATOM 6636 O O . HIS B 1 213 ? 20.469 -45.094 -12.961 1 90.56 213 HIS B O 1
ATOM 6642 N N . PHE B 1 214 ? 20.656 -44.812 -15.242 1 90.94 214 PHE B N 1
ATOM 6643 C CA . PHE B 1 214 ? 19.812 -43.594 -15.25 1 90.94 214 PHE B CA 1
ATOM 6644 C C . PHE B 1 214 ? 18.703 -43.719 -16.281 1 90.94 214 PHE B C 1
ATOM 6646 O O . PHE B 1 214 ? 18.859 -44.406 -17.297 1 90.94 214 PHE B O 1
ATOM 6653 N N . SER B 1 215 ? 17.625 -43.125 -15.969 1 87.94 215 SER B N 1
ATOM 6654 C CA . SER B 1 215 ? 16.562 -42.938 -16.953 1 87.94 215 SER B CA 1
ATOM 6655 C C . SER B 1 215 ? 16.125 -41.469 -17.016 1 87.94 215 SER B C 1
ATOM 6657 O O . SER B 1 215 ? 16.125 -40.781 -15.984 1 87.94 215 SER B O 1
ATOM 6659 N N . ILE B 1 216 ? 15.891 -40.938 -18.188 1 88.88 216 ILE B N 1
ATOM 6660 C CA . ILE B 1 216 ? 15.219 -39.656 -18.438 1 88.88 216 ILE B CA 1
ATOM 6661 C C . ILE B 1 216 ? 13.891 -39.906 -19.141 1 88.88 216 ILE B C 1
ATOM 6663 O O . ILE B 1 216 ? 13.844 -40.531 -20.203 1 88.88 216 ILE B O 1
ATOM 6667 N N . GLU B 1 217 ? 12.898 -39.469 -18.484 1 82.5 217 GLU B N 1
ATOM 6668 C CA . GLU B 1 217 ? 11.562 -39.594 -19.078 1 82.5 217 GLU B CA 1
ATOM 6669 C C . GLU B 1 217 ? 10.984 -38.25 -19.484 1 82.5 217 GLU B C 1
ATOM 6671 O O . GLU B 1 217 ? 11.117 -37.281 -18.75 1 82.5 217 GLU B O 1
ATOM 6676 N N . PHE B 1 218 ? 10.516 -38.188 -20.656 1 80.38 218 PHE B N 1
ATOM 6677 C CA . PHE B 1 218 ? 9.773 -37.031 -21.156 1 80.38 218 PHE B CA 1
ATOM 6678 C C . PHE B 1 218 ? 8.273 -37.312 -21.172 1 80.38 218 PHE B C 1
ATOM 6680 O O . PHE B 1 218 ? 7.719 -37.656 -22.219 1 80.38 218 PHE B O 1
ATOM 6687 N N . ASP B 1 219 ? 7.723 -37.094 -20.047 1 68.44 219 ASP B N 1
ATOM 6688 C CA . ASP B 1 219 ? 6.379 -37.594 -19.766 1 68.44 219 ASP B CA 1
ATOM 6689 C C . ASP B 1 219 ? 5.332 -36.812 -20.562 1 68.44 219 ASP B C 1
ATOM 6691 O O . ASP B 1 219 ? 4.348 -37.375 -21.031 1 68.44 219 ASP B O 1
ATOM 6695 N N . ARG B 1 220 ? 5.66 -35.5 -20.578 1 66.88 220 ARG B N 1
ATOM 6696 C CA . ARG B 1 220 ? 4.625 -34.656 -21.219 1 66.88 220 ARG B CA 1
ATOM 6697 C C . ARG B 1 220 ? 5.234 -33.469 -21.938 1 66.88 220 ARG B C 1
ATOM 6699 O O . ARG B 1 220 ? 6.203 -32.875 -21.469 1 66.88 220 ARG B O 1
ATOM 6706 N N . TYR B 1 221 ? 4.633 -33.281 -23.062 1 65.75 221 TYR B N 1
ATOM 6707 C CA . TYR B 1 221 ? 4.941 -32.062 -23.812 1 65.75 221 TYR B CA 1
ATOM 6708 C C . TYR B 1 221 ? 3.758 -31.109 -23.812 1 65.75 221 TYR B C 1
ATOM 6710 O O . TYR B 1 221 ? 2.611 -31.516 -23.984 1 65.75 221 TYR B O 1
ATOM 6718 N N . GLU B 1 222 ? 4.09 -29.906 -23.422 1 67.5 222 GLU B N 1
ATOM 6719 C CA . GLU B 1 222 ? 3.059 -28.875 -23.359 1 67.5 222 GLU B CA 1
ATOM 6720 C C . GLU B 1 222 ? 3.48 -27.641 -24.141 1 67.5 222 GLU B C 1
ATOM 6722 O O . GLU B 1 222 ? 4.645 -27.5 -24.531 1 67.5 222 GLU B O 1
ATOM 6727 N N . ILE B 1 223 ? 2.486 -26.859 -24.406 1 66 223 ILE B N 1
ATOM 6728 C CA . ILE B 1 223 ? 2.773 -25.531 -24.953 1 66 223 ILE B CA 1
ATOM 6729 C C . ILE B 1 223 ? 3.148 -24.578 -23.828 1 66 223 ILE B C 1
ATOM 6731 O O . ILE B 1 223 ? 2.447 -24.484 -22.828 1 66 223 ILE B O 1
ATOM 6735 N N . PRO B 1 224 ? 4.238 -23.953 -24.062 1 79.75 224 PRO B N 1
ATOM 6736 C CA . PRO B 1 224 ? 4.617 -22.984 -23.031 1 79.75 224 PRO B CA 1
ATOM 6737 C C . PRO B 1 224 ? 3.555 -21.906 -22.828 1 79.75 224 PRO B C 1
ATOM 6739 O O . PRO B 1 224 ? 2.896 -21.484 -23.781 1 79.75 224 PRO B O 1
ATOM 6742 N N . ARG B 1 225 ? 3.387 -21.406 -21.641 1 71.56 225 ARG B N 1
ATOM 6743 C CA . ARG B 1 225 ? 2.486 -20.297 -21.328 1 71.56 225 ARG B CA 1
ATOM 6744 C C . ARG B 1 225 ? 3.051 -18.969 -21.828 1 71.56 225 ARG B C 1
ATOM 6746 O O . ARG B 1 225 ? 2.297 -18.047 -22.125 1 71.56 225 ARG B O 1
ATOM 6753 N N . GLY B 1 226 ? 4.316 -18.922 -21.875 1 75.75 226 GLY B N 1
ATOM 6754 C CA . GLY B 1 226 ? 4.973 -17.719 -22.375 1 75.75 226 GLY B CA 1
ATOM 6755 C C . GLY B 1 226 ? 5.547 -16.859 -21.266 1 75.75 226 GLY B C 1
ATOM 6756 O O . GLY B 1 226 ? 6.301 -15.922 -21.531 1 75.75 226 GLY B O 1
ATOM 6757 N N . ASP B 1 227 ? 5.23 -17 -20 1 74.62 227 ASP B N 1
ATOM 6758 C CA . ASP B 1 227 ? 5.742 -16.156 -18.922 1 74.62 227 ASP B CA 1
ATOM 6759 C C . ASP B 1 227 ? 6.551 -16.969 -17.922 1 74.62 227 ASP B C 1
ATOM 6761 O O . ASP B 1 227 ? 6.793 -16.516 -16.797 1 74.62 227 ASP B O 1
ATOM 6765 N N . GLU B 1 228 ? 7.027 -18.109 -18.391 1 80 228 GLU B N 1
ATOM 6766 C CA . GLU B 1 228 ? 7.742 -19.016 -17.5 1 80 228 GLU B CA 1
ATOM 6767 C C . GLU B 1 228 ? 9.047 -18.391 -17.016 1 80 228 GLU B C 1
ATOM 6769 O O . GLU B 1 228 ? 9.594 -18.797 -15.984 1 80 228 GLU B O 1
ATOM 6774 N N . HIS B 1 229 ? 9.477 -17.438 -17.828 1 81.31 229 HIS B N 1
ATOM 6775 C CA . HIS B 1 229 ? 10.734 -16.797 -17.484 1 81.31 229 HIS B CA 1
ATOM 6776 C C . HIS B 1 229 ? 10.539 -15.805 -16.344 1 81.31 229 HIS B C 1
ATOM 6778 O O . HIS B 1 229 ? 11.516 -15.359 -15.727 1 81.31 229 HIS B O 1
ATOM 6784 N N . LYS B 1 230 ? 9.359 -15.5 -16.172 1 72.19 230 LYS B N 1
ATOM 6785 C CA . LYS B 1 230 ? 9.086 -14.547 -15.102 1 72.19 230 LYS B CA 1
ATOM 6786 C C . LYS B 1 230 ? 9.055 -15.227 -13.742 1 72.19 230 LYS B C 1
ATOM 6788 O O . LYS B 1 230 ? 8.07 -15.875 -13.383 1 72.19 230 LYS B O 1
ATOM 6793 N N . ALA B 1 231 ? 10.266 -15.453 -13.297 1 64.44 231 ALA B N 1
ATOM 6794 C CA . ALA B 1 231 ? 10.32 -16.031 -11.953 1 64.44 231 ALA B CA 1
ATOM 6795 C C . ALA B 1 231 ? 10.125 -14.953 -10.891 1 64.44 231 ALA B C 1
ATOM 6797 O O . ALA B 1 231 ? 10.781 -13.906 -10.93 1 64.44 231 ALA B O 1
ATOM 6798 N N . GLN B 1 232 ? 9.133 -15.188 -10.211 1 66.81 232 GLN B N 1
ATOM 6799 C CA . GLN B 1 232 ? 9 -14.312 -9.047 1 66.81 232 GLN B CA 1
ATOM 6800 C C . GLN B 1 232 ? 9.977 -14.711 -7.945 1 66.81 232 GLN B C 1
ATOM 6802 O O . GLN B 1 232 ? 9.93 -15.836 -7.441 1 66.81 232 GLN B O 1
ATOM 6807 N N . ILE B 1 233 ? 11.039 -13.938 -7.859 1 78.69 233 ILE B N 1
ATOM 6808 C CA . ILE B 1 233 ? 11.977 -14.125 -6.758 1 78.69 233 ILE B CA 1
ATOM 6809 C C . ILE B 1 233 ? 11.359 -13.602 -5.461 1 78.69 233 ILE B C 1
ATOM 6811 O O . ILE B 1 233 ? 10.859 -12.469 -5.418 1 78.69 233 ILE B O 1
ATOM 6815 N N . ALA B 1 234 ? 11.383 -14.508 -4.527 1 78.81 234 ALA B N 1
ATOM 6816 C CA . ALA B 1 234 ? 10.781 -14.141 -3.25 1 78.81 234 ALA B CA 1
ATOM 6817 C C . ALA B 1 234 ? 11.422 -12.875 -2.682 1 78.81 234 ALA B C 1
ATOM 6819 O O . ALA B 1 234 ? 12.594 -12.586 -2.959 1 78.81 234 ALA B O 1
ATOM 6820 N N . HIS B 1 235 ? 10.727 -12.188 -1.861 1 85.88 235 HIS B N 1
ATOM 6821 C CA . HIS B 1 235 ? 11.234 -10.992 -1.202 1 85.88 235 HIS B CA 1
ATOM 6822 C C . HIS B 1 235 ? 12.438 -11.312 -0.319 1 85.88 235 HIS B C 1
ATOM 6824 O O . HIS B 1 235 ? 12.547 -12.43 0.199 1 85.88 235 HIS B O 1
ATOM 6830 N N . GLY B 1 236 ? 13.336 -10.367 -0.198 1 88.06 236 GLY B N 1
ATOM 6831 C CA . GLY B 1 236 ? 14.477 -10.516 0.69 1 88.06 236 GLY B CA 1
ATOM 6832 C C . GLY B 1 236 ? 15.633 -11.266 0.056 1 88.06 236 GLY B C 1
ATOM 6833 O O . GLY B 1 236 ? 16.703 -11.383 0.653 1 88.06 236 GLY B O 1
ATOM 6834 N N . ILE B 1 237 ? 15.43 -11.766 -1.119 1 87.31 237 ILE B N 1
ATOM 6835 C CA . ILE B 1 237 ? 16.5 -12.5 -1.795 1 87.31 237 ILE B CA 1
ATOM 6836 C C . ILE B 1 237 ? 17.234 -11.57 -2.758 1 87.31 237 ILE B C 1
ATOM 6838 O O . ILE B 1 237 ? 16.594 -10.883 -3.568 1 87.31 237 ILE B O 1
ATOM 6842 N N . PHE B 1 238 ? 18.5 -11.539 -2.582 1 91.06 238 PHE B N 1
ATOM 6843 C CA . PHE B 1 238 ? 19.359 -10.742 -3.449 1 91.06 238 PHE B CA 1
ATOM 6844 C C . PHE B 1 238 ? 20.156 -11.641 -4.387 1 91.06 238 PHE B C 1
ATOM 6846 O O . PHE B 1 238 ? 20.875 -12.531 -3.934 1 91.06 238 PHE B O 1
ATOM 6853 N N . CYS B 1 239 ? 20 -11.414 -5.699 1 88.38 239 CYS B N 1
ATOM 6854 C CA . CYS B 1 239 ? 20.719 -12.195 -6.688 1 88.38 239 CYS B CA 1
ATOM 6855 C C . CYS B 1 239 ? 22.078 -11.562 -7 1 88.38 239 CYS B C 1
ATOM 6857 O O . CYS B 1 239 ? 22.141 -10.43 -7.488 1 88.38 239 CYS B O 1
ATOM 6859 N N . GLU B 1 240 ? 23.125 -12.32 -6.855 1 87.56 240 GLU B N 1
ATOM 6860 C CA . GLU B 1 240 ? 24.469 -11.828 -7.117 1 87.56 240 GLU B CA 1
ATOM 6861 C C . GLU B 1 240 ? 24.734 -11.734 -8.617 1 87.56 240 GLU B C 1
ATOM 6863 O O . GLU B 1 240 ? 24.109 -12.438 -9.406 1 87.56 240 GLU B O 1
ATOM 6868 N N . ASN B 1 241 ? 25.578 -10.797 -9.07 1 87.44 241 ASN B N 1
ATOM 6869 C CA . ASN B 1 241 ? 26.188 -10.672 -10.398 1 87.44 241 ASN B CA 1
ATOM 6870 C C . ASN B 1 241 ? 25.156 -10.227 -11.438 1 87.44 241 ASN B C 1
ATOM 6872 O O . ASN B 1 241 ? 25.328 -10.492 -12.625 1 87.44 241 ASN B O 1
ATOM 6876 N N . ARG B 1 242 ? 24.047 -9.711 -10.969 1 86.75 242 ARG B N 1
ATOM 6877 C CA . ARG B 1 242 ? 23.156 -9.031 -11.898 1 86.75 242 ARG B CA 1
ATOM 6878 C C . ARG B 1 242 ? 23.734 -7.68 -12.312 1 86.75 242 ARG B C 1
ATOM 6880 O O . ARG B 1 242 ? 24.531 -7.09 -11.586 1 86.75 242 ARG B O 1
ATOM 6887 N N . LYS B 1 243 ? 23.328 -7.285 -13.445 1 84.56 243 LYS B N 1
ATOM 6888 C CA . LYS B 1 243 ? 23.812 -5.984 -13.906 1 84.56 243 LYS B CA 1
ATOM 6889 C C . LYS B 1 243 ? 23.156 -4.852 -13.125 1 84.56 243 LYS B C 1
ATOM 6891 O O . LYS B 1 243 ? 21.938 -4.805 -13 1 84.56 243 LYS B O 1
ATOM 6896 N N . GLU B 1 244 ? 24.031 -3.947 -12.719 1 90.5 244 GLU B N 1
ATOM 6897 C CA . GLU B 1 244 ? 23.547 -2.787 -11.969 1 90.5 244 GLU B CA 1
ATOM 6898 C C . GLU B 1 244 ? 22.906 -1.759 -12.898 1 90.5 244 GLU B C 1
ATOM 6900 O O . GLU B 1 244 ? 23.359 -1.572 -14.031 1 90.5 244 GLU B O 1
ATOM 6905 N N . VAL B 1 245 ? 21.859 -1.159 -12.375 1 91.38 245 VAL B N 1
ATOM 6906 C CA . VAL B 1 245 ? 21.203 -0.081 -13.109 1 91.38 245 VAL B CA 1
ATOM 6907 C C . VAL B 1 245 ? 20.906 1.083 -12.164 1 91.38 245 VAL B C 1
ATOM 6909 O O . VAL B 1 245 ? 20.766 0.888 -10.961 1 91.38 245 VAL B O 1
ATOM 6912 N N . ASP B 1 246 ? 20.875 2.273 -12.727 1 87.88 246 ASP B N 1
ATOM 6913 C CA . ASP B 1 246 ? 20.391 3.434 -11.984 1 87.88 246 ASP B CA 1
ATOM 6914 C C . ASP B 1 246 ? 18.891 3.623 -12.188 1 87.88 246 ASP B C 1
ATOM 6916 O O . ASP B 1 246 ? 18.438 3.939 -13.289 1 87.88 246 ASP B O 1
ATOM 6920 N N . PRO B 1 247 ? 18.188 3.383 -11.102 1 90.44 247 PRO B N 1
ATOM 6921 C CA . PRO B 1 247 ? 16.75 3.594 -11.273 1 90.44 247 PRO B CA 1
ATOM 6922 C C . PRO B 1 247 ? 16.406 5.023 -11.68 1 90.44 247 PRO B C 1
ATOM 6924 O O . PRO B 1 247 ? 17.047 5.973 -11.211 1 90.44 247 PRO B O 1
ATOM 6927 N N . PHE B 1 248 ? 15.531 5.113 -12.523 1 83.75 248 PHE B N 1
ATOM 6928 C CA . PHE B 1 248 ? 15.062 6.426 -12.953 1 83.75 248 PHE B CA 1
ATOM 6929 C C . PHE B 1 248 ? 14.055 6.992 -11.953 1 83.75 248 PHE B C 1
ATOM 6931 O O . PHE B 1 248 ? 12.945 6.477 -11.82 1 83.75 248 PHE B O 1
ATOM 6938 N N . LEU B 1 249 ? 14.492 8.023 -11.25 1 88.12 249 LEU B N 1
ATOM 6939 C CA . LEU B 1 249 ? 13.633 8.656 -10.258 1 88.12 249 LEU B CA 1
ATOM 6940 C C . LEU B 1 249 ? 13.258 10.07 -10.688 1 88.12 249 LEU B C 1
ATOM 6942 O O . LEU B 1 249 ? 14.117 10.844 -11.109 1 88.12 249 LEU B O 1
ATOM 6946 N N . GLU B 1 250 ? 11.969 10.391 -10.68 1 78.75 250 GLU B N 1
ATOM 6947 C CA . GLU B 1 250 ? 11.461 11.695 -11.102 1 78.75 250 GLU B CA 1
ATOM 6948 C C . GLU B 1 250 ? 10.898 12.477 -9.922 1 78.75 250 GLU B C 1
ATOM 6950 O O . GLU B 1 250 ? 10.625 11.906 -8.867 1 78.75 250 GLU B O 1
ATOM 6955 N N . HIS B 1 251 ? 10.797 13.836 -10 1 72.44 251 HIS B N 1
ATOM 6956 C CA . HIS B 1 251 ? 10.016 14.742 -9.172 1 72.44 251 HIS B CA 1
ATOM 6957 C C . HIS B 1 251 ? 10.609 14.852 -7.77 1 72.44 251 HIS B C 1
ATOM 6959 O O . HIS B 1 251 ? 9.875 14.805 -6.777 1 72.44 251 HIS B O 1
ATOM 6965 N N . LEU B 1 252 ? 11.938 14.891 -7.754 1 85.94 252 LEU B N 1
ATOM 6966 C CA . LEU B 1 252 ? 12.539 14.93 -6.426 1 85.94 252 LEU B CA 1
ATOM 6967 C C . LEU B 1 252 ? 13.18 16.281 -6.156 1 85.94 252 LEU B C 1
ATOM 6969 O O . LEU B 1 252 ? 13.734 16.516 -5.078 1 85.94 252 LEU B O 1
ATOM 6973 N N . LYS B 1 253 ? 13.047 17.188 -7.102 1 86.88 253 LYS B N 1
ATOM 6974 C CA . LYS B 1 253 ? 13.562 18.531 -6.871 1 86.88 253 LYS B CA 1
ATOM 6975 C C . LYS B 1 253 ? 12.742 19.266 -5.805 1 86.88 253 LYS B C 1
ATOM 6977 O O . LYS B 1 253 ? 13.305 19.938 -4.934 1 86.88 253 LYS B O 1
ATOM 6982 N N . GLU B 1 254 ? 11.531 19.219 -5.934 1 91.81 254 GLU B N 1
ATOM 6983 C CA . GLU B 1 254 ? 10.547 19.547 -4.902 1 91.81 254 GLU B CA 1
ATOM 6984 C C . GLU B 1 254 ? 9.68 18.344 -4.551 1 91.81 254 GLU B C 1
ATOM 6986 O O . GLU B 1 254 ? 9.328 17.547 -5.422 1 91.81 254 GLU B O 1
ATOM 6991 N N . TYR B 1 255 ? 9.523 18.281 -3.293 1 92.44 255 TYR B N 1
ATOM 6992 C CA . TYR B 1 255 ? 8.953 17 -2.873 1 92.44 255 TYR B CA 1
ATOM 6993 C C . TYR B 1 255 ? 8.062 17.172 -1.651 1 92.44 255 TYR B C 1
ATOM 6995 O O . TYR B 1 255 ? 8.438 17.844 -0.688 1 92.44 255 TYR B O 1
ATOM 7003 N N . ALA B 1 256 ? 6.871 16.703 -1.742 1 90.81 256 ALA B N 1
ATOM 7004 C CA . ALA B 1 256 ? 5.949 16.609 -0.612 1 90.81 256 ALA B CA 1
ATOM 7005 C C . ALA B 1 256 ? 5.309 15.234 -0.533 1 90.81 256 ALA B C 1
ATOM 7007 O O . ALA B 1 256 ? 4.852 14.695 -1.543 1 90.81 256 ALA B O 1
ATOM 7008 N N . ALA B 1 257 ? 5.402 14.641 0.64 1 91.62 257 ALA B N 1
ATOM 7009 C CA . ALA B 1 257 ? 4.859 13.297 0.784 1 91.62 257 ALA B CA 1
ATOM 7010 C C . ALA B 1 257 ? 4.621 12.953 2.252 1 91.62 257 ALA B C 1
ATOM 7012 O O . ALA B 1 257 ? 5.121 13.641 3.145 1 91.62 257 ALA B O 1
ATOM 7013 N N . THR B 1 258 ? 3.771 12 2.447 1 88 258 THR B N 1
ATOM 7014 C CA . THR B 1 258 ? 3.686 11.305 3.725 1 88 258 THR B CA 1
ATOM 7015 C C . THR B 1 258 ? 4.434 9.977 3.668 1 88 258 THR B C 1
ATOM 7017 O O . THR B 1 258 ? 4.168 9.148 2.801 1 88 258 THR B O 1
ATOM 7020 N N . LEU B 1 259 ? 5.332 9.828 4.508 1 92.5 259 LEU B N 1
ATOM 7021 C CA . LEU B 1 259 ? 6.098 8.594 4.609 1 92.5 259 LEU B CA 1
ATOM 7022 C C . LEU B 1 259 ? 5.617 7.75 5.789 1 92.5 259 LEU B C 1
ATOM 7024 O O . LEU B 1 259 ? 5.641 8.203 6.934 1 92.5 259 LEU B O 1
ATOM 7028 N N . SER B 1 260 ? 5.203 6.559 5.516 1 89 260 SER B N 1
ATOM 7029 C CA . SER B 1 260 ? 4.719 5.648 6.547 1 89 260 SER B CA 1
ATOM 7030 C C . SER B 1 260 ? 5.691 4.496 6.77 1 89 260 SER B C 1
ATOM 7032 O O . SER B 1 260 ? 5.738 3.555 5.977 1 89 260 SER B O 1
ATOM 7034 N N . TYR B 1 261 ? 6.348 4.57 7.906 1 90.5 261 TYR B N 1
ATOM 7035 C CA . TYR B 1 261 ? 7.297 3.527 8.273 1 90.5 261 TYR B CA 1
ATOM 7036 C C . TYR B 1 261 ? 6.648 2.492 9.188 1 90.5 261 TYR B C 1
ATOM 7038 O O . TYR B 1 261 ? 5.82 2.834 10.031 1 90.5 261 TYR B O 1
ATOM 7046 N N . TYR B 1 262 ? 7.016 1.294 8.977 1 87.38 262 TYR B N 1
ATOM 7047 C CA . TYR B 1 262 ? 6.652 0.237 9.914 1 87.38 262 TYR B CA 1
ATOM 7048 C C . TYR B 1 262 ? 7.84 -0.671 10.203 1 87.38 262 TYR B C 1
ATOM 7050 O O . TYR B 1 262 ? 8.461 -1.207 9.281 1 87.38 262 TYR B O 1
ATOM 7058 N N . ASN B 1 263 ? 8.172 -0.721 11.414 1 89.56 263 ASN B N 1
ATOM 7059 C CA . ASN B 1 263 ? 9.203 -1.639 11.883 1 89.56 263 ASN B CA 1
ATOM 7060 C C . ASN B 1 263 ? 8.609 -2.957 12.367 1 89.56 263 ASN B C 1
ATOM 7062 O O . ASN B 1 263 ? 7.883 -2.986 13.359 1 89.56 263 ASN B O 1
ATOM 7066 N N . TYR B 1 264 ? 8.984 -4.004 11.75 1 88 264 TYR B N 1
ATOM 7067 C CA . TYR B 1 264 ? 8.352 -5.289 12 1 88 264 TYR B CA 1
ATOM 7068 C C . TYR B 1 264 ? 8.953 -5.965 13.227 1 88 264 TYR B C 1
ATOM 7070 O O . TYR B 1 264 ? 8.32 -6.824 13.844 1 88 264 TYR B O 1
ATOM 7078 N N . LYS B 1 265 ? 10.141 -5.582 13.562 1 85 265 LYS B N 1
ATOM 7079 C CA . LYS B 1 265 ? 10.773 -6.156 14.742 1 85 265 LYS B CA 1
ATOM 7080 C C . LYS B 1 265 ? 10.125 -5.637 16.016 1 85 265 LYS B C 1
ATOM 7082 O O . LYS B 1 265 ? 9.742 -6.418 16.891 1 85 265 LYS B O 1
ATOM 7087 N N . ASN B 1 266 ? 9.969 -4.402 16.094 1 83.94 266 ASN B N 1
ATOM 7088 C CA . ASN B 1 266 ? 9.406 -3.801 17.312 1 83.94 266 ASN B CA 1
ATOM 7089 C C . ASN B 1 266 ? 7.938 -3.436 17.125 1 83.94 266 ASN B C 1
ATOM 7091 O O . ASN B 1 266 ? 7.309 -2.9 18.031 1 83.94 266 ASN B O 1
ATOM 7095 N N . LYS B 1 267 ? 7.406 -3.713 15.984 1 82.38 267 LYS B N 1
ATOM 7096 C CA . LYS B 1 267 ? 6 -3.479 15.672 1 82.38 267 LYS B CA 1
ATOM 7097 C C . LYS B 1 267 ? 5.609 -2.029 15.945 1 82.38 267 LYS B C 1
ATOM 7099 O O . LYS B 1 267 ? 4.605 -1.769 16.609 1 82.38 267 LYS B O 1
ATOM 7104 N N . THR B 1 268 ? 6.461 -1.136 15.523 1 82.62 268 THR B N 1
ATOM 7105 C CA . THR B 1 268 ? 6.207 0.289 15.703 1 82.62 268 THR B CA 1
ATOM 7106 C C . THR B 1 268 ? 6.016 0.979 14.359 1 82.62 268 THR B C 1
ATOM 7108 O O . THR B 1 268 ? 6.625 0.589 13.359 1 82.62 268 THR B O 1
ATOM 7111 N N . SER B 1 269 ? 5.102 1.882 14.422 1 83 269 SER B N 1
ATOM 7112 C CA . SER B 1 269 ? 4.844 2.68 13.227 1 83 269 SER B CA 1
ATOM 7113 C C . SER B 1 269 ? 5.312 4.117 13.414 1 83 269 SER B C 1
ATOM 7115 O O . SER B 1 269 ? 5.32 4.637 14.531 1 83 269 SER B O 1
ATOM 7117 N N . GLU B 1 270 ? 5.84 4.711 12.336 1 86.69 270 GLU B N 1
ATOM 7118 C CA . GLU B 1 270 ? 6.219 6.117 12.242 1 86.69 270 GLU B CA 1
ATOM 7119 C C . GLU B 1 270 ? 5.684 6.75 10.953 1 86.69 270 GLU B C 1
ATOM 7121 O O . GLU B 1 270 ? 5.93 6.238 9.859 1 86.69 270 GLU B O 1
ATOM 7126 N N . VAL B 1 271 ? 4.891 7.711 11.18 1 86 271 VAL B N 1
ATOM 7127 C CA . VAL B 1 271 ? 4.367 8.445 10.023 1 86 271 VAL B CA 1
ATOM 7128 C C . VAL B 1 271 ? 4.914 9.867 10.023 1 86 271 VAL B C 1
ATOM 7130 O O . VAL B 1 271 ? 4.781 10.594 11.016 1 86 271 VAL B O 1
ATOM 7133 N N . VAL B 1 272 ? 5.496 10.234 8.836 1 88.94 272 VAL B N 1
ATOM 7134 C CA . VAL B 1 272 ? 6.145 11.539 8.742 1 88.94 272 VAL B CA 1
ATOM 7135 C C . VAL B 1 272 ? 5.684 12.25 7.473 1 88.94 272 VAL B C 1
ATOM 7137 O O . VAL B 1 272 ? 5.742 11.688 6.379 1 88.94 272 VAL B O 1
ATOM 7140 N N . ASP B 1 273 ? 5.258 13.453 7.664 1 88.12 273 ASP B N 1
ATOM 7141 C CA . ASP B 1 273 ? 5.043 14.336 6.523 1 88.12 273 ASP B CA 1
ATOM 7142 C C . ASP B 1 273 ? 6.32 15.094 6.172 1 88.12 273 ASP B C 1
ATOM 7144 O O . ASP B 1 273 ? 7.031 15.57 7.062 1 88.12 273 ASP B O 1
ATOM 7148 N N . VAL B 1 274 ? 6.516 15.117 4.918 1 91.69 274 VAL B N 1
ATOM 7149 C CA . VAL B 1 274 ? 7.75 15.758 4.477 1 91.69 274 VAL B CA 1
ATOM 7150 C C . VAL B 1 274 ? 7.438 16.797 3.408 1 91.69 274 VAL B C 1
ATOM 7152 O O . VAL B 1 274 ? 6.648 16.547 2.496 1 91.69 274 VAL B O 1
ATOM 7155 N N . LEU B 1 275 ? 8.031 17.922 3.578 1 91.56 275 LEU B N 1
ATOM 7156 C CA . LEU B 1 275 ? 8.078 18.969 2.549 1 91.56 275 LEU B CA 1
ATOM 7157 C C . LEU B 1 275 ? 9.516 19.359 2.248 1 91.56 275 LEU B C 1
ATOM 7159 O O . LEU B 1 275 ? 10.242 19.812 3.141 1 91.56 275 LEU B O 1
ATOM 7163 N N . TYR B 1 276 ? 9.914 19.109 1.075 1 93.19 276 TYR B N 1
ATOM 7164 C CA . TYR B 1 276 ? 11.234 19.438 0.557 1 93.19 276 TYR B CA 1
ATOM 7165 C C . TYR B 1 276 ? 11.141 20.438 -0.588 1 93.19 276 TYR B C 1
ATOM 7167 O O . TYR B 1 276 ? 10.672 20.109 -1.678 1 93.19 276 TYR B O 1
ATOM 7175 N N . ARG B 1 277 ? 11.57 21.641 -0.319 1 88.38 277 ARG B N 1
ATOM 7176 C CA . ARG B 1 277 ? 11.484 22.703 -1.323 1 88.38 277 ARG B CA 1
ATOM 7177 C C . ARG B 1 277 ? 12.664 23.656 -1.226 1 88.38 277 ARG B C 1
ATOM 7179 O O . ARG B 1 277 ? 12.883 24.281 -0.185 1 88.38 277 ARG B O 1
ATOM 7186 N N . LYS B 1 278 ? 13.406 23.75 -2.34 1 82.56 278 LYS B N 1
ATOM 7187 C CA . LYS B 1 278 ? 14.531 24.672 -2.432 1 82.56 278 LYS B CA 1
ATOM 7188 C C . LYS B 1 278 ? 15.523 24.453 -1.295 1 82.56 278 LYS B C 1
ATOM 7190 O O . LYS B 1 278 ? 16.109 23.375 -1.185 1 82.56 278 LYS B O 1
ATOM 7195 N N . LYS B 1 279 ? 15.625 25.281 -0.305 1 88.25 279 LYS B N 1
ATOM 7196 C CA . LYS B 1 279 ? 16.594 25.188 0.792 1 88.25 279 LYS B CA 1
ATOM 7197 C C . LYS B 1 279 ? 15.875 25.016 2.131 1 88.25 279 LYS B C 1
ATOM 7199 O O . LYS B 1 279 ? 16.406 25.391 3.178 1 88.25 279 LYS B O 1
ATOM 7204 N N . VAL B 1 280 ? 14.656 24.438 1.996 1 90.19 280 VAL B N 1
ATOM 7205 C CA . VAL B 1 280 ? 13.883 24.266 3.219 1 90.19 280 VAL B CA 1
ATOM 7206 C C . VAL B 1 280 ? 13.367 22.828 3.307 1 90.19 280 VAL B C 1
ATOM 7208 O O . VAL B 1 280 ? 12.859 22.281 2.324 1 90.19 280 VAL B O 1
ATOM 7211 N N . LEU B 1 281 ? 13.562 22.203 4.398 1 91.62 281 LEU B N 1
ATOM 7212 C CA . LEU B 1 281 ? 12.992 20.906 4.73 1 91.62 281 LEU B CA 1
ATOM 7213 C C . LEU B 1 281 ? 12.094 21 5.957 1 91.62 281 LEU B C 1
ATOM 7215 O O . LEU B 1 281 ? 12.531 21.453 7.02 1 91.62 281 LEU B O 1
ATOM 7219 N N . VAL B 1 282 ? 10.875 20.672 5.805 1 90.56 282 VAL B N 1
ATOM 7220 C CA . VAL B 1 282 ? 9.938 20.625 6.926 1 90.56 282 VAL B CA 1
ATOM 7221 C C . VAL B 1 282 ? 9.445 19.188 7.125 1 90.56 282 VAL B C 1
ATOM 7223 O O . VAL B 1 282 ? 9.078 18.516 6.164 1 90.56 282 VAL B O 1
ATOM 7226 N N . VAL B 1 283 ? 9.492 18.766 8.328 1 89.81 283 VAL B N 1
ATOM 7227 C CA . VAL B 1 283 ? 8.977 17.438 8.648 1 89.81 283 VAL B CA 1
ATOM 7228 C C . VAL B 1 283 ? 8.023 17.516 9.836 1 89.81 283 VAL B C 1
ATOM 7230 O O . VAL B 1 283 ? 8.258 18.297 10.773 1 89.81 283 VAL B O 1
ATOM 7233 N N . ALA B 1 284 ? 6.961 16.797 9.773 1 87.06 284 ALA B N 1
ATOM 7234 C CA . ALA B 1 284 ? 5.984 16.719 10.859 1 87.06 284 ALA B CA 1
ATOM 7235 C C . ALA B 1 284 ? 5.551 15.266 11.102 1 87.06 284 ALA B C 1
ATOM 7237 O O . ALA B 1 284 ? 5.383 14.5 10.156 1 87.06 284 ALA B O 1
ATOM 7238 N N . GLY B 1 285 ? 5.453 14.867 12.367 1 83.69 285 GLY B N 1
ATOM 7239 C CA . GLY B 1 285 ? 5.074 13.508 12.727 1 83.69 285 GLY B CA 1
ATOM 7240 C C . GLY B 1 285 ? 5.309 13.188 14.188 1 83.69 285 GLY B C 1
ATOM 7241 O O . GLY B 1 285 ? 5.641 14.078 14.977 1 83.69 285 GLY B O 1
ATOM 7242 N N . ASN B 1 286 ? 5.066 11.945 14.562 1 76.25 286 ASN B N 1
ATOM 7243 C CA . ASN B 1 286 ? 5.207 11.547 15.961 1 76.25 286 ASN B CA 1
ATOM 7244 C C . ASN B 1 286 ? 6.648 11.18 16.297 1 76.25 286 ASN B C 1
ATOM 7246 O O . ASN B 1 286 ? 7.023 11.133 17.469 1 76.25 286 ASN B O 1
ATOM 7250 N N . SER B 1 287 ? 7.32 10.828 15.289 1 82.69 287 SER B N 1
ATOM 7251 C CA . SER B 1 287 ? 8.727 10.453 15.422 1 82.69 287 SER B CA 1
ATOM 7252 C C . SER B 1 287 ? 9.484 10.695 14.125 1 82.69 287 SER B C 1
ATOM 7254 O O . SER B 1 287 ? 8.891 10.688 13.039 1 82.69 287 SER B O 1
ATOM 7256 N N . PHE B 1 288 ? 10.797 10.977 14.305 1 87.69 288 PHE B N 1
ATOM 7257 C CA . PHE B 1 288 ? 11.609 11.25 13.125 1 87.69 288 PHE B CA 1
ATOM 7258 C C . PHE B 1 288 ? 12.828 10.352 13.086 1 87.69 288 PHE B C 1
ATOM 7260 O O . PHE B 1 288 ? 13.828 10.672 12.438 1 87.69 288 PHE B O 1
ATOM 7267 N N . ARG B 1 289 ? 12.766 9.32 13.742 1 85.69 289 ARG B N 1
ATOM 7268 C CA . ARG B 1 289 ? 13.914 8.438 13.891 1 85.69 289 ARG B CA 1
ATOM 7269 C C . ARG B 1 289 ? 14.312 7.824 12.555 1 85.69 289 ARG B C 1
ATOM 7271 O O . ARG B 1 289 ? 15.508 7.699 12.258 1 85.69 289 ARG B O 1
ATOM 7278 N N . ASN B 1 290 ? 13.375 7.434 11.828 1 86.94 290 ASN B N 1
ATOM 7279 C CA . ASN B 1 290 ? 13.672 6.742 10.578 1 86.94 290 ASN B CA 1
ATOM 7280 C C . ASN B 1 290 ? 14.047 7.727 9.469 1 86.94 290 ASN B C 1
ATOM 7282 O O . ASN B 1 290 ? 14.93 7.449 8.656 1 86.94 290 ASN B O 1
ATOM 7286 N N . PHE B 1 291 ? 13.422 8.828 9.43 1 87.69 291 PHE B N 1
ATOM 7287 C CA . PHE B 1 291 ? 13.648 9.766 8.336 1 87.69 291 PHE B CA 1
ATOM 7288 C C . PHE B 1 291 ? 14.914 10.578 8.578 1 87.69 291 PHE B C 1
ATOM 7290 O O . PHE B 1 291 ? 15.766 10.688 7.691 1 87.69 291 PHE B O 1
ATOM 7297 N N . LEU B 1 292 ? 14.953 11.172 9.727 1 84.88 292 LEU B N 1
ATOM 7298 C CA . LEU B 1 292 ? 16.094 12.023 10.031 1 84.88 292 LEU B CA 1
ATOM 7299 C C . LEU B 1 292 ? 17.25 11.203 10.617 1 84.88 292 LEU B C 1
ATOM 7301 O O . LEU B 1 292 ? 18.359 11.703 10.773 1 84.88 292 LEU B O 1
ATOM 7305 N N . LYS B 1 293 ? 17.016 9.969 10.883 1 76.44 293 LYS B N 1
ATOM 7306 C CA . LYS B 1 293 ? 18.016 9.047 11.414 1 76.44 293 LYS B CA 1
ATOM 7307 C C . LYS B 1 293 ? 18.719 9.633 12.641 1 76.44 293 LYS B C 1
ATOM 7309 O O . LYS B 1 293 ? 19.938 9.602 12.742 1 76.44 293 LYS B O 1
ATOM 7314 N N . SER B 1 294 ? 17.969 10.422 13.328 1 69.5 294 SER B N 1
ATOM 7315 C CA . SER B 1 294 ? 18.516 11.055 14.523 1 69.5 294 SER B CA 1
ATOM 7316 C C . SER B 1 294 ? 17.672 10.75 15.75 1 69.5 294 SER B C 1
ATOM 7318 O O . SER B 1 294 ? 16.438 10.711 15.664 1 69.5 294 SER B O 1
ATOM 7320 N N . SER B 1 295 ? 18.406 10.43 16.734 1 66.38 295 SER B N 1
ATOM 7321 C CA . SER B 1 295 ? 17.734 10.203 18.016 1 66.38 295 SER B CA 1
ATOM 7322 C C . SER B 1 295 ? 17.688 11.477 18.844 1 66.38 295 SER B C 1
ATOM 7324 O O . SER B 1 295 ? 17.312 11.445 20.016 1 66.38 295 SER B O 1
ATOM 7326 N N . ASN B 1 296 ? 17.969 12.477 18.203 1 71.88 296 ASN B N 1
ATOM 7327 C CA . ASN B 1 296 ? 18.188 13.695 18.984 1 71.88 296 ASN B CA 1
ATOM 7328 C C . ASN B 1 296 ? 16.859 14.422 19.25 1 71.88 296 ASN B C 1
ATOM 7330 O O . ASN B 1 296 ? 16.844 15.453 19.938 1 71.88 296 ASN B O 1
ATOM 7334 N N . TYR B 1 297 ? 15.891 13.867 18.781 1 81 297 TYR B N 1
ATOM 7335 C CA . TYR B 1 297 ? 14.641 14.594 19 1 81 297 TYR B CA 1
ATOM 7336 C C . TYR B 1 297 ? 13.781 13.906 20.047 1 81 297 TYR B C 1
ATOM 7338 O O . TYR B 1 297 ? 13.664 12.68 20.062 1 81 297 TYR B O 1
ATOM 7346 N N . SER B 1 298 ? 13.391 14.695 20.922 1 75.94 298 SER B N 1
ATOM 7347 C CA . SER B 1 298 ? 12.539 14.188 21.984 1 75.94 298 SER B CA 1
ATOM 7348 C C . SER B 1 298 ? 11.219 13.656 21.422 1 75.94 298 SER B C 1
ATOM 7350 O O . SER B 1 298 ? 10.781 14.078 20.359 1 75.94 298 SER B O 1
ATOM 7352 N N . VAL B 1 299 ? 10.609 12.773 22.172 1 72.06 299 VAL B N 1
ATOM 7353 C CA . VAL B 1 299 ? 9.398 12.062 21.781 1 72.06 299 VAL B CA 1
ATOM 7354 C C . VAL B 1 299 ? 8.258 13.055 21.578 1 72.06 299 VAL B C 1
ATOM 7356 O O . VAL B 1 299 ? 7.363 12.828 20.766 1 72.06 299 VAL B O 1
ATOM 7359 N N . ASP B 1 300 ? 8.359 14.297 22.094 1 76.56 300 ASP B N 1
ATOM 7360 C CA . ASP B 1 300 ? 7.199 15.18 22.016 1 76.56 300 ASP B CA 1
ATOM 7361 C C . ASP B 1 300 ? 7.371 16.219 20.906 1 76.56 300 ASP B C 1
ATOM 7363 O O . ASP B 1 300 ? 6.465 17.016 20.656 1 76.56 300 ASP B O 1
ATOM 7367 N N . VAL B 1 301 ? 8.492 16.094 20.188 1 84.56 301 VAL B N 1
ATOM 7368 C CA . VAL B 1 301 ? 8.688 16.984 19.062 1 84.56 301 VAL B CA 1
ATOM 7369 C C . VAL B 1 301 ? 7.883 16.484 17.859 1 84.56 301 VAL B C 1
ATOM 7371 O O . VAL B 1 301 ? 8.031 15.328 17.453 1 84.56 301 VAL B O 1
ATOM 7374 N N . ASP B 1 302 ? 7.016 17.328 17.312 1 83.06 302 ASP B N 1
ATOM 7375 C CA . ASP B 1 302 ? 6.137 16.844 16.25 1 83.06 302 ASP B CA 1
ATOM 7376 C C . ASP B 1 302 ? 6.316 17.656 14.977 1 83.06 302 ASP B C 1
ATOM 7378 O O . ASP B 1 302 ? 5.66 17.391 13.969 1 83.06 302 ASP B O 1
ATOM 7382 N N . TYR B 1 303 ? 7.176 18.641 15.047 1 85.69 303 TYR B N 1
ATOM 7383 C CA . TYR B 1 303 ? 7.426 19.484 13.883 1 85.69 303 TYR B CA 1
ATOM 7384 C C . TYR B 1 303 ? 8.867 19.984 13.867 1 85.69 303 TYR B C 1
ATOM 7386 O O . TYR B 1 303 ? 9.367 20.5 14.867 1 85.69 303 TYR B O 1
ATOM 7394 N N . ILE B 1 304 ? 9.539 19.875 12.711 1 88.81 304 ILE B N 1
ATOM 7395 C CA . ILE B 1 304 ? 10.922 20.312 12.562 1 88.81 304 ILE B CA 1
ATOM 7396 C C . ILE B 1 304 ? 11.086 21.062 11.234 1 88.81 304 ILE B C 1
ATOM 7398 O O . ILE B 1 304 ? 10.672 20.562 10.188 1 88.81 304 ILE B O 1
ATOM 7402 N N . LEU B 1 305 ? 11.672 22.188 11.32 1 90.56 305 LEU B N 1
ATOM 7403 C CA . LEU B 1 305 ? 12.047 22.969 10.141 1 90.56 305 LEU B CA 1
ATOM 7404 C C . LEU B 1 305 ? 13.555 23.109 10.047 1 90.56 305 LEU B C 1
ATOM 7406 O O . LEU B 1 305 ? 14.195 23.625 10.969 1 90.56 305 LEU B O 1
ATOM 7410 N N . HIS B 1 306 ? 14.117 22.641 9 1 90.38 306 HIS B N 1
ATOM 7411 C CA . HIS B 1 306 ? 15.484 22.969 8.609 1 90.38 306 HIS B CA 1
ATOM 7412 C C . HIS B 1 306 ? 15.508 24.016 7.5 1 90.38 306 HIS B C 1
ATOM 7414 O O . HIS B 1 306 ? 15.148 23.719 6.355 1 90.38 306 HIS B O 1
ATOM 7420 N N . ASP B 1 307 ? 15.961 25.172 7.824 1 90.88 307 ASP B N 1
ATOM 7421 C CA . ASP B 1 307 ? 16.016 26.266 6.852 1 90.88 307 ASP B CA 1
ATOM 7422 C C . ASP B 1 307 ? 17.453 26.531 6.414 1 90.88 307 ASP B C 1
ATOM 7424 O O . ASP B 1 307 ? 18.188 27.281 7.078 1 90.88 307 ASP B O 1
ATOM 7428 N N . TYR B 1 308 ? 17.766 26.141 5.27 1 90.62 308 TYR B N 1
ATOM 7429 C CA . TYR B 1 308 ? 19.125 26.266 4.766 1 90.62 308 TYR B CA 1
ATOM 7430 C C . TYR B 1 308 ? 19.344 27.609 4.094 1 90.62 308 TYR B C 1
ATOM 7432 O O . TYR B 1 308 ? 20.453 27.938 3.691 1 90.62 308 TYR B O 1
ATOM 7440 N N . ASN B 1 309 ? 18.281 28.406 4.039 1 89.69 309 ASN B N 1
ATOM 7441 C CA . ASN B 1 309 ? 18.469 29.797 3.623 1 89.69 309 ASN B CA 1
ATOM 7442 C C . ASN B 1 309 ? 19.219 30.594 4.688 1 89.69 309 ASN B C 1
ATOM 7444 O O . ASN B 1 309 ? 19.969 31.516 4.363 1 89.69 309 ASN B O 1
ATOM 7448 N N . TYR B 1 310 ? 18.938 30.172 5.922 1 91.19 310 TYR B N 1
ATOM 7449 C CA . TYR B 1 310 ? 19.422 31.016 7 1 91.19 310 TYR B CA 1
ATOM 7450 C C . TYR B 1 310 ? 20.25 30.219 8 1 91.19 310 TYR B C 1
ATOM 7452 O O . TYR B 1 310 ? 20.906 30.797 8.875 1 91.19 310 TYR B O 1
ATOM 7460 N N . GLY B 1 311 ? 20.203 28.891 7.953 1 91.88 311 GLY B N 1
ATOM 7461 C CA . GLY B 1 311 ? 21.078 28.047 8.742 1 91.88 311 GLY B CA 1
ATOM 7462 C C . GLY B 1 311 ? 20.5 27.672 10.094 1 91.88 311 GLY B C 1
ATOM 7463 O O . GLY B 1 311 ? 21.25 27.406 11.031 1 91.88 311 GLY B O 1
ATOM 7464 N N . TYR B 1 312 ? 19.172 27.719 10.227 1 91.44 312 TYR B N 1
ATOM 7465 C CA . TYR B 1 312 ? 18.594 27.469 11.539 1 91.44 312 TYR B CA 1
ATOM 7466 C C . TYR B 1 312 ? 17.672 26.234 11.5 1 91.44 312 TYR B C 1
ATOM 7468 O O . TYR B 1 312 ? 17.125 25.906 10.445 1 91.44 312 TYR B O 1
ATOM 7476 N N . GLU B 1 313 ? 17.531 25.594 12.625 1 91.5 313 GLU B N 1
ATOM 7477 C CA . GLU B 1 313 ? 16.531 24.562 12.898 1 91.5 313 GLU B CA 1
ATOM 7478 C C . GLU B 1 313 ? 15.523 25.047 13.938 1 91.5 313 GLU B C 1
ATOM 7480 O O . GLU B 1 313 ? 15.891 25.641 14.953 1 91.5 313 GLU B O 1
ATOM 7485 N N . ILE B 1 314 ? 14.336 24.859 13.625 1 89.94 314 ILE B N 1
ATOM 7486 C CA . ILE B 1 314 ? 13.25 25.109 14.57 1 89.94 314 ILE B CA 1
ATOM 7487 C C . ILE B 1 314 ? 12.508 23.812 14.867 1 89.94 314 ILE B C 1
ATOM 7489 O O . ILE B 1 314 ? 12.133 23.078 13.953 1 89.94 314 ILE B O 1
ATOM 7493 N N . ALA B 1 315 ? 12.32 23.5 16.125 1 88.62 315 ALA B N 1
ATOM 7494 C CA . ALA B 1 315 ? 11.531 22.344 16.547 1 88.62 315 ALA B CA 1
ATOM 7495 C C . ALA B 1 315 ? 10.344 22.781 17.406 1 88.62 315 ALA B C 1
ATOM 7497 O O . ALA B 1 315 ? 10.484 23.656 18.266 1 88.62 315 ALA B O 1
ATOM 7498 N N . MET B 1 316 ? 9.25 22.219 17.141 1 83.94 316 MET B N 1
ATOM 7499 C CA . MET B 1 316 ? 8.039 22.531 17.906 1 83.94 316 MET B CA 1
ATOM 7500 C C . MET B 1 316 ? 7.453 21.281 18.547 1 83.94 316 MET B C 1
ATOM 7502 O O . MET B 1 316 ? 7.691 20.172 18.078 1 83.94 316 MET B O 1
ATOM 7506 N N . LYS B 1 317 ? 6.773 21.531 19.672 1 80.94 317 LYS B N 1
ATOM 7507 C CA . LYS B 1 317 ? 6.008 20.516 20.391 1 80.94 317 LYS B CA 1
ATOM 7508 C C . LYS B 1 317 ? 4.559 20.953 20.594 1 80.94 317 LYS B C 1
ATOM 7510 O O . LYS B 1 317 ? 4.293 21.938 21.297 1 80.94 317 LYS B O 1
ATOM 7515 N N . THR B 1 318 ? 3.65 20.25 20.062 1 75.25 318 THR B N 1
ATOM 7516 C CA . THR B 1 318 ? 2.221 20.5 20.203 1 75.25 318 THR B CA 1
ATOM 7517 C C . THR B 1 318 ? 1.913 21.984 19.984 1 75.25 318 THR B C 1
ATOM 7519 O O . THR B 1 318 ? 1.22 22.594 20.797 1 75.25 318 THR B O 1
ATOM 7522 N N . GLY B 1 319 ? 2.646 22.594 18.969 1 74.5 319 GLY B N 1
ATOM 7523 C CA . GLY B 1 319 ? 2.348 23.953 18.562 1 74.5 319 GLY B CA 1
ATOM 7524 C C . GLY B 1 319 ? 3.225 24.984 19.25 1 74.5 319 GLY B C 1
ATOM 7525 O O . GLY B 1 319 ? 3.223 26.156 18.875 1 74.5 319 GLY B O 1
ATOM 7526 N N . GLY B 1 320 ? 3.91 24.562 20.344 1 77.38 320 GLY B N 1
ATOM 7527 C CA . GLY B 1 320 ? 4.828 25.453 21.031 1 77.38 320 GLY B CA 1
ATOM 7528 C C . GLY B 1 320 ? 6.273 25.25 20.625 1 77.38 320 GLY B C 1
ATOM 7529 O O . GLY B 1 320 ? 6.664 24.156 20.219 1 77.38 320 GLY B O 1
ATOM 7530 N N . CYS B 1 321 ? 7.051 26.344 20.828 1 84.19 321 CYS B N 1
ATOM 7531 C CA . CYS B 1 321 ? 8.461 26.281 20.469 1 84.19 321 CYS B CA 1
ATOM 7532 C C . CYS B 1 321 ? 9.219 25.391 21.453 1 84.19 321 CYS B C 1
ATOM 7534 O O . CYS B 1 321 ? 9.141 25.578 22.656 1 84.19 321 CYS B O 1
ATOM 7536 N N . HIS B 1 322 ? 9.891 24.453 20.953 1 87 322 HIS B N 1
ATOM 7537 C CA . HIS B 1 322 ? 10.75 23.609 21.781 1 87 322 HIS B CA 1
ATOM 7538 C C . HIS B 1 322 ? 12.188 24.109 21.781 1 87 322 HIS B C 1
ATOM 7540 O O . HIS B 1 322 ? 12.789 24.312 22.844 1 87 322 HIS B O 1
ATOM 7546 N N . TRP B 1 323 ? 12.695 24.344 20.547 1 88.44 323 TRP B N 1
ATOM 7547 C CA . TRP B 1 323 ? 14 25 20.531 1 88.44 323 TRP B CA 1
ATOM 7548 C C . TRP B 1 323 ? 14.234 25.703 19.188 1 88.44 323 TRP B C 1
ATOM 7550 O O . TRP B 1 323 ? 13.5 25.469 18.219 1 88.44 323 TRP B O 1
ATOM 7560 N N . PHE B 1 324 ? 15.133 26.594 19.234 1 90.5 324 PHE B N 1
ATOM 7561 C CA . PHE B 1 324 ? 15.711 27.312 18.109 1 90.5 324 PHE B CA 1
ATOM 7562 C C . PHE B 1 324 ? 17.234 27.25 18.156 1 90.5 324 PHE B C 1
ATOM 7564 O O . PHE B 1 324 ? 17.859 27.75 19.094 1 90.5 324 PHE B O 1
ATOM 7571 N N . ARG B 1 325 ? 17.812 26.656 17.125 1 91.75 325 ARG B N 1
ATOM 7572 C CA . ARG B 1 325 ? 19.25 26.453 17.125 1 91.75 325 ARG B CA 1
ATOM 7573 C C . ARG B 1 325 ? 19.797 26.375 15.703 1 91.75 325 ARG B C 1
ATOM 7575 O O . ARG B 1 325 ? 19.031 26.328 14.742 1 91.75 325 ARG B O 1
ATOM 7582 N N . PRO B 1 326 ? 21.125 26.469 15.625 1 91.75 326 PRO B N 1
ATOM 7583 C CA . PRO B 1 326 ? 21.688 26.219 14.305 1 91.75 326 PRO B CA 1
ATOM 7584 C C . PRO B 1 326 ? 21.453 24.781 13.812 1 91.75 326 PRO B C 1
ATOM 7586 O O . PRO B 1 326 ? 21.391 23.859 14.625 1 91.75 326 PRO B O 1
ATOM 7589 N N . ILE B 1 327 ? 21.266 24.641 12.516 1 89.94 327 ILE B N 1
ATOM 7590 C CA . ILE B 1 327 ? 21.094 23.297 11.945 1 89.94 327 ILE B CA 1
ATOM 7591 C C . ILE B 1 327 ? 22.234 22.391 12.391 1 89.94 327 ILE B C 1
ATOM 7593 O O . ILE B 1 327 ? 23.406 22.766 12.281 1 89.94 327 ILE B O 1
ATOM 7597 N N . PRO B 1 328 ? 21.812 21.25 12.844 1 83.19 328 PRO B N 1
ATOM 7598 C CA . PRO B 1 328 ? 22.859 20.359 13.328 1 83.19 328 PRO B CA 1
ATOM 7599 C C . PRO B 1 328 ? 23.625 19.672 12.195 1 83.19 328 PRO B C 1
ATOM 7601 O O . PRO B 1 328 ? 23.062 19.391 11.148 1 83.19 328 PRO B O 1
ATOM 7604 N N . LYS B 1 329 ? 24.891 19.312 12.484 1 75.31 329 LYS B N 1
ATOM 7605 C CA . LYS B 1 329 ? 25.734 18.609 11.531 1 75.31 329 LYS B CA 1
ATOM 7606 C C . LYS B 1 329 ? 25.516 17.094 11.617 1 75.31 329 LYS B C 1
ATOM 7608 O O . LYS B 1 329 ? 26.188 16.328 10.93 1 75.31 329 LYS B O 1
ATOM 7613 N N . THR B 1 330 ? 24.641 16.719 12.305 1 65.81 330 THR B N 1
ATOM 7614 C CA . THR B 1 330 ? 24.531 15.289 12.586 1 65.81 330 THR B CA 1
ATOM 7615 C C . THR B 1 330 ? 23.281 14.711 11.906 1 65.81 330 THR B C 1
ATOM 7617 O O . THR B 1 330 ? 23 13.516 12.055 1 65.81 330 THR B O 1
ATOM 7620 N N . ASN B 1 331 ? 22.656 15.438 11.117 1 68.06 331 ASN B N 1
ATOM 7621 C CA . ASN B 1 331 ? 21.438 14.883 10.547 1 68.06 331 ASN B CA 1
ATOM 7622 C C . ASN B 1 331 ? 21.672 14.328 9.141 1 68.06 331 ASN B C 1
ATOM 7624 O O . ASN B 1 331 ? 22.641 14.711 8.469 1 68.06 331 ASN B O 1
ATOM 7628 N N . ALA B 1 332 ? 20.859 13.328 8.805 1 67.81 332 ALA B N 1
ATOM 7629 C CA . ALA B 1 332 ? 20.969 12.625 7.531 1 67.81 332 ALA B CA 1
ATOM 7630 C C . ALA B 1 332 ? 20.641 13.555 6.363 1 67.81 332 ALA B C 1
ATOM 7632 O O . ALA B 1 332 ? 20.875 13.203 5.203 1 67.81 332 ALA B O 1
ATOM 7633 N N . VAL B 1 333 ? 20.328 14.742 6.672 1 78.5 333 VAL B N 1
ATOM 7634 C CA . VAL B 1 333 ? 19.766 15.555 5.602 1 78.5 333 VAL B CA 1
ATOM 7635 C C . VAL B 1 333 ? 20.766 16.609 5.164 1 78.5 333 VAL B C 1
ATOM 7637 O O . VAL B 1 333 ? 20.484 17.438 4.289 1 78.5 333 VAL B O 1
ATOM 7640 N N . TRP B 1 334 ? 22.047 16.531 5.77 1 77.69 334 TRP B N 1
ATOM 7641 C CA . TRP B 1 334 ? 23.031 17.547 5.395 1 77.69 334 TRP B CA 1
ATOM 7642 C C . TRP B 1 334 ? 24.25 16.891 4.758 1 77.69 334 TRP B C 1
ATOM 7644 O O . TRP B 1 334 ? 24.469 15.688 4.895 1 77.69 334 TRP B O 1
ATOM 7654 N N . PHE B 1 335 ? 24.938 17.625 3.969 1 71.12 335 PHE B N 1
ATOM 7655 C CA . PHE B 1 335 ? 26.281 17.266 3.557 1 71.12 335 PHE B CA 1
ATOM 7656 C C . PHE B 1 335 ? 27.188 18.5 3.525 1 71.12 335 PHE B C 1
ATOM 7658 O O . PHE B 1 335 ? 26.703 19.625 3.479 1 71.12 335 PHE B O 1
ATOM 7665 N N . ASP B 1 336 ? 28.375 18.234 3.834 1 69.25 336 ASP B N 1
ATOM 7666 C CA . ASP B 1 336 ? 29.359 19.297 3.904 1 69.25 336 ASP B CA 1
ATOM 7667 C C . ASP B 1 336 ? 30.125 19.438 2.588 1 69.25 336 ASP B C 1
ATOM 7669 O O . ASP B 1 336 ? 30.531 18.438 1.994 1 69.25 336 ASP B O 1
ATOM 7673 N N . ASP B 1 337 ? 29.984 20.703 2.068 1 71 337 ASP B N 1
ATOM 7674 C CA . ASP B 1 337 ? 30.859 21.047 0.951 1 71 337 ASP B CA 1
ATOM 7675 C C . ASP B 1 337 ? 31.719 22.266 1.281 1 71 337 ASP B C 1
ATOM 7677 O O . ASP B 1 337 ? 31.203 23.375 1.401 1 71 337 ASP B O 1
ATOM 7681 N N . GLN B 1 338 ? 33.031 22.109 1.249 1 69.81 338 GLN B N 1
ATOM 7682 C CA . GLN B 1 338 ? 34 23.172 1.468 1 69.81 338 GLN B CA 1
ATOM 7683 C C . GLN B 1 338 ? 33.594 24.047 2.65 1 69.81 338 GLN B C 1
ATOM 7685 O O . GLN B 1 338 ? 33.562 25.266 2.535 1 69.81 338 GLN B O 1
ATOM 7690 N N . ASP B 1 339 ? 33.062 23.531 3.713 1 70.19 339 ASP B N 1
ATOM 7691 C CA . ASP B 1 339 ? 32.812 24.188 4.988 1 70.19 339 ASP B CA 1
ATOM 7692 C C . ASP B 1 339 ? 31.438 24.844 4.996 1 70.19 339 ASP B C 1
ATOM 7694 O O . ASP B 1 339 ? 31.109 25.609 5.906 1 70.19 339 ASP B O 1
ATOM 7698 N N . GLU B 1 340 ? 30.75 24.688 3.877 1 78.62 340 GLU B N 1
ATOM 7699 C CA . GLU B 1 340 ? 29.359 25.141 3.848 1 78.62 340 GLU B CA 1
ATOM 7700 C C . GLU B 1 340 ? 28.391 23.969 3.918 1 78.62 340 GLU B C 1
ATOM 7702 O O . GLU B 1 340 ? 28.672 22.891 3.414 1 78.62 340 GLU B O 1
ATOM 7707 N N . PHE B 1 341 ? 27.391 24.297 4.625 1 82.5 341 PHE B N 1
ATOM 7708 C CA . PHE B 1 341 ? 26.344 23.297 4.848 1 82.5 341 PHE B CA 1
ATOM 7709 C C . PHE B 1 341 ? 25.281 23.359 3.752 1 82.5 341 PHE B C 1
ATOM 7711 O O . PHE B 1 341 ? 24.766 24.438 3.449 1 82.5 341 PHE B O 1
ATOM 7718 N N . PHE B 1 342 ? 25.094 22.203 3.092 1 83.88 342 PHE B N 1
ATOM 7719 C CA . PHE B 1 342 ? 24.047 22.156 2.084 1 83.88 342 PHE B CA 1
ATOM 7720 C C . PHE B 1 342 ? 23.031 21.062 2.398 1 83.88 342 PHE B C 1
ATOM 7722 O O . PHE B 1 342 ? 23.375 20.078 3.047 1 83.88 342 PHE B O 1
ATOM 7729 N N . MET B 1 343 ? 21.844 21.359 2.002 1 88.5 343 MET B N 1
ATOM 7730 C CA . MET B 1 343 ? 20.812 20.328 2.096 1 88.5 343 MET B CA 1
ATOM 7731 C C . MET B 1 343 ? 21.047 19.219 1.077 1 88.5 343 MET B C 1
ATOM 7733 O O . MET B 1 343 ? 21.312 19.5 -0.093 1 88.5 343 MET B O 1
ATOM 7737 N N . ARG B 1 344 ? 20.953 18.047 1.53 1 88.88 344 ARG B N 1
ATOM 7738 C CA . ARG B 1 344 ? 21.094 16.906 0.626 1 88.88 344 ARG B CA 1
ATOM 7739 C C . ARG B 1 344 ? 19.922 16.828 -0.353 1 88.88 344 ARG B C 1
ATOM 7741 O O . ARG B 1 344 ? 18.812 17.25 -0.03 1 88.88 344 ARG B O 1
ATOM 7748 N N . LYS B 1 345 ? 20.297 16.281 -1.53 1 89 345 LYS B N 1
ATOM 7749 C CA . LYS B 1 345 ? 19.203 16.031 -2.465 1 89 345 LYS B CA 1
ATOM 7750 C C . LYS B 1 345 ? 18.188 15.047 -1.871 1 89 345 LYS B C 1
ATOM 7752 O O . LYS B 1 345 ? 18.562 14.109 -1.164 1 89 345 LYS B O 1
ATOM 7757 N N . MET B 1 346 ? 16.938 15.289 -2.182 1 91.62 346 MET B N 1
ATOM 7758 C CA . MET B 1 346 ? 15.883 14.453 -1.636 1 91.62 346 MET B CA 1
ATOM 7759 C C . MET B 1 346 ? 16.109 12.984 -1.977 1 91.62 346 MET B C 1
ATOM 7761 O O . MET B 1 346 ? 15.844 12.109 -1.157 1 91.62 346 MET B O 1
ATOM 7765 N N . LEU B 1 347 ? 16.625 12.766 -3.145 1 88.81 347 LEU B N 1
ATOM 7766 C CA . LEU B 1 347 ? 16.953 11.406 -3.566 1 88.81 347 LEU B CA 1
ATOM 7767 C C . LEU B 1 347 ? 17.844 10.719 -2.541 1 88.81 347 LEU B C 1
ATOM 7769 O O . LEU B 1 347 ? 17.609 9.57 -2.17 1 88.81 347 LEU B O 1
ATOM 7773 N N . HIS B 1 348 ? 18.797 11.453 -2.064 1 88.5 348 HIS B N 1
ATOM 7774 C CA . HIS B 1 348 ? 19.812 10.875 -1.188 1 88.5 348 HIS B CA 1
ATOM 7775 C C . HIS B 1 348 ? 19.344 10.852 0.262 1 88.5 348 HIS B C 1
ATOM 7777 O O . HIS B 1 348 ? 19.938 10.18 1.105 1 88.5 348 HIS B O 1
ATOM 7783 N N . ILE B 1 349 ? 18.328 11.617 0.511 1 89.38 349 ILE B N 1
ATOM 7784 C CA . ILE B 1 349 ? 17.719 11.539 1.832 1 89.38 349 ILE B CA 1
ATOM 7785 C C . ILE B 1 349 ? 16.875 10.266 1.932 1 89.38 349 ILE B C 1
ATOM 7787 O O . ILE B 1 349 ? 16.875 9.586 2.959 1 89.38 349 ILE B O 1
ATOM 7791 N N . LEU B 1 350 ? 16.188 9.93 0.871 1 90.94 350 LEU B N 1
ATOM 7792 C CA . LEU B 1 350 ? 15.305 8.773 0.858 1 90.94 350 LEU B CA 1
ATOM 7793 C C . LEU B 1 350 ? 16.094 7.484 0.629 1 90.94 350 LEU B C 1
ATOM 7795 O O . LEU B 1 350 ? 15.766 6.441 1.205 1 90.94 350 LEU B O 1
ATOM 7799 N N . LEU B 1 351 ? 17.078 7.633 -0.237 1 89.88 351 LEU B N 1
ATOM 7800 C CA . LEU B 1 351 ? 17.859 6.465 -0.609 1 89.88 351 LEU B CA 1
ATOM 7801 C C . LEU B 1 351 ? 19.344 6.699 -0.349 1 89.88 351 LEU B C 1
ATOM 7803 O O . LEU B 1 351 ? 19.891 7.734 -0.74 1 89.88 351 LEU B O 1
ATOM 7807 N N . ASP B 1 352 ? 19.938 5.734 0.318 1 88.06 352 ASP B N 1
ATOM 7808 C CA . ASP B 1 352 ? 21.375 5.809 0.494 1 88.06 352 ASP B CA 1
ATOM 7809 C C . ASP B 1 352 ? 22.094 5.805 -0.853 1 88.06 352 ASP B C 1
ATOM 7811 O O . ASP B 1 352 ? 21.906 4.895 -1.663 1 88.06 352 ASP B O 1
ATOM 7815 N N . TYR B 1 353 ? 23 6.742 -1.04 1 86.31 353 TYR B N 1
ATOM 7816 C CA . TYR B 1 353 ? 23.672 6.926 -2.322 1 86.31 353 TYR B CA 1
ATOM 7817 C C . TYR B 1 353 ? 24.641 5.785 -2.6 1 86.31 353 TYR B C 1
ATOM 7819 O O . TYR B 1 353 ? 25.078 5.602 -3.736 1 86.31 353 TYR B O 1
ATOM 7827 N N . ARG B 1 354 ? 25.047 4.902 -1.674 1 89.38 354 ARG B N 1
ATOM 7828 C CA . ARG B 1 354 ? 26 3.803 -1.808 1 89.38 354 ARG B CA 1
ATOM 7829 C C . ARG B 1 354 ? 25.312 2.561 -2.377 1 89.38 354 ARG B C 1
ATOM 7831 O O . ARG B 1 354 ? 25.984 1.625 -2.816 1 89.38 354 ARG B O 1
ATOM 7838 N N . LEU B 1 355 ? 23.969 2.645 -2.352 1 93.69 355 LEU B N 1
ATOM 7839 C CA . LEU B 1 355 ? 23.25 1.459 -2.799 1 93.69 355 LEU B CA 1
ATOM 7840 C C . LEU B 1 355 ? 23.344 1.305 -4.312 1 93.69 355 LEU B C 1
ATOM 7842 O O . LEU B 1 355 ? 23.25 2.291 -5.051 1 93.69 355 LEU B O 1
ATOM 7846 N N . ARG B 1 356 ? 23.625 0.049 -4.699 1 93.94 356 ARG B N 1
ATOM 7847 C CA . ARG B 1 356 ? 23.625 -0.325 -6.109 1 93.94 356 ARG B CA 1
ATOM 7848 C C . ARG B 1 356 ? 22.438 -1.2 -6.453 1 93.94 356 ARG B C 1
ATOM 7850 O O . ARG B 1 356 ? 22.234 -2.262 -5.855 1 93.94 356 ARG B O 1
ATOM 7857 N N . TRP B 1 357 ? 21.703 -0.778 -7.48 1 94.81 357 TRP B N 1
ATOM 7858 C CA . TRP B 1 357 ? 20.375 -1.364 -7.695 1 94.81 357 TRP B CA 1
ATOM 7859 C C . TRP B 1 357 ? 20.406 -2.365 -8.844 1 94.81 357 TRP B C 1
ATOM 7861 O O . TRP B 1 357 ? 21.016 -2.107 -9.883 1 94.81 357 TRP B O 1
ATOM 7871 N N . MET B 1 358 ? 19.797 -3.48 -8.633 1 92.75 358 MET B N 1
ATOM 7872 C CA . MET B 1 358 ? 19.562 -4.5 -9.656 1 92.75 358 MET B CA 1
ATOM 7873 C C . MET B 1 358 ? 18.078 -4.605 -9.977 1 92.75 358 MET B C 1
ATOM 7875 O O . MET B 1 358 ? 17.234 -4.633 -9.07 1 92.75 358 MET B O 1
ATOM 7879 N N . PRO B 1 359 ? 17.75 -4.676 -11.234 1 90.75 359 PRO B N 1
ATOM 7880 C CA . PRO B 1 359 ? 16.328 -4.777 -11.602 1 90.75 359 PRO B CA 1
ATOM 7881 C C . PRO B 1 359 ? 15.766 -6.176 -11.359 1 90.75 359 PRO B C 1
ATOM 7883 O O . PRO B 1 359 ? 16.469 -7.172 -11.555 1 90.75 359 PRO B O 1
ATOM 7886 N N . TYR B 1 360 ? 14.578 -6.242 -10.953 1 89.12 360 TYR B N 1
ATOM 7887 C CA . TYR B 1 360 ? 13.797 -7.461 -10.758 1 89.12 360 TYR B CA 1
ATOM 7888 C C . TYR B 1 360 ? 12.453 -7.363 -11.484 1 89.12 360 TYR B C 1
ATOM 7890 O O . TYR B 1 360 ? 12.164 -6.352 -12.125 1 89.12 360 TYR B O 1
ATOM 7898 N N . GLN B 1 361 ? 11.75 -8.477 -11.523 1 82.44 361 GLN B N 1
ATOM 7899 C CA . GLN B 1 361 ? 10.453 -8.484 -12.188 1 82.44 361 GLN B CA 1
ATOM 7900 C C . GLN B 1 361 ? 9.492 -7.496 -11.531 1 82.44 361 GLN B C 1
ATOM 7902 O O . GLN B 1 361 ? 9.484 -7.355 -10.305 1 82.44 361 GLN B O 1
ATOM 7907 N N . ASP B 1 362 ? 8.688 -6.91 -12.43 1 85.62 362 ASP B N 1
ATOM 7908 C CA . ASP B 1 362 ? 7.645 -6.023 -11.914 1 85.62 362 ASP B CA 1
ATOM 7909 C C . ASP B 1 362 ? 6.734 -6.762 -10.93 1 85.62 362 ASP B C 1
ATOM 7911 O O . ASP B 1 362 ? 6.492 -7.961 -11.086 1 85.62 362 ASP B O 1
ATOM 7915 N N . THR B 1 363 ? 6.363 -6.047 -9.961 1 84.25 363 THR B N 1
ATOM 7916 C CA . THR B 1 363 ? 5.496 -6.602 -8.93 1 84.25 363 THR B CA 1
ATOM 7917 C C . THR B 1 363 ? 4.16 -5.863 -8.891 1 84.25 363 THR B C 1
ATOM 7919 O O . THR B 1 363 ? 4.086 -4.688 -9.25 1 84.25 363 THR B O 1
ATOM 7922 N N . GLU B 1 364 ? 3.168 -6.594 -8.445 1 78.62 364 GLU B N 1
ATOM 7923 C CA . GLU B 1 364 ? 1.832 -6.012 -8.375 1 78.62 364 GLU B CA 1
ATOM 7924 C C . GLU B 1 364 ? 1.37 -5.871 -6.926 1 78.62 364 GLU B C 1
ATOM 7926 O O . GLU B 1 364 ? 1.653 -6.734 -6.094 1 78.62 364 GLU B O 1
ATOM 7931 N N . ASP B 1 365 ? 0.78 -4.758 -6.727 1 80 365 ASP B N 1
ATOM 7932 C CA . ASP B 1 365 ? 0.242 -4.574 -5.383 1 80 365 ASP B CA 1
ATOM 7933 C C . ASP B 1 365 ? -1.165 -5.156 -5.27 1 80 365 ASP B C 1
ATOM 7935 O O . ASP B 1 365 ? -1.621 -5.871 -6.164 1 80 365 ASP B O 1
ATOM 7939 N N . LEU B 1 366 ? -1.858 -4.895 -4.125 1 77.19 366 LEU B N 1
ATOM 7940 C CA . LEU B 1 366 ? -3.16 -5.473 -3.807 1 77.19 366 LEU B CA 1
ATOM 7941 C C . LEU B 1 366 ? -4.234 -4.945 -4.75 1 77.19 366 LEU B C 1
ATOM 7943 O O . LEU B 1 366 ? -5.312 -5.531 -4.859 1 77.19 366 LEU B O 1
ATOM 7947 N N . ALA B 1 367 ? -3.943 -3.824 -5.387 1 71.62 367 ALA B N 1
ATOM 7948 C CA . ALA B 1 367 ? -4.91 -3.232 -6.305 1 71.62 367 ALA B CA 1
ATOM 7949 C C . ALA B 1 367 ? -4.629 -3.662 -7.742 1 71.62 367 ALA B C 1
ATOM 7951 O O . ALA B 1 367 ? -5.375 -3.309 -8.664 1 71.62 367 ALA B O 1
ATOM 7952 N N . GLY B 1 368 ? -3.545 -4.453 -7.898 1 72.69 368 GLY B N 1
ATOM 7953 C CA . GLY B 1 368 ? -3.168 -4.879 -9.234 1 72.69 368 GLY B CA 1
ATOM 7954 C C . GLY B 1 368 ? -2.275 -3.881 -9.953 1 72.69 368 GLY B C 1
ATOM 7955 O O . GLY B 1 368 ? -1.978 -4.043 -11.133 1 72.69 368 GLY B O 1
ATOM 7956 N N . ASN B 1 369 ? -1.958 -2.848 -9.203 1 76.44 369 ASN B N 1
ATOM 7957 C CA . ASN B 1 369 ? -1.004 -1.916 -9.797 1 76.44 369 ASN B CA 1
ATOM 7958 C C . ASN B 1 369 ? 0.381 -2.543 -9.93 1 76.44 369 ASN B C 1
ATOM 7960 O O . ASN B 1 369 ? 0.838 -3.25 -9.031 1 76.44 369 ASN B O 1
ATOM 7964 N N . THR B 1 370 ? 0.937 -2.26 -11.055 1 83.44 370 THR B N 1
ATOM 7965 C CA . THR B 1 370 ? 2.26 -2.812 -11.32 1 83.44 370 THR B CA 1
ATOM 7966 C C . THR B 1 370 ? 3.35 -1.809 -10.953 1 83.44 370 THR B C 1
ATOM 7968 O O . THR B 1 370 ? 3.24 -0.622 -11.266 1 83.44 370 THR B O 1
ATOM 7971 N N . TYR B 1 371 ? 4.379 -2.346 -10.281 1 90.25 371 TYR B N 1
ATOM 7972 C CA . TYR B 1 371 ? 5.523 -1.535 -9.883 1 90.25 371 TYR B CA 1
ATOM 7973 C C . TYR B 1 371 ? 6.824 -2.137 -10.398 1 90.25 371 TYR B C 1
ATOM 7975 O O . TYR B 1 371 ? 6.988 -3.359 -10.414 1 90.25 371 TYR B O 1
ATOM 7983 N N . LYS B 1 372 ? 7.711 -1.27 -10.836 1 92.44 372 LYS B N 1
ATOM 7984 C CA . LYS B 1 372 ? 9.07 -1.72 -11.109 1 92.44 372 LYS B CA 1
ATOM 7985 C C . LYS B 1 372 ? 9.82 -2.055 -9.828 1 92.44 372 LYS B C 1
ATOM 7987 O O . LYS B 1 372 ? 9.734 -1.316 -8.844 1 92.44 372 LYS B O 1
ATOM 7992 N N . ALA B 1 373 ? 10.477 -3.111 -9.859 1 92.94 373 ALA B N 1
ATOM 7993 C CA . ALA B 1 373 ? 11.133 -3.572 -8.641 1 92.94 373 ALA B CA 1
ATOM 7994 C C . ALA B 1 373 ? 12.648 -3.604 -8.812 1 92.94 373 ALA B C 1
ATOM 7996 O O . ALA B 1 373 ? 13.156 -4.051 -9.844 1 92.94 373 ALA B O 1
ATOM 7997 N N . TYR B 1 374 ? 13.375 -3.061 -7.828 1 94.5 374 TYR B N 1
ATOM 7998 C CA . TYR B 1 374 ? 14.828 -3.092 -7.73 1 94.5 374 TYR B CA 1
ATOM 7999 C C . TYR B 1 374 ? 15.273 -3.584 -6.355 1 94.5 374 TYR B C 1
ATOM 8001 O O . TYR B 1 374 ? 14.57 -3.389 -5.363 1 94.5 374 TYR B O 1
ATOM 8009 N N . ARG B 1 375 ? 16.375 -4.223 -6.312 1 94.44 375 ARG B N 1
ATOM 8010 C CA . ARG B 1 375 ? 16.953 -4.629 -5.031 1 94.44 375 ARG B CA 1
ATOM 8011 C C . ARG B 1 375 ? 18.422 -4.23 -4.938 1 94.44 375 ARG B C 1
ATOM 8013 O O . ARG B 1 375 ? 19.109 -4.16 -5.953 1 94.44 375 ARG B O 1
ATOM 8020 N N . ALA B 1 376 ? 18.859 -3.898 -3.77 1 96.06 376 ALA B N 1
ATOM 8021 C CA . ALA B 1 376 ? 20.25 -3.578 -3.451 1 96.06 376 ALA B CA 1
ATOM 8022 C C . ALA B 1 376 ? 20.672 -4.219 -2.129 1 96.06 376 ALA B C 1
ATOM 8024 O O . ALA B 1 376 ? 19.828 -4.527 -1.286 1 96.06 376 ALA B O 1
ATOM 8025 N N . LEU B 1 377 ? 21.938 -4.453 -2.041 1 93.75 377 LEU B N 1
ATOM 8026 C CA . LEU B 1 377 ? 22.5 -4.996 -0.808 1 93.75 377 LEU B CA 1
ATOM 8027 C C . LEU B 1 377 ? 23.109 -3.889 0.045 1 93.75 377 LEU B C 1
ATOM 8029 O O . LEU B 1 377 ? 23.922 -3.094 -0.447 1 93.75 377 LEU B O 1
ATOM 8033 N N . ASP B 1 378 ? 22.578 -3.754 1.232 1 92.75 378 ASP B N 1
ATOM 8034 C CA . ASP B 1 378 ? 23.141 -2.854 2.234 1 92.75 378 ASP B CA 1
ATOM 8035 C C . ASP B 1 378 ? 23.672 -3.633 3.43 1 92.75 378 ASP B C 1
ATOM 8037 O O . ASP B 1 378 ? 22.969 -3.82 4.426 1 92.75 378 ASP B O 1
ATOM 8041 N N . GLU B 1 379 ? 24.906 -3.99 3.395 1 88.69 379 GLU B N 1
ATOM 8042 C CA . GLU B 1 379 ? 25.562 -4.785 4.434 1 88.69 379 GLU B CA 1
ATOM 8043 C C . GLU B 1 379 ? 24.781 -6.066 4.715 1 88.69 379 GLU B C 1
ATOM 8045 O O . GLU B 1 379 ? 24.734 -6.969 3.881 1 88.69 379 GLU B O 1
ATOM 8050 N N . SER B 1 380 ? 23.984 -6.008 5.785 1 92.5 380 SER B N 1
ATOM 8051 C CA . SER B 1 380 ? 23.281 -7.219 6.195 1 92.5 380 SER B CA 1
ATOM 8052 C C . SER B 1 380 ? 21.812 -7.164 5.812 1 92.5 380 SER B C 1
ATOM 8054 O O . SER B 1 380 ? 21.016 -8.016 6.23 1 92.5 380 SER B O 1
ATOM 8056 N N . GLU B 1 381 ? 21.5 -6.195 4.973 1 95.25 381 GLU B N 1
ATOM 8057 C CA . GLU B 1 381 ? 20.094 -6.039 4.609 1 95.25 381 GLU B CA 1
ATOM 8058 C C . GLU B 1 381 ? 19.922 -6.012 3.094 1 95.25 381 GLU B C 1
ATOM 8060 O O . GLU B 1 381 ? 20.828 -5.594 2.365 1 95.25 381 GLU B O 1
ATOM 8065 N N . VAL B 1 382 ? 18.828 -6.566 2.668 1 95 382 VAL B N 1
ATOM 8066 C CA . VAL B 1 382 ? 18.391 -6.387 1.287 1 95 382 VAL B CA 1
ATOM 8067 C C . VAL B 1 382 ? 17.344 -5.277 1.217 1 95 382 VAL B C 1
ATOM 8069 O O . VAL B 1 382 ? 16.328 -5.336 1.9 1 95 382 VAL B O 1
ATOM 8072 N N . VAL B 1 383 ? 17.656 -4.277 0.427 1 96.56 383 VAL B N 1
ATOM 8073 C CA . VAL B 1 383 ? 16.734 -3.156 0.255 1 96.56 383 VAL B CA 1
ATOM 8074 C C . VAL B 1 383 ? 15.961 -3.322 -1.049 1 96.56 383 VAL B C 1
ATOM 8076 O O . VAL B 1 383 ? 16.562 -3.508 -2.113 1 96.56 383 VAL B O 1
ATOM 8079 N N . GLU B 1 384 ? 14.664 -3.318 -0.955 1 96 384 GLU B N 1
ATOM 8080 C CA . GLU B 1 384 ? 13.805 -3.391 -2.133 1 96 384 GLU B CA 1
ATOM 8081 C C . GLU B 1 384 ? 13.141 -2.047 -2.414 1 96 384 GLU B C 1
ATOM 8083 O O . GLU B 1 384 ? 12.516 -1.46 -1.529 1 96 384 GLU B O 1
ATOM 8088 N N . LEU B 1 385 ? 13.289 -1.617 -3.611 1 96.12 385 LEU B N 1
ATOM 8089 C CA . LEU B 1 385 ? 12.727 -0.359 -4.086 1 96.12 385 LEU B CA 1
ATOM 8090 C C . LEU B 1 385 ? 11.625 -0.61 -5.113 1 96.12 385 LEU B C 1
ATOM 8092 O O . LEU B 1 385 ? 11.836 -1.329 -6.09 1 96.12 385 LEU B O 1
ATOM 8096 N N . TYR B 1 386 ? 10.484 -0.078 -4.891 1 94.94 386 TYR B N 1
ATOM 8097 C CA . TYR B 1 386 ? 9.375 -0.185 -5.824 1 94.94 386 TYR B CA 1
ATOM 8098 C C . TYR B 1 386 ? 9.008 1.18 -6.395 1 94.94 386 TYR B C 1
ATOM 8100 O O . TYR B 1 386 ? 8.703 2.113 -5.648 1 94.94 386 TYR B O 1
ATOM 8108 N N . LEU B 1 387 ? 9.008 1.297 -7.711 1 94.12 387 LEU B N 1
ATOM 8109 C CA . LEU B 1 387 ? 8.703 2.545 -8.398 1 94.12 387 LEU B CA 1
ATOM 8110 C C . LEU B 1 387 ? 7.414 2.42 -9.203 1 94.12 387 LEU B C 1
ATOM 8112 O O . LEU B 1 387 ? 7.145 1.37 -9.797 1 94.12 387 LEU B O 1
ATOM 8116 N N . THR B 1 388 ? 6.695 3.482 -9.18 1 89.25 388 THR B N 1
ATOM 8117 C CA . THR B 1 388 ? 5.602 3.561 -10.148 1 89.25 388 THR B CA 1
ATOM 8118 C C . THR B 1 388 ? 6.145 3.602 -11.578 1 89.25 388 THR B C 1
ATOM 8120 O O . THR B 1 388 ? 7.344 3.799 -11.781 1 89.25 388 THR B O 1
ATOM 8123 N N . GLN B 1 389 ? 5.27 3.395 -12.453 1 84.56 389 GLN B N 1
ATOM 8124 C CA . GLN B 1 389 ? 5.695 3.371 -13.852 1 84.56 389 GLN B CA 1
ATOM 8125 C C . GLN B 1 389 ? 6.246 4.73 -14.281 1 84.56 389 GLN B C 1
ATOM 8127 O O . GLN B 1 389 ? 7.102 4.809 -15.164 1 84.56 389 GLN B O 1
ATOM 8132 N N . ASP B 1 390 ? 5.812 5.762 -13.602 1 83.69 390 ASP B N 1
ATOM 8133 C CA . ASP B 1 390 ? 6.246 7.117 -13.93 1 83.69 390 ASP B CA 1
ATOM 8134 C C . ASP B 1 390 ? 7.52 7.484 -13.172 1 83.69 390 ASP B C 1
ATOM 8136 O O . ASP B 1 390 ? 8.016 8.609 -13.289 1 83.69 390 ASP B O 1
ATOM 8140 N N . GLY B 1 391 ? 7.992 6.609 -12.359 1 88.94 391 GLY B N 1
ATOM 8141 C CA . GLY B 1 391 ? 9.297 6.824 -11.75 1 88.94 391 GLY B CA 1
ATOM 8142 C C . GLY B 1 391 ? 9.211 7.398 -10.352 1 88.94 391 GLY B C 1
ATOM 8143 O O . GLY B 1 391 ? 10.219 7.863 -9.805 1 88.94 391 GLY B O 1
ATOM 8144 N N . ASP B 1 392 ? 8.055 7.406 -9.711 1 90.56 392 ASP B N 1
ATOM 8145 C CA . ASP B 1 392 ? 7.938 7.832 -8.32 1 90.56 392 ASP B CA 1
ATOM 8146 C C . ASP B 1 392 ? 8.18 6.664 -7.363 1 90.56 392 ASP B C 1
ATOM 8148 O O . ASP B 1 392 ? 7.812 5.523 -7.664 1 90.56 392 ASP B O 1
ATOM 8152 N N . ILE B 1 393 ? 8.734 7.008 -6.238 1 92.94 393 ILE B N 1
ATOM 8153 C CA . ILE B 1 393 ? 8.938 5.984 -5.219 1 92.94 393 ILE B CA 1
ATOM 8154 C C . ILE B 1 393 ? 7.605 5.625 -4.57 1 92.94 393 ILE B C 1
ATOM 8156 O O . ILE B 1 393 ? 6.902 6.5 -4.055 1 92.94 393 ILE B O 1
ATOM 8160 N N . HIS B 1 394 ? 7.301 4.387 -4.633 1 91.94 394 HIS B N 1
ATOM 8161 C CA . HIS B 1 394 ? 6.094 3.908 -3.971 1 91.94 394 HIS B CA 1
ATOM 8162 C C . HIS B 1 394 ? 6.406 3.336 -2.592 1 91.94 394 HIS B C 1
ATOM 8164 O O . HIS B 1 394 ? 5.68 3.59 -1.63 1 91.94 394 HIS B O 1
ATOM 8170 N N . SER B 1 395 ? 7.43 2.549 -2.574 1 93.56 395 SER B N 1
ATOM 8171 C CA . SER B 1 395 ? 7.789 1.948 -1.295 1 93.56 395 SER B CA 1
ATOM 8172 C C . SER B 1 395 ? 9.25 1.512 -1.282 1 93.56 395 SER B C 1
ATOM 8174 O O . SER B 1 395 ? 9.844 1.281 -2.338 1 93.56 395 SER B O 1
ATOM 8176 N N . ILE B 1 396 ? 9.789 1.479 -0.12 1 94.81 396 ILE B N 1
ATOM 8177 C CA . ILE B 1 396 ? 11.117 0.938 0.168 1 94.81 396 ILE B CA 1
ATOM 8178 C C . ILE B 1 396 ? 11.031 -0.046 1.332 1 94.81 396 ILE B C 1
ATOM 8180 O O . ILE B 1 396 ? 10.602 0.318 2.43 1 94.81 396 ILE B O 1
ATOM 8184 N N . ASN B 1 397 ? 11.43 -1.217 1.078 1 95.19 397 ASN B N 1
ATOM 8185 C CA . ASN B 1 397 ? 11.391 -2.256 2.102 1 95.19 397 ASN B CA 1
ATOM 8186 C C . ASN B 1 397 ? 12.781 -2.811 2.396 1 95.19 397 ASN B C 1
ATOM 8188 O O . ASN B 1 397 ? 13.617 -2.906 1.497 1 95.19 397 ASN B O 1
ATOM 8192 N N . ARG B 1 398 ? 12.992 -3.125 3.656 1 95.38 398 ARG B N 1
ATOM 8193 C CA . ARG B 1 398 ? 14.273 -3.691 4.082 1 95.38 398 ARG B CA 1
ATOM 8194 C C . ARG B 1 398 ? 14.078 -5.082 4.684 1 95.38 398 ARG B C 1
ATOM 8196 O O . ARG B 1 398 ? 13.195 -5.285 5.523 1 95.38 398 ARG B O 1
ATOM 8203 N N . TYR B 1 399 ? 14.867 -5.984 4.219 1 94.31 399 TYR B N 1
ATOM 8204 C CA . TYR B 1 399 ? 14.82 -7.371 4.668 1 94.31 399 TYR B CA 1
ATOM 8205 C C . TYR B 1 399 ? 16.156 -7.797 5.258 1 94.31 399 TYR B C 1
ATOM 8207 O O . TYR B 1 399 ? 17.219 -7.328 4.824 1 94.31 399 TYR B O 1
ATOM 8215 N N . ASP B 1 400 ? 16.078 -8.68 6.246 1 94.38 400 ASP B N 1
ATOM 8216 C CA . ASP B 1 400 ? 17.297 -9.328 6.73 1 94.38 400 ASP B CA 1
ATOM 8217 C C . ASP B 1 400 ? 17.875 -10.273 5.68 1 94.38 400 ASP B C 1
ATOM 8219 O O . ASP B 1 400 ? 17.156 -11.148 5.172 1 94.38 400 ASP B O 1
ATOM 8223 N N . ARG B 1 401 ? 19.141 -10.125 5.395 1 89.88 401 ARG B N 1
ATOM 8224 C CA . ARG B 1 401 ? 19.766 -10.891 4.32 1 89.88 401 ARG B CA 1
ATOM 8225 C C . ARG B 1 401 ? 19.797 -12.375 4.656 1 89.88 401 ARG B C 1
ATOM 8227 O O . ARG B 1 401 ? 19.625 -13.219 3.775 1 89.88 401 ARG B O 1
ATOM 8234 N N . GLU B 1 402 ? 19.969 -12.703 5.883 1 87.06 402 GLU B N 1
ATOM 8235 C CA . GLU B 1 402 ? 20.141 -14.094 6.312 1 87.06 402 GLU B CA 1
ATOM 8236 C C . GLU B 1 402 ? 18.781 -14.773 6.492 1 87.06 402 GLU B C 1
ATOM 8238 O O . GLU B 1 402 ? 18.531 -15.836 5.918 1 87.06 402 GLU B O 1
ATOM 8243 N N . THR B 1 403 ? 17.891 -14.117 7.145 1 86.81 403 THR B N 1
ATOM 8244 C CA . THR B 1 403 ? 16.625 -14.75 7.484 1 86.81 403 THR B CA 1
ATOM 8245 C C . THR B 1 403 ? 15.57 -14.453 6.418 1 86.81 403 THR B C 1
ATOM 8247 O O . THR B 1 403 ? 14.523 -15.102 6.379 1 86.81 403 THR B O 1
ATOM 8250 N N . LYS B 1 404 ? 15.75 -13.477 5.57 1 86.81 404 LYS B N 1
ATOM 8251 C CA . LYS B 1 404 ? 14.836 -13.031 4.52 1 86.81 404 LYS B CA 1
ATOM 8252 C C . LYS B 1 404 ? 13.555 -12.453 5.109 1 86.81 404 LYS B C 1
ATOM 8254 O O . LYS B 1 404 ? 12.57 -12.242 4.395 1 86.81 404 LYS B O 1
ATOM 8259 N N . GLU B 1 405 ? 13.633 -12.219 6.387 1 88.94 405 GLU B N 1
ATOM 8260 C CA . GLU B 1 405 ? 12.484 -11.602 7.039 1 88.94 405 GLU B CA 1
ATOM 8261 C C . GLU B 1 405 ? 12.492 -10.086 6.859 1 88.94 405 GLU B C 1
ATOM 8263 O O . GLU B 1 405 ? 13.562 -9.461 6.855 1 88.94 405 GLU B O 1
ATOM 8268 N N . ILE B 1 406 ? 11.297 -9.586 6.727 1 92.75 406 ILE B N 1
ATOM 8269 C CA . ILE B 1 406 ? 11.195 -8.141 6.562 1 92.75 406 ILE B CA 1
ATOM 8270 C C . ILE B 1 406 ? 11.516 -7.445 7.883 1 92.75 406 ILE B C 1
ATOM 8272 O O . ILE B 1 406 ? 11.102 -7.902 8.953 1 92.75 406 ILE B O 1
ATOM 8276 N N . LEU B 1 407 ? 12.312 -6.395 7.836 1 94 407 LEU B N 1
ATOM 8277 C CA . LEU B 1 407 ? 12.703 -5.609 9 1 94 407 LEU B CA 1
ATOM 8278 C C . LEU B 1 407 ? 11.906 -4.309 9.07 1 94 407 LEU B C 1
ATOM 8280 O O . LEU B 1 407 ? 11.414 -3.936 10.133 1 94 407 LEU B O 1
ATOM 8284 N N . GLN B 1 408 ? 11.781 -3.676 7.953 1 93.44 408 GLN B N 1
ATOM 8285 C CA . GLN B 1 408 ? 11.141 -2.365 7.902 1 93.44 408 GLN B CA 1
ATOM 8286 C C . GLN B 1 408 ? 10.539 -2.104 6.527 1 93.44 408 GLN B C 1
ATOM 8288 O O . GLN B 1 408 ? 11.094 -2.514 5.508 1 93.44 408 GLN B O 1
ATOM 8293 N N . SER B 1 409 ? 9.43 -1.521 6.555 1 92.75 409 SER B N 1
ATOM 8294 C CA . SER B 1 409 ? 8.82 -1.041 5.316 1 92.75 409 SER B CA 1
ATOM 8295 C C . SER B 1 409 ? 8.555 0.458 5.375 1 92.75 409 SER B C 1
ATOM 8297 O O . SER B 1 409 ? 8.383 1.021 6.461 1 92.75 409 SER B O 1
ATOM 8299 N N . MET B 1 410 ? 8.625 1.146 4.254 1 93.19 410 MET B N 1
ATOM 8300 C CA . MET B 1 410 ? 8.234 2.541 4.09 1 93.19 410 MET B CA 1
ATOM 8301 C C . MET B 1 410 ? 7.34 2.715 2.869 1 93.19 410 MET B C 1
ATOM 8303 O O . MET B 1 410 ? 7.73 2.371 1.753 1 93.19 410 MET B O 1
ATOM 8307 N N . VAL B 1 411 ? 6.191 3.205 3.043 1 90.06 411 VAL B N 1
ATOM 8308 C CA . VAL B 1 411 ? 5.277 3.502 1.944 1 90.06 411 VAL B CA 1
ATOM 8309 C C . VAL B 1 411 ? 5.176 5.012 1.751 1 90.06 411 VAL B C 1
ATOM 8311 O O . VAL B 1 411 ? 5.102 5.766 2.725 1 90.06 411 VAL B O 1
ATOM 8314 N N . VAL B 1 412 ? 5.129 5.391 0.5 1 90.75 412 VAL B N 1
ATOM 8315 C CA . VAL B 1 412 ? 5.129 6.812 0.183 1 90.75 412 VAL B CA 1
ATOM 8316 C C . VAL B 1 412 ? 3.777 7.211 -0.408 1 90.75 412 VAL B C 1
ATOM 8318 O O . VAL B 1 412 ? 3.287 6.566 -1.338 1 90.75 412 VAL B O 1
ATOM 8321 N N . THR B 1 413 ? 3.203 8.227 0.207 1 84.56 413 THR B N 1
ATOM 8322 C CA . THR B 1 413 ? 2.051 8.898 -0.38 1 84.56 413 THR B CA 1
ATOM 8323 C C . THR B 1 413 ? 2.42 10.312 -0.827 1 84.56 413 THR B C 1
ATOM 8325 O O . THR B 1 413 ? 2.672 11.188 0.005 1 84.56 413 THR B O 1
ATOM 8328 N N . ARG B 1 414 ? 2.332 10.578 -2.086 1 85 414 ARG B N 1
ATOM 8329 C CA . ARG B 1 414 ? 2.773 11.844 -2.65 1 85 414 ARG B CA 1
ATOM 8330 C C . ARG B 1 414 ? 1.674 12.898 -2.553 1 85 414 ARG B C 1
ATOM 8332 O O . ARG B 1 414 ? 0.492 12.586 -2.715 1 85 414 ARG B O 1
ATOM 8339 N N . TRP B 1 415 ? 2.26 14.148 -2.32 1 81.38 415 TRP B N 1
ATOM 8340 C CA . TRP B 1 415 ? 1.42 15.344 -2.324 1 81.38 415 TRP B CA 1
ATOM 8341 C C . TRP B 1 415 ? 1.921 16.359 -3.348 1 81.38 415 TRP B C 1
ATOM 8343 O O . TRP B 1 415 ? 3.094 16.328 -3.73 1 81.38 415 TRP B O 1
ATOM 8353 N N . GLU B 1 416 ? 0.855 17.125 -3.76 1 77.94 416 GLU B N 1
ATOM 8354 C CA . GLU B 1 416 ? 1.328 18.328 -4.457 1 77.94 416 GLU B CA 1
ATOM 8355 C C . GLU B 1 416 ? 2.025 19.281 -3.496 1 77.94 416 GLU B C 1
ATOM 8357 O O . GLU B 1 416 ? 1.513 19.562 -2.412 1 77.94 416 GLU B O 1
ATOM 8362 N N . VAL B 1 417 ? 3.137 19.719 -3.92 1 82.06 417 VAL B N 1
ATOM 8363 C CA . VAL B 1 417 ? 3.951 20.578 -3.07 1 82.06 417 VAL B CA 1
ATOM 8364 C C . VAL B 1 417 ? 3.174 21.844 -2.717 1 82.06 417 VAL B C 1
ATOM 8366 O O . VAL B 1 417 ? 3.225 22.312 -1.578 1 82.06 417 VAL B O 1
ATOM 8369 N N . SER B 1 418 ? 2.439 22.391 -3.633 1 72.88 418 SER B N 1
ATOM 8370 C CA . SER B 1 418 ? 1.718 23.641 -3.445 1 72.88 418 SER B CA 1
ATOM 8371 C C . SER B 1 418 ? 0.597 23.484 -2.422 1 72.88 418 SER B C 1
ATOM 8373 O O . SER B 1 418 ? 0.218 24.453 -1.76 1 72.88 418 SER B O 1
ATOM 8375 N N . THR B 1 419 ? 0.191 22.328 -2.178 1 68.25 419 THR B N 1
ATOM 8376 C CA . THR B 1 419 ? -0.963 22.125 -1.308 1 68.25 419 THR B CA 1
ATOM 8377 C C . THR B 1 419 ? -0.539 21.5 0.018 1 68.25 419 THR B C 1
ATOM 8379 O O . THR B 1 419 ? -1.385 21.125 0.836 1 68.25 419 THR B O 1
ATOM 8382 N N . SER B 1 420 ? 0.735 21.359 0.117 1 74.75 420 SER B N 1
ATOM 8383 C CA . SER B 1 420 ? 1.204 20.781 1.369 1 74.75 420 SER B CA 1
ATOM 8384 C C . SER B 1 420 ? 0.812 21.641 2.564 1 74.75 420 SER B C 1
ATOM 8386 O O . SER B 1 420 ? 0.97 22.859 2.533 1 74.75 420 SER B O 1
ATOM 8388 N N . LYS B 1 421 ? 0.376 21.109 3.609 1 67.5 421 LYS B N 1
ATOM 8389 C CA . LYS B 1 421 ? -0.011 21.812 4.828 1 67.5 421 LYS B CA 1
ATOM 8390 C C . LYS B 1 421 ? 1.215 22.328 5.582 1 67.5 421 LYS B C 1
ATOM 8392 O O . LYS B 1 421 ? 1.096 23.172 6.477 1 67.5 421 LYS B O 1
ATOM 8397 N N . LEU B 1 422 ? 2.279 21.781 5.227 1 76.44 422 LEU B N 1
ATOM 8398 C CA . LEU B 1 422 ? 3.512 22.188 5.891 1 76.44 422 LEU B CA 1
ATOM 8399 C C . LEU B 1 422 ? 3.982 23.547 5.375 1 76.44 422 LEU B C 1
ATOM 8401 O O . LEU B 1 422 ? 4.949 24.109 5.891 1 76.44 422 LEU B O 1
ATOM 8405 N N . ASN B 1 423 ? 3.252 24.094 4.375 1 63.34 423 ASN B N 1
ATOM 8406 C CA . ASN B 1 423 ? 3.588 25.422 3.867 1 63.34 423 ASN B CA 1
ATOM 8407 C C . ASN B 1 423 ? 3.277 26.516 4.887 1 63.34 423 ASN B C 1
ATOM 8409 O O . ASN B 1 423 ? 3.912 27.562 4.891 1 63.34 423 ASN B O 1
ATOM 8413 N N . LEU B 1 424 ? 2.324 26.453 5.77 1 56.31 424 LEU B N 1
ATOM 8414 C CA . LEU B 1 424 ? 1.715 27.484 6.609 1 56.31 424 LEU B CA 1
ATOM 8415 C C . LEU B 1 424 ? 2.531 27.703 7.879 1 56.31 424 LEU B C 1
ATOM 8417 O O . LEU B 1 424 ? 2.314 28.672 8.602 1 56.31 424 LEU B O 1
ATOM 8421 N N . ALA B 1 425 ? 3.562 27.047 8.234 1 56.47 425 ALA B N 1
ATOM 8422 C CA . ALA B 1 425 ? 4.082 27.016 9.602 1 56.47 425 ALA B CA 1
ATOM 8423 C C . ALA B 1 425 ? 5 28.203 9.859 1 56.47 425 ALA B C 1
ATOM 8425 O O . ALA B 1 425 ? 5.492 28.391 10.977 1 56.47 425 ALA B O 1
ATOM 8426 N N . MET B 1 426 ? 4.984 29.25 9.039 1 55.12 426 MET B N 1
ATOM 8427 C CA . MET B 1 426 ? 6.043 30.234 9.281 1 55.12 426 MET B CA 1
ATOM 8428 C C . MET B 1 426 ? 5.664 31.172 10.422 1 55.12 426 MET B C 1
ATOM 8430 O O . MET B 1 426 ? 6.52 31.562 11.219 1 55.12 426 MET B O 1
ATOM 8434 N N . ALA B 1 427 ? 4.43 31.438 10.516 1 55.28 427 ALA B N 1
ATOM 8435 C CA . ALA B 1 427 ? 4.039 32.375 11.57 1 55.28 427 ALA B CA 1
ATOM 8436 C C . ALA B 1 427 ? 4.312 31.781 12.953 1 55.28 427 ALA B C 1
ATOM 8438 O O . ALA B 1 427 ? 4.723 32.5 13.867 1 55.28 427 ALA B O 1
ATOM 8439 N N . GLN B 1 428 ? 4.168 30.578 13.039 1 60.62 428 GLN B N 1
ATOM 8440 C CA . GLN B 1 428 ? 4.391 29.922 14.328 1 60.62 428 GLN B CA 1
ATOM 8441 C C . GLN B 1 428 ? 5.879 29.859 14.656 1 60.62 428 GLN B C 1
ATOM 8443 O O . GLN B 1 428 ? 6.258 29.781 15.828 1 60.62 428 GLN B O 1
ATOM 8448 N N . MET B 1 429 ? 6.574 30.141 13.68 1 73.38 429 MET B N 1
ATOM 8449 C CA . MET B 1 429 ? 8.016 30 13.867 1 73.38 429 MET B CA 1
ATOM 8450 C C . MET B 1 429 ? 8.609 31.266 14.484 1 73.38 429 MET B C 1
ATOM 8452 O O . MET B 1 429 ? 9.68 31.219 15.086 1 73.38 429 MET B O 1
ATOM 8456 N N . ALA B 1 430 ? 7.844 32.25 14.328 1 72.81 430 ALA B N 1
ATOM 8457 C CA . ALA B 1 430 ? 8.32 33.531 14.867 1 72.81 430 ALA B CA 1
ATOM 8458 C C . ALA B 1 430 ? 8.469 33.469 16.391 1 72.81 430 ALA B C 1
ATOM 8460 O O . ALA B 1 430 ? 9.367 34.062 16.953 1 72.81 430 ALA B O 1
ATOM 8461 N N . GLY B 1 431 ? 7.68 32.688 17 1 71.25 431 GLY B N 1
ATOM 8462 C CA . GLY B 1 431 ? 7.762 32.5 18.438 1 71.25 431 GLY B CA 1
ATOM 8463 C C . GLY B 1 431 ? 9.047 31.844 18.891 1 71.25 431 GLY B C 1
ATOM 8464 O O . GLY B 1 431 ? 9.539 32.094 19.984 1 71.25 431 GLY B O 1
ATOM 8465 N N . CYS B 1 432 ? 9.617 31.141 18.062 1 82 432 CYS B N 1
ATOM 8466 C CA . CYS B 1 432 ? 10.844 30.438 18.422 1 82 432 CYS B CA 1
ATOM 8467 C C . CYS B 1 432 ? 12.055 31.344 18.25 1 82 432 CYS B C 1
ATOM 8469 O O . CYS B 1 432 ? 13.031 31.219 18.984 1 82 432 CYS B O 1
ATOM 8471 N N . TYR B 1 433 ? 11.969 32.125 17.344 1 82.56 433 TYR B N 1
ATOM 8472 C CA . TYR B 1 433 ? 13.086 33 17.047 1 82.56 433 TYR B CA 1
ATOM 8473 C C . TYR B 1 433 ? 13.297 34.031 18.172 1 82.56 433 TYR B C 1
ATOM 8475 O O . TYR B 1 433 ? 14.438 34.312 18.531 1 82.56 433 TYR B O 1
ATOM 8483 N N . ASP B 1 434 ? 12.18 34.5 18.781 1 69.44 434 ASP B N 1
ATOM 8484 C CA . ASP B 1 434 ? 12.195 35.594 19.75 1 69.44 434 ASP B CA 1
ATOM 8485 C C . ASP B 1 434 ? 12.508 35.062 21.156 1 69.44 434 ASP B C 1
ATOM 8487 O O . ASP B 1 434 ? 11.602 34.719 21.906 1 69.44 434 ASP B O 1
ATOM 8491 N N . ASN B 1 435 ? 13.758 34.5 21.469 1 58.94 435 ASN B N 1
ATOM 8492 C CA . ASN B 1 435 ? 14.031 33.781 22.734 1 58.94 435 ASN B CA 1
ATOM 8493 C C . ASN B 1 435 ? 14.289 34.781 23.859 1 58.94 435 ASN B C 1
ATOM 8495 O O . ASN B 1 435 ? 15.125 34.531 24.734 1 58.94 435 ASN B O 1
ATOM 8499 N N . GLY B 1 436 ? 13.539 35.906 24.031 1 57.75 436 GLY B N 1
ATOM 8500 C CA . GLY B 1 436 ? 13.523 36.562 25.328 1 57.75 436 GLY B CA 1
ATOM 8501 C C . GLY B 1 436 ? 14.008 38 25.281 1 57.75 436 GLY B C 1
ATOM 8502 O O . GLY B 1 436 ? 14.141 38.656 26.312 1 57.75 436 GLY B O 1
ATOM 8503 N N . LYS B 1 437 ? 14.664 38.438 24.125 1 56.41 437 LYS B N 1
ATOM 8504 C CA . LYS B 1 437 ? 15.133 39.844 24.203 1 56.41 437 LYS B CA 1
ATOM 8505 C C . LYS B 1 437 ? 13.992 40.812 23.984 1 56.41 437 LYS B C 1
ATOM 8507 O O . LYS B 1 437 ? 13.445 40.906 22.875 1 56.41 437 LYS B O 1
ATOM 8512 N N . PHE B 1 438 ? 13.18 41.156 25.078 1 52.84 438 PHE B N 1
ATOM 8513 C CA . PHE B 1 438 ? 11.828 41.688 25.188 1 52.84 438 PHE B CA 1
ATOM 8514 C C . PHE B 1 438 ? 11.812 43.219 25 1 52.84 438 PHE B C 1
ATOM 8516 O O . PHE B 1 438 ? 11.953 43.969 25.969 1 52.84 438 PHE B O 1
ATOM 8523 N N . THR B 1 439 ? 12.57 43.719 24.109 1 56.94 439 THR B N 1
ATOM 8524 C CA . THR B 1 439 ? 12.305 45.156 23.969 1 56.94 439 THR B CA 1
ATOM 8525 C C . THR B 1 439 ? 10.992 45.406 23.219 1 56.94 439 THR B C 1
ATOM 8527 O O . THR B 1 439 ? 10.602 44.594 22.375 1 56.94 439 THR B O 1
ATOM 8530 N N . ASN B 1 440 ? 10.047 46.188 23.812 1 61.09 440 ASN B N 1
ATOM 8531 C CA . ASN B 1 440 ? 8.766 46.594 23.219 1 61.09 440 ASN B CA 1
ATOM 8532 C C . ASN B 1 440 ? 8.93 47.031 21.766 1 61.09 440 ASN B C 1
ATOM 8534 O O . ASN B 1 440 ? 9.062 48.219 21.484 1 61.09 440 ASN B O 1
ATOM 8538 N N . ASN B 1 441 ? 9.133 46.188 20.844 1 78.38 441 ASN B N 1
ATOM 8539 C CA . ASN B 1 441 ? 9.312 46.438 19.422 1 78.38 441 ASN B CA 1
ATOM 8540 C C . ASN B 1 441 ? 8.031 46.188 18.641 1 78.38 441 ASN B C 1
ATOM 8542 O O . ASN B 1 441 ? 8.047 45.469 17.625 1 78.38 441 ASN B O 1
ATOM 8546 N N . THR B 1 442 ? 6.887 46.812 19.172 1 82.75 442 THR B N 1
ATOM 8547 C CA . THR B 1 442 ? 5.602 46.656 18.5 1 82.75 442 THR B CA 1
ATOM 8548 C C . THR B 1 442 ? 5.039 48 18.078 1 82.75 442 THR B C 1
ATOM 8550 O O . THR B 1 442 ? 5.055 48.938 18.859 1 82.75 442 THR B O 1
ATOM 8553 N N . TRP B 1 443 ? 4.594 48.156 16.859 1 86.56 443 TRP B N 1
ATOM 8554 C CA . TRP B 1 443 ? 4.035 49.375 16.312 1 86.56 443 TRP B CA 1
ATOM 8555 C C . TRP B 1 443 ? 2.664 49.125 15.688 1 86.56 443 TRP B C 1
ATOM 8557 O O . TRP B 1 443 ? 2.365 48 15.266 1 86.56 443 TRP B O 1
ATOM 8567 N N . ILE B 1 444 ? 1.83 50.125 15.703 1 86.69 444 ILE B N 1
ATOM 8568 C CA . ILE B 1 444 ? 0.504 50.062 15.094 1 86.69 444 ILE B CA 1
ATOM 8569 C C . ILE B 1 444 ? 0.539 50.719 13.719 1 86.69 444 ILE B C 1
ATOM 8571 O O . ILE B 1 444 ? 0.912 51.906 13.602 1 86.69 444 ILE B O 1
ATOM 8575 N N . PHE B 1 445 ? 0.188 50 12.703 1 89.94 445 PHE B N 1
ATOM 8576 C CA . PHE B 1 445 ? 0.139 50.469 11.32 1 89.94 445 PHE B CA 1
ATOM 8577 C C . PHE B 1 445 ? -1.29 50.469 10.797 1 89.94 445 PHE B C 1
ATOM 8579 O O . PHE B 1 445 ? -1.763 49.438 10.297 1 89.94 445 PHE B O 1
ATOM 8586 N N . PRO B 1 446 ? -1.965 51.625 10.875 1 89.56 446 PRO B N 1
ATOM 8587 C CA . PRO B 1 446 ? -3.309 51.656 10.289 1 89.56 446 PRO B CA 1
ATOM 8588 C C . PRO B 1 446 ? -3.303 51.406 8.789 1 89.56 446 PRO B C 1
ATOM 8590 O O . PRO B 1 446 ? -2.486 51.969 8.062 1 89.56 446 PRO B O 1
ATOM 8593 N N . ILE B 1 447 ? -4.113 50.562 8.359 1 92.12 447 ILE B N 1
ATOM 8594 C CA . ILE B 1 447 ? -4.203 50.25 6.945 1 92.12 447 ILE B CA 1
ATOM 8595 C C . ILE B 1 447 ? -5.387 50.969 6.316 1 92.12 447 ILE B C 1
ATOM 8597 O O . ILE B 1 447 ? -6.496 50.938 6.855 1 92.12 447 ILE B O 1
ATOM 8601 N N . LYS B 1 448 ? -5.137 51.531 5.168 1 90.75 448 LYS B N 1
ATOM 8602 C CA . LYS B 1 448 ? -6.168 52.312 4.488 1 90.75 448 LYS B CA 1
ATOM 8603 C C . LYS B 1 448 ? -7.203 51.406 3.832 1 90.75 448 LYS B C 1
ATOM 8605 O O . LYS B 1 448 ? -6.848 50.406 3.191 1 90.75 448 LYS B O 1
ATOM 8610 N N . ASN B 1 449 ? -8.461 51.688 4.02 1 89.5 449 ASN B N 1
ATOM 8611 C CA . ASN B 1 449 ? -9.609 51.125 3.309 1 89.5 449 ASN B CA 1
ATOM 8612 C C . ASN B 1 449 ? -9.68 49.625 3.441 1 89.5 449 ASN B C 1
ATOM 8614 O O . ASN B 1 449 ? -9.961 48.906 2.469 1 89.5 449 ASN B O 1
ATOM 8618 N N . LYS B 1 450 ? -9.242 49.094 4.477 1 89.94 450 LYS B N 1
ATOM 8619 C CA . LYS B 1 450 ? -9.344 47.656 4.754 1 89.94 450 LYS B CA 1
ATOM 8620 C C . LYS B 1 450 ? -10.055 47.406 6.082 1 89.94 450 LYS B C 1
ATOM 8622 O O . LYS B 1 450 ? -10.023 48.25 6.98 1 89.94 450 LYS B O 1
ATOM 8627 N N . ASN B 1 451 ? -10.656 46.312 6.117 1 85.75 451 ASN B N 1
ATOM 8628 C CA . ASN B 1 451 ? -11.328 45.906 7.344 1 85.75 451 ASN B CA 1
ATOM 8629 C C . ASN B 1 451 ? -11 44.469 7.711 1 85.75 451 ASN B C 1
ATOM 8631 O O . ASN B 1 451 ? -10.125 43.844 7.109 1 85.75 451 ASN B O 1
ATOM 8635 N N . ILE B 1 452 ? -11.656 44 8.664 1 81.31 452 ILE B N 1
ATOM 8636 C CA . ILE B 1 452 ? -11.32 42.688 9.25 1 81.31 452 ILE B CA 1
ATOM 8637 C C . ILE B 1 452 ? -11.664 41.562 8.273 1 81.31 452 ILE B C 1
ATOM 8639 O O . ILE B 1 452 ? -11.023 40.531 8.273 1 81.31 452 ILE B O 1
ATOM 8643 N N . LYS B 1 453 ? -12.625 41.719 7.492 1 81.06 453 LYS B N 1
ATOM 8644 C CA . LYS B 1 453 ? -12.992 40.688 6.508 1 81.06 453 LYS B CA 1
ATOM 8645 C C . LYS B 1 453 ? -11.859 40.469 5.52 1 81.06 453 LYS B C 1
ATOM 8647 O O . LYS B 1 453 ? -11.656 39.344 5.051 1 81.06 453 LYS B O 1
ATOM 8652 N N . ASP B 1 454 ? -11.148 41.5 5.227 1 86.25 454 ASP B N 1
ATOM 8653 C CA . ASP B 1 454 ? -10.008 41.375 4.32 1 86.25 454 ASP B CA 1
ATOM 8654 C C . ASP B 1 454 ? -8.891 40.562 4.945 1 86.25 454 ASP B C 1
ATOM 8656 O O . ASP B 1 454 ? -8.25 39.75 4.258 1 86.25 454 ASP B O 1
ATOM 8660 N N . VAL B 1 455 ? -8.68 40.75 6.207 1 84.06 455 VAL B N 1
ATOM 8661 C CA . VAL B 1 455 ? -7.648 40 6.914 1 84.06 455 VAL B CA 1
ATOM 8662 C C . VAL B 1 455 ? -8.008 38.5 6.926 1 84.06 455 VAL B C 1
ATOM 8664 O O . VAL B 1 455 ? -7.148 37.656 6.68 1 84.06 455 VAL B O 1
ATOM 8667 N N . TYR B 1 456 ? -9.234 38.281 7.145 1 80.81 456 TYR B N 1
ATOM 8668 C CA . TYR B 1 456 ? -9.68 36.875 7.246 1 80.81 456 TYR B CA 1
ATOM 8669 C C . TYR B 1 456 ? -9.648 36.188 5.887 1 80.81 456 TYR B C 1
ATOM 8671 O O . TYR B 1 456 ? -9.383 35 5.793 1 80.81 456 TYR B O 1
ATOM 8679 N N . SER B 1 457 ? -9.914 36.906 4.895 1 82.56 457 SER B N 1
ATOM 8680 C CA . SER B 1 457 ? -9.867 36.375 3.545 1 82.56 457 SER B CA 1
ATOM 8681 C C . SER B 1 457 ? -8.438 36.031 3.139 1 82.56 457 SER B C 1
ATOM 8683 O O . SER B 1 457 ? -8.203 35.031 2.428 1 82.56 457 SER B O 1
ATOM 8685 N N . VAL B 1 458 ? -7.527 36.812 3.535 1 83.19 458 VAL B N 1
ATOM 8686 C CA . VAL B 1 458 ? -6.121 36.594 3.211 1 83.19 458 VAL B CA 1
ATOM 8687 C C . VAL B 1 458 ? -5.527 35.562 4.156 1 83.19 458 VAL B C 1
ATOM 8689 O O . VAL B 1 458 ? -4.734 34.719 3.738 1 83.19 458 VAL B O 1
ATOM 8692 N N . GLY B 1 459 ? -5.953 35.594 5.379 1 80.12 459 GLY B N 1
ATOM 8693 C CA . GLY B 1 459 ? -5.34 34.781 6.414 1 80.12 459 GLY B CA 1
ATOM 8694 C C . GLY B 1 459 ? -4.145 35.438 7.07 1 80.12 459 GLY B C 1
ATOM 8695 O O . GLY B 1 459 ? -3.33 36.062 6.391 1 80.12 459 GLY B O 1
ATOM 8696 N N . LEU B 1 460 ? -4.008 35.25 8.32 1 79.44 460 LEU B N 1
ATOM 8697 C CA . LEU B 1 460 ? -2.975 35.938 9.094 1 79.44 460 LEU B CA 1
ATOM 8698 C C . LEU B 1 460 ? -1.585 35.469 8.672 1 79.44 460 LEU B C 1
ATOM 8700 O O . LEU B 1 460 ? -0.647 36.281 8.617 1 79.44 460 LEU B O 1
ATOM 8704 N N . SER B 1 461 ? -1.433 34.25 8.43 1 78.81 461 SER B N 1
ATOM 8705 C CA . SER B 1 461 ? -0.133 33.688 8.039 1 78.81 461 SER B CA 1
ATOM 8706 C C . SER B 1 461 ? 0.328 34.281 6.703 1 78.81 461 SER B C 1
ATOM 8708 O O . SER B 1 461 ? 1.505 34.625 6.539 1 78.81 461 SER B O 1
ATOM 8710 N N . ASN B 1 462 ? -0.573 34.375 5.793 1 81.12 462 ASN B N 1
ATOM 8711 C CA . ASN B 1 462 ? -0.248 34.969 4.496 1 81.12 462 ASN B CA 1
ATOM 8712 C C . ASN B 1 462 ? 0.078 36.438 4.613 1 81.12 462 ASN B C 1
ATOM 8714 O O . ASN B 1 462 ? 0.955 36.969 3.912 1 81.12 462 ASN B O 1
ATOM 8718 N N . LEU B 1 463 ? -0.688 37.031 5.426 1 86.5 463 LEU B N 1
ATOM 8719 C CA . LEU B 1 463 ? -0.423 38.438 5.648 1 86.5 463 LEU B CA 1
ATOM 8720 C C . LEU B 1 463 ? 0.959 38.656 6.258 1 86.5 463 LEU B C 1
ATOM 8722 O O . LEU B 1 463 ? 1.686 39.562 5.867 1 86.5 463 LEU B O 1
ATOM 8726 N N . ASN B 1 464 ? 1.237 37.844 7.238 1 87.19 464 ASN B N 1
ATOM 8727 C CA . ASN B 1 464 ? 2.561 37.906 7.852 1 87.19 464 ASN B CA 1
ATOM 8728 C C . ASN B 1 464 ? 3.666 37.719 6.816 1 87.19 464 ASN B C 1
ATOM 8730 O O . ASN B 1 464 ? 4.672 38.438 6.832 1 87.19 464 ASN B O 1
ATOM 8734 N N . LYS B 1 465 ? 3.518 36.844 6 1 84.94 465 LYS B N 1
ATOM 8735 C CA . LYS B 1 465 ? 4.488 36.594 4.941 1 84.94 465 LYS B CA 1
ATOM 8736 C C . LYS B 1 465 ? 4.605 37.781 4.004 1 84.94 465 LYS B C 1
ATOM 8738 O O . LYS B 1 465 ? 5.711 38.156 3.615 1 84.94 465 LYS B O 1
ATOM 8743 N N . ALA B 1 466 ? 3.508 38.281 3.621 1 89.44 466 ALA B N 1
ATOM 8744 C CA . ALA B 1 466 ? 3.498 39.438 2.723 1 89.44 466 ALA B CA 1
ATOM 8745 C C . ALA B 1 466 ? 4.266 40.625 3.324 1 89.44 466 ALA B C 1
ATOM 8747 O O . ALA B 1 466 ? 5.02 41.281 2.625 1 89.44 466 ALA B O 1
ATOM 8748 N N . VAL B 1 467 ? 4.031 40.844 4.59 1 91.06 467 VAL B N 1
ATOM 8749 C CA . VAL B 1 467 ? 4.703 41.938 5.266 1 91.06 467 VAL B CA 1
ATOM 8750 C C . VAL B 1 467 ? 6.203 41.656 5.324 1 91.06 467 VAL B C 1
ATOM 8752 O O . VAL B 1 467 ? 7.012 42.562 5.02 1 91.06 467 VAL B O 1
ATOM 8755 N N . ALA B 1 468 ? 6.57 40.531 5.684 1 90.19 468 ALA B N 1
ATOM 8756 C CA . ALA B 1 468 ? 7.984 40.156 5.762 1 90.19 468 ALA B CA 1
ATOM 8757 C C . ALA B 1 468 ? 8.656 40.312 4.402 1 90.19 468 ALA B C 1
ATOM 8759 O O . ALA B 1 468 ? 9.766 40.812 4.305 1 90.19 468 ALA B O 1
ATOM 8760 N N . ASP B 1 469 ? 8.031 39.875 3.377 1 89.81 469 ASP B N 1
ATOM 8761 C CA . ASP B 1 469 ? 8.578 39.969 2.027 1 89.81 469 ASP B CA 1
ATOM 8762 C C . ASP B 1 469 ? 8.742 41.438 1.604 1 89.81 469 ASP B C 1
ATOM 8764 O O . ASP B 1 469 ? 9.727 41.781 0.96 1 89.81 469 ASP B O 1
ATOM 8768 N N . THR B 1 470 ? 7.777 42.156 1.959 1 91.69 470 THR B N 1
ATOM 8769 C CA . THR B 1 470 ? 7.809 43.562 1.604 1 91.69 470 THR B CA 1
ATOM 8770 C C . THR B 1 470 ? 8.977 44.281 2.293 1 91.69 470 THR B C 1
ATOM 8772 O O . THR B 1 470 ? 9.68 45.062 1.672 1 91.69 470 THR B O 1
ATOM 8775 N N . ILE B 1 471 ? 9.133 44 3.518 1 92.31 471 ILE B N 1
ATOM 8776 C CA . ILE B 1 471 ? 10.242 44.594 4.254 1 92.31 471 ILE B CA 1
ATOM 8777 C C . ILE B 1 471 ? 11.57 44.156 3.631 1 92.31 471 ILE B C 1
ATOM 8779 O O . ILE B 1 471 ? 12.438 45 3.367 1 92.31 471 ILE B O 1
ATOM 8783 N N . SER B 1 472 ? 11.68 42.969 3.383 1 91.19 472 SER B N 1
ATOM 8784 C CA . SER B 1 472 ? 12.93 42.438 2.861 1 91.19 472 SER B CA 1
ATOM 8785 C C . SER B 1 472 ? 13.234 43 1.473 1 91.19 472 SER B C 1
ATOM 8787 O O . SER B 1 472 ? 14.398 43.219 1.135 1 91.19 472 SER B O 1
ATOM 8789 N N . ARG B 1 473 ? 12.234 43.188 0.708 1 91.44 473 ARG B N 1
ATOM 8790 C CA . ARG B 1 473 ? 12.414 43.594 -0.675 1 91.44 473 ARG B CA 1
ATOM 8791 C C . ARG B 1 473 ? 12.648 45.094 -0.754 1 91.44 473 ARG B C 1
ATOM 8793 O O . ARG B 1 473 ? 13.445 45.562 -1.574 1 91.44 473 ARG B O 1
ATOM 8800 N N . ASN B 1 474 ? 11.961 45.844 0.077 1 91.88 474 ASN B N 1
ATOM 8801 C CA . ASN B 1 474 ? 11.914 47.281 -0.133 1 91.88 474 ASN B CA 1
ATOM 8802 C C . ASN B 1 474 ? 12.742 48.031 0.91 1 91.88 474 ASN B C 1
ATOM 8804 O O . ASN B 1 474 ? 13.086 49.188 0.716 1 91.88 474 ASN B O 1
ATOM 8808 N N . VAL B 1 475 ? 12.984 47.406 2.002 1 92.81 475 VAL B N 1
ATOM 8809 C CA . VAL B 1 475 ? 13.664 48.125 3.082 1 92.81 475 VAL B CA 1
ATOM 8810 C C . VAL B 1 475 ? 15.07 47.531 3.266 1 92.81 475 VAL B C 1
ATOM 8812 O O . VAL B 1 475 ? 16.062 48.219 2.951 1 92.81 475 VAL B O 1
ATOM 8815 N N . HIS B 1 476 ? 15.141 46.375 3.736 1 93.5 476 HIS B N 1
ATOM 8816 C CA . HIS B 1 476 ? 16.375 45.656 4.02 1 93.5 476 HIS B CA 1
ATOM 8817 C C . HIS B 1 476 ? 16.109 44.188 4.238 1 93.5 476 HIS B C 1
ATOM 8819 O O . HIS B 1 476 ? 15.109 43.812 4.859 1 93.5 476 HIS B O 1
ATOM 8825 N N . PRO B 1 477 ? 17.031 43.375 3.752 1 90.75 477 PRO B N 1
ATOM 8826 C CA . PRO B 1 477 ? 16.828 41.938 3.99 1 90.75 477 PRO B CA 1
ATOM 8827 C C . PRO B 1 477 ? 16.656 41.594 5.473 1 90.75 477 PRO B C 1
ATOM 8829 O O . PRO B 1 477 ? 17.469 42.031 6.297 1 90.75 477 PRO B O 1
ATOM 8832 N N . VAL B 1 478 ? 15.57 40.938 5.734 1 90.44 478 VAL B N 1
ATOM 8833 C CA . VAL B 1 478 ? 15.273 40.531 7.105 1 90.44 478 VAL B CA 1
ATOM 8834 C C . VAL B 1 478 ? 14.844 39.062 7.137 1 90.44 478 VAL B C 1
ATOM 8836 O O . VAL B 1 478 ? 14.125 38.594 6.246 1 90.44 478 VAL B O 1
ATOM 8839 N N . ILE B 1 479 ? 15.367 38.312 8.125 1 89.25 479 ILE B N 1
ATOM 8840 C CA . ILE B 1 479 ? 14.859 36.969 8.32 1 89.25 479 ILE B CA 1
ATOM 8841 C C . ILE B 1 479 ? 13.375 37.031 8.68 1 89.25 479 ILE B C 1
ATOM 8843 O O . ILE B 1 479 ? 12.969 37.812 9.547 1 89.25 479 ILE B O 1
ATOM 8847 N N . PRO B 1 480 ? 12.57 36.312 8 1 87.88 480 PRO B N 1
ATOM 8848 C CA . PRO B 1 480 ? 11.125 36.406 8.18 1 87.88 480 PRO B CA 1
ATOM 8849 C C . PRO B 1 480 ? 10.68 36.062 9.602 1 87.88 480 PRO B C 1
ATOM 8851 O O . PRO B 1 480 ? 9.617 36.5 10.047 1 87.88 480 PRO B O 1
ATOM 8854 N N . TYR B 1 481 ? 11.414 35.406 10.375 1 87.38 481 TYR B N 1
ATOM 8855 C CA . TYR B 1 481 ? 11.031 35 11.719 1 87.38 481 TYR B CA 1
ATOM 8856 C C . TYR B 1 481 ? 10.961 36.188 12.664 1 87.38 481 TYR B C 1
ATOM 8858 O O . TYR B 1 481 ? 10.375 36.094 13.742 1 87.38 481 TYR B O 1
ATOM 8866 N N . ARG B 1 482 ? 11.492 37.219 12.266 1 87.25 482 ARG B N 1
ATOM 8867 C CA . ARG B 1 482 ? 11.516 38.438 13.094 1 87.25 482 ARG B CA 1
ATOM 8868 C C . ARG B 1 482 ? 10.203 39.188 12.984 1 87.25 482 ARG B C 1
ATOM 8870 O O . ARG B 1 482 ? 9.906 40.062 13.82 1 87.25 482 ARG B O 1
ATOM 8877 N N . VAL B 1 483 ? 9.523 38.875 11.953 1 87 483 VAL B N 1
ATOM 8878 C CA . VAL B 1 483 ? 8.344 39.656 11.648 1 87 483 VAL B CA 1
ATOM 8879 C C . VAL B 1 483 ? 7.09 38.969 12.148 1 87 483 VAL B C 1
ATOM 8881 O O . VAL B 1 483 ? 6.816 37.812 11.758 1 87 483 VAL B O 1
ATOM 8884 N N . ILE B 1 484 ? 6.34 39.594 12.984 1 85.12 484 ILE B N 1
ATOM 8885 C CA . ILE B 1 484 ? 5.074 39.062 13.492 1 85.12 484 ILE B CA 1
ATOM 8886 C C . ILE B 1 484 ? 3.969 40.094 13.266 1 85.12 484 ILE B C 1
ATOM 8888 O O . ILE B 1 484 ? 4.074 41.25 13.711 1 85.12 484 ILE B O 1
ATOM 8892 N N . VAL B 1 485 ? 2.992 39.594 12.594 1 85.81 485 VAL B N 1
ATOM 8893 C CA . VAL B 1 485 ? 1.893 40.5 12.281 1 85.81 485 VAL B CA 1
ATOM 8894 C C . VAL B 1 485 ? 0.615 40.031 12.961 1 85.81 485 VAL B C 1
ATOM 8896 O O . VAL B 1 485 ? 0.304 38.844 12.945 1 85.81 485 VAL B O 1
ATOM 8899 N N . ARG B 1 486 ? 0.009 40.969 13.609 1 82.06 486 ARG B N 1
ATOM 8900 C CA . ARG B 1 486 ? -1.341 40.812 14.141 1 82.06 486 ARG B CA 1
ATOM 8901 C C . ARG B 1 486 ? -2.246 41.969 13.695 1 82.06 486 ARG B C 1
ATOM 8903 O O . ARG B 1 486 ? -1.834 42.812 12.914 1 82.06 486 ARG B O 1
ATOM 8910 N N . TYR B 1 487 ? -3.488 41.875 14.039 1 82.25 487 TYR B N 1
ATOM 8911 C CA . TYR B 1 487 ? -4.367 42.969 13.617 1 82.25 487 TYR B CA 1
ATOM 8912 C C . TYR B 1 487 ? -5.227 43.469 14.773 1 82.25 487 TYR B C 1
ATOM 8914 O O . TYR B 1 487 ? -5.445 42.719 15.75 1 82.25 487 TYR B O 1
ATOM 8922 N N . LEU B 1 488 ? -5.527 44.719 14.641 1 77.56 488 LEU B N 1
ATOM 8923 C CA . LEU B 1 488 ? -6.461 45.375 15.547 1 77.56 488 LEU B CA 1
ATOM 8924 C C . LEU B 1 488 ? -7.559 46.094 14.773 1 77.56 488 LEU B C 1
ATOM 8926 O O . LEU B 1 488 ? -7.289 46.719 13.75 1 77.56 488 LEU B O 1
ATOM 8930 N N . GLU B 1 489 ? -8.719 45.906 15.32 1 78.19 489 GLU B N 1
ATOM 8931 C CA . GLU B 1 489 ? -9.812 46.656 14.727 1 78.19 489 GLU B CA 1
ATOM 8932 C C . GLU B 1 489 ? -9.836 48.094 15.266 1 78.19 489 GLU B C 1
ATOM 8934 O O . GLU B 1 489 ? -9.609 48.312 16.453 1 78.19 489 GLU B O 1
ATOM 8939 N N . THR B 1 490 ? -9.914 48.969 14.367 1 73.12 490 THR B N 1
ATOM 8940 C CA . THR B 1 490 ? -9.969 50.375 14.766 1 73.12 490 THR B CA 1
ATOM 8941 C C . THR B 1 490 ? -11.414 50.875 14.742 1 73.12 490 THR B C 1
ATOM 8943 O O . THR B 1 490 ? -12.32 50.156 14.312 1 73.12 490 THR B O 1
ATOM 8946 N N . SER B 1 491 ? -11.461 52.219 15.359 1 63.75 491 SER B N 1
ATOM 8947 C CA . SER B 1 491 ? -12.781 52.844 15.344 1 63.75 491 SER B CA 1
ATOM 8948 C C . SER B 1 491 ? -13.281 53.031 13.914 1 63.75 491 SER B C 1
ATOM 8950 O O . SER B 1 491 ? -12.5 53.375 13.016 1 63.75 491 SER B O 1
ATOM 8952 N N . GLY B 1 492 ? -14.445 52.688 13.547 1 65.31 492 GLY B N 1
ATOM 8953 C CA . GLY B 1 492 ? -15.039 52.875 12.227 1 65.31 492 GLY B CA 1
ATOM 8954 C C . GLY B 1 492 ? -14.82 51.688 11.305 1 65.31 492 GLY B C 1
ATOM 8955 O O . GLY B 1 492 ? -14.617 51.844 10.102 1 65.31 492 GLY B O 1
ATOM 8956 N N . ASP B 1 493 ? -14.531 50.625 11.742 1 74.62 493 ASP B N 1
ATOM 8957 C CA . ASP B 1 493 ? -14.469 49.344 11.023 1 74.62 493 ASP B CA 1
ATOM 8958 C C . ASP B 1 493 ? -13.117 49.156 10.352 1 74.62 493 ASP B C 1
ATOM 8960 O O . ASP B 1 493 ? -12.945 48.281 9.508 1 74.62 493 ASP B O 1
ATOM 8964 N N . GLY B 1 494 ? -12.281 50.062 10.578 1 82.69 494 GLY B N 1
ATOM 8965 C CA . GLY B 1 494 ? -10.953 49.938 9.992 1 82.69 494 GLY B CA 1
ATOM 8966 C C . GLY B 1 494 ? -10.07 48.938 10.75 1 82.69 494 GLY B C 1
ATOM 8967 O O . GLY B 1 494 ? -10.469 48.406 11.789 1 82.69 494 GLY B O 1
ATOM 8968 N N . ILE B 1 495 ? -8.898 48.625 10.07 1 87.75 495 ILE B N 1
ATOM 8969 C CA . ILE B 1 495 ? -7.973 47.688 10.719 1 87.75 495 ILE B CA 1
ATOM 8970 C C . ILE B 1 495 ? -6.586 48.312 10.797 1 87.75 495 ILE B C 1
ATOM 8972 O O . ILE B 1 495 ? -6.215 49.125 9.945 1 87.75 495 ILE B O 1
ATOM 8976 N N . SER B 1 496 ? -5.945 48 11.867 1 87.94 496 SER B N 1
ATOM 8977 C CA . SER B 1 496 ? -4.523 48.312 12 1 87.94 496 SER B CA 1
ATOM 8978 C C . SER B 1 496 ? -3.693 47.062 12.164 1 87.94 496 SER B C 1
ATOM 8980 O O . SER B 1 496 ? -4.121 46.094 12.828 1 87.94 496 SER B O 1
ATOM 8982 N N . LEU B 1 497 ? -2.576 47.094 11.523 1 89.88 497 LEU B N 1
ATOM 8983 C CA . LEU B 1 497 ? -1.612 46 11.766 1 89.88 497 LEU B CA 1
ATOM 8984 C C . LEU B 1 497 ? -0.78 46.312 13.008 1 89.88 497 LEU B C 1
ATOM 8986 O O . LEU B 1 497 ? -0.314 47.438 13.203 1 89.88 497 LEU B O 1
ATOM 8990 N N . LEU B 1 498 ? -0.814 45.312 13.812 1 87 498 LEU B N 1
ATOM 8991 C CA . LEU B 1 498 ? 0.159 45.312 14.898 1 87 498 LEU B CA 1
ATOM 8992 C C . LEU B 1 498 ? 1.438 44.594 14.477 1 87 498 LEU B C 1
ATOM 8994 O O . LEU B 1 498 ? 1.517 43.375 14.539 1 87 498 LEU B O 1
ATOM 8998 N N . LEU B 1 499 ? 2.424 45.375 14.133 1 89.5 499 LEU B N 1
ATOM 8999 C CA . LEU B 1 499 ? 3.686 44.812 13.656 1 89.5 499 LEU B CA 1
ATOM 9000 C C . LEU B 1 499 ? 4.699 44.719 14.789 1 89.5 499 LEU B C 1
ATOM 9002 O O . LEU B 1 499 ? 5.055 45.75 15.398 1 89.5 499 LEU B O 1
ATOM 9006 N N . ARG B 1 500 ? 5.039 43.594 15.047 1 85.56 500 ARG B N 1
ATOM 9007 C CA . ARG B 1 500 ? 6.125 43.375 15.984 1 85.56 500 ARG B CA 1
ATOM 9008 C C . ARG B 1 500 ? 7.375 42.875 15.273 1 85.56 500 ARG B C 1
ATOM 9010 O O . ARG B 1 500 ? 7.301 41.938 14.453 1 85.56 500 ARG B O 1
ATOM 9017 N N . LEU B 1 501 ? 8.477 43.469 15.57 1 86.56 501 LEU B N 1
ATOM 9018 C CA . LEU B 1 501 ? 9.773 43.031 15.07 1 86.56 501 LEU B CA 1
ATOM 9019 C C . LEU B 1 501 ? 10.633 42.469 16.203 1 86.56 501 LEU B C 1
ATOM 9021 O O . LEU B 1 501 ? 11 43.219 17.125 1 86.56 501 LEU B O 1
ATOM 9025 N N . ALA B 1 502 ? 10.93 41.25 16.094 1 83.56 502 ALA B N 1
ATOM 9026 C CA . ALA B 1 502 ? 11.828 40.656 17.078 1 83.56 502 ALA B CA 1
ATOM 9027 C C . ALA B 1 502 ? 13.258 41.156 16.891 1 83.56 502 ALA B C 1
ATOM 9029 O O . ALA B 1 502 ? 13.68 41.438 15.773 1 83.56 502 ALA B O 1
ATOM 9030 N N . GLU B 1 503 ? 13.891 41.281 18 1 84.75 503 GLU B N 1
ATOM 9031 C CA . GLU B 1 503 ? 15.312 41.625 17.906 1 84.75 503 GLU B CA 1
ATOM 9032 C C . GLU B 1 503 ? 16.109 40.5 17.234 1 84.75 503 GLU B C 1
ATOM 9034 O O . GLU B 1 503 ? 15.742 39.312 17.328 1 84.75 503 GLU B O 1
ATOM 9039 N N . ARG B 1 504 ? 17.125 40.906 16.578 1 84.75 504 ARG B N 1
ATOM 9040 C CA . ARG B 1 504 ? 17.984 39.906 15.961 1 84.75 504 ARG B CA 1
ATOM 9041 C C . ARG B 1 504 ? 18.516 38.906 17 1 84.75 504 ARG B C 1
ATOM 9043 O O . ARG B 1 504 ? 18.844 39.312 18.109 1 84.75 504 ARG B O 1
ATOM 9050 N N . THR B 1 505 ? 18.641 37.719 16.656 1 85.19 505 THR B N 1
ATOM 9051 C CA . THR B 1 505 ? 19.031 36.656 17.562 1 85.19 505 THR B CA 1
ATOM 9052 C C . THR B 1 505 ? 20.547 36.656 17.781 1 85.19 505 THR B C 1
ATOM 9054 O O . THR B 1 505 ? 21.297 37.125 16.906 1 85.19 505 THR B O 1
ATOM 9057 N N . ASP B 1 506 ? 20.938 36.188 18.984 1 85 506 ASP B N 1
ATOM 9058 C CA . ASP B 1 506 ? 22.359 36 19.281 1 85 506 ASP B CA 1
ATOM 9059 C C . ASP B 1 506 ? 22.828 34.594 18.891 1 85 506 ASP B C 1
ATOM 9061 O O . ASP B 1 506 ? 24.016 34.312 18.953 1 85 506 ASP B O 1
ATOM 9065 N N . VAL B 1 507 ? 21.906 33.781 18.469 1 90.31 507 VAL B N 1
ATOM 9066 C CA . VAL B 1 507 ? 22.266 32.438 18.047 1 90.31 507 VAL B CA 1
ATOM 9067 C C . VAL B 1 507 ? 22.938 32.469 16.688 1 90.31 507 VAL B C 1
ATOM 9069 O O . VAL B 1 507 ? 22.359 32.938 15.703 1 90.31 507 VAL B O 1
ATOM 9072 N N . LEU B 1 508 ? 24.172 32.031 16.625 1 91.19 508 LEU B N 1
ATOM 9073 C CA . LEU B 1 508 ? 24.906 31.984 15.359 1 91.19 508 LEU B CA 1
ATOM 9074 C C . LEU B 1 508 ? 24.359 30.875 14.453 1 91.19 508 LEU B C 1
ATOM 9076 O O . LEU B 1 508 ? 24.234 29.734 14.875 1 91.19 508 LEU B O 1
ATOM 9080 N N . PRO B 1 509 ? 23.969 31.266 13.258 1 92.75 509 PRO B N 1
ATOM 9081 C CA . PRO B 1 509 ? 23.469 30.234 12.344 1 92.75 509 PRO B CA 1
ATOM 9082 C C . PRO B 1 509 ? 24.562 29.281 11.859 1 92.75 509 PRO B C 1
ATOM 9084 O O . PRO B 1 509 ? 25.75 29.594 12.008 1 92.75 509 PRO B O 1
ATOM 9087 N N . ALA B 1 510 ? 24.156 28.141 11.352 1 91.31 510 ALA B N 1
ATOM 9088 C CA . ALA B 1 510 ? 25.078 27.266 10.633 1 91.31 510 ALA B CA 1
ATOM 9089 C C . ALA B 1 510 ? 25.594 27.938 9.359 1 91.31 510 ALA B C 1
ATOM 9091 O O . ALA B 1 510 ? 24.969 28.875 8.852 1 91.31 510 ALA B O 1
ATOM 9092 N N . LYS B 1 511 ? 26.703 27.5 8.875 1 89.38 511 LYS B N 1
ATOM 9093 C CA . LYS B 1 511 ? 27.344 28.109 7.711 1 89.38 511 LYS B CA 1
ATOM 9094 C C . LYS B 1 511 ? 26.672 27.672 6.418 1 89.38 511 LYS B C 1
ATOM 9096 O O . LYS B 1 511 ? 27.156 26.75 5.742 1 89.38 511 LYS B O 1
ATOM 9101 N N . VAL B 1 512 ? 25.625 28.438 6.055 1 90.12 512 VAL B N 1
ATOM 9102 C CA . VAL B 1 512 ? 24.906 28.078 4.844 1 90.12 512 VAL B CA 1
ATOM 9103 C C . VAL B 1 512 ? 25.016 29.203 3.812 1 90.12 512 VAL B C 1
ATOM 9105 O O . VAL B 1 512 ? 24.266 29.234 2.844 1 90.12 512 VAL B O 1
ATOM 9108 N N . GLY B 1 513 ? 25.891 30.141 4.004 1 87.06 513 GLY B N 1
ATOM 9109 C CA . GLY B 1 513 ? 26.078 31.25 3.092 1 87.06 513 GLY B CA 1
ATOM 9110 C C . GLY B 1 513 ? 25.25 32.469 3.471 1 87.06 513 GLY B C 1
ATOM 9111 O O . GLY B 1 513 ? 25.344 33.5 2.814 1 87.06 513 GLY B O 1
ATOM 9112 N N . TYR B 1 514 ? 24.484 32.344 4.539 1 89.06 514 TYR B N 1
ATOM 9113 C CA . TYR B 1 514 ? 23.688 33.469 5.039 1 89.06 514 TYR B CA 1
ATOM 9114 C C . TYR B 1 514 ? 24.547 34.469 5.793 1 89.06 514 TYR B C 1
ATOM 9116 O O . TYR B 1 514 ? 25.312 34.094 6.691 1 89.06 514 TYR B O 1
ATOM 9124 N N . ASN B 1 515 ? 24.453 35.719 5.367 1 89.69 515 ASN B N 1
ATOM 9125 C CA . ASN B 1 515 ? 25.188 36.781 6.062 1 89.69 515 ASN B CA 1
ATOM 9126 C C . ASN B 1 515 ? 24.375 37.344 7.227 1 89.69 515 ASN B C 1
ATOM 9128 O O . ASN B 1 515 ? 23.766 38.406 7.109 1 89.69 515 ASN B O 1
ATOM 9132 N N . TYR B 1 516 ? 24.547 36.75 8.352 1 89.38 516 TYR B N 1
ATOM 9133 C CA . TYR B 1 516 ? 23.766 37.094 9.523 1 89.38 516 TYR B CA 1
ATOM 9134 C C . TYR B 1 516 ? 24.234 38.438 10.102 1 89.38 516 TYR B C 1
ATOM 9136 O O . TYR B 1 516 ? 23.5 39.094 10.82 1 89.38 516 TYR B O 1
ATOM 9144 N N . THR B 1 517 ? 25.375 38.875 9.797 1 88.69 517 THR B N 1
ATOM 9145 C CA . THR B 1 517 ? 25.922 40.125 10.352 1 88.69 517 THR B CA 1
ATOM 9146 C C . THR B 1 517 ? 25.281 41.312 9.688 1 88.69 517 THR B C 1
ATOM 9148 O O . THR B 1 517 ? 25.344 42.438 10.219 1 88.69 517 THR B O 1
ATOM 9151 N N . ASN B 1 518 ? 24.719 41.094 8.586 1 89.94 518 ASN B N 1
ATOM 9152 C CA . ASN B 1 518 ? 24.062 42.188 7.863 1 89.94 518 ASN B CA 1
ATOM 9153 C C . ASN B 1 518 ? 22.688 42.5 8.453 1 89.94 518 ASN B C 1
ATOM 9155 O O . ASN B 1 518 ? 22.078 43.5 8.117 1 89.94 518 ASN B O 1
ATOM 9159 N N . GLU B 1 519 ? 22.203 41.656 9.359 1 90.94 519 GLU B N 1
ATOM 9160 C CA . GLU B 1 519 ? 20.906 41.938 9.984 1 90.94 519 GLU B CA 1
ATOM 9161 C C . GLU B 1 519 ? 20.969 43.188 10.859 1 90.94 519 GLU B C 1
ATOM 9163 O O . GLU B 1 519 ? 21.891 43.344 11.664 1 90.94 519 GLU B O 1
ATOM 9168 N N . LEU B 1 520 ? 19.969 43.938 10.734 1 91.69 520 LEU B N 1
ATOM 9169 C CA . LEU B 1 520 ? 19.938 45.188 11.477 1 91.69 520 LEU B CA 1
ATOM 9170 C C . LEU B 1 520 ? 19.234 45.031 12.82 1 91.69 520 LEU B C 1
ATOM 9172 O O . LEU B 1 520 ? 18.328 44.188 12.945 1 91.69 520 LEU B O 1
ATOM 9176 N N . ALA B 1 521 ? 19.766 45.844 13.727 1 88.25 521 ALA B N 1
ATOM 9177 C CA . ALA B 1 521 ? 18.984 45.969 14.961 1 88.25 521 ALA B CA 1
ATOM 9178 C C . ALA B 1 521 ? 17.578 46.5 14.68 1 88.25 521 ALA B C 1
ATOM 9180 O O . ALA B 1 521 ? 17.359 47.219 13.703 1 88.25 521 ALA B O 1
ATOM 9181 N N . THR B 1 522 ? 16.703 46.125 15.508 1 88.62 522 THR B N 1
ATOM 9182 C CA . THR B 1 522 ? 15.297 46.438 15.289 1 88.62 522 THR B CA 1
ATOM 9183 C C . THR B 1 522 ? 15.094 47.938 15.133 1 88.62 522 THR B C 1
ATOM 9185 O O . THR B 1 522 ? 14.344 48.406 14.266 1 88.62 522 THR B O 1
ATOM 9188 N N . ALA B 1 523 ? 15.766 48.75 15.969 1 86.25 523 ALA B N 1
ATOM 9189 C CA . ALA B 1 523 ? 15.617 50.188 15.914 1 86.25 523 ALA B CA 1
ATOM 9190 C C . ALA B 1 523 ? 16.047 50.75 14.562 1 86.25 523 ALA B C 1
ATOM 9192 O O . ALA B 1 523 ? 15.383 51.594 13.992 1 86.25 523 ALA B O 1
ATOM 9193 N N . ASN B 1 524 ? 17.141 50.25 14.078 1 91.31 524 ASN B N 1
ATOM 9194 C CA . ASN B 1 524 ? 17.656 50.688 12.781 1 91.31 524 ASN B CA 1
ATOM 9195 C C . ASN B 1 524 ? 16.75 50.219 11.641 1 91.31 524 ASN B C 1
ATOM 9197 O O . ASN B 1 524 ? 16.516 50.969 10.688 1 91.31 524 ASN B O 1
ATOM 9201 N N . LEU B 1 525 ? 16.281 49.031 11.711 1 92.31 525 LEU B N 1
ATOM 9202 C CA . LEU B 1 525 ? 15.367 48.531 10.695 1 92.31 525 LEU B CA 1
ATOM 9203 C C . LEU B 1 525 ? 14.086 49.344 10.648 1 92.31 525 LEU B C 1
ATOM 9205 O O . LEU B 1 525 ? 13.594 49.656 9.562 1 92.31 525 LEU B O 1
ATOM 9209 N N . PHE B 1 526 ? 13.602 49.594 11.781 1 89.75 526 PHE B N 1
ATOM 9210 C CA . PHE B 1 526 ? 12.359 50.375 11.852 1 89.75 526 PHE B CA 1
ATOM 9211 C C . PHE B 1 526 ? 12.562 51.781 11.266 1 89.75 526 PHE B C 1
ATOM 9213 O O . PHE B 1 526 ? 11.703 52.281 10.531 1 89.75 526 PHE B O 1
ATOM 9220 N N . LYS B 1 527 ? 13.625 52.406 11.641 1 88.62 527 LYS B N 1
ATOM 9221 C CA . LYS B 1 527 ? 13.93 53.719 11.094 1 88.62 527 LYS B CA 1
ATOM 9222 C C . LYS B 1 527 ? 13.977 53.688 9.57 1 88.62 527 LYS B C 1
ATOM 9224 O O . LYS B 1 527 ? 13.438 54.562 8.898 1 88.62 527 LYS B O 1
ATOM 9229 N N . LYS B 1 528 ? 14.562 52.688 9.102 1 93.06 528 LYS B N 1
ATOM 9230 C CA . LYS B 1 528 ? 14.625 52.531 7.648 1 93.06 528 LYS B CA 1
ATOM 9231 C C . LYS B 1 528 ? 13.242 52.281 7.059 1 93.06 528 LYS B C 1
ATOM 9233 O O . LYS B 1 528 ? 12.93 52.781 5.973 1 93.06 528 LYS B O 1
ATOM 9238 N N . MET B 1 529 ? 12.469 51.5 7.695 1 92 529 MET B N 1
ATOM 9239 C CA . MET B 1 529 ? 11.109 51.219 7.242 1 92 529 MET B CA 1
ATOM 9240 C C . MET B 1 529 ? 10.289 52.5 7.137 1 92 529 MET B C 1
ATOM 9242 O O . MET B 1 529 ? 9.609 52.719 6.133 1 92 529 MET B O 1
ATOM 9246 N N . ILE B 1 530 ? 10.398 53.312 8.148 1 88.06 530 ILE B N 1
ATOM 9247 C CA . ILE B 1 530 ? 9.625 54.531 8.195 1 88.06 530 ILE B CA 1
ATOM 9248 C C . ILE B 1 530 ? 10.07 55.469 7.062 1 88.06 530 ILE B C 1
ATOM 9250 O O . ILE B 1 530 ? 9.234 56.094 6.395 1 88.06 530 ILE B O 1
ATOM 9254 N N . ASN B 1 531 ? 11.312 55.531 6.836 1 89.44 531 ASN B N 1
ATOM 9255 C CA . ASN B 1 531 ? 11.82 56.375 5.754 1 89.44 531 ASN B CA 1
ATOM 9256 C C . ASN B 1 531 ? 11.297 55.906 4.395 1 89.44 531 ASN B C 1
ATOM 9258 O O . ASN B 1 531 ? 10.906 56.75 3.57 1 89.44 531 ASN B O 1
ATOM 9262 N N . VAL B 1 532 ? 11.281 54.656 4.254 1 91.69 532 VAL B N 1
ATOM 9263 C CA . VAL B 1 532 ? 10.82 54.125 2.984 1 91.69 532 VAL B CA 1
ATOM 9264 C C . VAL B 1 532 ? 9.32 54.344 2.838 1 91.69 532 VAL B C 1
ATOM 9266 O O . VAL B 1 532 ? 8.828 54.625 1.746 1 91.69 532 VAL B O 1
ATOM 9269 N N . MET B 1 533 ? 8.625 54.156 3.879 1 87.81 533 MET B N 1
ATOM 9270 C CA . MET B 1 533 ? 7.176 54.344 3.842 1 87.81 533 MET B CA 1
ATOM 9271 C C . MET B 1 533 ? 6.828 55.781 3.523 1 87.81 533 MET B C 1
ATOM 9273 O O . MET B 1 533 ? 5.91 56.062 2.746 1 87.81 533 MET B O 1
ATOM 9277 N N . PHE B 1 534 ? 7.5 56.688 4.102 1 84.31 534 PHE B N 1
ATOM 9278 C CA . PHE B 1 534 ? 7.266 58.094 3.854 1 84.31 534 PHE B CA 1
ATOM 9279 C C . PHE B 1 534 ? 7.562 58.469 2.4 1 84.31 534 PHE B C 1
ATOM 9281 O O . PHE B 1 534 ? 6.938 59.344 1.834 1 84.31 534 PHE B O 1
ATOM 9288 N N . ALA B 1 535 ? 8.398 57.656 1.835 1 84.69 535 ALA B N 1
ATOM 9289 C CA . ALA B 1 535 ? 8.727 57.875 0.427 1 84.69 535 ALA B CA 1
ATOM 9290 C C . ALA B 1 535 ? 7.715 57.188 -0.482 1 84.69 535 ALA B C 1
ATOM 9292 O O . ALA B 1 535 ? 7.797 57.312 -1.708 1 84.69 535 ALA B O 1
ATOM 9293 N N . GLY B 1 536 ? 6.695 56.562 0.106 1 78.12 536 GLY B N 1
ATOM 9294 C CA . GLY B 1 536 ? 5.645 55.906 -0.654 1 78.12 536 GLY B CA 1
ATOM 9295 C C . GLY B 1 536 ? 6.102 54.594 -1.31 1 78.12 536 GLY B C 1
ATOM 9296 O O . GLY B 1 536 ? 5.473 54.125 -2.256 1 78.12 536 GLY B O 1
ATOM 9297 N N . LYS B 1 537 ? 7.043 53.969 -0.804 1 74.56 537 LYS B N 1
ATOM 9298 C CA . LYS B 1 537 ? 7.68 52.875 -1.52 1 74.56 537 LYS B CA 1
ATOM 9299 C C . LYS B 1 537 ? 7.465 51.531 -0.792 1 74.56 537 LYS B C 1
ATOM 9301 O O . LYS B 1 537 ? 8.203 50.594 -1.018 1 74.56 537 LYS B O 1
ATOM 9306 N N . MET B 1 538 ? 6.578 51.469 0.111 1 84.19 538 MET B N 1
ATOM 9307 C CA . MET B 1 538 ? 6.441 50.219 0.843 1 84.19 538 MET B CA 1
ATOM 9308 C C . MET B 1 538 ? 4.984 49.781 0.89 1 84.19 538 MET B C 1
ATOM 9310 O O . MET B 1 538 ? 4.434 49.531 1.97 1 84.19 538 MET B O 1
ATOM 9314 N N . PRO B 1 539 ? 4.441 49.625 -0.332 1 90.81 539 PRO B N 1
ATOM 9315 C CA . PRO B 1 539 ? 3.141 48.938 -0.305 1 90.81 539 PRO B CA 1
ATOM 9316 C C . PRO B 1 539 ? 3.248 47.469 0.087 1 90.81 539 PRO B C 1
ATOM 9318 O O . PRO B 1 539 ? 4.18 46.781 -0.332 1 90.81 539 PRO B O 1
ATOM 9321 N N . ILE B 1 540 ? 2.357 46.969 0.909 1 92 540 ILE B N 1
ATOM 9322 C CA . ILE B 1 540 ? 2.332 45.562 1.273 1 92 540 ILE B CA 1
ATOM 9323 C C . ILE B 1 540 ? 1.611 44.75 0.19 1 92 540 ILE B C 1
ATOM 9325 O O . ILE B 1 540 ? 0.409 44.938 -0.02 1 92 540 ILE B O 1
ATOM 9329 N N . LEU B 1 541 ? 2.303 43.938 -0.458 1 91.88 541 LEU B N 1
ATOM 9330 C CA . LEU B 1 541 ? 1.729 43.094 -1.522 1 91.88 541 LEU B CA 1
ATOM 9331 C C . LEU B 1 541 ? 1.097 41.844 -0.955 1 91.88 541 LEU B C 1
ATOM 9333 O O . LEU B 1 541 ? 1.799 40.969 -0.429 1 91.88 541 LEU B O 1
ATOM 9337 N N . VAL B 1 542 ? -0.176 41.75 -1.028 1 90.56 542 VAL B N 1
ATOM 9338 C CA . VAL B 1 542 ? -0.919 40.625 -0.489 1 90.56 542 VAL B CA 1
ATOM 9339 C C . VAL B 1 542 ? -1.512 39.781 -1.632 1 90.56 542 VAL B C 1
ATOM 9341 O O . VAL B 1 542 ? -2.1 40.344 -2.562 1 90.56 542 VAL B O 1
ATOM 9344 N N . GLU B 1 543 ? -1.241 38.531 -1.614 1 83.44 543 GLU B N 1
ATOM 9345 C CA . GLU B 1 543 ? -1.808 37.656 -2.621 1 83.44 543 GLU B CA 1
ATOM 9346 C C . GLU B 1 543 ? -3.102 37 -2.129 1 83.44 543 GLU B C 1
ATOM 9348 O O . GLU B 1 543 ? -3.143 36.438 -1.036 1 83.44 543 GLU B O 1
ATOM 9353 N N . GLU B 1 544 ? -4.16 37.188 -2.822 1 78.19 544 GLU B N 1
ATOM 9354 C CA . GLU B 1 544 ? -5.453 36.562 -2.553 1 78.19 544 GLU B CA 1
ATOM 9355 C C . GLU B 1 544 ? -6.051 35.969 -3.82 1 78.19 544 GLU B C 1
ATOM 9357 O O . GLU B 1 544 ? -6.289 36.656 -4.801 1 78.19 544 GLU B O 1
ATOM 9362 N N . ASN B 1 545 ? -6.332 34.719 -3.82 1 72 545 ASN B N 1
ATOM 9363 C CA . ASN B 1 545 ? -6.945 33.969 -4.926 1 72 545 ASN B CA 1
ATOM 9364 C C . ASN B 1 545 ? -6.18 34.188 -6.227 1 72 545 ASN B C 1
ATOM 9366 O O . ASN B 1 545 ? -6.777 34.469 -7.266 1 72 545 ASN B O 1
ATOM 9370 N N . GLY B 1 546 ? -4.922 34.281 -6.207 1 72.31 546 GLY B N 1
ATOM 9371 C CA . GLY B 1 546 ? -4.086 34.406 -7.391 1 72.31 546 GLY B CA 1
ATOM 9372 C C . GLY B 1 546 ? -3.848 35.844 -7.82 1 72.31 546 GLY B C 1
ATOM 9373 O O . GLY B 1 546 ? -3.096 36.094 -8.766 1 72.31 546 GLY B O 1
ATOM 9374 N N . GLN B 1 547 ? -4.488 36.719 -7.148 1 81.56 547 GLN B N 1
ATOM 9375 C CA . GLN B 1 547 ? -4.32 38.125 -7.488 1 81.56 547 GLN B CA 1
ATOM 9376 C C . GLN B 1 547 ? -3.523 38.875 -6.414 1 81.56 547 GLN B C 1
ATOM 9378 O O . GLN B 1 547 ? -3.658 38.562 -5.223 1 81.56 547 GLN B O 1
ATOM 9383 N N . THR B 1 548 ? -2.674 39.75 -6.879 1 89.06 548 THR B N 1
ATOM 9384 C CA . THR B 1 548 ? -1.873 40.531 -5.949 1 89.06 548 THR B CA 1
ATOM 9385 C C . THR B 1 548 ? -2.494 41.906 -5.738 1 89.06 548 THR B C 1
ATOM 9387 O O . THR B 1 548 ? -2.834 42.594 -6.703 1 89.06 548 THR B O 1
ATOM 9390 N N . GLU B 1 549 ? -2.707 42.25 -4.539 1 91.81 549 GLU B N 1
ATOM 9391 C CA . GLU B 1 549 ? -3.225 43.562 -4.164 1 91.81 549 GLU B CA 1
ATOM 9392 C C . GLU B 1 549 ? -2.227 44.344 -3.295 1 91.81 549 GLU B C 1
ATOM 9394 O O . GLU B 1 549 ? -1.494 43.719 -2.508 1 91.81 549 GLU B O 1
ATOM 9399 N N . GLU B 1 550 ? -2.332 45.656 -3.453 1 92.31 550 GLU B N 1
ATOM 9400 C CA . GLU B 1 550 ? -1.468 46.5 -2.635 1 92.31 550 GLU B CA 1
ATOM 9401 C C . GLU B 1 550 ? -2.23 47.094 -1.449 1 92.31 550 GLU B C 1
ATOM 9403 O O . GLU B 1 550 ? -3.242 47.781 -1.63 1 92.31 550 GLU B O 1
ATOM 9408 N N . TRP B 1 551 ? -1.808 46.812 -0.241 1 93.75 551 TRP B N 1
ATOM 9409 C CA . TRP B 1 551 ? -2.324 47.438 0.964 1 93.75 551 TRP B CA 1
ATOM 9410 C C . TRP B 1 551 ? -1.443 48.625 1.374 1 93.75 551 TRP B C 1
ATOM 9412 O O . TRP B 1 551 ? -0.22 48.5 1.455 1 93.75 551 TRP B O 1
ATOM 9422 N N . LEU B 1 552 ? -2.088 49.75 1.639 1 91.62 552 LEU B N 1
ATOM 9423 C CA . LEU B 1 552 ? -1.335 50.938 1.963 1 91.62 552 LEU B CA 1
ATOM 9424 C C . LEU B 1 552 ? -1.49 51.312 3.438 1 91.62 552 LEU B C 1
ATOM 9426 O O . LEU B 1 552 ? -2.588 51.219 3.992 1 91.62 552 LEU B O 1
ATOM 9430 N N . VAL B 1 553 ? -0.406 51.625 4.035 1 91.75 553 VAL B N 1
ATOM 9431 C CA . VAL B 1 553 ? -0.399 52.062 5.426 1 91.75 553 VAL B CA 1
ATOM 9432 C C . VAL B 1 553 ? -0.668 53.562 5.48 1 91.75 553 VAL B C 1
ATOM 9434 O O . VAL B 1 553 ? -0.174 54.344 4.641 1 91.75 553 VAL B O 1
ATOM 9437 N N . ASP B 1 554 ? -1.511 54 6.449 1 88.06 554 ASP B N 1
ATOM 9438 C CA . ASP B 1 554 ? -1.635 55.438 6.754 1 88.06 554 ASP B CA 1
ATOM 9439 C C . ASP B 1 554 ? -0.465 55.906 7.609 1 88.06 554 ASP B C 1
ATOM 9441 O O . ASP B 1 554 ? -0.535 55.875 8.836 1 88.06 554 ASP B O 1
ATOM 9445 N N . ILE B 1 555 ? 0.434 56.5 7.039 1 86.69 555 ILE B N 1
ATOM 9446 C CA . ILE B 1 555 ? 1.723 56.812 7.648 1 86.69 555 ILE B CA 1
ATOM 9447 C C . ILE B 1 555 ? 1.541 57.875 8.734 1 86.69 555 ILE B C 1
ATOM 9449 O O . ILE B 1 555 ? 2.27 57.875 9.727 1 86.69 555 ILE B O 1
ATOM 9453 N N . SER B 1 556 ? 0.584 58.719 8.617 1 82.19 556 SER B N 1
ATOM 9454 C CA . SER B 1 556 ? 0.364 59.812 9.547 1 82.19 556 SER B CA 1
ATOM 9455 C C . SER B 1 556 ? -0.143 59.312 10.898 1 82.19 556 SER B C 1
ATOM 9457 O O . SER B 1 556 ? -0.087 60.031 11.898 1 82.19 556 SER B O 1
ATOM 9459 N N . ARG B 1 557 ? -0.435 58.031 10.961 1 83.25 557 ARG B N 1
ATOM 9460 C CA . ARG B 1 557 ? -1.072 57.562 12.18 1 83.25 557 ARG B CA 1
ATOM 9461 C C . ARG B 1 557 ? -0.278 56.406 12.789 1 83.25 557 ARG B C 1
ATOM 9463 O O . ARG B 1 557 ? -0.764 55.719 13.688 1 83.25 557 ARG B O 1
ATOM 9470 N N . ILE B 1 558 ? 0.891 56.219 12.336 1 85.38 558 ILE B N 1
ATOM 9471 C CA . ILE B 1 558 ? 1.719 55.156 12.906 1 85.38 558 ILE B CA 1
ATOM 9472 C C . ILE B 1 558 ? 2.098 55.5 14.344 1 85.38 558 ILE B C 1
ATOM 9474 O O . ILE B 1 558 ? 2.438 56.656 14.633 1 85.38 558 ILE B O 1
ATOM 9478 N N . LYS B 1 559 ? 1.97 54.594 15.266 1 79.88 559 LYS B N 1
ATOM 9479 C CA . LYS B 1 559 ? 2.363 54.844 16.656 1 79.88 559 LYS B CA 1
ATOM 9480 C C . LYS B 1 559 ? 2.98 53.594 17.281 1 79.88 559 LYS B C 1
ATOM 9482 O O . LYS B 1 559 ? 2.729 52.469 16.844 1 79.88 559 LYS B O 1
ATOM 9487 N N . ALA B 1 560 ? 3.848 53.812 18.266 1 76.12 560 ALA B N 1
ATOM 9488 C CA . ALA B 1 560 ? 4.418 52.719 19.047 1 76.12 560 ALA B CA 1
ATOM 9489 C C . ALA B 1 560 ? 3.389 52.125 20.016 1 76.12 560 ALA B C 1
ATOM 9491 O O . ALA B 1 560 ? 2.531 52.875 20.531 1 76.12 560 ALA B O 1
ATOM 9492 N N . PHE B 1 561 ? 3.389 50.844 20.312 1 68.19 561 PHE B N 1
ATOM 9493 C CA . PHE B 1 561 ? 2.51 50.188 21.266 1 68.19 561 PHE B CA 1
ATOM 9494 C C . PHE B 1 561 ? 3.275 49.781 22.516 1 68.19 561 PHE B C 1
ATOM 9496 O O . PHE B 1 561 ? 4.375 49.219 22.438 1 68.19 561 PHE B O 1
ATOM 9503 N N . PRO B 1 562 ? 2.604 49.719 23.906 1 59.03 562 PRO B N 1
ATOM 9504 C CA . PRO B 1 562 ? 1.358 50.469 24.156 1 59.03 562 PRO B CA 1
ATOM 9505 C C . PRO B 1 562 ? 1.526 51.969 24.031 1 59.03 562 PRO B C 1
ATOM 9507 O O . PRO B 1 562 ? 2.641 52.5 24.172 1 59.03 562 PRO B O 1
ATOM 9510 N N . ALA B 1 563 ? 0.506 52.625 23.734 1 47.75 563 ALA B N 1
ATOM 9511 C CA . ALA B 1 563 ? 0.594 54.094 23.734 1 47.75 563 ALA B CA 1
ATOM 9512 C C . ALA B 1 563 ? 1.108 54.594 25.078 1 47.75 563 ALA B C 1
ATOM 9514 O O . ALA B 1 563 ? 0.799 54.031 26.125 1 47.75 563 ALA B O 1
ATOM 9515 N N . ALA B 1 564 ? 2.246 55.156 25.156 1 38.19 564 ALA B N 1
ATOM 9516 C CA . ALA B 1 564 ? 2.793 55.781 26.359 1 38.19 564 ALA B CA 1
ATOM 9517 C C . ALA B 1 564 ? 1.682 56.188 27.312 1 38.19 564 ALA B C 1
ATOM 9519 O O . ALA B 1 564 ? 0.699 56.812 26.922 1 38.19 564 ALA B O 1
ATOM 9520 N N . ASP B 1 565 ? 1.245 55.5 28.312 1 35.62 565 ASP B N 1
ATOM 9521 C CA . ASP B 1 565 ? 0.526 56.156 29.391 1 35.62 565 ASP B CA 1
ATOM 9522 C C . ASP B 1 565 ? 0.913 57.625 29.5 1 35.62 565 ASP B C 1
ATOM 9524 O O . ASP B 1 565 ? 2.096 57.969 29.609 1 35.62 565 ASP B O 1
ATOM 9528 N N . THR B 1 566 ? 0.097 58.531 28.953 1 33.16 566 THR B N 1
ATOM 9529 C CA . THR B 1 566 ? 0.203 59.906 29.406 1 33.16 566 THR B CA 1
ATOM 9530 C C . THR B 1 566 ? 0.253 60 30.922 1 33.16 566 THR B C 1
ATOM 9532 O O . THR B 1 566 ? -0.759 60.281 31.578 1 33.16 566 THR B O 1
ATOM 9535 N N . ASP B 1 567 ? 0.581 59.125 31.812 1 31.72 567 ASP B N 1
ATOM 9536 C CA . ASP B 1 567 ? 0.82 59.75 33.125 1 31.72 567 ASP B CA 1
ATOM 9537 C C . ASP B 1 567 ? 1.538 61.094 32.969 1 31.72 567 ASP B C 1
ATOM 9539 O O . ASP B 1 567 ? 2.453 61.219 32.156 1 31.72 567 ASP B O 1
ATOM 9543 N N . ARG B 1 568 ? 0.856 62.219 33.406 1 34.81 568 ARG B N 1
ATOM 9544 C CA . ARG B 1 568 ? 1.253 63.594 33.594 1 34.81 568 ARG B CA 1
ATOM 9545 C C . ARG B 1 568 ? 2.738 63.719 33.906 1 34.81 568 ARG B C 1
ATOM 9547 O O . ARG B 1 568 ? 3.348 64.75 33.719 1 34.81 568 ARG B O 1
ATOM 9554 N N . HIS B 1 569 ? 3.277 63 34.969 1 29.16 569 HIS B N 1
ATOM 9555 C CA . HIS B 1 569 ? 4.559 63.625 35.312 1 29.16 569 HIS B CA 1
ATOM 9556 C C . HIS B 1 569 ? 5.551 63.469 34.156 1 29.16 569 HIS B C 1
ATOM 9558 O O . HIS B 1 569 ? 6.234 64.438 33.781 1 29.16 569 HIS B O 1
ATOM 9564 N N . ASN B 1 570 ? 6.27 62.281 34.031 1 26.41 570 ASN B N 1
ATOM 9565 C CA . ASN B 1 570 ? 7.383 62.344 33.094 1 26.41 570 ASN B CA 1
ATOM 9566 C C . ASN B 1 570 ? 6.902 62.281 31.641 1 26.41 570 ASN B C 1
ATOM 9568 O O . ASN B 1 570 ? 6.457 61.219 31.188 1 26.41 570 ASN B O 1
ATOM 9572 N N . ARG B 1 571 ? 6.273 63.312 31.016 1 31.11 571 ARG B N 1
ATOM 9573 C CA . ARG B 1 571 ? 6.117 63.75 29.641 1 31.11 571 ARG B CA 1
ATOM 9574 C C . ARG B 1 571 ? 7.172 63.125 28.734 1 31.11 571 ARG B C 1
ATOM 9576 O O . ARG B 1 571 ? 6.883 62.781 27.578 1 31.11 571 ARG B O 1
ATOM 9583 N N . HIS B 1 572 ? 8.43 63.531 28.938 1 26.39 572 HIS B N 1
ATOM 9584 C CA . HIS B 1 572 ? 9.477 63.562 27.922 1 26.39 572 HIS B CA 1
ATOM 9585 C C . HIS B 1 572 ? 9.875 62.156 27.5 1 26.39 572 HIS B C 1
ATOM 9587 O O . HIS B 1 572 ? 10.758 61.969 26.656 1 26.39 572 HIS B O 1
ATOM 9593 N N . GLN B 1 573 ? 9.836 61.281 28.453 1 23.42 573 GLN B N 1
ATOM 9594 C CA . GLN B 1 573 ? 10.852 60.281 28.125 1 23.42 573 GLN B CA 1
ATOM 9595 C C . GLN B 1 573 ? 10.438 59.469 26.906 1 23.42 573 GLN B C 1
ATOM 9597 O O . GLN B 1 573 ? 9.578 58.594 27 1 23.42 573 GLN B O 1
ATOM 9602 N N . TRP B 1 574 ? 10.203 60.094 25.797 1 25.38 574 TRP B N 1
ATOM 9603 C CA . TRP B 1 574 ? 10.648 59.406 24.594 1 25.38 574 TRP B CA 1
ATOM 9604 C C . TRP B 1 574 ? 11.914 58.594 24.875 1 25.38 574 TRP B C 1
ATOM 9606 O O . TRP B 1 574 ? 12.961 59.156 25.188 1 25.38 574 TRP B O 1
ATOM 9616 N N . LEU B 1 575 ? 11.852 57.719 25.719 1 27.03 575 LEU B N 1
ATOM 9617 C CA . LEU B 1 575 ? 13.102 57 25.953 1 27.03 575 LEU B CA 1
ATOM 9618 C C . LEU B 1 575 ? 13.914 56.875 24.672 1 27.03 575 LEU B C 1
ATOM 9620 O O . LEU B 1 575 ? 13.617 56.031 23.812 1 27.03 575 LEU B O 1
ATOM 9624 N N . GLY B 1 576 ? 14.156 58.094 23.969 1 23.2 576 GLY B N 1
ATOM 9625 C CA . GLY B 1 576 ? 15.297 58.062 23.062 1 23.2 576 GLY B CA 1
ATOM 9626 C C . GLY B 1 576 ? 16.531 57.438 23.703 1 23.2 576 GLY B C 1
ATOM 9627 O O . GLY B 1 576 ? 16.641 57.375 24.922 1 23.2 576 GLY B O 1
ATOM 9628 N N . TYR B 1 577 ? 17.281 56.406 23.062 1 24.56 577 TYR B N 1
ATOM 9629 C CA . TYR B 1 577 ? 18.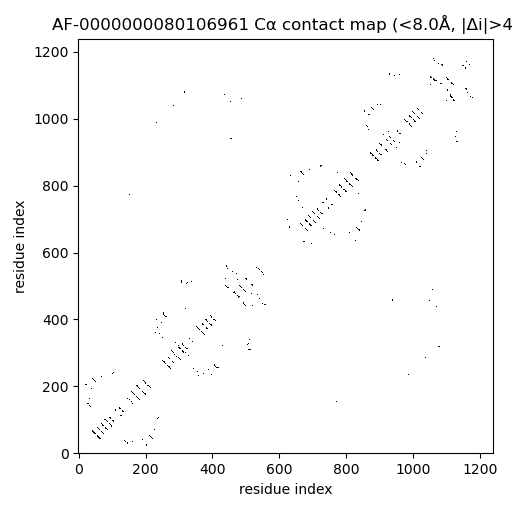734 56.5 23.109 1 24.56 577 TYR B CA 1
ATOM 9630 C C . TYR B 1 577 ? 19.188 57.938 23.281 1 24.56 577 TYR B C 1
ATOM 9632 O O . TYR B 1 577 ? 18.469 58.875 22.938 1 24.56 577 TYR B O 1
ATOM 9640 N N . THR B 1 578 ? 20.125 58.375 24.219 1 24.02 578 THR B N 1
ATOM 9641 C CA . THR B 1 578 ? 20.859 59.625 24.359 1 24.02 578 THR B CA 1
ATOM 9642 C C . THR B 1 578 ? 20.969 60.344 23.016 1 24.02 578 THR B C 1
ATOM 9644 O O . THR B 1 578 ? 20.703 61.531 22.938 1 24.02 578 THR B O 1
ATOM 9647 N N . GLY B 1 579 ? 22 60.156 22.219 1 22.89 579 GLY B N 1
ATOM 9648 C CA . GLY B 1 579 ? 22.672 61.188 21.469 1 22.89 579 GLY B CA 1
ATOM 9649 C C . GLY B 1 579 ? 21.797 61.812 20.391 1 22.89 579 GLY B C 1
ATOM 9650 O O . GLY B 1 579 ? 21.609 63.031 20.375 1 22.89 579 GLY B O 1
ATOM 9651 N N . GLY B 1 580 ? 21.844 61.562 19.062 1 22.11 580 GLY B N 1
ATOM 9652 C CA . GLY B 1 580 ? 21.766 62.406 17.906 1 22.11 580 GLY B CA 1
ATOM 9653 C C . GLY B 1 580 ? 20.328 62.781 17.531 1 22.11 580 GLY B C 1
ATOM 9654 O O . GLY B 1 580 ? 20.109 63.656 16.703 1 22.11 580 GLY B O 1
ATOM 9655 N N . ALA B 1 581 ? 19.172 62.094 17.75 1 21.33 581 ALA B N 1
ATOM 9656 C CA . ALA B 1 581 ? 18.203 62.531 16.734 1 21.33 581 ALA B CA 1
ATOM 9657 C C . ALA B 1 581 ? 17.391 63.719 17.234 1 21.33 581 ALA B C 1
ATOM 9659 O O . ALA B 1 581 ? 16.328 63.531 17.844 1 21.33 581 ALA B O 1
ATOM 9660 N N . MET B 1 582 ? 17.703 64.625 18.078 1 25.59 582 MET B N 1
ATOM 9661 C CA . MET B 1 582 ? 16.891 65.812 18.188 1 25.59 582 MET B CA 1
ATOM 9662 C C . MET B 1 582 ? 16.594 66.438 16.812 1 25.59 582 MET B C 1
ATOM 9664 O O . MET B 1 582 ? 15.867 67.438 16.703 1 25.59 582 MET B O 1
ATOM 9668 N N . LEU B 1 583 ? 17.422 66.188 15.781 1 22.12 583 LEU B N 1
ATOM 9669 C CA . LEU B 1 583 ? 17.453 67.125 14.648 1 22.12 583 LEU B CA 1
ATOM 9670 C C . LEU B 1 583 ? 16.125 67.125 13.891 1 22.12 583 LEU B C 1
ATOM 9672 O O . LEU B 1 583 ? 15.648 68.125 13.461 1 22.12 583 LEU B O 1
ATOM 9676 N N . VAL B 1 584 ? 15.453 66 13.594 1 22.34 584 VAL B N 1
ATOM 9677 C CA . VAL B 1 584 ? 14.672 66.188 12.367 1 22.34 584 VAL B CA 1
ATOM 9678 C C . VAL B 1 584 ? 13.297 66.75 12.703 1 22.34 584 VAL B C 1
ATOM 9680 O O . VAL B 1 584 ? 12.594 67.25 11.82 1 22.34 584 VAL B O 1
ATOM 9683 N N . LEU B 1 585 ? 12.711 66.688 13.867 1 24.5 585 LEU B N 1
ATOM 9684 C CA . LEU B 1 585 ? 11.391 67.312 13.883 1 24.5 585 LEU B CA 1
ATOM 9685 C C . LEU B 1 585 ? 11.484 68.812 13.852 1 24.5 585 LEU B C 1
ATOM 9687 O O . LEU B 1 585 ? 10.484 69.5 13.609 1 24.5 585 LEU B O 1
ATOM 9691 N N . GLY B 1 586 ? 12.578 69.5 14.352 1 23.55 586 GLY B N 1
ATOM 9692 C CA . GLY B 1 586 ? 12.664 70.938 14.25 1 23.55 586 GLY B CA 1
ATOM 9693 C C . GLY B 1 586 ? 12.625 71.438 12.82 1 23.55 586 GLY B C 1
ATOM 9694 O O . GLY B 1 586 ? 12.438 72.625 12.578 1 23.55 586 GLY B O 1
ATOM 9695 N N . VAL B 1 587 ? 13.016 70.688 11.805 1 23.2 587 VAL B N 1
ATOM 9696 C CA . VAL B 1 587 ? 13.273 71.375 10.555 1 23.2 587 VAL B CA 1
ATOM 9697 C C . VAL B 1 587 ? 11.961 71.938 9.984 1 23.2 587 VAL B C 1
ATOM 9699 O O . VAL B 1 587 ? 11.93 73 9.367 1 23.2 587 VAL B O 1
ATOM 9702 N N . PHE B 1 588 ? 10.797 71.312 10.094 1 23.36 588 PHE B N 1
ATOM 9703 C CA . PHE B 1 588 ? 9.789 71.938 9.242 1 23.36 588 PHE B CA 1
ATOM 9704 C C . PHE B 1 588 ? 9.211 73.188 9.922 1 23.36 588 PHE B C 1
ATOM 9706 O O . PHE B 1 588 ? 8.273 73.812 9.406 1 23.36 588 PHE B O 1
ATOM 9713 N N . CYS B 1 589 ? 9.539 73.375 11.18 1 20.66 589 CYS B N 1
ATOM 9714 C CA . CYS B 1 589 ? 8.859 74.625 11.508 1 20.66 589 CYS B CA 1
ATOM 9715 C C . CYS B 1 589 ? 9.312 75.75 10.586 1 20.66 589 CYS B C 1
ATOM 9717 O O . CYS B 1 589 ? 8.508 76.625 10.211 1 20.66 589 CYS B O 1
ATOM 9719 N N . PHE B 1 590 ? 10.711 76.062 10.555 1 21.06 590 PHE B N 1
ATOM 9720 C CA . PHE B 1 590 ? 11.172 77.438 10.328 1 21.06 590 PHE B CA 1
ATOM 9721 C C . PHE B 1 590 ? 10.898 77.812 8.898 1 21.06 590 PHE B C 1
ATOM 9723 O O . PHE B 1 590 ? 11.016 79 8.562 1 21.06 590 PHE B O 1
ATOM 9730 N N . VAL B 1 591 ? 11.016 76.938 7.922 1 20.91 591 VAL B N 1
ATOM 9731 C CA . VAL B 1 591 ? 11.398 77.625 6.695 1 20.91 591 VAL B CA 1
ATOM 9732 C C . VAL B 1 591 ? 10.25 78.5 6.219 1 20.91 591 VAL B C 1
ATOM 9734 O O . VAL B 1 591 ? 10.289 79.062 5.105 1 20.91 591 VAL B O 1
ATOM 9737 N N . PHE B 1 592 ? 9.125 78.438 6.793 1 20.45 592 PHE B N 1
ATOM 9738 C CA . PHE B 1 592 ? 8.211 79.25 6.039 1 20.45 592 PHE B CA 1
ATOM 9739 C C . PHE B 1 592 ? 8.625 80.75 6.141 1 20.45 592 PHE B C 1
ATOM 9741 O O . PHE B 1 592 ? 8.117 81.562 5.406 1 20.45 592 PHE B O 1
ATOM 9748 N N . GLY B 1 593 ? 8.961 81.188 7.277 1 19 593 GLY B N 1
ATOM 9749 C CA . GLY B 1 593 ? 8.578 82.625 7.383 1 19 593 GLY B CA 1
ATOM 9750 C C . GLY B 1 593 ? 9.367 83.5 6.457 1 19 593 GLY B C 1
ATOM 9751 O O . GLY B 1 593 ? 9.18 84.75 6.457 1 19 593 GLY B O 1
ATOM 9752 N N . VAL B 1 594 ? 10.695 83.188 6.184 1 18.45 594 VAL B N 1
ATOM 9753 C CA . VAL B 1 594 ? 11.508 84.375 5.965 1 18.45 594 VAL B CA 1
ATOM 9754 C C . VAL B 1 594 ? 10.969 85.188 4.77 1 18.45 594 VAL B C 1
ATOM 9756 O O . VAL B 1 594 ? 10.266 84.625 3.92 1 18.45 594 VAL B O 1
ATOM 9759 N N . GLY B 1 595 ? 11.883 86.25 4.184 1 18.09 595 GLY B N 1
ATOM 9760 C CA . GLY B 1 595 ? 12.141 87.625 3.906 1 18.09 595 GLY B CA 1
ATOM 9761 C C . GLY B 1 595 ? 11.727 88.062 2.506 1 18.09 595 GLY B C 1
ATOM 9762 O O . GLY B 1 595 ? 11.562 87.188 1.624 1 18.09 595 GLY B O 1
ATOM 9763 N N . LEU B 1 596 ? 11.688 89.375 2.232 1 17.39 596 LEU B N 1
ATOM 9764 C CA . LEU B 1 596 ? 11.133 90.5 1.46 1 17.39 596 LEU B CA 1
ATOM 9765 C C . LEU B 1 596 ? 11.57 90.375 0 1 17.39 596 LEU B C 1
ATOM 9767 O O . LEU B 1 596 ? 10.75 90.562 -0.907 1 17.39 596 LEU B O 1
ATOM 9771 N N . THR B 1 597 ? 12.898 90.812 -0.283 1 16.16 597 THR B N 1
ATOM 9772 C CA . THR B 1 597 ? 13.086 92 -1.169 1 16.16 597 THR B CA 1
ATOM 9773 C C . THR B 1 597 ? 13.008 91.562 -2.631 1 16.16 597 THR B C 1
ATOM 9775 O O . THR B 1 597 ? 12.273 92.125 -3.422 1 16.16 597 THR B O 1
ATOM 9778 N N . ALA B 1 598 ? 14.266 91.312 -3.346 1 17.08 598 ALA B N 1
ATOM 9779 C CA . ALA B 1 598 ? 14.789 92.062 -4.457 1 17.08 598 ALA B CA 1
ATOM 9780 C C . ALA B 1 598 ? 14.258 91.562 -5.793 1 17.08 598 ALA B C 1
ATOM 9782 O O . ALA B 1 598 ? 13.789 90.438 -5.879 1 17.08 598 ALA B O 1
ATOM 9783 N N . GLY B 1 599 ? 15.07 91.875 -7.008 1 17.27 599 GLY B N 1
ATOM 9784 C CA . GLY B 1 599 ? 14.969 92.625 -8.281 1 17.27 599 GLY B CA 1
ATOM 9785 C C . GLY B 1 599 ? 14.609 91.688 -9.43 1 17.27 599 GLY B C 1
ATOM 9786 O O . GLY B 1 599 ? 13.57 91.875 -10.07 1 17.27 599 GLY B O 1
ATOM 9787 N N . GLY B 1 600 ? 15.742 91.312 -10.328 1 16.94 600 GLY B N 1
ATOM 9788 C CA . GLY B 1 600 ? 15.852 91.688 -11.727 1 16.94 600 GLY B CA 1
ATOM 9789 C C . GLY B 1 600 ? 15.211 90.688 -12.672 1 16.94 600 GLY B C 1
ATOM 9790 O O . GLY B 1 600 ? 14.961 89.5 -12.289 1 16.94 600 GLY B O 1
ATOM 9791 N N . PHE B 1 601 ? 15.031 91 -14.031 1 16.78 601 PHE B N 1
ATOM 9792 C CA . PHE B 1 601 ? 14.234 90.938 -15.242 1 16.78 601 PHE B CA 1
ATOM 9793 C C . PHE B 1 601 ? 14.578 89.625 -16.031 1 16.78 601 PHE B C 1
ATOM 9795 O O . PHE B 1 601 ? 13.789 89.188 -16.859 1 16.78 601 PHE B O 1
ATOM 9802 N N . VAL B 1 602 ? 15.859 88.875 -15.891 1 16.75 602 VAL B N 1
ATOM 9803 C CA . VAL B 1 602 ? 16.438 88.812 -17.219 1 16.75 602 VAL B CA 1
ATOM 9804 C C . VAL B 1 602 ? 15.586 87.875 -18.094 1 16.75 602 VAL B C 1
ATOM 9806 O O . VAL B 1 602 ? 15.133 86.812 -17.609 1 16.75 602 VAL B O 1
ATOM 9809 N N . LYS B 1 603 ? 15.703 88.062 -19.531 1 17.42 603 LYS B N 1
ATOM 9810 C CA . LYS B 1 603 ? 14.969 88.125 -20.797 1 17.42 603 LYS B CA 1
ATOM 9811 C C . LYS B 1 603 ? 14.727 86.75 -21.344 1 17.42 603 LYS B C 1
ATOM 9813 O O . LYS B 1 603 ? 15.422 85.812 -20.969 1 17.42 603 LYS B O 1
ATOM 9818 N N . PHE B 1 604 ? 14.234 86.688 -22.641 1 16.66 604 PHE B N 1
ATOM 9819 C CA . PHE B 1 604 ? 13.211 86.125 -23.531 1 16.66 604 PHE B CA 1
ATOM 9820 C C . PHE B 1 604 ? 13.742 84.938 -24.328 1 16.66 604 PHE B C 1
ATOM 9822 O O . PHE B 1 604 ? 13.047 83.938 -24.5 1 16.66 604 PHE B O 1
ATOM 9829 N N . GLY B 1 605 ? 15.047 84.938 -25.062 1 16.52 605 GLY B N 1
ATOM 9830 C CA . GLY B 1 605 ? 15.016 84.938 -26.516 1 16.52 605 GLY B CA 1
ATOM 9831 C C . GLY B 1 605 ? 14.844 83.562 -27.109 1 16.52 605 GLY B C 1
ATOM 9832 O O . GLY B 1 605 ? 15.336 82.562 -26.547 1 16.52 605 GLY B O 1
ATOM 9833 N N . PHE B 1 606 ? 14 83.312 -28.203 1 16.53 606 PHE B N 1
ATOM 9834 C CA . PHE B 1 606 ? 13.312 82.312 -29.016 1 16.53 606 PHE B CA 1
ATOM 9835 C C . PHE B 1 606 ? 14.312 81.5 -29.875 1 16.53 606 PHE B C 1
ATOM 9837 O O . PHE B 1 606 ? 13.984 80.438 -30.391 1 16.53 606 PHE B O 1
ATOM 9844 N N . PRO B 1 607 ? 15.586 82.062 -30.406 1 15.56 607 PRO B N 1
ATOM 9845 C CA . PRO B 1 607 ? 15.734 82.062 -31.875 1 15.56 607 PRO B CA 1
ATOM 9846 C C . PRO B 1 607 ? 15.906 80.688 -32.469 1 15.56 607 PRO B C 1
ATOM 9848 O O . PRO B 1 607 ? 16.094 79.688 -31.719 1 15.56 607 PRO B O 1
ATOM 9851 N N . GLY B 1 608 ? 17.125 80.5 -33.5 1 15.89 608 GLY B N 1
ATOM 9852 C CA . GLY B 1 608 ? 17.328 80.5 -34.938 1 15.89 608 GLY B CA 1
ATOM 9853 C C . GLY B 1 608 ? 17.625 79.062 -35.469 1 15.89 608 GLY B C 1
ATOM 9854 O O . GLY B 1 608 ? 16.906 78.562 -36.344 1 15.89 608 GLY B O 1
ATOM 9855 N N . GLN B 1 609 ? 19.047 78.625 -35.906 1 15.39 609 GLN B N 1
ATOM 9856 C CA . GLN B 1 609 ? 19.641 78.625 -37.25 1 15.39 609 GLN B CA 1
ATOM 9857 C C . GLN B 1 609 ? 19.594 77.25 -37.844 1 15.39 609 GLN B C 1
ATOM 9859 O O . GLN B 1 609 ? 19.406 76.25 -37.125 1 15.39 609 GLN B O 1
ATOM 9864 N N . PHE B 1 610 ? 20.844 76.75 -38.812 1 15.17 610 PHE B N 1
ATOM 9865 C CA . PHE B 1 610 ? 21.172 76.625 -40.219 1 15.17 610 PHE B CA 1
ATOM 9866 C C . PHE B 1 610 ? 21.25 75.188 -40.656 1 15.17 610 PHE B C 1
ATOM 9868 O O . PHE B 1 610 ? 21.25 74.25 -39.781 1 15.17 610 PHE B O 1
ATOM 9875 N N . PHE B 1 611 ? 22.609 74.75 -41.469 1 15.52 611 PHE B N 1
ATOM 9876 C CA . PHE B 1 611 ? 22.922 74.375 -42.844 1 15.52 611 PHE B CA 1
ATOM 9877 C C . PHE B 1 611 ? 22.953 72.875 -43.062 1 15.52 611 PHE B C 1
ATOM 9879 O O . PHE B 1 611 ? 22.969 72.125 -42.094 1 15.52 611 PHE B O 1
ATOM 9886 N N . CYS B 1 612 ? 24.156 72.375 -44 1 15.98 612 CYS B N 1
ATOM 9887 C CA . CYS B 1 612 ? 24.453 71.875 -45.344 1 15.98 612 CYS B CA 1
ATOM 9888 C C . CYS B 1 612 ? 24.672 70.375 -45.344 1 15.98 612 CYS B C 1
ATOM 9890 O O . CYS B 1 612 ? 24.953 69.812 -44.281 1 15.98 612 CYS B O 1
ATOM 9892 N N . GLN B 1 613 ? 24.969 69.75 -46.688 1 16.45 613 GLN B N 1
ATOM 9893 C CA . GLN B 1 613 ? 24.875 68.688 -47.656 1 16.45 613 GLN B CA 1
ATOM 9894 C C . GLN B 1 613 ? 25.953 67.625 -47.438 1 16.45 613 GLN B C 1
ATOM 9896 O O . GLN B 1 613 ? 25.672 66.438 -47.438 1 16.45 613 GLN B O 1
ATOM 9901 N N . SER B 1 614 ? 27.359 68 -47.656 1 15.84 614 SER B N 1
ATOM 9902 C CA . SER B 1 614 ? 28.156 67.562 -48.812 1 15.84 614 SER B CA 1
ATOM 9903 C C . SER B 1 614 ? 28.609 66.125 -48.656 1 15.84 614 SER B C 1
ATOM 9905 O O . SER B 1 614 ? 28.391 65.312 -49.562 1 15.84 614 SER B O 1
ATOM 9907 N N . ASN B 1 615 ? 30.125 65.875 -48.844 1 17.14 615 ASN B N 1
ATOM 9908 C CA . ASN B 1 615 ? 31.141 65.438 -49.781 1 17.14 615 ASN B CA 1
ATOM 9909 C C . ASN B 1 615 ? 31.469 63.938 -49.531 1 17.14 615 ASN B C 1
ATOM 9911 O O . ASN B 1 615 ? 31.25 63.438 -48.438 1 17.14 615 ASN B O 1
ATOM 9915 N N . ILE B 1 616 ? 32.219 63.219 -50.719 1 18.89 616 ILE B N 1
ATOM 9916 C CA . ILE B 1 616 ? 32.656 62.188 -51.656 1 18.89 616 ILE B CA 1
ATOM 9917 C C . ILE B 1 616 ? 33.719 61.312 -51.031 1 18.89 616 ILE B C 1
ATOM 9919 O O . ILE B 1 616 ? 33.688 60.094 -51.125 1 18.89 616 ILE B O 1
ATOM 9923 N N . SER B 1 617 ? 34.969 61.938 -50.656 1 15.2 617 SER B N 1
ATOM 9924 C CA . SER B 1 617 ? 36.312 61.5 -50.969 1 15.2 617 SER B CA 1
ATOM 9925 C C . SER B 1 617 ? 36.719 60.312 -50.094 1 15.2 617 SER B C 1
ATOM 9927 O O . SER B 1 617 ? 37.812 59.75 -50.281 1 15.2 617 SER B O 1
ATOM 9929 N N . ARG B 1 618 ? 36.469 60.125 -48.938 1 18.17 618 ARG B N 1
ATOM 9930 C CA . ARG B 1 618 ? 37.594 59.406 -48.344 1 18.17 618 ARG B CA 1
ATOM 9931 C C . ARG B 1 618 ? 37.875 58.125 -49.125 1 18.17 618 ARG B C 1
ATOM 9933 O O . ARG B 1 618 ? 37 57.281 -49.312 1 18.17 618 ARG B O 1
ATOM 9940 N N . ALA B 1 619 ? 38.969 58.156 -50.062 1 17.11 619 ALA B N 1
ATOM 9941 C CA . ALA B 1 619 ? 40.281 58.031 -50.688 1 17.11 619 ALA B CA 1
ATOM 9942 C C . ALA B 1 619 ? 40.906 56.688 -50.344 1 17.11 619 ALA B C 1
ATOM 9944 O O . ALA B 1 619 ? 40.438 55.969 -49.438 1 17.11 619 ALA B O 1
ATOM 9945 N N . SER B 1 620 ? 42.312 56.969 -50.281 1 16.47 620 SER B N 1
ATOM 9946 C CA . SER B 1 620 ? 43.75 56.75 -50.125 1 16.47 620 SER B CA 1
ATOM 9947 C C . SER B 1 620 ? 44.062 56.031 -48.812 1 16.47 620 SER B C 1
ATOM 9949 O O . SER B 1 620 ? 43.531 56.406 -47.75 1 16.47 620 SER B O 1
#

Organism: NCBI:txid1611254